Protein AF-0000000067793243 (afdb_homodimer)

pLDDT: mean 93.73, std 13.01, range [23.88, 98.88]

Organism: Pectobacterium atrosepticum (strain SCRI 1043 / ATCC BAA-672) (NCBI:txid218491)

Solvent-accessible surface area (backbone atoms only — not comparable to full-atom values): 43632 Å² total; per-residue (Å²): 138,85,79,81,85,77,68,76,86,68,69,83,73,70,78,72,62,78,77,67,77,49,47,72,39,43,33,38,32,48,38,85,54,64,76,61,51,49,50,52,51,50,50,54,48,51,51,54,38,70,72,48,72,60,43,36,68,45,78,39,82,39,44,39,56,69,47,30,55,52,52,45,52,49,31,35,74,72,73,54,35,35,38,30,30,54,36,40,36,31,45,45,51,29,36,48,78,67,65,45,44,36,53,35,46,73,28,26,69,76,58,93,54,54,38,54,63,50,46,68,73,41,32,53,74,52,52,49,62,40,22,35,55,98,86,40,32,38,37,46,67,49,44,31,26,35,64,27,30,37,32,34,44,53,59,38,41,74,71,71,36,92,64,80,53,63,28,54,37,44,40,51,50,50,18,41,69,48,34,35,75,92,72,65,23,30,7,34,50,62,40,30,34,73,79,55,50,19,43,49,49,48,39,14,42,9,26,5,28,28,30,62,54,43,35,93,76,23,45,64,45,68,33,46,66,36,60,18,34,42,24,33,51,44,53,58,37,34,35,30,72,73,53,58,13,24,78,69,43,70,33,47,62,68,61,50,50,52,37,40,52,70,69,31,31,32,30,36,51,41,52,31,45,43,43,30,58,51,58,72,56,42,76,89,55,51,83,39,65,44,66,58,47,21,66,76,33,68,32,33,27,39,44,46,24,17,37,35,30,37,45,88,58,50,72,67,40,32,46,42,33,36,55,51,48,54,54,54,48,27,37,66,47,20,32,51,51,16,70,62,34,29,19,50,47,36,32,54,64,16,62,74,36,68,70,40,47,52,46,39,70,74,37,56,58,58,46,49,58,57,62,46,47,85,37,38,36,56,40,73,34,21,51,57,34,69,64,39,45,39,31,44,15,52,35,51,33,44,45,37,57,34,90,79,56,51,60,70,59,36,25,47,51,18,33,53,48,27,49,61,70,22,37,73,59,30,49,69,48,34,52,34,82,76,89,138,84,79,81,81,80,73,74,82,72,66,82,73,70,77,73,61,80,77,67,76,49,49,72,37,42,32,39,32,48,39,84,54,65,77,61,54,50,51,52,52,50,50,54,48,51,50,53,37,71,72,47,71,59,44,37,70,45,79,39,84,40,44,40,56,70,46,30,54,54,52,45,53,50,31,36,76,72,73,54,34,35,38,31,31,54,34,41,36,31,45,45,50,29,37,49,76,67,65,44,44,36,53,34,44,75,28,27,68,76,58,92,54,53,38,54,64,50,47,68,73,42,32,52,74,55,53,48,62,40,22,33,55,96,84,39,34,37,35,46,69,50,44,30,26,36,64,27,29,37,31,32,45,55,60,36,42,74,71,70,37,93,64,81,52,63,28,53,38,44,41,51,48,51,18,40,68,48,34,36,72,92,73,65,23,30,6,34,50,61,40,30,32,74,81,55,50,19,44,49,49,48,40,15,42,8,26,6,28,28,29,62,56,41,35,92,77,22,44,65,46,69,33,46,65,37,60,18,34,42,24,33,51,45,54,58,38,33,36,29,74,72,54,58,13,22,79,70,44,71,33,48,62,68,61,51,50,51,37,38,51,70,69,30,31,33,29,35,51,41,52,31,44,42,43,32,58,52,58,75,55,42,75,89,53,51,84,40,64,45,64,59,48,21,65,74,32,69,32,34,27,38,44,48,24,17,37,34,30,38,44,89,59,52,74,68,41,32,46,43,33,35,55,52,49,56,53,56,48,28,38,66,47,20,32,51,50,17,69,61,35,29,19,51,46,36,30,55,64,16,62,74,36,68,70,41,46,51,46,40,70,74,35,57,59,57,47,50,58,58,62,46,48,83,39,39,35,55,38,72,35,21,50,58,34,69,64,39,44,37,32,42,16,53,36,50,32,46,44,38,57,35,91,82,55,51,59,70,60,37,25,46,51,19,34,52,49,27,49,61,69,23,38,72,59,30,49,69,50,34,51,35,80,76,90

Secondary structure (DSSP, 8-state):
--------TT----------PPEEEEEEE---SSHHHHHHHHHHHHHHHHH-SSEEEEEEE--SHHHHHHHHHHHHHTT---SEEEEEGGGHHHHHHTT-B--THHHHTTSSS-HHHHHHHHB-GGGHHHHEETTEE--EEEEEE-EEEEEEHHHHHHTT-SS---BHHHHHHHHHHH-BGGGTBEEEE----TTTHHHHHHHHHHHHTT--SB-TT-TT-B-TTSHHHHHHHHHHHIIIIIS--S-SS---HHHHHHHHHTT-EEEEEEEGGGHHHHHHH--SSPEEEEPPPBSSS--EE-EEEEEE-BTT--HHHHHHHHHHHHHHTSHHHHHHHHHHH-PBPSBGGGGGSHHHHHHHHH-HHHHHHHHGGGGEEPPP--TTHHHHHHHHHHHHHHHHH-TT--HHHHHHHHHHHHHHHHHHHHHHTTTPPP-/--------TT----------PPEEEEEEE---SSHHHHHHHHHHHHHHHHH-SSEEEEEEE--SHHHHHHHHHHHHHTT---SEEEEEGGGHHHHHHTT-B--THHHHTTSSS-HHHHHHHHB-GGGHHHHEETTEE--EEEEEE-EEEEEEHHHHHHTT-SS---BHHHHHHHHHHH-BGGGTBEEEE----TTTHHHHHHHHHHHHTT--SB-TT-TT-B-TTSHHHHHHHHHHHHHHHTS--S-SS---HHHHHHHHHTT-EEEEEEEGGGHHHHHHH--SSPEEEEPPPBSSS--EE-EEEEEE-BTT--HHHHHHHHHHHHHHTSHHHHHHHHHHH-PBPSBGGGGGSHHHHHHHHH-HHHHHHHHGGGGEEPPP--TTHHHHHHHHHHHHHHHHH-TT--HHHHHHHHHHHHHHHHHHHHHHTTTPPP-

Radius of gyration: 32.15 Å; Cα contacts (8 Å, |Δi|>4): 1788; chains: 2; bounding box: 103×131×94 Å

Nearest PDB structures (foldseek):
  5ci5-assembly2_B  TM=8.854E-01  e=8.354E-28  Pseudothermotoga lettingae TMO
  7c19-assembly2_B  TM=8.934E-01  e=1.128E-26  Thermus thermophilus HB8
  7c0l-assembly2_B  TM=8.941E-01  e=1.741E-26  Thermus thermophilus HB8
  7c0s-assembly2_B  TM=8.753E-01  e=5.886E-27  Thermus thermophilus HB8
  7c0w-assembly1_A  TM=8.937E-01  e=8.860E-26  Thermus thermophilus HB8

Foldseek 3Di:
DPPDPPDDPPDPPPCPPPLPAAAEFEEEEEDADDPVLVVVVVVLLVVVCVVDRRHRYDYDYQYAQVSQVVVQQVCVVVLRHGFKYFHKLQAQQQCVVVVWFDQLQLLCVLDDDGDLCCQVVWFDPQSNLSQDAPSTGFWHAFFKWWKWKKFFCVLQVVLPHNDQAAALVSLLVQLLSSDDVVVLAAAEEAAQDLRCRNLQVLCQQLVLLVDHQFDSRAQLTGDLQDPSSLVSLVSVLCCCPVSVRYDFFGDHPVNVLVCVQVVRYGMYTDILLQVLVSVVRNDPGDMDIAGDHHYPHHAIEMITTTMGGTPNDDSSSSNNSSVVNCSSLPLVNLLVSCLNGRGHRRGPCVCVDPVNVVSCVVPVNSVNRVVSSVRYHYDRHHNVSSQLSSLLSVLSRCSRHDVPDHSNVSSVRSNVRSNVRSVVVCCVPVVDDDD/DCPDPPDDPPDPPPCPPPLPAAAEFEEEEEDADDPVLVVVVVVLLVVVCVVDRRHRYDYDYQYALVSQVVVQQVCVVVLRHGFKYFHKLQAQQQCVVVVWFDQLQLLCVLDDDGDLCCQVVWFDPQSNLSQDAPSTGFWHAFFKWWKWKKFFCVLQVVLPHNDQAAALVSLLVQLLSSDDVVVLAAAEEAAQDLRCRNLQVLCQQLVLLVDHQFDSRAQLTGDLQDPSSLVSLVSVLCCCPVSVRYDFFGDHPVNVLVCVQVVRYGMYTDILLQVLVSVVRNDPGDMDIAGDHHDPHHAIEMITTTMGGTPNDDSSSSNNSSVVNCSSLDLVNLLVSCLNGRGHRRGPCVCVDPVNVVSCVVPVNSVNRVVSSVRYHYDRHHNVSSQLSSLLSVLSRCSRHDVVDHSNVSSVRSNVRSNVRSVVVCCVPVVDDDD

Sequence (870 aa):
MRKPRMMALAIALLMSGPVLAKENIDFMFPAPVDGKLTMEMTRIIKEYNQSQDQVEVRGIFTGSYDTTKVKAEAAAKAGDPPALVIMSANFTADLVIKDEILPMDELFKYGNEKATPFLTKNFWPALHQNAQVMGVTYAIPFHNSTPILYYNEDMLKKAGFNEPPKNWDEVAAVAKKLTDPAKGQWGIMIPSTNDDYGGWMLSALTRANGGAYYNADYPGEVYYNTASTKGALQFWRDLVYRDKAMPAGVLNSKQISAAFFSGKLGMAMLSTGALGFMRENTKDFSLGVAMMPEKERRGVTIGGASLVSFKGISEEKKKAAWQFMNYLVSPEVSGSWSRFTGYFAPRMAAYDLPEMKDYLAKDPRAAIALSQLQYAHPWYATYETVAVRKAMENQLAALLNDPAKKVDDAAAAAQKEADGIMKPYVDKTALRDVKMRKPRMMALAIALLMSGPVLAKENIDFMFPAPVDGKLTMEMTRIIKEYNQSQDQVEVRGIFTGSYDTTKVKAEAAAKAGDPPALVIMSANFTADLVIKDEILPMDELFKYGNEKATPFLTKNFWPALHQNAQVMGVTYAIPFHNSTPILYYNEDMLKKAGFNEPPKNWDEVAAVAKKLTDPAKGQWGIMIPSTNDDYGGWMLSALTRANGGAYYNADYPGEVYYNTASTKGALQFWRDLVYRDKAMPAGVLNSKQISAAFFSGKLGMAMLSTGALGFMRENTKDFSLGVAMMPEKERRGVTIGGASLVSFKGISEEKKKAAWQFMNYLVSPEVSGSWSRFTGYFAPRMAAYDLPEMKDYLAKDPRAAIALSQLQYAHPWYATYETVAVRKAMENQLAALLNDPAKKVDDAAAAAQKEADGIMKPYVDKTALRDVK

Structure (mmCIF, N/CA/C/O backbone):
data_AF-0000000067793243-model_v1
#
loop_
_entity.id
_entity.type
_entity.pdbx_description
1 polymer 'Probable sugar ABC transporter, periplasmic binding protein'
#
loop_
_atom_site.group_PDB
_atom_site.id
_atom_site.type_symbol
_atom_site.label_atom_id
_atom_site.label_alt_id
_atom_site.label_comp_id
_atom_site.label_asym_id
_atom_site.label_entity_id
_atom_site.label_seq_id
_atom_site.pdbx_PDB_ins_code
_atom_site.Cartn_x
_atom_site.Cartn_y
_atom_site.Cartn_z
_atom_site.occupancy
_atom_site.B_iso_or_equiv
_atom_site.auth_seq_id
_atom_site.auth_comp_id
_atom_site.auth_asym_id
_atom_site.auth_atom_id
_atom_site.pdbx_PDB_model_num
ATOM 1 N N . MET A 1 1 ? 67.875 42.219 61.25 1 27.34 1 MET A N 1
ATOM 2 C CA . MET A 1 1 ? 67.938 41.438 60 1 27.34 1 MET A CA 1
ATOM 3 C C . MET A 1 1 ? 66.562 40.875 59.656 1 27.34 1 MET A C 1
ATOM 5 O O . MET A 1 1 ? 66.125 39.844 60.188 1 27.34 1 MET A O 1
ATOM 9 N N . ARG A 1 2 ? 65.562 41.781 59.5 1 25.92 2 ARG A N 1
ATOM 10 C CA . ARG A 1 2 ? 64.062 41.812 59.375 1 25.92 2 ARG A CA 1
ATOM 11 C C . ARG A 1 2 ? 63.656 41.344 58 1 25.92 2 ARG A C 1
ATOM 13 O O . ARG A 1 2 ? 63.75 42.094 57 1 25.92 2 ARG A O 1
ATOM 20 N N . LYS A 1 3 ? 64.062 39.906 57.625 1 38.25 3 LYS A N 1
ATOM 21 C CA . LYS A 1 3 ? 63.812 39.344 56.312 1 38.25 3 LYS A CA 1
ATOM 22 C C . LYS A 1 3 ? 62.344 39.438 55.906 1 38.25 3 LYS A C 1
ATOM 24 O O . LYS A 1 3 ? 61.438 39.219 56.75 1 38.25 3 LYS A O 1
ATOM 29 N N . PRO A 1 4 ? 62.031 40.125 54.75 1 35.41 4 PRO A N 1
ATOM 30 C CA . PRO A 1 4 ? 60.75 40.531 54.156 1 35.41 4 PRO A CA 1
ATOM 31 C C . PRO A 1 4 ? 59.812 39.312 53.938 1 35.41 4 PRO A C 1
ATOM 33 O O . PRO A 1 4 ? 60.281 38.188 53.719 1 35.41 4 PRO A O 1
ATOM 36 N N . ARG A 1 5 ? 58.531 39.344 54.438 1 34.88 5 ARG A N 1
ATOM 37 C CA . ARG A 1 5 ? 57.312 38.562 54.469 1 34.88 5 ARG A CA 1
ATOM 38 C C . ARG A 1 5 ? 56.75 38.375 53.062 1 34.88 5 ARG A C 1
ATOM 40 O O . ARG A 1 5 ? 55.906 39.188 52.625 1 34.88 5 ARG A O 1
ATOM 47 N N . MET A 1 6 ? 57.594 38.188 51.969 1 37.69 6 MET A N 1
ATOM 48 C CA . MET A 1 6 ? 57 38.156 50.625 1 37.69 6 MET A CA 1
ATOM 49 C C . MET A 1 6 ? 56.094 36.938 50.469 1 37.69 6 MET A C 1
ATOM 51 O O . MET A 1 6 ? 56.469 35.938 49.844 1 37.69 6 MET A O 1
ATOM 55 N N . MET A 1 7 ? 55.594 36.344 51.562 1 31.14 7 MET A N 1
ATOM 56 C CA . MET A 1 7 ? 55.062 35 51.25 1 31.14 7 MET A CA 1
ATOM 57 C C . MET A 1 7 ? 54 35.094 50.188 1 31.14 7 MET A C 1
ATOM 59 O O . MET A 1 7 ? 54.031 34.344 49.188 1 31.14 7 MET A O 1
ATOM 63 N N . ALA A 1 8 ? 52.656 35.219 50.438 1 33.91 8 ALA A N 1
ATOM 64 C CA . ALA A 1 8 ? 51.625 34.219 50.312 1 33.91 8 ALA A CA 1
ATOM 65 C C . ALA A 1 8 ? 50.812 34.406 49.031 1 33.91 8 ALA A C 1
ATOM 67 O O . ALA A 1 8 ? 49.781 33.75 48.844 1 33.91 8 ALA A O 1
ATOM 68 N N . LEU A 1 9 ? 51.094 35.375 48.094 1 34.22 9 LEU A N 1
ATOM 69 C CA . LEU A 1 9 ? 49.875 35.531 47.312 1 34.22 9 LEU A CA 1
ATOM 70 C C . LEU A 1 9 ? 49.719 34.438 46.281 1 34.22 9 LEU A C 1
ATOM 72 O O . LEU A 1 9 ? 49.906 34.656 45.094 1 34.22 9 LEU A O 1
ATOM 76 N N . ALA A 1 10 ? 50.312 33.156 46.375 1 38.03 10 ALA A N 1
ATOM 77 C CA . ALA A 1 10 ? 50.281 32.312 45.188 1 38.03 10 ALA A CA 1
ATOM 78 C C . ALA A 1 10 ? 48.844 31.984 44.812 1 38.03 10 ALA A C 1
ATOM 80 O O . ALA A 1 10 ? 48.562 31.562 43.688 1 38.03 10 ALA A O 1
ATOM 81 N N . ILE A 1 11 ? 47.906 31.719 45.688 1 35.31 11 ILE A N 1
ATOM 82 C CA . ILE A 1 11 ? 47.188 30.484 45.438 1 35.31 11 ILE A CA 1
ATOM 83 C C . ILE A 1 11 ? 46.188 30.688 44.312 1 35.31 11 ILE A C 1
ATOM 85 O O . ILE A 1 11 ? 45.875 29.766 43.562 1 35.31 11 ILE A O 1
ATOM 89 N N . ALA A 1 12 ? 45.25 31.641 44.25 1 38.16 12 ALA A N 1
ATOM 90 C CA . ALA A 1 12 ? 43.906 31.266 43.781 1 38.16 12 ALA A CA 1
ATOM 91 C C . ALA A 1 12 ? 43.844 31.188 42.25 1 38.16 12 ALA A C 1
ATOM 93 O O . ALA A 1 12 ? 43.531 32.188 41.594 1 38.16 12 ALA A O 1
ATOM 94 N N . LEU A 1 13 ? 44.969 30.891 41.531 1 43.09 13 LEU A N 1
ATOM 95 C CA . LEU A 1 13 ? 44.656 30.703 40.125 1 43.09 13 LEU A CA 1
ATOM 96 C C . LEU A 1 13 ? 43.562 29.656 39.969 1 43.09 13 LEU A C 1
ATOM 98 O O . LEU A 1 13 ? 43.812 28.453 40.125 1 43.09 13 LEU A O 1
ATOM 102 N N . LEU A 1 14 ? 42.375 29.766 40.562 1 38.34 14 LEU A N 1
ATOM 103 C CA . LEU A 1 14 ? 41.25 28.891 40.25 1 38.34 14 LEU A CA 1
ATOM 104 C C . LEU A 1 14 ? 41.219 28.578 38.781 1 38.34 14 LEU A C 1
ATOM 106 O O . LEU A 1 14 ? 41.531 29.438 37.938 1 38.34 14 LEU A O 1
ATOM 110 N N . MET A 1 15 ? 41.25 27.312 38.375 1 41.41 15 MET A N 1
ATOM 111 C CA . MET A 1 15 ? 41 26.5 37.188 1 41.41 15 MET A CA 1
ATOM 112 C C . MET A 1 15 ? 39.781 27.031 36.438 1 41.41 15 MET A C 1
ATOM 114 O O . MET A 1 15 ? 38.656 26.703 36.812 1 41.41 15 MET A O 1
ATOM 118 N N . SER A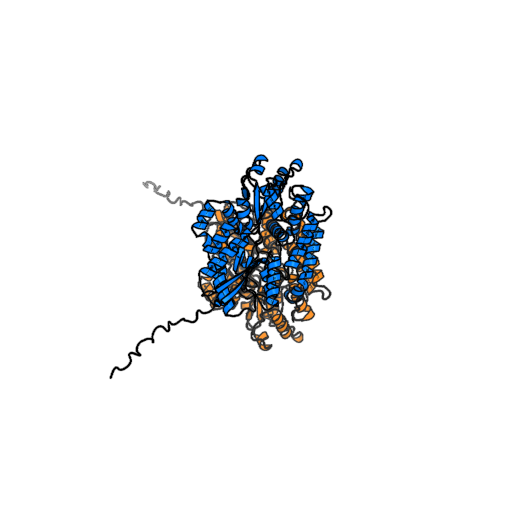 1 16 ? 39.656 28.266 36.125 1 40.97 16 SER A N 1
ATOM 119 C CA . SER A 1 16 ? 38.594 28.5 35.125 1 40.97 16 SER A CA 1
ATOM 120 C C . SER A 1 16 ? 38.656 27.5 34 1 40.97 16 SER A C 1
ATOM 122 O O . SER A 1 16 ? 39.562 27.578 33.156 1 40.97 16 SER A O 1
ATOM 124 N N . GLY A 1 17 ? 38.406 26.281 34.219 1 43.41 17 GLY A N 1
ATOM 125 C CA . GLY A 1 17 ? 38.25 25.406 33.062 1 43.41 17 GLY A CA 1
ATOM 126 C C . GLY A 1 17 ? 37.594 26.094 31.875 1 43.41 17 GLY A C 1
ATOM 127 O O . GLY A 1 17 ? 36.875 27.078 32.031 1 43.41 17 GLY A O 1
ATOM 128 N N . PRO A 1 18 ? 38.188 26.094 30.734 1 45.97 18 PRO A N 1
ATOM 129 C CA . PRO A 1 18 ? 37.531 26.703 29.562 1 45.97 18 PRO A CA 1
ATOM 130 C C . PRO A 1 18 ? 36.031 26.5 29.562 1 45.97 18 PRO A C 1
ATOM 132 O O . PRO A 1 18 ? 35.562 25.359 29.719 1 45.97 18 PRO A O 1
ATOM 135 N N . VAL A 1 19 ? 35.188 27.297 30.109 1 50.69 19 VAL A N 1
ATOM 136 C CA . VAL A 1 19 ? 33.781 27.328 29.766 1 50.69 19 VAL A CA 1
ATOM 137 C C . VAL A 1 19 ? 33.594 26.969 28.297 1 50.69 19 VAL A C 1
ATOM 139 O O . VAL A 1 19 ? 34 27.719 27.406 1 50.69 19 VAL A O 1
ATOM 142 N N . LEU A 1 20 ? 33.719 25.766 27.906 1 57.31 20 LEU A N 1
ATOM 143 C CA . LEU A 1 20 ? 33.5 25.297 26.531 1 57.31 20 LEU A CA 1
ATOM 144 C C . LEU A 1 20 ? 32.25 25.953 25.969 1 57.31 20 LEU A C 1
ATOM 146 O O . LEU A 1 20 ? 31.172 25.938 26.594 1 57.31 20 LEU A O 1
ATOM 150 N N . ALA A 1 21 ? 32.344 26.859 25 1 78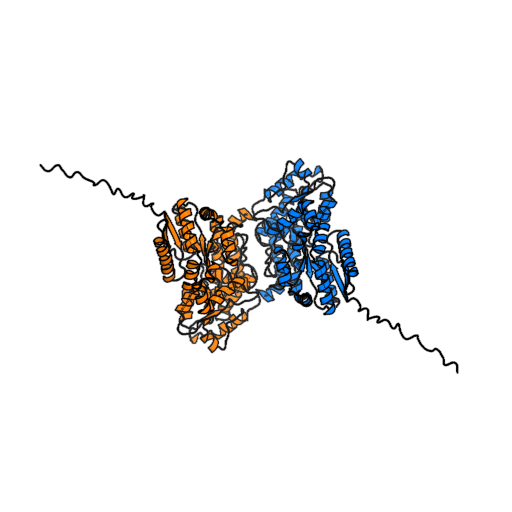.19 21 ALA A N 1
ATOM 151 C CA . ALA A 1 21 ? 31.312 27.609 24.297 1 78.19 21 ALA A CA 1
ATOM 152 C C . ALA A 1 21 ? 30.219 26.672 23.766 1 78.19 21 ALA A C 1
ATOM 154 O O . ALA A 1 21 ? 30.531 25.625 23.188 1 78.19 21 ALA A O 1
ATOM 155 N N . LYS A 1 22 ? 28.922 26.891 24.188 1 91.19 22 LYS A N 1
ATOM 156 C CA . LYS A 1 22 ? 27.781 26.125 23.688 1 91.19 22 LYS A CA 1
ATOM 157 C C . LYS A 1 22 ? 27.812 26.047 22.172 1 91.19 22 LYS A C 1
ATOM 159 O O . LYS A 1 22 ? 28.219 27 21.5 1 91.19 22 LYS A O 1
ATOM 164 N N . GLU A 1 23 ? 27.578 24.891 21.625 1 94.56 23 GLU A N 1
ATOM 165 C CA . GLU A 1 23 ? 27.375 24.781 20.188 1 94.56 23 GLU A CA 1
ATOM 166 C C . GLU A 1 23 ? 26.031 25.375 19.781 1 94.56 23 GLU A C 1
ATOM 168 O O . GLU A 1 23 ? 24.969 24.953 20.266 1 94.56 23 GLU A O 1
ATOM 173 N N . ASN A 1 24 ? 26.094 26.422 18.938 1 96.31 24 ASN A N 1
ATOM 174 C CA . ASN A 1 24 ? 24.875 27.078 18.469 1 96.31 24 ASN A CA 1
ATOM 175 C C . ASN A 1 24 ? 24.281 26.344 17.25 1 96.31 24 ASN A C 1
ATOM 177 O O . ASN A 1 24 ? 25 26.047 16.297 1 96.31 24 ASN A O 1
ATOM 181 N N . ILE A 1 25 ? 22.953 26.016 17.312 1 97.56 25 ILE A N 1
ATOM 182 C CA . ILE A 1 25 ? 22.312 25.422 16.156 1 97.56 25 ILE A CA 1
ATOM 183 C C . ILE A 1 25 ? 21 26.141 15.844 1 97.56 25 ILE A C 1
ATOM 185 O O . ILE A 1 25 ? 20.344 26.672 16.75 1 97.56 25 ILE A O 1
ATOM 189 N N . ASP A 1 26 ? 20.688 26.203 14.555 1 97.81 26 ASP A N 1
ATOM 190 C CA . ASP A 1 26 ? 19.406 26.75 14.102 1 97.81 26 ASP A CA 1
ATOM 191 C C . ASP A 1 26 ? 18.344 25.641 14.023 1 97.81 26 ASP A C 1
ATOM 193 O O . ASP A 1 26 ? 18.594 24.562 13.492 1 97.81 26 ASP A O 1
ATOM 197 N N . PHE A 1 27 ? 17.219 25.953 14.625 1 98.31 27 PHE A N 1
ATOM 198 C CA . PHE A 1 27 ? 16.047 25.109 14.602 1 98.31 27 PHE A CA 1
ATOM 199 C C . PHE A 1 27 ? 14.867 25.828 13.953 1 98.31 27 PHE A C 1
ATOM 201 O O . PHE A 1 27 ? 14.352 26.812 14.5 1 98.31 27 PHE A O 1
ATOM 208 N N . MET A 1 28 ? 14.477 25.344 12.75 1 97.62 28 MET A N 1
ATOM 209 C CA . MET A 1 28 ? 13.367 25.984 12.039 1 97.62 28 MET A CA 1
ATOM 210 C C . MET A 1 28 ? 12.062 25.234 12.289 1 97.62 28 MET A C 1
ATOM 212 O O . MET A 1 28 ? 12.031 24 12.273 1 97.62 28 MET A O 1
ATOM 216 N N . PHE A 1 29 ? 11.039 25.969 12.539 1 95.81 29 PHE A N 1
ATOM 217 C CA . PHE A 1 29 ? 9.766 25.312 12.812 1 95.81 29 PHE A CA 1
ATOM 218 C C . PHE A 1 29 ? 8.609 26.125 12.266 1 95.81 29 PHE A C 1
ATOM 220 O O . PHE A 1 29 ? 8.648 27.359 12.273 1 95.81 29 PHE A O 1
ATOM 227 N N . PRO A 1 30 ? 7.629 25.297 11.703 1 91.06 30 PRO A N 1
ATOM 228 C CA . PRO A 1 30 ? 6.379 25.938 11.289 1 91.06 30 PRO A CA 1
ATOM 229 C C . PRO A 1 30 ? 5.41 26.156 12.453 1 91.06 30 PRO A C 1
ATOM 231 O O . PRO A 1 30 ? 5.633 25.625 13.547 1 91.06 30 PRO A O 1
ATOM 234 N N . ALA A 1 31 ? 4.547 27.047 12.312 1 75.44 31 ALA A N 1
ATOM 235 C CA . ALA A 1 31 ? 3.404 27.125 13.227 1 75.44 31 ALA A CA 1
ATOM 236 C C . ALA A 1 31 ? 2.115 27.406 12.461 1 75.44 31 ALA A C 1
ATOM 238 O O . ALA A 1 31 ? 1.796 28.578 12.188 1 75.44 31 ALA A O 1
ATOM 239 N N . PRO A 1 32 ? 1.56 26.219 12.008 1 59.53 32 PRO A N 1
ATOM 240 C CA . PRO A 1 32 ? 0.362 26.422 11.188 1 59.53 32 PRO A CA 1
ATOM 241 C C . PRO A 1 32 ? -0.727 27.203 11.922 1 59.53 32 PRO A C 1
ATOM 243 O O . PRO A 1 32 ? -1.662 27.703 11.289 1 59.53 32 PRO A O 1
ATOM 246 N N . VAL A 1 33 ? -0.78 26.984 13.25 1 53.5 33 VAL A N 1
ATOM 247 C CA . VAL A 1 33 ? -1.855 27.641 13.977 1 53.5 33 VAL A CA 1
ATOM 248 C C . VAL A 1 33 ? -1.334 28.938 14.594 1 53.5 33 VAL A C 1
ATOM 250 O O . VAL A 1 33 ? -0.134 29.078 14.844 1 53.5 33 VAL A O 1
ATOM 253 N N . ASP A 1 34 ? -2.115 29.797 14.961 1 58.41 34 ASP A N 1
ATOM 254 C CA . ASP A 1 34 ? -2.066 31.125 15.547 1 58.41 34 ASP A CA 1
ATOM 255 C C . ASP A 1 34 ? -0.861 31.281 16.469 1 58.41 34 ASP A C 1
ATOM 257 O O . ASP A 1 34 ? -0.15 30.312 16.734 1 58.41 34 ASP A O 1
ATOM 261 N N . GLY A 1 35 ? -0.37 32.375 16.828 1 66 35 GLY A N 1
ATOM 262 C CA . GLY A 1 35 ? 0.625 32.938 17.719 1 66 35 GLY A CA 1
ATOM 263 C C . GLY A 1 35 ? 0.881 32.094 18.953 1 66 35 GLY A C 1
ATOM 264 O O . GLY A 1 35 ? 2.01 32 19.438 1 66 35 GLY A O 1
ATOM 265 N N . LYS A 1 36 ? -0.013 31.094 19.266 1 78.19 36 LYS A N 1
ATOM 266 C CA . LYS A 1 36 ? 0.118 30.328 20.5 1 78.19 36 LYS A CA 1
ATOM 267 C C . LYS A 1 36 ? 1.104 29.172 20.328 1 78.19 36 LYS A C 1
ATOM 269 O O . LYS A 1 36 ? 1.88 28.875 21.234 1 78.19 36 LYS A O 1
ATOM 274 N N . LEU A 1 37 ? 1.102 28.531 19.141 1 85.69 37 LEU A N 1
ATOM 275 C CA . LEU A 1 37 ? 2.025 27.438 18.906 1 85.69 37 LEU A CA 1
ATOM 276 C C . LEU A 1 37 ? 3.469 27.922 18.906 1 85.69 37 LEU A C 1
ATOM 278 O O . LEU A 1 37 ? 4.359 27.25 19.438 1 85.69 37 LEU A O 1
ATOM 282 N N . THR A 1 38 ? 3.625 29.062 18.375 1 87.88 38 THR A N 1
ATOM 283 C CA . THR A 1 38 ? 4.961 29.656 18.344 1 87.88 38 THR A CA 1
ATOM 284 C C . THR A 1 38 ? 5.449 29.953 19.75 1 87.88 38 THR A C 1
ATOM 286 O O . THR A 1 38 ? 6.617 29.719 20.078 1 87.88 38 THR A O 1
ATOM 289 N N . MET A 1 39 ? 4.551 30.438 20.547 1 89.25 39 MET A N 1
ATOM 290 C CA . MET A 1 39 ? 4.902 30.734 21.938 1 89.25 39 MET A CA 1
ATOM 291 C C . MET A 1 39 ? 5.273 29.469 22.703 1 89.25 39 MET A C 1
ATOM 293 O O . MET A 1 39 ? 6.246 29.469 23.453 1 89.25 39 MET A O 1
ATOM 297 N N . GLU A 1 40 ? 4.492 28.469 22.469 1 92.19 40 GLU A N 1
ATOM 298 C CA . GLU A 1 40 ? 4.758 27.219 23.172 1 92.19 40 GLU A CA 1
ATOM 299 C C . GLU A 1 40 ? 6.082 26.609 22.719 1 92.19 40 GLU A C 1
ATOM 301 O O . GLU A 1 40 ? 6.848 26.094 23.531 1 92.19 40 GLU A O 1
ATOM 306 N N . MET A 1 41 ? 6.391 26.625 21.438 1 94.69 41 MET A N 1
ATOM 307 C CA . MET A 1 41 ? 7.66 26.125 20.938 1 94.69 41 MET A CA 1
ATOM 308 C C . MET A 1 41 ? 8.828 26.922 21.484 1 94.69 41 MET A C 1
ATOM 310 O O . MET A 1 41 ? 9.859 26.359 21.859 1 94.69 41 MET A O 1
ATOM 314 N N . THR A 1 42 ? 8.672 28.203 21.562 1 93.75 42 THR A N 1
ATOM 315 C CA . THR A 1 42 ? 9.703 29.078 22.125 1 93.75 42 THR A CA 1
ATOM 316 C C . THR A 1 42 ? 9.961 28.719 23.594 1 93.75 42 THR A C 1
ATOM 318 O O . THR A 1 42 ? 11.109 28.688 24.031 1 93.75 42 THR A O 1
ATOM 321 N N . ARG A 1 43 ? 8.883 28.453 24.297 1 95.88 43 ARG A N 1
ATOM 322 C CA . ARG A 1 43 ? 9.023 28.031 25.688 1 95.88 43 ARG A CA 1
ATOM 323 C C . ARG A 1 43 ? 9.828 26.734 25.781 1 95.88 43 ARG A C 1
ATOM 325 O O . ARG A 1 43 ? 10.719 26.609 26.625 1 95.88 43 ARG A O 1
ATOM 332 N N . ILE A 1 44 ? 9.5 25.766 24.938 1 97.19 44 ILE A N 1
ATOM 333 C CA . ILE A 1 44 ? 10.18 24.469 24.938 1 97.19 44 ILE A CA 1
ATOM 334 C C . ILE A 1 44 ? 11.664 24.656 24.641 1 97.19 44 ILE A C 1
ATOM 336 O O . ILE A 1 44 ? 12.516 24.078 25.312 1 97.19 44 ILE A O 1
ATOM 340 N N . ILE A 1 45 ? 11.992 25.531 23.703 1 97.81 45 ILE A N 1
ATOM 341 C CA . ILE A 1 45 ? 13.375 25.812 23.328 1 97.81 45 ILE A CA 1
ATOM 342 C C . ILE A 1 45 ? 14.102 26.484 24.484 1 97.81 45 ILE A C 1
ATOM 344 O O . ILE A 1 45 ? 15.227 26.109 24.828 1 97.81 45 ILE A O 1
ATOM 348 N N . LYS A 1 46 ? 13.477 27.422 25.094 1 97.69 46 LYS A N 1
ATOM 349 C CA . LYS A 1 46 ? 14.055 28.141 26.234 1 97.69 46 LYS A CA 1
ATOM 350 C C . LYS A 1 46 ? 14.344 27.172 27.375 1 97.69 46 LYS A C 1
ATOM 352 O O . LYS A 1 46 ? 15.414 27.25 28 1 97.69 46 LYS A O 1
ATOM 357 N N . GLU A 1 47 ? 13.406 26.359 27.641 1 98 47 GLU A N 1
ATOM 358 C CA . GLU A 1 47 ? 13.586 25.375 28.719 1 98 47 GLU A CA 1
ATOM 359 C C . GLU A 1 47 ? 14.773 24.469 28.422 1 98 47 GLU A C 1
ATOM 361 O O . GLU A 1 47 ? 15.562 24.172 29.328 1 98 47 GLU A O 1
ATOM 366 N N . TYR A 1 48 ? 14.852 24 27.219 1 98.38 48 TYR A N 1
ATOM 367 C CA . TYR A 1 48 ? 15.984 23.172 26.844 1 98.38 48 TYR A CA 1
ATOM 368 C C . TYR A 1 48 ? 17.297 23.922 27.047 1 98.38 48 TYR A C 1
ATOM 370 O O . TYR A 1 48 ? 18.234 23.391 27.641 1 98.38 48 TYR A O 1
ATOM 378 N N . ASN A 1 49 ? 17.391 25.109 26.516 1 98.31 49 ASN A N 1
ATOM 379 C CA . ASN A 1 49 ? 18.609 25.906 26.594 1 98.31 49 ASN A CA 1
ATOM 380 C C . ASN A 1 49 ? 19.031 26.141 28.047 1 98.31 49 ASN A C 1
ATOM 382 O O . ASN A 1 49 ? 20.219 26.188 28.344 1 98.31 49 ASN A O 1
ATOM 386 N N . GLN A 1 50 ? 18.109 26.219 28.891 1 97.94 50 GLN A N 1
ATOM 387 C CA . GLN A 1 50 ? 18.375 26.484 30.312 1 97.94 50 GLN A CA 1
ATOM 388 C C . GLN A 1 50 ? 18.719 25.188 31.047 1 97.94 50 GLN A C 1
ATOM 390 O O . GLN A 1 50 ? 19.359 25.234 32.094 1 97.94 50 GLN A O 1
ATOM 395 N N . SER A 1 51 ? 18.344 24.109 30.516 1 97.44 51 SER A N 1
ATOM 396 C CA . SER A 1 51 ? 18.469 22.828 31.219 1 97.44 51 SER A CA 1
ATOM 397 C C . SER A 1 51 ? 19.891 22.281 31.094 1 97.44 51 SER A C 1
ATOM 399 O O . SER A 1 51 ? 20.266 21.359 31.828 1 97.44 51 SER A O 1
ATOM 401 N N . GLN A 1 52 ? 20.703 22.812 30.172 1 97.12 52 GLN A N 1
ATOM 402 C CA . GLN A 1 52 ? 22.031 22.297 29.906 1 97.12 52 GLN A CA 1
ATOM 403 C C . GLN A 1 52 ? 22.938 23.391 29.312 1 97.12 52 GLN A C 1
ATOM 405 O O . GLN A 1 52 ? 22.469 24.484 29 1 97.12 52 GLN A O 1
ATOM 410 N N . ASP A 1 53 ? 24.281 23.125 29.234 1 96 53 ASP A N 1
ATOM 411 C CA . ASP A 1 53 ? 25.219 24.172 28.844 1 96 53 ASP A CA 1
ATOM 412 C C . ASP A 1 53 ? 26.031 23.75 27.625 1 96 53 ASP A C 1
ATOM 414 O O . ASP A 1 53 ? 27.078 24.359 27.344 1 96 53 ASP A O 1
ATOM 418 N N . GLN A 1 54 ? 25.594 22.781 26.875 1 96.88 54 GLN A N 1
ATOM 419 C CA . GLN A 1 54 ? 26.359 22.266 25.75 1 96.88 54 GLN A CA 1
ATOM 420 C C . GLN A 1 54 ? 25.828 22.828 24.438 1 96.88 54 GLN A C 1
ATOM 422 O O . GLN A 1 54 ? 26.594 23 23.469 1 96.88 54 GLN A O 1
ATOM 427 N N . VAL A 1 55 ? 24.547 23.031 24.359 1 98.25 55 VAL A N 1
ATOM 428 C CA . VAL A 1 55 ? 23.891 23.391 23.094 1 98.25 55 VAL A CA 1
ATOM 429 C C . VAL A 1 55 ? 23.031 24.641 23.312 1 98.25 55 VAL A C 1
ATOM 431 O O . VAL A 1 55 ? 22.344 24.75 24.328 1 98.25 55 VAL A O 1
ATOM 434 N N . GLU A 1 56 ? 23.094 25.594 22.453 1 98.31 56 GLU A N 1
ATOM 435 C CA . GLU A 1 56 ? 22.172 26.719 22.359 1 98.31 56 GLU A CA 1
ATOM 436 C C . GLU A 1 56 ? 21.359 26.656 21.078 1 98.31 56 GLU A C 1
ATOM 438 O O . GLU A 1 56 ? 21.906 26.734 19.984 1 98.31 56 GLU A O 1
ATOM 443 N N . VAL A 1 57 ? 20.078 26.547 21.266 1 98.62 57 VAL A N 1
ATOM 444 C CA . VAL A 1 57 ? 19.172 26.406 20.125 1 98.62 57 VAL A CA 1
ATOM 445 C C . VAL A 1 57 ? 18.531 27.75 19.812 1 98.62 57 VAL A C 1
ATOM 447 O O . VAL A 1 57 ? 17.938 28.391 20.688 1 98.62 57 VAL A O 1
ATOM 450 N N . ARG A 1 58 ? 18.703 28.234 18.609 1 98.12 58 ARG A N 1
ATOM 451 C CA . ARG A 1 58 ? 17.953 29.375 18.094 1 98.12 58 ARG A CA 1
ATOM 452 C C . ARG A 1 58 ? 16.75 28.922 17.297 1 98.12 58 ARG A C 1
ATOM 454 O O . ARG A 1 58 ? 16.891 28.375 16.188 1 98.12 58 ARG A O 1
ATOM 461 N N . GLY A 1 59 ? 15.586 29.203 17.844 1 96.88 59 GLY A N 1
ATOM 462 C CA . GLY A 1 59 ? 14.344 28.891 17.141 1 96.88 59 GLY A CA 1
ATOM 463 C C . GLY A 1 59 ? 13.984 29.922 16.094 1 96.88 59 GLY A C 1
ATOM 464 O O . GLY A 1 59 ? 14.016 31.125 16.359 1 96.88 59 GLY A O 1
ATOM 465 N N . ILE A 1 60 ? 13.711 29.453 14.938 1 95.81 60 ILE A N 1
ATOM 466 C CA . ILE A 1 60 ? 13.32 30.328 13.844 1 95.81 60 ILE A CA 1
ATOM 467 C C . ILE A 1 60 ? 11.93 29.938 13.344 1 95.81 60 ILE A C 1
ATOM 469 O O . ILE A 1 60 ? 11.75 28.891 12.727 1 95.81 60 ILE A O 1
ATOM 473 N N . PHE A 1 61 ? 10.945 30.75 13.625 1 94.69 61 PHE A N 1
ATOM 474 C CA . PHE A 1 61 ? 9.602 30.562 13.094 1 94.69 61 PHE A CA 1
ATOM 475 C C . PHE A 1 61 ? 9.57 30.828 11.594 1 94.69 61 PHE A C 1
ATOM 477 O O . PHE A 1 61 ? 10.031 31.875 11.133 1 94.69 61 PHE A O 1
ATOM 484 N N . THR A 1 62 ? 8.914 29.891 10.844 1 94.31 62 THR A N 1
ATOM 485 C CA . THR A 1 62 ? 9.062 29.984 9.398 1 94.31 62 THR A CA 1
ATOM 486 C C . THR A 1 62 ? 7.691 30.062 8.719 1 94.31 62 THR A C 1
ATOM 488 O O . THR A 1 62 ? 7.598 30.047 7.492 1 94.31 62 THR A O 1
ATOM 491 N N . GLY A 1 63 ? 6.648 30.156 9.461 1 90.25 63 GLY A N 1
ATOM 492 C CA . GLY A 1 63 ? 5.328 30.266 8.867 1 90.25 63 GLY A CA 1
ATOM 493 C C . GLY A 1 63 ? 4.668 28.922 8.609 1 90.25 63 GLY A C 1
ATOM 494 O O . GLY A 1 63 ? 4.527 28.109 9.516 1 90.25 63 GLY A O 1
ATOM 495 N N . SER A 1 64 ? 4.27 28.688 7.301 1 90.94 64 SER A N 1
ATOM 496 C CA . SER A 1 64 ? 3.602 27.453 6.906 1 90.94 64 SER A CA 1
ATOM 497 C C . SER A 1 64 ? 4.609 26.344 6.621 1 90.94 64 SER A C 1
ATOM 499 O O . SER A 1 64 ? 5.82 26.578 6.613 1 90.94 64 SER A O 1
ATOM 501 N N . TYR A 1 65 ? 4.117 25.172 6.383 1 93.19 65 TYR A N 1
ATOM 502 C CA . TYR A 1 65 ? 4.973 24.062 6.004 1 93.19 65 TYR A CA 1
ATOM 503 C C . TYR A 1 65 ? 5.691 24.344 4.691 1 93.19 65 TYR A C 1
ATOM 505 O O . TYR A 1 65 ? 6.891 24.078 4.562 1 93.19 65 TYR A O 1
ATOM 513 N N . ASP A 1 66 ? 4.957 24.859 3.717 1 94.5 66 ASP A N 1
ATOM 514 C CA . ASP A 1 66 ? 5.551 25.156 2.416 1 94.5 66 ASP A CA 1
ATOM 515 C C . ASP A 1 66 ? 6.668 26.188 2.545 1 94.5 66 ASP A C 1
ATOM 517 O O . ASP A 1 66 ? 7.742 26.016 1.964 1 94.5 66 ASP A O 1
ATOM 521 N N . THR A 1 67 ? 6.418 27.234 3.344 1 94.75 67 THR A N 1
ATOM 522 C CA . THR A 1 67 ? 7.426 28.281 3.498 1 94.75 67 THR A CA 1
ATOM 523 C C . THR A 1 67 ? 8.617 27.766 4.305 1 94.75 67 THR A C 1
ATOM 525 O O . THR A 1 67 ? 9.75 28.172 4.074 1 94.75 67 THR A O 1
ATOM 528 N N . THR A 1 68 ? 8.383 26.875 5.215 1 96.44 68 THR A N 1
ATOM 529 C CA . THR A 1 68 ? 9.469 26.25 5.969 1 96.44 68 THR A CA 1
ATOM 530 C C . THR A 1 68 ? 10.43 25.516 5.031 1 96.44 68 THR A C 1
ATOM 532 O O . THR A 1 68 ? 11.648 25.656 5.152 1 96.44 68 THR A O 1
ATOM 535 N N . LYS A 1 69 ? 9.883 24.766 4.125 1 97.5 69 LYS A N 1
ATOM 536 C CA . LYS A 1 69 ? 10.711 24.047 3.156 1 97.5 69 LYS A CA 1
ATOM 537 C C . LYS A 1 69 ? 11.562 25.016 2.342 1 97.5 69 LYS A C 1
ATOM 539 O O . LYS A 1 69 ? 12.773 24.812 2.189 1 97.5 69 LYS A O 1
ATOM 544 N N . VAL A 1 70 ? 10.961 26.078 1.855 1 97.19 70 VAL A N 1
ATOM 545 C CA . VAL A 1 70 ? 11.633 27.062 1.012 1 97.19 70 VAL A CA 1
ATOM 546 C C . VAL A 1 70 ? 12.75 27.75 1.803 1 97.19 70 VAL A C 1
ATOM 548 O O . VAL A 1 70 ? 13.875 27.875 1.314 1 97.19 70 VAL A O 1
ATOM 551 N N . LYS A 1 71 ? 12.445 28.125 3.035 1 97.62 71 LYS A N 1
ATOM 552 C CA . LYS A 1 71 ? 13.406 28.844 3.865 1 97.62 71 LYS A CA 1
ATOM 553 C C . LYS A 1 71 ? 14.57 27.922 4.262 1 97.62 71 LYS A C 1
ATOM 555 O O . LYS A 1 71 ? 15.719 28.359 4.293 1 97.62 71 LYS A O 1
ATOM 560 N N . ALA A 1 72 ? 14.273 26.719 4.57 1 98.56 72 ALA A N 1
ATOM 561 C CA . ALA A 1 72 ? 15.32 25.766 4.93 1 98.56 72 ALA A CA 1
ATOM 562 C C . ALA A 1 72 ? 16.25 25.5 3.752 1 98.56 72 ALA A C 1
ATOM 564 O O . ALA A 1 72 ? 17.469 25.484 3.908 1 98.56 72 ALA A O 1
ATOM 565 N N . GLU A 1 73 ? 15.672 25.281 2.604 1 98.44 73 GLU A N 1
ATOM 566 C CA . GLU A 1 73 ? 16.469 25.047 1.401 1 98.44 73 GLU A CA 1
ATOM 567 C C . GLU A 1 73 ? 17.328 26.266 1.074 1 98.44 73 GLU A C 1
ATOM 569 O O . GLU A 1 73 ? 18.5 26.125 0.703 1 98.44 73 GLU A O 1
ATOM 574 N N . ALA A 1 74 ? 16.734 27.438 1.212 1 98.19 74 ALA A N 1
ATOM 575 C CA . ALA A 1 74 ? 17.453 28.672 0.955 1 98.19 74 ALA A CA 1
ATOM 576 C C . ALA A 1 74 ? 18.625 28.828 1.927 1 98.19 74 ALA A C 1
ATOM 578 O O . ALA A 1 74 ? 19.719 29.219 1.528 1 98.19 74 ALA A O 1
ATOM 579 N N . ALA A 1 75 ? 18.359 28.578 3.189 1 98.12 75 ALA A N 1
ATOM 580 C CA . ALA A 1 75 ? 19.422 28.672 4.195 1 98.12 75 ALA A CA 1
ATOM 581 C C . ALA A 1 75 ? 20.562 27.703 3.885 1 98.12 75 ALA A C 1
ATOM 583 O O . ALA A 1 75 ? 21.734 28.062 4.004 1 98.12 75 ALA A O 1
ATOM 584 N N . ALA A 1 76 ? 20.25 26.5 3.502 1 98 76 ALA A N 1
ATOM 585 C CA . ALA A 1 76 ? 21.25 25.516 3.141 1 98 76 ALA A CA 1
ATOM 586 C C . ALA A 1 76 ? 22.078 25.969 1.938 1 98 76 ALA A C 1
ATOM 588 O O . ALA A 1 76 ? 23.297 25.875 1.938 1 98 76 ALA A O 1
ATOM 589 N N . LYS A 1 77 ? 21.438 26.484 0.973 1 97.38 77 LYS A N 1
ATOM 590 C CA . LYS A 1 77 ? 22.094 26.969 -0.235 1 97.38 77 LYS A CA 1
ATOM 591 C C . LYS A 1 77 ? 23.016 28.141 0.077 1 97.38 77 LYS A C 1
ATOM 593 O O . LYS A 1 77 ? 24.062 28.297 -0.568 1 97.38 77 LYS A O 1
ATOM 598 N N . ALA A 1 78 ? 22.656 28.891 1.079 1 97.5 78 ALA A N 1
ATOM 599 C CA . ALA A 1 78 ? 23.438 30.062 1.483 1 97.5 78 ALA A CA 1
ATOM 600 C C . ALA A 1 78 ? 24.609 29.656 2.369 1 97.5 78 ALA A C 1
ATOM 602 O O . ALA A 1 78 ? 25.391 30.5 2.789 1 97.5 78 ALA A O 1
ATOM 603 N N . GLY A 1 79 ? 24.719 28.422 2.688 1 96.44 79 GLY A N 1
ATOM 604 C CA . GLY A 1 79 ? 25.844 27.938 3.455 1 96.44 79 GLY A CA 1
ATOM 605 C C . GLY A 1 79 ? 25.578 27.875 4.949 1 96.44 79 GLY A C 1
ATOM 606 O O . GLY A 1 79 ? 26.5 27.719 5.746 1 96.44 79 GLY A O 1
ATOM 607 N N . ASP A 1 80 ? 24.297 28.109 5.281 1 96.69 80 ASP A N 1
ATOM 608 C CA . ASP A 1 80 ? 23.891 28.047 6.684 1 96.69 80 ASP A CA 1
ATOM 609 C C . ASP A 1 80 ? 22.734 27.062 6.887 1 96.69 80 ASP A C 1
ATOM 611 O O . ASP A 1 80 ? 21.656 27.453 7.336 1 96.69 80 ASP A O 1
ATOM 615 N N . PRO A 1 81 ? 23 25.812 6.629 1 98.25 81 PRO A N 1
ATOM 616 C CA . PRO A 1 81 ? 21.922 24.828 6.766 1 98.25 81 PRO A CA 1
ATOM 617 C C . PRO A 1 81 ? 21.406 24.688 8.203 1 98.25 81 PRO A C 1
ATOM 619 O O . PRO A 1 81 ? 22.203 24.719 9.141 1 98.25 81 PRO A O 1
ATOM 622 N N . PRO A 1 82 ? 20.109 24.594 8.336 1 98.5 82 PRO A N 1
ATOM 623 C CA . PRO A 1 82 ? 19.578 24.344 9.688 1 98.5 82 PRO A CA 1
ATOM 624 C C . PRO A 1 82 ? 19.922 22.953 10.211 1 98.5 82 PRO A C 1
ATOM 626 O O . PRO A 1 82 ? 19.906 21.984 9.453 1 98.5 82 PRO A O 1
ATOM 629 N N . ALA A 1 83 ? 20.188 22.906 11.469 1 98.69 83 ALA A N 1
ATOM 630 C CA . ALA A 1 83 ? 20.547 21.641 12.102 1 98.69 83 ALA A CA 1
ATOM 631 C C . ALA A 1 83 ? 19.312 20.75 12.273 1 98.69 83 ALA A C 1
ATOM 633 O O . ALA A 1 83 ? 19.422 19.531 12.211 1 98.69 83 ALA A O 1
ATOM 634 N N . LEU A 1 84 ? 18.234 21.391 12.578 1 98.75 84 LEU A N 1
ATOM 635 C CA . LEU A 1 84 ? 16.969 20.672 12.734 1 98.75 84 LEU A CA 1
ATOM 636 C C . LEU A 1 84 ? 15.812 21.516 12.203 1 98.75 84 LEU A C 1
ATOM 638 O O . LEU A 1 84 ? 15.781 22.734 12.391 1 98.75 84 LEU A O 1
ATOM 642 N N . VAL A 1 85 ? 14.938 20.844 11.547 1 98.69 85 VAL A N 1
ATOM 643 C CA . VAL A 1 85 ? 13.75 21.484 11 1 98.69 85 VAL A CA 1
ATOM 644 C C . VAL A 1 85 ? 12.523 20.625 11.273 1 98.69 85 VAL A C 1
ATOM 646 O 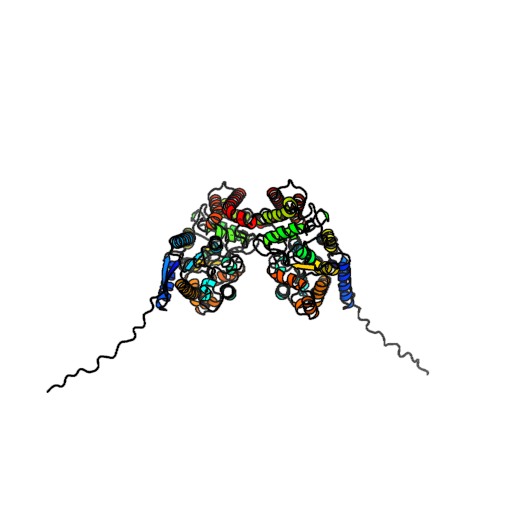O . VAL A 1 85 ? 12.555 19.406 11.07 1 98.69 85 VAL A O 1
ATOM 649 N N . ILE A 1 86 ? 11.453 21.203 11.828 1 97.75 86 ILE A N 1
ATOM 650 C CA . ILE A 1 86 ? 10.148 20.562 11.75 1 97.75 86 ILE A CA 1
ATOM 651 C C . ILE A 1 86 ? 9.602 20.672 10.328 1 97.75 86 ILE A C 1
ATOM 653 O O . ILE A 1 86 ? 9.148 21.75 9.914 1 97.75 86 ILE A O 1
ATOM 657 N N . MET A 1 87 ? 9.656 19.562 9.648 1 97.75 87 MET A N 1
ATOM 658 C CA . MET A 1 87 ? 9.344 19.531 8.219 1 97.75 87 MET A CA 1
ATOM 659 C C . MET A 1 87 ? 8.102 18.672 7.965 1 97.75 87 MET A C 1
ATOM 661 O O . MET A 1 87 ? 7.977 17.578 8.5 1 97.75 87 MET A O 1
ATOM 665 N N . SER A 1 88 ? 7.227 19.266 7.09 1 96.62 88 SER A N 1
ATOM 666 C CA . SER A 1 88 ? 6.035 18.484 6.738 1 96.62 88 SER A CA 1
ATOM 667 C C . SER A 1 88 ? 6.395 17.047 6.379 1 96.62 88 SER A C 1
ATOM 669 O O . SER A 1 88 ? 7.379 16.812 5.676 1 96.62 88 SER A O 1
ATOM 671 N N . ALA A 1 89 ? 5.555 16.141 6.844 1 94.44 89 ALA A N 1
ATOM 672 C CA . ALA A 1 89 ? 5.754 14.719 6.602 1 94.44 89 ALA A CA 1
ATOM 673 C C . ALA A 1 89 ? 5.809 14.422 5.105 1 94.44 89 ALA A C 1
ATOM 675 O O . ALA A 1 89 ? 6.461 13.461 4.68 1 94.44 89 ALA A O 1
ATOM 676 N N . ASN A 1 90 ? 5.203 15.203 4.281 1 96.12 90 ASN A N 1
ATOM 677 C CA . ASN A 1 90 ? 5.113 14.891 2.859 1 96.12 90 ASN A CA 1
ATOM 678 C C . ASN A 1 90 ? 6.352 15.367 2.104 1 96.12 90 ASN A C 1
ATOM 680 O O . ASN A 1 90 ? 6.473 15.133 0.899 1 96.12 90 ASN A O 1
ATOM 684 N N . PHE A 1 91 ? 7.336 15.992 2.809 1 97.88 91 PHE A N 1
ATOM 685 C CA . PHE A 1 91 ? 8.453 16.578 2.074 1 97.88 91 PHE A CA 1
ATOM 686 C C . PHE A 1 91 ? 9.688 15.688 2.164 1 97.88 91 PHE A C 1
ATOM 688 O O . PHE A 1 91 ? 10.664 15.906 1.448 1 97.88 91 PHE A O 1
ATOM 695 N N . THR A 1 92 ? 9.68 14.672 2.969 1 97.81 92 THR A N 1
ATOM 696 C CA . THR A 1 92 ? 10.875 13.875 3.215 1 97.81 92 THR A CA 1
ATOM 697 C C . THR A 1 92 ? 11.391 13.266 1.917 1 97.81 92 THR A C 1
ATOM 699 O O . THR A 1 92 ? 12.578 13.367 1.605 1 97.81 92 THR A O 1
ATOM 702 N N . ALA A 1 93 ? 10.555 12.695 1.122 1 96.94 93 ALA A N 1
ATOM 703 C CA . ALA A 1 93 ? 10.977 12.039 -0.112 1 96.94 93 ALA A CA 1
ATOM 704 C C . ALA A 1 93 ? 11.633 13.031 -1.065 1 96.94 93 ALA A C 1
ATOM 706 O O . ALA A 1 93 ? 12.695 12.75 -1.625 1 96.94 93 ALA A O 1
ATOM 707 N N . ASP A 1 94 ? 11.039 14.164 -1.235 1 98.06 94 ASP A N 1
ATOM 708 C CA . ASP A 1 94 ? 11.57 15.172 -2.152 1 98.06 94 ASP A CA 1
ATOM 709 C C . ASP A 1 94 ? 12.938 15.664 -1.695 1 98.06 94 ASP A C 1
ATOM 711 O O . ASP A 1 94 ? 13.852 15.828 -2.51 1 98.06 94 ASP A O 1
ATOM 715 N N . LEU A 1 95 ? 13.078 15.906 -0.409 1 98.62 95 LEU A N 1
ATOM 716 C CA . LEU A 1 95 ? 14.344 16.391 0.138 1 98.62 95 LEU A CA 1
ATOM 717 C C . LEU A 1 95 ? 15.438 15.352 -0.025 1 98.62 95 LEU A C 1
ATOM 719 O O . LEU A 1 95 ? 16.594 15.695 -0.279 1 98.62 95 LEU A O 1
ATOM 723 N N . VAL A 1 96 ? 15.086 14.086 0.125 1 98.19 96 VAL A N 1
ATOM 724 C CA . VAL A 1 96 ? 16.047 13 -0.044 1 98.19 96 VAL A CA 1
ATOM 725 C C . VAL A 1 96 ? 16.453 12.898 -1.511 1 98.19 96 VAL A C 1
ATOM 727 O O . VAL A 1 96 ? 17.641 12.773 -1.821 1 98.19 96 VAL A O 1
ATOM 730 N N . ILE A 1 97 ? 15.516 12.945 -2.434 1 97.12 97 ILE A N 1
ATOM 731 C CA . ILE A 1 97 ? 15.789 12.852 -3.865 1 97.12 97 ILE A CA 1
ATOM 732 C C . ILE A 1 97 ? 16.719 13.984 -4.285 1 97.12 97 ILE A C 1
ATOM 734 O O . ILE A 1 97 ? 17.609 13.789 -5.125 1 97.12 97 ILE A O 1
ATOM 738 N N . LYS A 1 98 ? 16.578 15.125 -3.619 1 97.5 98 LYS A N 1
ATOM 739 C CA . LYS A 1 98 ? 17.406 16.297 -3.928 1 97.5 98 LYS A CA 1
ATOM 740 C C . LYS A 1 98 ? 18.719 16.25 -3.17 1 97.5 98 LYS A C 1
ATOM 742 O O . LYS A 1 98 ? 19.547 17.156 -3.301 1 97.5 98 LYS A O 1
ATOM 747 N N . ASP A 1 99 ? 18.891 15.258 -2.361 1 97.75 99 ASP A N 1
ATOM 748 C CA . ASP A 1 99 ? 20.109 15.055 -1.575 1 97.75 99 ASP A CA 1
ATOM 749 C C . ASP A 1 99 ? 20.344 16.219 -0.624 1 97.75 99 ASP A C 1
ATOM 751 O O . ASP A 1 99 ? 21.484 16.688 -0.471 1 97.75 99 ASP A O 1
ATOM 755 N N . GLU A 1 100 ? 19.281 16.656 0.007 1 98.62 100 GLU A N 1
ATOM 756 C CA . GLU A 1 100 ? 19.375 17.891 0.794 1 98.62 100 GLU A CA 1
ATOM 757 C C . GLU A 1 100 ? 19.438 17.578 2.287 1 98.62 100 GLU A C 1
ATOM 759 O O . GLU A 1 100 ? 19.906 18.406 3.076 1 98.62 100 GLU A O 1
ATOM 764 N N . ILE A 1 101 ? 18.984 16.391 2.686 1 98.81 101 ILE A N 1
ATOM 765 C CA . ILE A 1 101 ? 18.922 16.109 4.113 1 98.81 101 ILE A CA 1
ATOM 766 C C . ILE A 1 101 ? 19.75 14.875 4.43 1 98.81 101 ILE A C 1
ATOM 768 O O . ILE A 1 101 ? 20.062 14.078 3.535 1 98.81 101 ILE A O 1
ATOM 772 N N . LEU A 1 102 ? 20.109 14.734 5.707 1 98.69 102 LEU A N 1
ATOM 773 C CA . LEU A 1 102 ? 20.938 13.648 6.207 1 98.69 102 LEU A CA 1
ATOM 774 C C . LEU A 1 102 ? 20.094 12.438 6.582 1 98.69 102 LEU A C 1
ATOM 776 O O . LEU A 1 102 ? 19 12.586 7.137 1 98.69 102 LEU A O 1
ATOM 780 N N . PRO A 1 103 ? 20.625 11.18 6.227 1 98.75 103 PRO A N 1
ATOM 781 C CA . PRO A 1 103 ? 20.047 10.062 6.984 1 98.75 103 PRO A CA 1
ATOM 782 C C . PRO A 1 103 ? 20.172 10.25 8.492 1 98.75 103 PRO A C 1
ATOM 784 O O . PRO A 1 103 ? 21.188 10.742 8.977 1 98.75 103 PRO A O 1
ATOM 787 N N . MET A 1 104 ? 19.203 9.898 9.195 1 98.81 104 MET A N 1
ATOM 788 C CA . MET A 1 104 ? 19.141 10.172 10.625 1 98.81 104 MET A CA 1
ATOM 789 C C . MET A 1 104 ? 20.281 9.469 11.359 1 98.81 104 MET A C 1
ATOM 791 O O . MET A 1 104 ? 20.719 9.93 12.414 1 98.81 104 MET A O 1
ATOM 795 N N . ASP A 1 105 ? 20.812 8.422 10.797 1 98.75 105 ASP A N 1
ATOM 796 C CA . ASP A 1 105 ? 21.906 7.715 11.461 1 98.75 105 ASP A CA 1
ATOM 797 C C . ASP A 1 105 ? 23.141 8.609 11.578 1 98.75 105 ASP A C 1
ATOM 799 O O . ASP A 1 105 ? 24.016 8.367 12.422 1 98.75 105 ASP A O 1
ATOM 803 N N . GLU A 1 106 ? 23.297 9.617 10.727 1 98.69 106 GLU A N 1
ATOM 804 C CA . GLU A 1 106 ? 24.359 10.602 10.867 1 98.69 106 GLU A CA 1
ATOM 805 C C . GLU A 1 106 ? 24.25 11.352 12.195 1 98.69 106 GLU A C 1
ATOM 807 O O . GLU A 1 106 ? 25.25 11.844 12.719 1 98.69 106 GLU A O 1
ATOM 812 N N . LEU A 1 107 ? 23.062 11.508 12.719 1 98.75 107 LEU A N 1
ATOM 813 C CA . LEU A 1 107 ? 22.859 12.078 14.047 1 98.75 107 LEU A CA 1
ATOM 814 C C . LEU A 1 107 ? 22.922 10.992 15.117 1 98.75 107 LEU A C 1
ATOM 816 O O . LEU A 1 107 ? 23.516 11.188 16.172 1 98.75 107 LEU A O 1
ATOM 820 N N . PHE A 1 108 ? 22.328 9.883 14.836 1 98.69 108 PHE A N 1
ATOM 821 C CA . PHE A 1 108 ? 22.156 8.828 15.82 1 98.69 108 PHE A CA 1
ATOM 822 C C . PHE A 1 108 ? 23.484 8.195 16.188 1 98.69 108 PHE A C 1
ATOM 824 O O . PHE A 1 108 ? 23.594 7.492 17.203 1 98.69 108 PHE A O 1
ATOM 831 N N . LYS A 1 109 ? 24.516 8.391 15.438 1 98.12 109 LYS A N 1
ATOM 832 C CA . LYS A 1 109 ? 25.828 7.855 15.75 1 98.12 109 LYS A CA 1
ATOM 833 C C . LYS A 1 109 ? 26.344 8.398 17.078 1 98.12 109 LYS A C 1
ATOM 835 O O . LYS A 1 109 ? 27.281 7.848 17.672 1 98.12 109 LYS A O 1
ATOM 840 N N . TYR A 1 110 ? 25.828 9.469 17.578 1 97.81 110 TYR A N 1
ATOM 841 C CA . TYR A 1 110 ? 26.25 10.07 18.844 1 97.81 110 TYR A CA 1
ATOM 842 C C . TYR A 1 110 ? 25.469 9.461 20.016 1 97.81 110 TYR A C 1
ATOM 844 O O . TYR A 1 110 ? 25.703 9.812 21.172 1 97.81 110 TYR A O 1
ATOM 852 N N . GLY A 1 111 ? 24.531 8.617 19.703 1 97.19 111 GLY A N 1
ATOM 853 C CA . GLY A 1 111 ? 23.781 7.879 20.703 1 97.19 111 GLY A CA 1
ATOM 854 C C . GLY A 1 111 ? 24.125 6.402 20.734 1 97.19 111 GLY A C 1
ATOM 855 O O . GLY A 1 111 ? 25.234 6.008 20.375 1 97.19 111 GLY A O 1
ATOM 856 N N . ASN A 1 112 ? 23.141 5.578 21.266 1 95.94 112 ASN A N 1
ATOM 857 C CA . ASN A 1 112 ? 23.422 4.164 21.484 1 95.94 112 ASN A CA 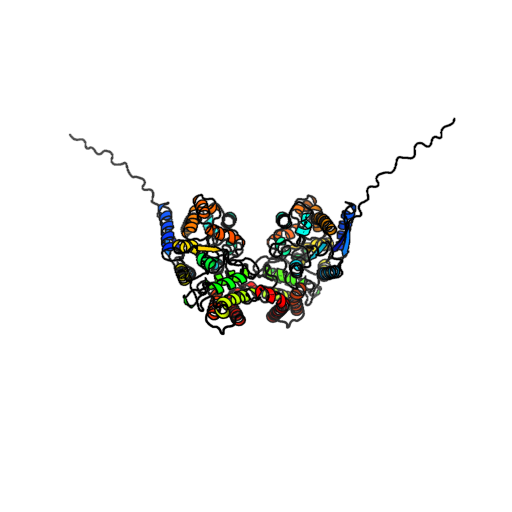1
ATOM 858 C C . ASN A 1 112 ? 22.531 3.27 20.641 1 95.94 112 ASN A C 1
ATOM 860 O O . ASN A 1 112 ? 22.469 2.059 20.859 1 95.94 112 ASN A O 1
ATOM 864 N N . GLU A 1 113 ? 21.797 3.889 19.766 1 97.44 113 GLU A N 1
ATOM 865 C CA . GLU A 1 113 ? 20.906 3.107 18.922 1 97.44 113 GLU A CA 1
ATOM 866 C C . GLU A 1 113 ? 20.812 3.701 17.516 1 97.44 113 GLU A C 1
ATOM 868 O O . GLU A 1 113 ? 21.078 4.891 17.328 1 97.44 113 GLU A O 1
ATOM 873 N N . LYS A 1 114 ? 20.453 2.854 16.531 1 98.12 114 LYS A N 1
ATOM 874 C CA . LYS A 1 114 ? 20.266 3.307 15.148 1 98.12 114 LYS A CA 1
ATOM 875 C C . LYS A 1 114 ? 18.891 3.945 14.969 1 98.12 114 LYS A C 1
ATOM 877 O O . LYS A 1 114 ? 17.984 3.723 15.773 1 98.12 114 LYS A O 1
ATOM 882 N N . ALA A 1 115 ? 18.812 4.707 13.93 1 98.69 115 ALA A N 1
ATOM 883 C CA . ALA A 1 115 ? 17.625 5.516 13.711 1 98.69 115 ALA A CA 1
ATOM 884 C C . ALA A 1 115 ? 16.406 4.629 13.422 1 98.69 115 ALA A C 1
ATOM 886 O O . ALA A 1 115 ? 15.328 4.855 13.969 1 98.69 115 ALA A O 1
ATOM 887 N N . THR A 1 116 ? 16.594 3.621 12.57 1 98.31 116 THR A N 1
ATOM 888 C CA . THR A 1 116 ? 15.469 2.807 12.148 1 98.31 116 THR A CA 1
ATOM 889 C C . THR A 1 116 ? 14.906 2.012 13.32 1 98.31 116 THR A C 1
ATOM 891 O O . THR A 1 116 ? 13.695 2.039 13.578 1 98.31 116 THR A O 1
ATOM 894 N N . PRO A 1 117 ? 15.727 1.332 14.164 1 98.06 117 PRO A N 1
ATOM 895 C CA . PRO A 1 117 ? 15.188 0.661 15.352 1 98.06 117 PRO A CA 1
ATOM 896 C C . PRO A 1 117 ? 14.523 1.629 16.328 1 98.06 117 PRO A C 1
ATOM 898 O O . PRO A 1 117 ? 13.484 1.309 16.906 1 98.06 117 PRO A O 1
ATOM 901 N N . PHE A 1 118 ? 15.109 2.787 16.469 1 98.62 118 PHE A N 1
ATOM 902 C CA . PHE A 1 118 ? 14.516 3.797 17.328 1 98.62 118 PHE A CA 1
ATOM 903 C C . PHE A 1 118 ? 13.125 4.18 16.844 1 98.62 118 PHE A C 1
ATOM 905 O O . PHE A 1 118 ? 12.18 4.234 17.625 1 98.62 118 PHE A O 1
ATOM 912 N N . LEU A 1 119 ? 12.984 4.418 15.555 1 98.69 119 LEU A N 1
ATOM 913 C CA . LEU A 1 119 ? 11.719 4.793 14.938 1 98.69 119 LEU A CA 1
ATOM 914 C C . LEU A 1 119 ? 10.688 3.684 15.102 1 98.69 119 LEU A C 1
ATOM 916 O O . LEU A 1 119 ? 9.578 3.928 15.586 1 98.69 119 LEU A O 1
ATOM 920 N N . THR A 1 120 ? 11.039 2.449 14.781 1 97.56 120 THR A N 1
ATOM 921 C CA . THR A 1 120 ? 10.086 1.346 14.703 1 97.56 120 THR A CA 1
ATOM 922 C C . THR A 1 120 ? 9.648 0.903 16.094 1 97.56 120 THR A C 1
ATOM 924 O O . THR A 1 120 ? 8.508 0.477 16.281 1 97.56 120 THR A O 1
ATOM 927 N N . LYS A 1 121 ? 10.461 1.096 17.047 1 97.88 121 LYS A N 1
ATOM 928 C CA . LYS A 1 121 ? 10.156 0.662 18.422 1 97.88 121 LYS A CA 1
ATOM 929 C C . LYS A 1 121 ? 9.328 1.709 19.156 1 97.88 121 LYS A C 1
ATOM 931 O O . LYS A 1 121 ? 8.469 1.366 19.969 1 97.88 121 LYS A O 1
ATOM 936 N N . ASN A 1 122 ? 9.555 2.965 18.781 1 98.69 122 ASN A N 1
ATOM 937 C CA . ASN A 1 122 ? 9.102 3.996 19.719 1 98.69 122 ASN A CA 1
ATOM 938 C C . ASN A 1 122 ? 7.961 4.82 19.125 1 98.69 122 ASN A C 1
ATOM 940 O O . ASN A 1 122 ? 7.285 5.559 19.828 1 98.69 122 ASN A O 1
ATOM 944 N N . PHE A 1 123 ? 7.719 4.715 17.891 1 98.62 123 PHE A N 1
ATOM 945 C CA . PHE A 1 123 ? 6.723 5.555 17.25 1 98.62 123 PHE A CA 1
ATOM 946 C C . PHE A 1 123 ? 5.656 4.703 16.562 1 98.62 123 PHE A C 1
ATOM 948 O O . PHE A 1 123 ? 5.91 3.555 16.203 1 98.62 123 PHE A O 1
ATOM 955 N N . TRP A 1 124 ? 4.438 5.285 16.406 1 97.62 124 TRP A N 1
ATOM 956 C CA . TRP A 1 124 ? 3.314 4.57 15.805 1 97.62 124 TRP A CA 1
ATOM 957 C C . TRP A 1 124 ? 3.66 4.094 14.398 1 97.62 124 TRP A C 1
ATOM 959 O O . TRP A 1 124 ? 4.273 4.828 13.617 1 97.62 124 TRP A O 1
ATOM 969 N N . PRO A 1 125 ? 3.215 2.848 14.016 1 95.44 125 PRO A N 1
ATOM 970 C CA . PRO A 1 125 ? 3.531 2.287 12.703 1 95.44 125 PRO A CA 1
ATOM 971 C C . PRO A 1 125 ? 3.059 3.176 11.555 1 95.44 125 PRO A C 1
ATOM 973 O O . PRO A 1 125 ? 3.74 3.285 10.531 1 95.44 125 PRO A O 1
ATOM 976 N N . ALA A 1 126 ? 2.023 3.852 11.703 1 94.75 126 ALA A N 1
ATOM 977 C CA . ALA A 1 126 ? 1.436 4.688 10.664 1 94.75 126 ALA A CA 1
ATOM 978 C C . ALA A 1 126 ? 2.393 5.805 10.25 1 94.75 126 ALA A C 1
ATOM 980 O O . ALA A 1 126 ? 2.242 6.395 9.18 1 94.75 126 ALA A O 1
ATOM 981 N N . LEU A 1 127 ? 3.381 6.059 11.062 1 97.56 127 LEU A N 1
ATOM 982 C CA . LEU A 1 127 ? 4.254 7.203 10.836 1 97.56 127 LEU A CA 1
ATOM 983 C C . LEU A 1 127 ? 5.535 6.781 10.133 1 97.56 127 LEU A C 1
ATOM 985 O O . LEU A 1 127 ? 6.289 7.625 9.641 1 97.56 127 LEU A O 1
ATOM 989 N N . HIS A 1 128 ? 5.785 5.504 10.062 1 97.19 128 HIS A N 1
ATOM 990 C CA . HIS A 1 128 ? 7.082 5.016 9.602 1 97.19 128 HIS A CA 1
ATOM 991 C C . HIS A 1 128 ? 7.312 5.367 8.141 1 97.19 128 HIS A C 1
ATOM 993 O O . HIS A 1 128 ? 8.406 5.801 7.766 1 97.19 128 HIS A O 1
ATOM 999 N N . GLN A 1 129 ? 6.301 5.242 7.367 1 94.94 129 GLN A N 1
ATOM 1000 C CA . GLN A 1 129 ? 6.457 5.355 5.922 1 94.94 129 GLN A CA 1
ATOM 1001 C C . GLN A 1 129 ? 6.93 6.754 5.523 1 94.94 129 GLN A C 1
ATOM 1003 O O . GLN A 1 129 ? 7.793 6.898 4.66 1 94.94 129 GLN A O 1
ATOM 1008 N N . ASN A 1 130 ? 6.379 7.758 6.137 1 97 130 ASN A N 1
ATOM 1009 C CA . ASN A 1 130 ? 6.766 9.117 5.789 1 97 130 ASN A CA 1
ATOM 1010 C C . ASN A 1 130 ? 8.148 9.469 6.336 1 97 130 ASN A C 1
ATOM 1012 O O . ASN A 1 130 ? 8.766 10.438 5.895 1 97 130 ASN A O 1
ATOM 1016 N N . ALA A 1 131 ? 8.602 8.688 7.281 1 98.06 131 ALA A N 1
ATOM 1017 C CA . ALA A 1 131 ? 9.883 8.977 7.914 1 98.06 131 ALA A CA 1
ATOM 1018 C C . ALA A 1 131 ? 11.031 8.297 7.176 1 98.06 131 ALA A C 1
ATOM 1020 O O . ALA A 1 131 ? 12.203 8.602 7.414 1 98.06 131 ALA A O 1
ATOM 1021 N N . GLN A 1 132 ? 10.656 7.395 6.293 1 96.12 132 GLN A N 1
ATOM 1022 C CA . GLN A 1 132 ? 11.68 6.578 5.641 1 96.12 132 GLN A CA 1
ATOM 1023 C C . GLN A 1 132 ? 11.625 6.738 4.121 1 96.12 132 GLN A C 1
ATOM 1025 O O . GLN A 1 132 ? 10.562 7.035 3.564 1 96.12 132 GLN A O 1
ATOM 1030 N N . VAL A 1 133 ? 12.727 6.664 3.518 1 92 133 VAL A N 1
ATOM 1031 C CA . VAL A 1 133 ? 12.859 6.562 2.068 1 92 133 VAL A CA 1
ATOM 1032 C C . VAL A 1 133 ? 13.742 5.371 1.712 1 92 133 VAL A C 1
ATOM 1034 O O . VAL A 1 133 ? 14.914 5.324 2.09 1 92 133 VAL A O 1
ATOM 1037 N N . MET A 1 134 ? 13.055 4.363 0.974 1 82 134 MET A N 1
ATOM 1038 C CA . MET A 1 134 ? 13.75 3.148 0.563 1 82 134 MET A CA 1
ATOM 1039 C C . MET A 1 134 ? 14.375 2.445 1.765 1 82 134 MET A C 1
ATOM 1041 O O . MET A 1 134 ? 15.547 2.064 1.728 1 82 134 MET A O 1
ATOM 1045 N N . GLY A 1 135 ? 13.695 2.5 2.883 1 85.5 135 GLY A N 1
ATOM 1046 C CA . GLY A 1 135 ? 14.086 1.734 4.059 1 85.5 135 GLY A CA 1
ATOM 1047 C C . GLY A 1 135 ? 15.031 2.488 4.977 1 85.5 135 GLY A C 1
ATOM 1048 O O . GLY A 1 135 ? 15.344 2.021 6.074 1 85.5 135 GLY A O 1
ATOM 1049 N N . VAL A 1 136 ? 15.5 3.594 4.543 1 95 136 VAL A N 1
ATOM 1050 C CA . VAL A 1 136 ? 16.391 4.41 5.359 1 95 136 VAL A CA 1
ATOM 1051 C C . VAL A 1 136 ? 15.578 5.484 6.086 1 95 136 VAL A C 1
ATOM 1053 O O . VAL A 1 136 ? 14.734 6.148 5.484 1 95 136 VAL A O 1
ATOM 1056 N N . THR A 1 137 ? 15.875 5.621 7.395 1 98.56 137 THR A N 1
ATOM 1057 C CA . THR A 1 137 ? 15.188 6.637 8.18 1 98.56 137 THR A CA 1
ATOM 1058 C C . THR A 1 137 ? 15.828 8.008 7.977 1 98.56 137 THR A C 1
ATOM 1060 O O . THR A 1 137 ? 17.016 8.188 8.266 1 98.56 137 THR A O 1
ATOM 1063 N N . TYR A 1 138 ? 15.047 8.945 7.5 1 98.81 138 TYR A N 1
ATOM 1064 C CA . TYR A 1 138 ? 15.555 10.289 7.242 1 98.81 138 TYR A CA 1
ATOM 1065 C C . TYR A 1 138 ? 14.883 11.305 8.156 1 98.81 138 TYR A C 1
ATOM 1067 O O . TYR A 1 138 ? 15.305 12.461 8.227 1 98.81 138 TYR A O 1
ATOM 1075 N N . ALA A 1 139 ? 13.828 10.859 8.859 1 98.88 139 ALA A N 1
ATOM 1076 C CA . ALA A 1 139 ? 13.055 11.773 9.703 1 98.88 139 ALA A CA 1
ATOM 1077 C C . ALA A 1 139 ? 12.57 11.078 10.969 1 98.88 139 ALA A C 1
ATOM 1079 O O . ALA A 1 139 ? 12.414 9.852 10.992 1 98.88 139 ALA A O 1
ATOM 1080 N N . ILE A 1 140 ? 12.383 11.836 12.023 1 98.88 140 ILE A N 1
ATOM 1081 C CA . ILE A 1 140 ? 11.797 11.352 13.266 1 98.88 140 ILE A CA 1
ATOM 1082 C C . ILE A 1 140 ? 10.508 12.125 13.555 1 98.88 140 ILE A C 1
ATOM 1084 O O . ILE A 1 140 ? 10.523 13.352 13.664 1 98.88 140 ILE A O 1
ATOM 1088 N N . PRO A 1 141 ? 9.391 11.414 13.719 1 98.62 141 PRO A N 1
ATOM 1089 C CA . PRO A 1 141 ? 8.102 12.086 13.898 1 98.62 141 PRO A CA 1
ATOM 1090 C C . PRO A 1 141 ? 8.094 13.031 15.094 1 98.62 141 PRO A C 1
ATOM 1092 O O . PRO A 1 141 ? 8.648 12.703 16.141 1 98.62 141 PRO A O 1
ATOM 1095 N N . PHE A 1 142 ? 7.41 14.242 14.945 1 97.62 142 PHE A N 1
ATOM 1096 C CA . PHE A 1 142 ? 7.348 15.211 16.031 1 97.62 142 PHE A CA 1
ATOM 1097 C C . PHE A 1 142 ? 5.902 15.555 16.375 1 97.62 142 PHE A C 1
ATOM 1099 O O . PHE A 1 142 ? 5.414 15.219 17.453 1 97.62 142 PHE A O 1
ATOM 1106 N N . HIS A 1 143 ? 5.199 16.172 15.414 1 95.5 143 HIS A N 1
ATOM 1107 C CA . HIS A 1 143 ? 3.768 16.375 15.617 1 95.5 143 HIS A CA 1
ATOM 1108 C C . HIS A 1 143 ? 2.979 15.969 14.375 1 95.5 143 HIS A C 1
ATOM 1110 O O . HIS A 1 143 ? 3.215 16.5 13.281 1 95.5 143 HIS A O 1
ATOM 1116 N N . ASN A 1 144 ? 2.086 15.07 14.578 1 96.31 144 ASN A N 1
ATOM 1117 C CA . ASN A 1 144 ? 1.316 14.469 13.492 1 96.31 144 ASN A CA 1
ATOM 1118 C C . ASN A 1 144 ? -0.179 14.477 13.797 1 96.31 144 ASN A C 1
ATOM 1120 O O . ASN A 1 144 ? -0.581 14.594 14.961 1 96.31 144 ASN A O 1
ATOM 1124 N N . SER A 1 145 ? -0.875 14.469 12.766 1 96.5 145 SER A N 1
ATOM 1125 C CA . SER A 1 145 ? -2.328 14.562 12.852 1 96.5 145 SER A CA 1
ATOM 1126 C C . SER A 1 145 ? -3.002 13.711 11.781 1 96.5 145 SER A C 1
ATOM 1128 O O . SER A 1 145 ? -2.328 13.133 10.922 1 96.5 145 SER A O 1
ATOM 1130 N N . THR A 1 146 ? -4.242 13.5 11.914 1 97.88 146 THR A N 1
ATOM 1131 C CA . THR A 1 146 ? -5.172 13.07 10.875 1 97.88 146 THR A CA 1
ATOM 1132 C C . THR A 1 146 ? -6.355 14.023 10.781 1 97.88 146 THR A C 1
ATOM 1134 O O . THR A 1 146 ? -6.609 14.805 11.703 1 97.88 146 THR A O 1
ATOM 1137 N N . PRO A 1 147 ? -7.027 14.023 9.641 1 98.19 147 PRO A N 1
ATOM 1138 C CA . PRO A 1 147 ? -8.336 14.672 9.648 1 98.19 147 PRO A CA 1
ATOM 1139 C C . PRO A 1 147 ? -9.305 14.031 10.641 1 98.19 147 PRO A C 1
ATOM 1141 O O . PRO A 1 147 ? -9.242 12.82 10.875 1 98.19 147 PRO A O 1
ATOM 1144 N N . ILE A 1 148 ? -10.156 14.859 11.164 1 98.38 148 ILE A N 1
ATOM 1145 C CA . ILE A 1 148 ? -11.188 14.383 12.086 1 98.38 148 ILE A CA 1
ATOM 1146 C C . ILE A 1 148 ? -12.445 15.242 11.938 1 98.38 148 ILE A C 1
ATOM 1148 O O . ILE A 1 148 ? -12.383 16.359 11.43 1 98.38 148 ILE A O 1
ATOM 1152 N N . LEU A 1 149 ? -13.578 14.68 12.297 1 98.75 149 LEU A N 1
ATOM 1153 C CA . LEU A 1 149 ? -14.844 15.391 12.195 1 98.75 149 LEU A CA 1
ATOM 1154 C C . LEU A 1 149 ? -15.18 16.094 13.5 1 98.75 149 LEU A C 1
ATOM 1156 O O . LEU A 1 149 ? -15.391 15.445 14.531 1 98.75 149 LEU A O 1
ATOM 1160 N N . TYR A 1 150 ? -15.195 17.406 13.469 1 98.62 150 TYR A N 1
ATOM 1161 C CA . TYR A 1 150 ? -15.75 18.219 14.547 1 98.62 150 TYR A CA 1
ATOM 1162 C C . TYR A 1 150 ? -17.219 18.547 14.281 1 98.62 150 TYR A C 1
ATOM 1164 O O . TYR A 1 150 ? -17.609 18.812 13.148 1 98.62 150 TYR A O 1
ATOM 1172 N N . TYR A 1 151 ? -18.016 18.516 15.406 1 98.75 151 TYR A N 1
ATOM 1173 C CA . TYR A 1 151 ? -19.406 18.844 15.156 1 98.75 151 TYR A CA 1
ATOM 1174 C C . TYR A 1 151 ? -20.016 19.562 16.359 1 98.75 151 TYR A C 1
ATOM 1176 O O . TYR A 1 151 ? -19.562 19.391 17.484 1 98.75 151 TYR A O 1
ATOM 1184 N N . ASN A 1 152 ? -20.969 20.453 16.094 1 98.75 152 ASN A N 1
ATOM 1185 C CA . ASN A 1 152 ? -21.828 21.109 17.078 1 98.75 152 ASN A CA 1
ATOM 1186 C C . ASN A 1 152 ? -22.922 20.172 17.578 1 98.75 152 ASN A C 1
ATOM 1188 O O . ASN A 1 152 ? -23.938 20 16.922 1 98.75 152 ASN A O 1
ATOM 1192 N N . GLU A 1 153 ? -22.719 19.656 18.75 1 98.12 153 GLU A N 1
ATOM 1193 C CA . GLU A 1 153 ? -23.625 18.656 19.297 1 98.12 153 GLU A CA 1
ATOM 1194 C C . GLU A 1 153 ? -25.031 19.219 19.453 1 98.12 153 GLU A C 1
ATOM 1196 O O . GLU A 1 153 ? -26.016 18.516 19.188 1 98.12 153 GLU A O 1
ATOM 1201 N N . ASP A 1 154 ? -25.141 20.391 19.891 1 98.19 154 ASP A N 1
ATOM 1202 C CA . ASP A 1 154 ? -26.453 21.016 20.125 1 98.19 154 ASP A CA 1
ATOM 1203 C C . ASP A 1 154 ? -27.203 21.219 18.812 1 98.19 154 ASP A C 1
ATOM 1205 O O . ASP A 1 154 ? -28.422 20.984 18.75 1 98.19 154 ASP A O 1
ATOM 1209 N N . MET A 1 155 ? -26.453 21.703 17.859 1 98.06 155 MET A N 1
ATOM 1210 C CA . MET A 1 155 ? -27.078 21.891 16.547 1 98.06 155 MET A CA 1
ATOM 1211 C C . MET A 1 155 ? -27.609 20.578 16 1 98.06 155 MET A C 1
ATOM 1213 O O . MET A 1 155 ? -28.703 20.531 15.438 1 98.06 155 MET A O 1
ATOM 1217 N N . LEU A 1 156 ? -26.812 19.5 16.125 1 98.5 156 LEU A N 1
ATOM 1218 C CA . LEU A 1 156 ? -27.234 18.188 15.648 1 98.5 156 LEU A CA 1
ATOM 1219 C C . LEU A 1 156 ? -28.469 17.703 16.406 1 98.5 156 LEU A C 1
ATOM 1221 O O . LEU A 1 156 ? -29.438 17.266 15.781 1 98.5 156 LEU A O 1
ATOM 1225 N N . LYS A 1 157 ? -28.453 17.859 17.672 1 97.81 157 LYS A N 1
ATOM 1226 C CA . LYS A 1 157 ? -29.578 17.422 18.5 1 97.81 157 LYS A CA 1
ATOM 1227 C C . LYS A 1 157 ? -30.859 18.172 18.125 1 97.81 157 LYS A C 1
ATOM 1229 O O . LYS A 1 157 ? -31.922 17.562 18 1 97.81 157 LYS A O 1
ATOM 1234 N N . LYS A 1 158 ? -30.734 19.422 17.969 1 97.12 158 LYS A N 1
ATOM 1235 C CA . LYS A 1 158 ? -31.875 20.25 17.594 1 97.12 158 LYS A CA 1
ATOM 1236 C C . LYS A 1 158 ? -32.438 19.812 16.25 1 97.12 158 LYS A C 1
ATOM 1238 O O . LYS A 1 158 ? -33.656 19.906 16.016 1 97.12 158 LYS A O 1
ATOM 1243 N N . ALA A 1 159 ? -31.594 19.359 15.422 1 97.19 159 ALA A N 1
ATOM 1244 C CA . ALA A 1 159 ? -32.031 18.922 14.102 1 97.19 159 ALA A CA 1
ATOM 1245 C C . ALA A 1 159 ? -32.5 17.484 14.133 1 97.19 159 ALA A C 1
ATOM 1247 O O . ALA A 1 159 ? -32.938 16.938 13.109 1 97.19 159 ALA A O 1
ATOM 1248 N N . GLY A 1 160 ? -32.344 16.797 15.281 1 97.38 160 GLY A N 1
ATOM 1249 C CA . GLY A 1 160 ? -32.906 15.469 15.445 1 97.38 160 GLY A CA 1
ATOM 1250 C C . GLY A 1 160 ? -31.875 14.367 15.344 1 97.38 160 GLY A C 1
ATOM 1251 O O . GLY A 1 160 ? -32.219 13.195 15.211 1 97.38 160 GLY A O 1
ATOM 1252 N N . PHE A 1 161 ? -30.609 14.734 15.367 1 97.69 161 PHE A N 1
ATOM 1253 C CA . PHE A 1 161 ? -29.547 13.75 15.297 1 97.69 161 PHE A CA 1
ATOM 1254 C C . PHE A 1 161 ? -28.844 13.609 16.641 1 97.69 161 PHE A C 1
ATOM 1256 O O . PHE A 1 161 ? -28.281 14.578 17.156 1 97.69 161 PHE A O 1
ATOM 1263 N N . ASN A 1 162 ? -28.812 12.383 17.188 1 95.31 162 ASN A N 1
ATOM 1264 C CA . ASN A 1 162 ? -28.203 12.148 18.5 1 95.31 162 ASN A CA 1
ATOM 1265 C C . ASN A 1 162 ? -26.781 11.625 18.359 1 95.31 162 ASN A C 1
ATOM 1267 O O . ASN A 1 162 ? -26.047 11.531 19.344 1 95.31 162 ASN A O 1
ATOM 1271 N N . GLU A 1 163 ? -26.391 11.242 17.188 1 97 163 GLU A N 1
ATOM 1272 C CA . GLU A 1 163 ? -25.047 10.766 16.891 1 97 163 GLU A CA 1
ATOM 1273 C C . GLU A 1 163 ? -24.469 11.445 15.656 1 97 163 GLU A C 1
ATOM 1275 O O . GLU A 1 163 ? -25.219 11.883 14.773 1 97 163 GLU A O 1
ATOM 1280 N N . PRO A 1 164 ? -23.109 11.625 15.641 1 97.94 164 PRO A N 1
ATOM 1281 C CA . PRO A 1 164 ? -22.516 12.141 14.406 1 97.94 164 PRO A CA 1
ATOM 1282 C C . PRO A 1 164 ? -22.609 11.156 13.242 1 97.94 164 PRO A C 1
ATOM 1284 O O . PRO A 1 164 ? -22.797 9.953 13.461 1 97.94 164 PRO A O 1
ATOM 1287 N N . PRO A 1 165 ? -22.547 11.711 12.023 1 98.44 165 PRO A N 1
ATOM 1288 C CA . PRO A 1 165 ? -22.625 10.812 10.859 1 98.44 165 PRO A CA 1
ATOM 1289 C C . PRO A 1 165 ? -21.438 9.859 10.766 1 98.44 165 PRO A C 1
ATOM 1291 O O . PRO A 1 165 ? -20.312 10.242 11.07 1 98.44 165 PRO A O 1
ATOM 1294 N N . LYS A 1 166 ? -21.703 8.664 10.312 1 97.56 166 LYS A N 1
ATOM 1295 C CA . LYS A 1 166 ? -20.688 7.617 10.312 1 97.56 166 LYS A CA 1
ATOM 1296 C C . LYS A 1 166 ? -20.203 7.32 8.898 1 97.56 166 LYS A C 1
ATOM 1298 O O . LYS A 1 166 ? -19.172 6.672 8.711 1 97.56 166 LYS A O 1
ATOM 1303 N N . ASN A 1 167 ? -20.938 7.637 7.918 1 98.12 167 ASN A N 1
ATOM 1304 C CA . ASN A 1 167 ? -20.594 7.414 6.52 1 98.12 167 ASN A CA 1
ATOM 1305 C C . ASN A 1 167 ? -20.984 8.602 5.648 1 98.12 167 ASN A C 1
ATOM 1307 O O . ASN A 1 167 ? -21.641 9.531 6.121 1 98.12 167 ASN A O 1
ATOM 1311 N N . TRP A 1 168 ? -20.672 8.555 4.406 1 98.62 168 TRP A N 1
ATOM 1312 C CA . TRP A 1 168 ? -20.828 9.703 3.52 1 98.62 168 TRP A CA 1
ATOM 1313 C C . TRP A 1 168 ? -22.297 10.023 3.297 1 98.62 168 TRP A C 1
ATOM 1315 O O . TRP A 1 168 ? -22.672 11.188 3.17 1 98.62 168 TRP A O 1
ATOM 1325 N N . ASP A 1 169 ? -23.188 9.047 3.211 1 98.5 169 ASP A N 1
ATOM 1326 C CA . ASP A 1 169 ? -24.609 9.281 3.053 1 98.5 169 ASP A CA 1
ATOM 1327 C C . ASP A 1 169 ? -25.172 10.055 4.246 1 98.5 169 ASP A C 1
ATOM 1329 O O . ASP A 1 169 ? -25.938 11.016 4.07 1 98.5 169 ASP A O 1
ATOM 1333 N N . GLU A 1 170 ? -24.766 9.594 5.383 1 98.5 170 GLU A N 1
ATOM 1334 C CA . GLU A 1 170 ? -25.203 10.273 6.594 1 98.5 170 GLU A CA 1
ATOM 1335 C C . GLU A 1 170 ? -24.641 11.688 6.672 1 98.5 170 GLU A C 1
ATOM 1337 O O . GLU A 1 170 ? -25.297 12.609 7.148 1 98.5 170 GLU A O 1
ATOM 1342 N N . VAL A 1 171 ? -23.391 11.898 6.242 1 98.75 171 VAL A N 1
ATOM 1343 C CA . VAL A 1 171 ? -22.797 13.234 6.227 1 98.75 171 VAL A CA 1
ATOM 1344 C C . VAL A 1 171 ? -23.641 14.164 5.359 1 98.75 171 VAL A C 1
ATOM 1346 O O . VAL A 1 171 ? -23.984 15.273 5.777 1 98.75 171 VAL A O 1
ATOM 1349 N N . ALA A 1 172 ? -23.953 13.703 4.188 1 98.31 172 ALA A N 1
ATOM 1350 C CA . ALA A 1 172 ? -24.75 14.523 3.275 1 98.31 172 ALA A CA 1
ATOM 1351 C C . ALA A 1 172 ? -26.109 14.844 3.873 1 98.31 172 ALA A C 1
ATOM 1353 O O . ALA A 1 172 ? -26.547 16 3.848 1 98.31 172 ALA A O 1
ATOM 1354 N N . ALA A 1 173 ? -26.75 13.883 4.445 1 97.88 173 ALA A N 1
ATOM 1355 C CA . ALA A 1 173 ? -28.078 14.062 5.035 1 97.88 173 ALA A CA 1
ATOM 1356 C C . ALA A 1 173 ? -28.031 15.039 6.207 1 97.88 173 ALA A C 1
ATOM 1358 O O . ALA A 1 173 ? -28.859 15.961 6.289 1 97.88 173 ALA A O 1
ATOM 1359 N N . VAL A 1 174 ? -27.094 14.797 7.059 1 98.69 174 VAL A N 1
ATOM 1360 C CA . VAL A 1 174 ? -26.969 15.641 8.242 1 98.69 174 VAL A CA 1
ATOM 1361 C C . VAL A 1 174 ? -26.594 17.062 7.82 1 98.69 174 VAL A C 1
ATOM 1363 O O . VAL A 1 174 ? -27.172 18.031 8.32 1 98.69 174 VAL A O 1
ATOM 1366 N N . ALA A 1 175 ? -25.656 17.188 6.938 1 98.75 175 ALA A N 1
ATOM 1367 C CA . ALA A 1 175 ? -25.219 18.516 6.488 1 98.75 175 ALA A CA 1
ATOM 1368 C C . ALA A 1 175 ? -26.359 19.297 5.871 1 98.75 175 ALA A C 1
ATOM 1370 O O . ALA A 1 175 ? -26.516 20.5 6.137 1 98.75 175 ALA A O 1
ATOM 1371 N N . LYS A 1 176 ? -27.172 18.672 5.09 1 97.88 176 LYS A N 1
ATOM 1372 C CA . LYS A 1 176 ? -28.328 19.312 4.473 1 97.88 176 LYS A CA 1
ATOM 1373 C C . LYS A 1 176 ? -29.312 19.812 5.527 1 97.88 176 LYS A C 1
ATOM 1375 O O . LYS A 1 176 ? -29.797 20.938 5.445 1 97.88 176 LYS A O 1
ATOM 1380 N N . LYS A 1 177 ? -29.531 18.969 6.438 1 97.94 177 LYS A N 1
ATOM 1381 C CA . LYS A 1 177 ? -30.5 19.312 7.484 1 97.94 177 LYS A CA 1
ATOM 1382 C C . LYS A 1 177 ? -30 20.453 8.344 1 97.94 177 LYS A C 1
ATOM 1384 O O . LYS A 1 177 ? -30.781 21.266 8.836 1 97.94 177 LYS A O 1
ATOM 1389 N N . LEU A 1 178 ? -28.719 20.547 8.508 1 98.56 178 LEU A N 1
ATOM 1390 C CA . LEU A 1 178 ? -28.125 21.562 9.391 1 98.56 178 LEU A CA 1
ATOM 1391 C C . LEU A 1 178 ? -27.953 22.891 8.656 1 98.56 178 LEU A C 1
ATOM 1393 O O . LEU A 1 178 ? -27.625 23.906 9.273 1 98.56 178 LEU A O 1
ATOM 1397 N N . THR A 1 179 ? -28.141 22.891 7.414 1 98.62 179 THR A N 1
ATOM 1398 C CA . THR A 1 179 ? -27.938 24.109 6.637 1 98.62 179 THR A CA 1
ATOM 1399 C C . THR A 1 179 ? -29.203 24.969 6.668 1 98.62 179 THR A C 1
ATOM 1401 O O . THR A 1 179 ? -30.297 24.484 6.41 1 98.62 179 THR A O 1
ATOM 1404 N N . ASP A 1 180 ? -29 26.234 6.988 1 97.44 180 ASP A N 1
ATOM 1405 C CA . ASP A 1 180 ? -30.062 27.234 7.023 1 97.44 180 ASP A CA 1
ATOM 1406 C C . ASP A 1 180 ? -29.578 28.578 6.477 1 97.44 180 ASP A C 1
ATOM 1408 O O . ASP A 1 180 ? -29.109 29.422 7.234 1 97.44 180 ASP A O 1
ATOM 1412 N N . PRO A 1 181 ? -29.781 28.859 5.277 1 94.19 181 PRO A N 1
ATOM 1413 C CA . PRO A 1 181 ? -29.281 30.094 4.656 1 94.19 181 PRO A CA 1
ATOM 1414 C C . PRO A 1 181 ? -29.828 31.359 5.328 1 94.19 181 PRO A C 1
ATOM 1416 O O . PRO A 1 181 ? -29.125 32.375 5.398 1 94.19 181 PRO A O 1
ATOM 1419 N N . ALA A 1 182 ? -30.984 31.281 5.773 1 95.75 182 ALA A N 1
ATOM 1420 C CA . ALA A 1 182 ? -31.609 32.438 6.41 1 95.75 182 ALA A CA 1
ATOM 1421 C C . ALA A 1 182 ? -30.844 32.844 7.668 1 95.75 182 ALA A C 1
ATOM 1423 O O . ALA A 1 182 ? -30.812 34.031 8.031 1 95.75 182 ALA A O 1
ATOM 1424 N N . LYS A 1 183 ? -30.188 31.969 8.219 1 95.25 183 LYS A N 1
ATOM 1425 C CA . LYS A 1 183 ? -29.422 32.219 9.438 1 95.25 183 LYS A CA 1
ATOM 1426 C C . LYS A 1 183 ? -27.922 32.281 9.148 1 95.25 183 LYS A C 1
ATOM 1428 O O . LYS A 1 183 ? -27.109 32.406 10.062 1 95.25 183 LYS A O 1
ATOM 1433 N N . GLY A 1 184 ? -27.625 32.156 7.84 1 96.19 184 GLY A N 1
ATOM 1434 C CA . GLY A 1 184 ? -26.203 32.094 7.508 1 96.19 184 GLY A CA 1
ATOM 1435 C C . GLY A 1 184 ? -25.516 30.844 8.07 1 96.19 184 GLY A C 1
ATOM 1436 O O . GLY A 1 184 ? -24.328 30.875 8.391 1 96.19 184 GLY A O 1
ATOM 1437 N N . GLN A 1 185 ? -26.297 29.781 8.328 1 97.88 185 GLN A N 1
ATOM 1438 C CA . GLN A 1 185 ? -25.797 28.547 8.938 1 97.88 185 GLN A CA 1
ATOM 1439 C C . GLN A 1 185 ? -25.484 27.5 7.867 1 97.88 185 GLN A C 1
ATOM 1441 O O . GLN A 1 185 ? -26.281 27.266 6.969 1 97.88 185 GLN A O 1
ATOM 1446 N N . TRP A 1 186 ? -24.312 26.938 7.973 1 98.69 186 TRP A N 1
ATOM 1447 C CA . TRP A 1 186 ? -23.875 25.906 7.043 1 98.69 186 TRP A CA 1
ATOM 1448 C C . TRP A 1 186 ? -23.781 24.547 7.742 1 98.69 186 TRP A C 1
ATOM 1450 O O . TRP A 1 186 ? -23.484 24.484 8.938 1 98.69 186 TRP A O 1
ATOM 1460 N N . GLY A 1 187 ? -24.047 23.516 6.984 1 98.81 187 GLY A N 1
ATOM 1461 C CA . GLY A 1 187 ? -24 22.172 7.527 1 98.81 187 GLY A CA 1
ATOM 1462 C C . GLY A 1 187 ? -22.594 21.641 7.715 1 98.81 187 GLY A C 1
ATOM 1463 O O . GLY A 1 187 ? -22.281 21 8.727 1 98.81 187 GLY A O 1
ATOM 1464 N N . ILE A 1 188 ? -21.781 21.938 6.738 1 98.88 188 ILE A N 1
ATOM 1465 C CA . ILE A 1 188 ? -20.422 21.391 6.797 1 98.88 188 ILE A CA 1
ATOM 1466 C C . ILE A 1 188 ? -19.453 22.297 6.047 1 98.88 188 ILE A C 1
ATOM 1468 O O . ILE A 1 188 ? -19.859 23 5.109 1 98.88 188 ILE A O 1
ATOM 1472 N N . MET A 1 189 ? -18.203 22.328 6.512 1 98.81 189 MET A N 1
ATOM 1473 C CA . MET A 1 189 ? -17.125 22.969 5.773 1 98.81 189 MET A CA 1
ATOM 1474 C C . MET A 1 189 ? -15.867 22.109 5.801 1 98.81 189 MET A C 1
ATOM 1476 O O . MET A 1 189 ? -15.562 21.469 6.816 1 98.81 189 MET A O 1
ATOM 1480 N N . ILE A 1 190 ? -15.133 22 4.699 1 98.75 190 ILE A N 1
ATOM 1481 C CA . ILE A 1 190 ? -13.867 21.312 4.504 1 98.75 190 ILE A CA 1
ATOM 1482 C C . ILE A 1 190 ? -12.836 22.281 3.936 1 98.75 190 ILE A C 1
ATOM 1484 O O . ILE A 1 190 ? -13.102 22.984 2.955 1 98.75 190 ILE A O 1
ATOM 1488 N N . PRO A 1 191 ? -11.664 22.359 4.594 1 98 191 PRO A N 1
ATOM 1489 C CA . PRO A 1 191 ? -10.656 23.281 4.051 1 98 191 PRO A CA 1
ATOM 1490 C C . PRO A 1 191 ? -10.18 22.875 2.658 1 98 191 PRO A C 1
ATOM 1492 O O . PRO A 1 191 ? -9.891 21.688 2.42 1 98 191 PRO A O 1
ATOM 1495 N N . SER A 1 192 ? -10.094 23.859 1.793 1 97.12 192 SER A N 1
ATOM 1496 C CA . SER A 1 192 ? -9.836 23.547 0.394 1 97.12 192 SER A CA 1
ATOM 1497 C C . SER A 1 192 ? -8.719 24.406 -0.172 1 97.12 192 SER A C 1
ATOM 1499 O O . SER A 1 192 ? -8.633 24.609 -1.385 1 97.12 192 SER A O 1
ATOM 1501 N N . THR A 1 193 ? -7.844 24.953 0.666 1 93.94 193 THR A N 1
ATOM 1502 C CA . THR A 1 193 ? -6.738 25.797 0.234 1 93.94 193 THR A CA 1
ATOM 1503 C C . THR A 1 193 ? -5.656 24.984 -0.452 1 93.94 193 THR A C 1
ATOM 1505 O O . THR A 1 193 ? -5.57 23.766 -0.25 1 93.94 193 THR A O 1
ATOM 1508 N N . ASN A 1 194 ? -4.852 25.719 -1.24 1 92.38 194 ASN A N 1
ATOM 1509 C CA . ASN A 1 194 ? -3.762 25.078 -1.966 1 92.38 194 ASN A CA 1
ATOM 1510 C C . ASN A 1 194 ? -2.438 25.203 -1.219 1 92.38 194 ASN A C 1
ATOM 1512 O O . ASN A 1 194 ? -1.397 25.453 -1.828 1 92.38 194 ASN A O 1
ATOM 1516 N N . ASP A 1 195 ? -2.525 25.172 0.073 1 88.88 195 ASP A N 1
ATOM 1517 C CA . ASP A 1 195 ? -1.358 25.188 0.949 1 88.88 195 ASP A CA 1
ATOM 1518 C C . ASP A 1 195 ? -1.233 23.891 1.735 1 88.88 195 ASP A C 1
ATOM 1520 O O . ASP A 1 195 ? -0.923 23.906 2.928 1 88.88 195 ASP A O 1
ATOM 1524 N N . ASP A 1 196 ? -1.644 22.828 1.085 1 91.62 196 ASP A N 1
ATOM 1525 C CA . ASP A 1 196 ? -1.494 21.469 1.589 1 91.62 196 ASP A CA 1
ATOM 1526 C C . ASP A 1 196 ? -2.814 20.938 2.146 1 91.62 196 ASP A C 1
ATOM 1528 O O . ASP A 1 196 ? -3.105 19.75 2.041 1 91.62 196 ASP A O 1
ATOM 1532 N N . TYR A 1 197 ? -3.676 21.828 2.684 1 95.31 197 TYR A N 1
ATOM 1533 C CA . TYR A 1 197 ? -4.863 21.359 3.393 1 95.31 197 TYR A CA 1
ATOM 1534 C C . TYR A 1 197 ? -5.844 20.688 2.434 1 95.31 197 TYR A C 1
ATOM 1536 O O . TYR A 1 197 ? -6.406 19.641 2.746 1 95.31 197 TYR A O 1
ATOM 1544 N N . GLY A 1 198 ? -6.066 21.359 1.299 1 97.25 198 GLY A N 1
ATOM 1545 C CA . GLY A 1 198 ? -6.98 20.766 0.327 1 97.25 198 GLY A CA 1
ATOM 1546 C C . GLY A 1 198 ? -6.555 19.391 -0.142 1 97.25 198 GLY A C 1
ATOM 1547 O O . GLY A 1 198 ? -7.363 18.469 -0.164 1 97.25 198 GLY A O 1
ATOM 1548 N N . GLY A 1 199 ? -5.25 19.266 -0.541 1 97.31 199 GLY A N 1
ATOM 1549 C CA . GLY A 1 199 ? -4.723 17.984 -0.969 1 97.31 199 GLY A CA 1
ATOM 1550 C C . GLY A 1 199 ? -4.75 16.938 0.125 1 97.31 199 GLY A C 1
ATOM 1551 O O . GLY A 1 199 ? -5.012 15.758 -0.142 1 97.31 199 GLY A O 1
ATOM 1552 N N . TRP A 1 200 ? -4.535 17.375 1.314 1 97.69 200 TRP A N 1
ATOM 1553 C CA . TRP A 1 200 ? -4.527 16.469 2.465 1 97.69 200 TRP A CA 1
ATOM 1554 C C . TRP A 1 200 ? -5.918 15.906 2.721 1 97.69 200 TRP A C 1
ATOM 1556 O O . TRP A 1 200 ? -6.078 14.695 2.887 1 97.69 200 TRP A O 1
ATOM 1566 N N . MET A 1 201 ? -6.906 16.734 2.711 1 98.44 201 MET A N 1
ATOM 1567 C CA . MET A 1 201 ? -8.289 16.312 2.92 1 98.44 201 MET A CA 1
ATOM 1568 C C . MET A 1 201 ? -8.758 15.391 1.79 1 98.44 201 MET A C 1
ATOM 1570 O O . MET A 1 201 ? -9.383 14.359 2.037 1 98.44 201 MET A O 1
ATOM 1574 N N . LEU A 1 202 ? -8.414 15.789 0.581 1 98.69 202 LEU A N 1
ATOM 1575 C CA . LEU A 1 202 ? -8.82 14.977 -0.558 1 98.69 202 LEU A CA 1
ATOM 1576 C C . LEU A 1 202 ? -8.188 13.586 -0.493 1 98.69 202 LEU A C 1
ATOM 1578 O O . LEU A 1 202 ? -8.828 12.594 -0.825 1 98.69 202 LEU A O 1
ATOM 1582 N N . SER A 1 203 ? -6.922 13.539 -0.131 1 98 203 SER A N 1
ATOM 1583 C CA . SER A 1 203 ? -6.25 12.25 -0 1 98 203 SER A CA 1
ATOM 1584 C C . SER A 1 203 ? -6.941 11.367 1.035 1 98 203 SER A C 1
ATOM 1586 O O . SER A 1 203 ? -7.07 10.156 0.84 1 98 203 SER A O 1
ATOM 1588 N N . ALA A 1 204 ? -7.371 11.93 2.127 1 98.38 204 ALA A N 1
ATOM 1589 C CA . ALA A 1 204 ? -8.078 11.18 3.156 1 98.38 204 ALA A CA 1
ATOM 1590 C C . ALA A 1 204 ? -9.43 10.68 2.639 1 98.38 204 ALA A C 1
ATOM 1592 O O . ALA A 1 204 ? -9.797 9.523 2.863 1 98.38 204 ALA A O 1
ATOM 1593 N N . LEU A 1 205 ? -10.172 11.578 1.947 1 98.69 205 LEU A N 1
ATOM 1594 C CA . LEU A 1 205 ? -11.453 11.18 1.375 1 98.69 205 LEU A CA 1
ATOM 1595 C C . LEU A 1 205 ? -11.266 10.078 0.333 1 98.69 205 LEU A C 1
ATOM 1597 O O . LEU A 1 205 ? -12.078 9.164 0.237 1 98.69 205 LEU A O 1
ATOM 1601 N N . THR A 1 206 ? -10.18 10.172 -0.424 1 98.44 206 THR A N 1
ATOM 1602 C CA . THR A 1 206 ? -9.867 9.133 -1.398 1 98.44 206 THR A CA 1
ATOM 1603 C C . THR A 1 206 ? -9.609 7.797 -0.702 1 98.44 206 THR A C 1
ATOM 1605 O O . THR A 1 206 ? -10.102 6.754 -1.141 1 98.44 206 THR A O 1
ATOM 1608 N N . ARG A 1 207 ? -8.875 7.832 0.4 1 97.56 207 ARG A N 1
ATOM 1609 C CA . ARG A 1 207 ? -8.617 6.625 1.176 1 97.56 207 ARG A CA 1
ATOM 1610 C C . ARG A 1 207 ? -9.914 6.02 1.694 1 97.56 207 ARG A C 1
ATOM 1612 O O . ARG A 1 207 ? -10.117 4.805 1.614 1 97.56 207 ARG A O 1
ATOM 1619 N N . ALA A 1 208 ? -10.781 6.816 2.219 1 97.75 208 ALA A N 1
ATOM 1620 C CA . ALA A 1 208 ? -12.07 6.344 2.711 1 97.75 208 ALA A CA 1
ATOM 1621 C C . ALA A 1 208 ? -12.883 5.707 1.59 1 97.75 208 ALA A C 1
ATOM 1623 O O . ALA A 1 208 ? -13.672 4.789 1.831 1 97.75 208 ALA A O 1
ATOM 1624 N N . ASN A 1 209 ? -12.672 6.219 0.38 1 97.81 209 ASN A N 1
ATOM 1625 C CA . ASN A 1 209 ? -13.383 5.715 -0.792 1 97.81 209 ASN A CA 1
ATOM 1626 C C . ASN A 1 209 ? -12.664 4.52 -1.41 1 97.81 209 ASN A C 1
ATOM 1628 O O . ASN A 1 209 ? -12.945 4.148 -2.553 1 97.81 209 ASN A O 1
ATOM 1632 N N . GLY A 1 210 ? -11.688 3.977 -0.719 1 93.81 210 GLY A N 1
ATOM 1633 C CA . GLY A 1 210 ? -11.039 2.734 -1.102 1 93.81 210 GLY A CA 1
ATOM 1634 C C . GLY A 1 210 ? -9.758 2.947 -1.884 1 93.81 210 GLY A C 1
ATOM 1635 O O . GLY A 1 210 ? -9.031 1.994 -2.166 1 93.81 210 GLY A O 1
ATOM 1636 N N . GLY A 1 211 ? -9.477 4.141 -2.26 1 94.75 211 GLY A N 1
ATOM 1637 C CA . GLY A 1 211 ? -8.414 4.418 -3.221 1 94.75 211 GLY A CA 1
ATOM 1638 C C . GLY A 1 211 ? -7.051 4.574 -2.578 1 94.75 211 GLY A C 1
ATOM 1639 O O . GLY A 1 211 ? -6.938 4.617 -1.353 1 94.75 211 GLY A O 1
ATOM 1640 N N . ALA A 1 212 ? -6.109 4.434 -3.561 1 93.12 212 ALA A N 1
ATOM 1641 C CA . ALA A 1 212 ? -4.762 4.918 -3.271 1 93.12 212 ALA A CA 1
ATOM 1642 C C . ALA A 1 212 ? -4.535 6.297 -3.885 1 93.12 212 ALA A C 1
ATOM 1644 O O . ALA A 1 212 ? -5.176 6.656 -4.875 1 93.12 212 ALA A O 1
ATOM 1645 N N . TYR A 1 213 ? -4.133 7.359 -3.215 1 96.12 213 TYR A N 1
ATOM 1646 C CA . TYR A 1 213 ? -3.926 8.727 -3.672 1 96.12 213 TYR A CA 1
ATOM 1647 C C . TYR A 1 213 ? -2.582 8.875 -4.375 1 96.12 213 TYR A C 1
ATOM 1649 O O . TYR A 1 213 ? -2.434 9.703 -5.277 1 96.12 213 TYR A O 1
ATOM 1657 N N . TYR A 1 214 ? -1.663 8.07 -4.086 1 96.38 214 TYR A N 1
ATOM 1658 C CA . TYR A 1 214 ? -0.326 8.055 -4.668 1 96.38 214 TYR A CA 1
ATOM 1659 C C . TYR A 1 214 ? 0.365 6.719 -4.418 1 96.38 214 TYR A C 1
ATOM 1661 O O . TYR A 1 214 ? -0.169 5.859 -3.713 1 96.38 214 TYR A O 1
ATOM 1669 N N . ASN A 1 215 ? 1.49 6.543 -5.09 1 95.56 215 ASN A N 1
ATOM 1670 C CA . ASN A 1 215 ? 2.359 5.402 -4.809 1 95.56 215 ASN A CA 1
ATOM 1671 C C . ASN A 1 215 ? 3.275 5.676 -3.621 1 95.56 215 ASN A C 1
ATOM 1673 O O . ASN A 1 215 ? 4.219 6.461 -3.725 1 95.56 215 ASN A O 1
ATOM 1677 N N . ALA A 1 216 ? 3.068 4.977 -2.521 1 91.44 216 ALA A N 1
ATOM 1678 C CA . ALA A 1 216 ? 3.811 5.238 -1.291 1 91.44 216 ALA A CA 1
ATOM 1679 C C . ALA A 1 216 ? 5.246 4.734 -1.398 1 91.44 216 ALA A C 1
ATOM 1681 O O . ALA A 1 216 ? 6.121 5.172 -0.649 1 91.44 216 ALA A O 1
ATOM 1682 N N . ASP A 1 217 ? 5.504 3.891 -2.422 1 89.75 217 ASP A N 1
ATOM 1683 C CA . ASP A 1 217 ? 6.809 3.248 -2.527 1 89.75 217 ASP A CA 1
ATOM 1684 C C . ASP A 1 217 ? 7.656 3.9 -3.619 1 89.75 217 ASP A C 1
ATOM 1686 O O . ASP A 1 217 ? 8.852 3.631 -3.727 1 89.75 217 ASP A O 1
ATOM 1690 N N . TYR A 1 218 ? 7.059 4.652 -4.41 1 94.31 218 TYR A N 1
ATOM 1691 C CA . TYR A 1 218 ? 7.727 5.258 -5.559 1 94.31 218 TYR A CA 1
ATOM 1692 C C . TYR A 1 218 ? 7.25 6.688 -5.773 1 94.31 218 TYR A C 1
ATOM 1694 O O . TYR A 1 218 ? 6.125 6.914 -6.227 1 94.31 218 TYR A O 1
ATOM 1702 N N . PRO A 1 219 ? 8.156 7.645 -5.512 1 95.62 219 PRO A N 1
ATOM 1703 C CA . PRO A 1 219 ? 7.754 9.055 -5.48 1 95.62 219 PRO A CA 1
ATOM 1704 C C . PRO A 1 219 ? 7.5 9.625 -6.875 1 95.62 219 PRO A C 1
ATOM 1706 O O . PRO A 1 219 ? 7.367 10.844 -7.031 1 95.62 219 PRO A O 1
ATOM 1709 N N . GLY A 1 220 ? 7.375 8.812 -7.898 1 97 220 GLY A N 1
ATOM 1710 C CA . GLY A 1 220 ? 7.16 9.273 -9.258 1 97 220 GLY A CA 1
ATOM 1711 C C . GLY A 1 220 ? 5.758 8.992 -9.773 1 97 220 GLY A C 1
ATOM 1712 O O . GLY A 1 220 ? 5.484 9.156 -10.961 1 97 220 GLY A O 1
ATOM 1713 N N . GLU A 1 221 ? 4.828 8.57 -8.836 1 97.75 221 GLU A N 1
ATOM 1714 C CA . GLU A 1 221 ? 3.494 8.211 -9.305 1 97.75 221 GLU A CA 1
ATOM 1715 C C . GLU A 1 221 ? 2.42 8.703 -8.344 1 97.75 221 GLU A C 1
ATOM 1717 O O . GLU A 1 221 ? 2.553 8.547 -7.125 1 97.75 221 GLU A O 1
ATOM 1722 N N . VAL A 1 222 ? 1.393 9.328 -8.852 1 98 222 VAL A N 1
ATOM 1723 C CA . VAL A 1 222 ? 0.172 9.703 -8.141 1 98 222 VAL A CA 1
ATOM 1724 C C . VAL A 1 222 ? -1.044 9.148 -8.883 1 98 222 VAL A C 1
ATOM 1726 O O . VAL A 1 222 ? -0.954 8.797 -10.062 1 98 222 VAL A O 1
ATOM 1729 N N . TYR A 1 223 ? -2.164 9.039 -8.203 1 98.19 223 TYR A N 1
ATOM 1730 C CA . TYR A 1 223 ? -3.365 8.422 -8.758 1 98.19 223 TYR A CA 1
ATOM 1731 C C . TYR A 1 223 ? -4.543 9.391 -8.719 1 98.19 223 TYR A C 1
ATOM 1733 O O . TYR A 1 223 ? -5.598 9.07 -8.164 1 98.19 223 TYR A O 1
ATOM 1741 N N . TYR A 1 224 ? -4.352 10.484 -9.406 1 98.56 224 TYR A N 1
ATOM 1742 C CA . TYR A 1 224 ? -5.309 11.586 -9.375 1 98.56 224 TYR A CA 1
ATOM 1743 C C . TYR A 1 224 ? -6.535 11.266 -10.227 1 98.56 224 TYR A C 1
ATOM 1745 O O . TYR A 1 224 ? -7.629 11.766 -9.953 1 98.56 224 TYR A O 1
ATOM 1753 N N . ASN A 1 225 ? -6.371 10.414 -11.25 1 98.38 225 ASN A N 1
ATOM 1754 C CA . ASN A 1 225 ? -7.43 10.18 -12.227 1 98.38 225 ASN A CA 1
ATOM 1755 C C . ASN A 1 225 ? -8.039 8.789 -12.07 1 98.38 225 ASN A C 1
ATOM 1757 O O . ASN A 1 225 ? -8.422 8.156 -13.055 1 98.38 225 ASN A O 1
ATOM 1761 N N . THR A 1 226 ? -8.109 8.281 -10.906 1 98.06 226 THR A N 1
ATOM 1762 C CA . THR A 1 226 ? -8.719 6.988 -10.617 1 98.06 226 THR A CA 1
ATOM 1763 C C . THR A 1 226 ? -10.148 7.168 -10.117 1 98.06 226 THR A C 1
ATOM 1765 O O . THR A 1 226 ? -10.531 8.258 -9.688 1 98.06 226 THR A O 1
ATOM 1768 N N . ALA A 1 227 ? -10.938 6.125 -10.117 1 98 227 ALA A N 1
ATOM 1769 C CA . ALA A 1 227 ? -12.336 6.164 -9.719 1 98 227 ALA A CA 1
ATOM 1770 C C . ALA A 1 227 ? -12.477 6.598 -8.266 1 98 227 ALA A C 1
ATOM 1772 O O . ALA A 1 227 ? -13.375 7.371 -7.926 1 98 227 ALA A O 1
ATOM 1773 N N . SER A 1 228 ? -11.617 6.102 -7.414 1 98.31 228 SER A N 1
ATOM 1774 C CA . SER A 1 228 ? -11.703 6.434 -5.996 1 98.31 228 SER A CA 1
ATOM 1775 C C . SER A 1 228 ? -11.469 7.922 -5.758 1 98.31 228 SER A C 1
ATOM 1777 O O . SER A 1 228 ? -12.18 8.547 -4.973 1 98.31 228 SER A O 1
ATOM 1779 N N . THR A 1 229 ? -10.453 8.508 -6.449 1 98.69 229 THR A N 1
ATOM 1780 C CA . THR A 1 229 ? -10.18 9.93 -6.324 1 98.69 229 THR A CA 1
ATOM 1781 C C . THR A 1 229 ? -11.312 10.75 -6.934 1 98.69 229 THR A C 1
ATOM 1783 O O . THR A 1 229 ? -11.75 11.75 -6.352 1 98.69 229 THR A O 1
ATOM 1786 N N . LYS A 1 230 ? -11.844 10.344 -8.094 1 98.69 230 LYS A N 1
ATOM 1787 C CA . LYS A 1 230 ? -12.953 11.039 -8.734 1 98.69 230 LYS A CA 1
ATOM 1788 C C . LYS A 1 230 ? -14.203 11.016 -7.852 1 98.69 230 LYS A C 1
ATOM 1790 O O . LYS A 1 230 ? -14.922 12.016 -7.758 1 98.69 230 LYS A O 1
ATOM 1795 N N . GLY A 1 231 ? -14.453 9.859 -7.238 1 98.69 231 GLY A N 1
ATOM 1796 C CA . GLY A 1 231 ? -15.57 9.789 -6.312 1 98.69 231 GLY A CA 1
ATOM 1797 C C . GLY A 1 231 ? -15.438 10.742 -5.141 1 98.69 231 GLY A C 1
ATOM 1798 O O . GLY A 1 231 ? -16.422 11.336 -4.703 1 98.69 231 GLY A O 1
ATOM 1799 N N . ALA A 1 232 ? -14.227 10.883 -4.648 1 98.69 232 ALA A N 1
ATOM 1800 C CA . ALA A 1 232 ? -13.984 11.82 -3.551 1 98.69 232 ALA A CA 1
ATOM 1801 C C . ALA A 1 232 ? -14.203 13.258 -4 1 98.69 232 ALA A C 1
ATOM 1803 O O . ALA A 1 232 ? -14.812 14.055 -3.281 1 98.69 232 ALA A O 1
ATOM 1804 N N . LEU A 1 233 ? -13.719 13.578 -5.18 1 98.81 233 LEU A N 1
ATOM 1805 C CA . LEU A 1 233 ? -13.945 14.898 -5.754 1 98.81 233 LEU A CA 1
ATOM 1806 C C . LEU A 1 233 ? -15.438 15.164 -5.926 1 98.81 233 LEU A C 1
ATOM 1808 O O . LEU A 1 233 ? -15.922 16.25 -5.613 1 98.81 233 LEU A O 1
ATOM 1812 N N . GLN A 1 234 ? -16.156 14.195 -6.391 1 98.62 234 GLN A N 1
ATOM 1813 C CA . GLN A 1 234 ? -17.578 14.344 -6.633 1 98.62 234 GLN A CA 1
ATOM 1814 C C . GLN A 1 234 ? -18.344 14.547 -5.324 1 98.62 234 GLN A C 1
ATOM 1816 O O . GLN A 1 234 ? -19.25 15.383 -5.25 1 98.62 234 GLN A O 1
ATOM 1821 N N . PHE A 1 235 ? -18.031 13.773 -4.316 1 98.69 235 PHE A N 1
ATOM 1822 C CA . PHE A 1 235 ? -18.641 13.938 -2.996 1 98.69 235 PHE A CA 1
ATOM 1823 C C . PHE A 1 235 ? -18.484 15.367 -2.506 1 98.69 235 PHE A C 1
ATOM 1825 O O . PHE A 1 235 ? -19.453 15.992 -2.076 1 98.69 235 PHE A O 1
ATOM 1832 N N . TRP A 1 236 ? -17.203 15.844 -2.588 1 98.56 236 TRP A N 1
ATOM 1833 C CA . TRP A 1 236 ? -16.891 17.203 -2.162 1 98.56 236 TRP A CA 1
ATOM 1834 C C . TRP A 1 236 ? -17.688 18.234 -2.959 1 98.56 236 TRP A C 1
ATOM 1836 O O . TRP A 1 236 ? -18.328 19.109 -2.383 1 98.56 236 TRP A O 1
ATOM 1846 N N . ARG A 1 237 ? -17.734 18.109 -4.234 1 98.12 237 ARG A N 1
ATOM 1847 C CA . ARG A 1 237 ? -18.469 19 -5.121 1 98.12 237 ARG A CA 1
ATOM 1848 C C . ARG A 1 237 ? -19.953 18.953 -4.816 1 98.12 237 ARG A C 1
ATOM 1850 O O . ARG A 1 237 ? -20.625 20 -4.816 1 98.12 237 ARG A O 1
ATOM 1857 N N . ASP A 1 238 ? -20.5 17.781 -4.586 1 98.19 238 ASP A N 1
ATOM 1858 C CA . ASP A 1 238 ? -21.938 17.625 -4.32 1 98.19 238 ASP A CA 1
ATOM 1859 C C . ASP A 1 238 ? -22.344 18.344 -3.041 1 98.19 238 ASP A C 1
ATOM 1861 O O . ASP A 1 238 ? -23.438 18.891 -2.955 1 98.19 238 ASP A O 1
ATOM 1865 N N . LEU A 1 239 ? -21.484 18.312 -2.062 1 98.31 239 LEU A N 1
ATOM 1866 C CA . LEU A 1 239 ? -21.781 19.047 -0.838 1 98.31 239 LEU A CA 1
ATOM 1867 C C . LEU A 1 239 ? -22.031 20.516 -1.135 1 98.31 239 LEU A C 1
ATOM 1869 O O . LEU A 1 239 ? -22.844 21.172 -0.462 1 98.31 239 LEU A O 1
ATOM 1873 N N . VAL A 1 240 ? -21.359 21.047 -2.156 1 98.19 240 VAL A N 1
ATOM 1874 C CA . VAL A 1 240 ? -21.422 22.469 -2.502 1 98.19 240 VAL A CA 1
ATOM 1875 C C . VAL A 1 240 ? -22.609 22.719 -3.432 1 98.19 240 VAL A C 1
ATOM 1877 O O . VAL A 1 240 ? -23.5 23.516 -3.121 1 98.19 240 VAL A O 1
ATOM 1880 N N . TYR A 1 241 ? -22.719 21.984 -4.543 1 97.56 241 TYR A N 1
ATOM 1881 C CA . TYR A 1 241 ? -23.594 22.422 -5.629 1 97.56 241 TYR A CA 1
ATOM 1882 C C . TYR A 1 241 ? -24.875 21.609 -5.656 1 97.56 241 TYR A C 1
ATOM 1884 O O . TYR A 1 241 ? -25.938 22.109 -6.07 1 97.56 241 TYR A O 1
ATOM 1892 N N . ARG A 1 242 ? -24.812 20.375 -5.262 1 96.88 242 ARG A N 1
ATOM 1893 C CA . ARG A 1 242 ? -26.031 19.562 -5.23 1 96.88 242 ARG A CA 1
ATOM 1894 C C . ARG A 1 242 ? -26.766 19.75 -3.91 1 96.88 242 ARG A C 1
ATOM 1896 O O . ARG A 1 242 ? -27.953 20.078 -3.9 1 96.88 242 ARG A O 1
ATOM 1903 N N . ASP A 1 243 ? -26 19.594 -2.834 1 97.06 243 ASP A N 1
ATOM 1904 C CA . ASP A 1 243 ? -26.609 19.594 -1.509 1 97.06 243 ASP A CA 1
ATOM 1905 C C . ASP A 1 243 ? -26.703 21 -0.941 1 97.06 243 ASP A C 1
ATOM 1907 O O . ASP A 1 243 ? -27.469 21.25 -0.009 1 97.06 243 ASP A O 1
ATOM 1911 N N . LYS A 1 244 ? -25.922 21.875 -1.467 1 97.69 244 LYS A N 1
ATOM 1912 C CA . LYS A 1 244 ? -25.844 23.25 -1.012 1 97.69 244 LYS A CA 1
ATOM 1913 C C . LYS A 1 244 ? -25.641 23.328 0.498 1 97.69 244 LYS A C 1
ATOM 1915 O O . LYS A 1 244 ? -26.25 24.156 1.175 1 97.69 244 LYS A O 1
ATOM 1920 N N . ALA A 1 245 ? -24.875 22.391 0.982 1 98.44 245 ALA A N 1
ATOM 1921 C CA . ALA A 1 245 ? -24.641 22.281 2.418 1 98.44 245 ALA A CA 1
ATOM 1922 C C . ALA A 1 245 ? -23.297 22.891 2.801 1 98.44 245 ALA A C 1
ATOM 1924 O O . ALA A 1 245 ? -22.984 23.047 3.986 1 98.44 245 ALA A O 1
ATOM 1925 N N . MET A 1 246 ? -22.469 23.203 1.859 1 98.38 246 MET A N 1
ATOM 1926 C CA . MET A 1 246 ? -21.156 23.844 2.004 1 98.38 246 MET A CA 1
ATOM 1927 C C . MET A 1 246 ? -21.031 25.047 1.076 1 98.38 246 MET A C 1
ATOM 1929 O O . MET A 1 246 ? -21.5 25 -0.064 1 98.38 246 MET A O 1
ATOM 1933 N N . PRO A 1 247 ? -20.375 26.125 1.631 1 97.25 247 PRO A N 1
ATOM 1934 C CA . PRO A 1 247 ? -20.203 27.281 0.729 1 97.25 247 PRO A CA 1
ATOM 1935 C C . PRO A 1 247 ? -19.312 26.953 -0.471 1 97.25 247 PRO A C 1
ATOM 1937 O O . PRO A 1 247 ? -18.359 26.188 -0.345 1 97.25 247 PRO A O 1
ATOM 1940 N N . ALA A 1 248 ? -19.641 27.609 -1.583 1 96.5 248 ALA A N 1
ATOM 1941 C CA . ALA A 1 248 ? -18.75 27.531 -2.734 1 96.5 248 ALA A CA 1
ATOM 1942 C C . ALA A 1 248 ? -17.469 28.328 -2.492 1 96.5 248 ALA A C 1
ATOM 1944 O O . ALA A 1 248 ? -17.438 29.203 -1.628 1 96.5 248 ALA A O 1
ATOM 1945 N N . GLY A 1 249 ? -16.422 27.938 -3.238 1 95 249 GLY A N 1
ATOM 1946 C CA . GLY A 1 249 ? -15.172 28.672 -3.154 1 95 249 GLY A CA 1
ATOM 1947 C C . GLY A 1 249 ? -14.148 28 -2.256 1 95 249 GLY A C 1
ATOM 1948 O O . GLY A 1 249 ? -14.398 26.922 -1.726 1 95 249 GLY A O 1
ATOM 1949 N N . VAL A 1 250 ? -13.008 28.656 -2.131 1 96.12 250 VAL A N 1
ATOM 1950 C CA . VAL A 1 250 ? -11.898 28.156 -1.323 1 96.12 250 VAL A CA 1
ATOM 1951 C C . VAL A 1 250 ? -12.094 28.562 0.134 1 96.12 250 VAL A C 1
ATOM 1953 O O . VAL A 1 250 ? -12.289 29.75 0.428 1 96.12 250 VAL A O 1
ATOM 1956 N N . LEU A 1 251 ? -12.055 27.594 1.001 1 97.19 251 LEU A N 1
ATOM 1957 C CA . LEU A 1 251 ? -12.203 27.828 2.436 1 97.19 251 LEU A CA 1
ATOM 1958 C C . LEU A 1 251 ? -10.898 27.516 3.17 1 97.19 251 LEU A C 1
ATOM 1960 O O . LEU A 1 251 ? -10.273 26.484 2.928 1 97.19 251 LEU A O 1
ATOM 1964 N N . ASN A 1 252 ? -10.5 28.391 4.039 1 95.19 252 ASN A N 1
ATOM 1965 C CA . ASN A 1 252 ? -9.328 28.109 4.863 1 95.19 252 ASN A CA 1
ATOM 1966 C C . ASN A 1 252 ? -9.719 27.719 6.285 1 95.19 252 ASN A C 1
ATOM 1968 O O . ASN A 1 252 ? -10.859 27.953 6.703 1 95.19 252 ASN A O 1
ATOM 1972 N N . SER A 1 253 ? -8.828 27.188 6.984 1 94.5 253 SER A N 1
ATOM 1973 C CA . SER A 1 253 ? -9.094 26.609 8.297 1 94.5 253 SER A CA 1
ATOM 1974 C C . SER A 1 253 ? -9.492 27.688 9.305 1 94.5 253 SER A C 1
ATOM 1976 O O . SER A 1 253 ? -10.289 27.438 10.211 1 94.5 253 SER A O 1
ATOM 1978 N N . LYS A 1 254 ? -8.953 28.859 9.227 1 91.75 254 LYS A N 1
ATOM 1979 C CA . LYS A 1 254 ? -9.289 29.938 10.141 1 91.75 254 LYS A CA 1
ATOM 1980 C C . LYS A 1 254 ? -10.742 30.359 9.984 1 91.75 254 LYS A C 1
ATOM 1982 O O . LYS A 1 254 ? -11.453 30.562 10.977 1 91.75 254 LYS A O 1
ATOM 1987 N N . GLN A 1 255 ? -11.117 30.5 8.742 1 94.69 255 GLN A N 1
ATOM 1988 C CA . GLN A 1 255 ? -12.5 30.859 8.445 1 94.69 255 GLN A CA 1
ATOM 1989 C C . GLN A 1 255 ? -13.461 29.766 8.938 1 94.69 255 GLN A C 1
ATOM 1991 O O . GLN A 1 255 ? -14.531 30.078 9.469 1 94.69 255 GLN A O 1
ATOM 1996 N N . ILE A 1 256 ? -13.094 28.578 8.773 1 97.88 256 ILE A N 1
ATOM 1997 C CA . ILE A 1 256 ? -13.922 27.453 9.164 1 97.88 256 ILE A CA 1
ATOM 1998 C C . ILE A 1 256 ? -14.047 27.406 10.688 1 97.88 256 ILE A C 1
ATOM 2000 O O . ILE A 1 256 ? -15.148 27.25 11.219 1 97.88 256 ILE A O 1
ATOM 2004 N N . SER A 1 257 ? -12.969 27.609 11.375 1 96.56 257 SER A N 1
ATOM 2005 C CA . SER A 1 257 ? -12.992 27.609 12.836 1 96.56 257 SER A CA 1
ATOM 2006 C C . SER A 1 257 ? -13.844 28.766 13.367 1 96.56 257 SER A C 1
ATOM 2008 O O . SER A 1 257 ? -14.617 28.578 14.312 1 96.56 257 SER A O 1
ATOM 2010 N N . ALA A 1 258 ? -13.711 29.906 12.766 1 95.81 258 ALA A N 1
ATOM 2011 C CA . ALA A 1 258 ? -14.492 31.062 13.195 1 95.81 258 ALA A CA 1
ATOM 2012 C C . ALA A 1 258 ? -15.992 30.797 13.023 1 95.81 258 ALA A C 1
ATOM 2014 O O . ALA A 1 258 ? -16.781 31.125 13.906 1 95.81 258 ALA A O 1
ATOM 2015 N N . ALA A 1 259 ? -16.344 30.234 11.891 1 97.75 259 ALA A N 1
ATOM 2016 C CA . ALA A 1 259 ? -17.734 29.891 11.664 1 97.75 259 ALA A CA 1
ATOM 2017 C C . ALA A 1 259 ? -18.234 28.875 12.688 1 97.75 259 ALA A C 1
ATOM 2019 O O . ALA A 1 259 ? -19.375 28.938 13.141 1 97.75 259 ALA A O 1
ATOM 2020 N N . PHE A 1 260 ? -17.406 27.984 13.047 1 98.44 260 PHE A N 1
ATOM 2021 C CA . PHE A 1 260 ? -17.75 26.938 14.008 1 98.44 260 PHE A CA 1
ATOM 2022 C C . PHE A 1 260 ? -17.984 27.531 15.391 1 98.44 260 PHE A C 1
ATOM 2024 O O . PHE A 1 260 ? -19.016 27.281 16.016 1 98.44 260 PHE A O 1
ATOM 2031 N N . PHE A 1 261 ? -17.141 28.422 15.844 1 96.5 261 PHE A N 1
ATOM 2032 C CA . PHE A 1 261 ? -17.203 29.016 17.172 1 96.5 261 PHE A CA 1
ATOM 2033 C C . PHE A 1 261 ? -18.422 29.922 17.297 1 96.5 261 PHE A C 1
ATOM 2035 O O . PHE A 1 261 ? -18.984 30.062 18.375 1 96.5 261 PHE A O 1
ATOM 2042 N N . SER A 1 262 ? -18.766 30.453 16.203 1 96.81 262 SER A N 1
ATOM 2043 C CA . SER A 1 262 ? -19.875 31.391 16.219 1 96.81 262 SER A CA 1
ATOM 2044 C C . SER A 1 262 ? -21.219 30.672 16.25 1 96.81 262 SER A C 1
ATOM 2046 O O . SER A 1 262 ? -22.281 31.297 16.297 1 96.81 262 SER A O 1
ATOM 2048 N N . GLY A 1 263 ? -21.125 29.344 16.141 1 97.5 263 GLY A N 1
ATOM 2049 C CA . GLY A 1 263 ? -22.359 28.547 16.172 1 97.5 263 GLY A CA 1
ATOM 2050 C C . GLY A 1 263 ? -23.094 28.531 14.844 1 97.5 263 GLY A C 1
ATOM 2051 O O . GLY A 1 263 ? -24.266 28.188 14.781 1 97.5 263 GLY A O 1
ATOM 2052 N N . LYS A 1 264 ? -22.391 28.844 13.805 1 98.06 264 LYS A N 1
ATOM 2053 C CA . LYS A 1 264 ? -23.016 28.938 12.492 1 98.06 264 LYS A CA 1
ATOM 2054 C C . LYS A 1 264 ? -22.562 27.797 11.586 1 98.06 264 LYS A C 1
ATOM 2056 O O . LYS A 1 264 ? -22.781 27.828 10.375 1 98.06 264 LYS A O 1
ATOM 2061 N N . LEU A 1 265 ? -21.922 26.844 12.062 1 98.75 265 LEU A N 1
ATOM 2062 C CA . LEU A 1 265 ? -21.438 25.688 11.32 1 98.75 265 LEU A CA 1
ATOM 2063 C C . LEU A 1 265 ? -21.719 24.391 12.094 1 98.75 265 LEU A C 1
ATOM 2065 O O . LEU A 1 265 ? -21.359 24.281 13.266 1 98.75 265 LEU A O 1
ATOM 2069 N N . GLY A 1 266 ? -22.344 23.453 11.438 1 98.75 266 GLY A N 1
ATOM 2070 C CA . GLY A 1 266 ? -22.688 22.188 12.086 1 98.75 266 GLY A CA 1
ATOM 2071 C C . GLY A 1 266 ? -21.531 21.234 12.203 1 98.75 266 GLY A C 1
ATOM 2072 O O . GLY A 1 266 ? -21.281 20.672 13.281 1 98.75 266 GLY A O 1
ATOM 2073 N N . MET A 1 267 ? -20.828 21.031 11.102 1 98.88 267 MET A N 1
ATOM 2074 C CA . MET A 1 267 ? -19.734 20.078 11.07 1 98.88 267 MET A CA 1
ATOM 2075 C C . MET A 1 267 ? -18.516 20.672 10.359 1 98.88 267 MET A C 1
ATOM 2077 O O . MET A 1 267 ? -18.672 21.453 9.414 1 98.88 267 MET A O 1
ATOM 2081 N N . ALA A 1 268 ? -17.344 20.312 10.805 1 98.81 268 ALA A N 1
ATOM 2082 C CA . ALA A 1 268 ? -16.094 20.719 10.18 1 98.81 268 ALA A CA 1
ATOM 2083 C C . ALA A 1 268 ? -15.102 19.547 10.133 1 98.81 268 ALA A C 1
ATOM 2085 O O . ALA A 1 268 ? -14.914 18.844 11.133 1 98.81 268 ALA A O 1
ATOM 2086 N N . MET A 1 269 ? -14.547 19.297 8.992 1 98.56 269 MET A N 1
ATOM 2087 C CA . MET A 1 269 ? -13.398 18.391 8.898 1 98.56 269 MET A CA 1
ATOM 2088 C C . MET A 1 269 ? -12.094 19.172 9.031 1 98.56 269 MET A C 1
ATOM 2090 O O . MET A 1 269 ? -11.758 19.984 8.164 1 98.56 269 MET A O 1
ATOM 2094 N N . LEU A 1 270 ? -11.383 19 10.094 1 97.69 270 LEU A N 1
ATOM 2095 C CA . LEU A 1 270 ? -10.133 19.688 10.375 1 97.69 270 LEU A CA 1
ATOM 2096 C C . LEU A 1 270 ? -9.102 18.719 10.953 1 97.69 270 LEU A C 1
ATOM 2098 O O . LEU A 1 270 ? -9.375 17.531 11.102 1 97.69 270 LEU A O 1
ATOM 2102 N N . SER A 1 271 ? -7.977 19.234 11.164 1 96.19 271 SER A N 1
ATOM 2103 C CA . SER A 1 271 ? -6.867 18.469 11.727 1 96.19 271 SER A CA 1
ATOM 2104 C C . SER A 1 271 ? -7.113 18.141 13.195 1 96.19 271 SER A C 1
ATOM 2106 O O . SER A 1 271 ? -7.672 18.953 13.938 1 96.19 271 SER A O 1
ATOM 2108 N N . THR A 1 272 ? -6.688 16.938 13.617 1 96.38 272 THR A N 1
ATOM 2109 C CA . THR A 1 272 ? -6.625 16.672 15.055 1 96.38 272 THR A CA 1
ATOM 2110 C C . THR A 1 272 ? -5.734 17.703 15.75 1 96.38 272 THR A C 1
ATOM 2112 O O . THR A 1 272 ? -5.91 17.969 16.938 1 96.38 272 THR A O 1
ATOM 2115 N N . GLY A 1 273 ? -4.812 18.344 15.039 1 93.44 273 GLY A N 1
ATOM 2116 C CA . GLY A 1 273 ? -3.943 19.375 15.586 1 93.44 273 GLY A CA 1
ATOM 2117 C C . GLY A 1 273 ? -4.691 20.625 16 1 93.44 273 GLY A C 1
ATOM 2118 O O . GLY A 1 273 ? -4.141 21.469 16.719 1 93.44 273 GLY A O 1
ATOM 2119 N N . ALA A 1 274 ? -5.934 20.688 15.617 1 92.75 274 ALA A N 1
ATOM 2120 C CA . ALA A 1 274 ? -6.746 21.844 15.969 1 92.75 274 ALA A CA 1
ATOM 2121 C C . ALA A 1 274 ? -7.57 21.578 17.219 1 92.75 274 ALA A C 1
ATOM 2123 O O . ALA A 1 274 ? -8.297 22.469 17.688 1 92.75 274 ALA A O 1
ATOM 2124 N N . LEU A 1 275 ? -7.492 20.406 17.766 1 94.25 275 LEU A N 1
ATOM 2125 C CA . LEU A 1 275 ? -8.406 20 18.828 1 94.25 275 LEU A CA 1
ATOM 2126 C C . LEU A 1 275 ? -8.281 20.922 20.031 1 94.25 275 LEU A C 1
ATOM 2128 O O . LEU A 1 275 ? -9.297 21.328 20.609 1 94.25 275 LEU A O 1
ATOM 2132 N N . GLY A 1 276 ? -7.035 21.234 20.484 1 91.81 276 GLY A N 1
ATOM 2133 C CA . GLY A 1 276 ? -6.859 22.172 21.578 1 91.81 276 GLY A CA 1
ATOM 2134 C C . GLY A 1 276 ? -7.508 23.516 21.328 1 91.81 276 GLY A C 1
ATOM 2135 O O . GLY A 1 276 ? -8.219 24.047 22.188 1 91.81 276 GLY A O 1
ATOM 2136 N N . PHE A 1 277 ? -7.305 24.031 20.172 1 92.25 277 PHE A N 1
ATOM 2137 C CA . PHE A 1 277 ? -7.871 25.312 19.766 1 92.25 277 PHE A CA 1
ATOM 2138 C C . PHE A 1 277 ? -9.391 25.234 19.719 1 92.25 277 PHE A C 1
ATOM 2140 O O . PHE A 1 277 ? -10.07 26.141 20.203 1 92.25 277 PHE A O 1
ATOM 2147 N N . MET A 1 278 ? -9.938 24.203 19.109 1 94.94 278 MET A N 1
ATOM 2148 C CA . MET A 1 278 ? -11.383 24 19 1 94.94 278 MET A CA 1
ATOM 2149 C C . MET A 1 278 ? -12.016 23.891 20.391 1 94.94 278 MET A C 1
ATOM 2151 O O . MET A 1 278 ? -13.062 24.484 20.641 1 94.94 278 MET A O 1
ATOM 2155 N N . ARG A 1 279 ? -11.398 23.188 21.234 1 93.94 279 ARG A N 1
ATOM 2156 C CA . ARG A 1 279 ? -11.898 22.984 22.594 1 93.94 279 ARG A CA 1
ATOM 2157 C C . ARG A 1 279 ? -11.914 24.297 23.375 1 93.94 279 ARG A C 1
ATOM 2159 O O . ARG A 1 279 ? -12.891 24.625 24.047 1 93.94 279 ARG A O 1
ATOM 2166 N N . GLU A 1 280 ? -10.906 25.078 23.25 1 93.25 280 GLU A N 1
ATOM 2167 C CA . GLU A 1 280 ? -10.742 26.297 24.031 1 93.25 280 GLU A CA 1
ATOM 2168 C C . GLU A 1 280 ? -11.695 27.391 23.562 1 93.25 280 GLU A C 1
ATOM 2170 O O . GLU A 1 280 ? -12.102 28.25 24.344 1 93.25 280 GLU A O 1
ATOM 2175 N N . ASN A 1 281 ? -12.039 27.297 22.312 1 94.94 281 ASN A N 1
ATOM 2176 C CA . ASN A 1 281 ? -12.781 28.422 21.75 1 94.94 281 ASN A CA 1
ATOM 2177 C C . ASN A 1 281 ? -14.258 28.094 21.562 1 94.94 281 ASN A C 1
ATOM 2179 O O . ASN A 1 281 ? -15.07 28.969 21.266 1 94.94 281 ASN A O 1
ATOM 2183 N N . THR A 1 282 ? -14.562 26.875 21.656 1 96.44 282 THR A N 1
ATOM 2184 C CA . THR A 1 282 ? -15.977 26.484 21.656 1 96.44 282 THR A CA 1
ATOM 2185 C C . THR A 1 282 ? -16.578 26.625 23.062 1 96.44 282 THR A C 1
ATOM 2187 O O . THR A 1 282 ? -16.312 25.781 23.922 1 96.44 282 THR A O 1
ATOM 2190 N N . LYS A 1 283 ? -17.469 27.625 23.297 1 94.5 283 LYS A N 1
ATOM 2191 C CA . LYS A 1 283 ? -17.922 27.922 24.656 1 94.5 283 LYS A CA 1
ATOM 2192 C C . LYS A 1 283 ? -19.438 27.875 24.734 1 94.5 283 LYS A C 1
ATOM 2194 O O . LYS A 1 283 ? -20 27.578 25.797 1 94.5 283 LYS A O 1
ATOM 2199 N N . ASP A 1 284 ? -20.094 28.078 23.688 1 96.19 284 ASP A N 1
ATOM 2200 C CA . ASP A 1 284 ? -21.531 28.344 23.734 1 96.19 284 ASP A CA 1
ATOM 2201 C C . ASP A 1 284 ? -22.328 27.078 23.422 1 96.19 284 ASP A C 1
ATOM 2203 O O . ASP A 1 284 ? -23.562 27.078 23.469 1 96.19 284 ASP A O 1
ATOM 2207 N N . PHE A 1 285 ? -21.719 26.094 23.031 1 97.88 285 PHE A N 1
ATOM 2208 C CA . PHE A 1 285 ? -22.328 24.812 22.734 1 97.88 285 PHE A CA 1
ATOM 2209 C C . PHE A 1 285 ? -21.344 23.672 23 1 97.88 285 PHE A C 1
ATOM 2211 O O . PHE A 1 285 ? -20.172 23.906 23.25 1 97.88 285 PHE A O 1
ATOM 2218 N N . SER A 1 286 ? -21.891 22.484 22.984 1 97.44 286 SER A N 1
ATOM 2219 C CA . SER A 1 286 ? -21.031 21.312 23.234 1 97.44 286 SER A CA 1
ATOM 2220 C C . SER A 1 286 ? -20.281 20.906 21.969 1 97.44 286 SER A C 1
ATOM 2222 O O . SER A 1 286 ? -20.875 20.75 20.906 1 97.44 286 SER A O 1
ATOM 2224 N N . LEU A 1 287 ? -18.953 20.766 22.109 1 98 287 LEU A N 1
ATOM 2225 C CA . LEU A 1 287 ? -18.094 20.328 21.016 1 98 287 LEU A CA 1
ATOM 2226 C C . LEU A 1 287 ? -18.047 18.812 20.938 1 98 287 LEU A C 1
ATOM 2228 O O . LEU A 1 287 ? -17.656 18.141 21.906 1 98 287 LEU A O 1
ATOM 2232 N N . GLY A 1 288 ? -18.484 18.25 19.812 1 97.88 288 GLY A N 1
ATOM 2233 C CA . GLY A 1 288 ? -18.312 16.828 19.531 1 97.88 288 GLY A CA 1
ATOM 2234 C C . GLY A 1 288 ? -17.188 16.547 18.562 1 97.88 288 GLY A C 1
ATOM 2235 O O . GLY A 1 288 ? -16.844 17.391 17.719 1 97.88 288 GLY A O 1
ATOM 2236 N N . VAL A 1 289 ? -16.547 15.398 18.734 1 98 289 VAL A N 1
ATOM 2237 C CA . VAL A 1 289 ? -15.547 14.883 17.812 1 98 289 VAL A CA 1
ATOM 2238 C C . VAL A 1 289 ? -15.883 13.445 17.422 1 98 289 VAL A C 1
ATOM 2240 O O . VAL A 1 289 ? -16.312 12.656 18.25 1 98 289 VAL A O 1
ATOM 2243 N N . ALA A 1 290 ? -15.797 13.156 16.125 1 98.38 290 ALA A N 1
ATOM 2244 C CA . ALA A 1 290 ? -16 11.805 15.609 1 98.38 290 ALA A CA 1
ATOM 2245 C C . ALA A 1 290 ? -14.938 11.438 14.586 1 98.38 290 ALA A C 1
ATOM 2247 O O . ALA A 1 290 ? -14.273 12.312 14.023 1 98.38 290 ALA A O 1
ATOM 2248 N N . MET A 1 291 ? -14.727 10.125 14.398 1 98.19 291 MET A N 1
ATOM 2249 C CA . MET A 1 291 ? -13.859 9.672 13.312 1 98.19 291 MET A CA 1
ATOM 2250 C C . MET A 1 291 ? -14.359 10.188 11.969 1 98.19 291 MET A C 1
ATOM 2252 O O . MET A 1 291 ? -15.555 10.453 11.812 1 98.19 291 MET A O 1
ATOM 2256 N N . MET A 1 292 ? -13.414 10.328 11.055 1 98.69 292 MET A N 1
ATOM 2257 C CA . MET A 1 292 ? -13.828 10.641 9.695 1 98.69 292 MET A CA 1
ATOM 2258 C C . MET A 1 292 ? -14.82 9.602 9.172 1 98.69 292 MET A C 1
ATOM 2260 O O . MET A 1 292 ? -14.664 8.406 9.438 1 98.69 292 MET A O 1
ATOM 2264 N N . PRO A 1 293 ? -15.852 10.055 8.477 1 98.44 293 PRO A N 1
ATOM 2265 C CA . PRO A 1 293 ? -16.859 9.125 7.965 1 98.44 293 PRO A CA 1
ATOM 2266 C C . PRO A 1 293 ? -16.297 8.164 6.914 1 98.44 293 PRO A C 1
ATOM 2268 O O . PRO A 1 293 ? -15.43 8.539 6.129 1 98.44 293 PRO A O 1
ATOM 2271 N N . GLU A 1 294 ? -16.766 6.996 6.973 1 96.94 294 GLU A N 1
ATOM 2272 C CA . GLU A 1 294 ? -16.328 5.973 6.031 1 96.94 294 GLU A CA 1
ATOM 2273 C C . GLU A 1 294 ? -17.156 6.027 4.742 1 96.94 294 GLU A C 1
ATOM 2275 O O . GLU A 1 294 ? -18.188 6.691 4.688 1 96.94 294 GLU A O 1
ATOM 2280 N N . LYS A 1 295 ? -16.719 5.441 3.695 1 96.94 295 LYS A N 1
ATOM 2281 C CA . LYS A 1 295 ? -17.422 5.121 2.463 1 96.94 295 LYS A CA 1
ATOM 2282 C C . LYS A 1 295 ? -17.219 3.658 2.072 1 96.94 295 LYS A C 1
ATOM 2284 O O . LYS A 1 295 ? -17.812 2.762 2.68 1 96.94 295 LYS A O 1
ATOM 2289 N N . GLU A 1 296 ? -16.172 3.332 1.254 1 94.44 296 GLU A N 1
ATOM 2290 C CA . GLU A 1 296 ? -15.867 1.931 0.98 1 94.44 296 GLU A CA 1
ATOM 2291 C C . GLU A 1 296 ? -15.133 1.288 2.152 1 94.44 296 GLU A C 1
ATOM 2293 O O . GLU A 1 296 ? -15.188 0.07 2.334 1 94.44 296 GLU A O 1
ATOM 2298 N N . ARG A 1 297 ? -14.492 2.09 2.908 1 93.94 297 ARG A N 1
ATOM 2299 C CA . ARG A 1 297 ? -13.758 1.717 4.113 1 93.94 297 ARG A CA 1
ATOM 2300 C C . ARG A 1 297 ? -13.508 2.932 5.004 1 93.94 297 ARG A C 1
ATOM 2302 O O . ARG A 1 297 ? -13.891 4.051 4.652 1 93.94 297 ARG A O 1
ATOM 2309 N N . ARG A 1 298 ? -12.945 2.646 6.148 1 94.19 298 ARG A N 1
ATOM 2310 C CA . ARG A 1 298 ? -12.352 3.75 6.898 1 94.19 298 ARG A CA 1
ATOM 2311 C C . ARG A 1 298 ? -10.938 4.043 6.414 1 94.19 298 ARG A C 1
ATOM 2313 O O . ARG A 1 298 ? -10.188 3.121 6.082 1 94.19 298 ARG A O 1
ATOM 2320 N N . GLY A 1 299 ? -10.664 5.273 6.332 1 95.88 299 GLY A N 1
ATOM 2321 C CA . GLY A 1 299 ? -9.328 5.676 5.918 1 95.88 299 GLY A CA 1
ATOM 2322 C C . GLY A 1 299 ? -9.062 7.156 6.129 1 95.88 299 GLY A C 1
ATOM 2323 O O . GLY A 1 299 ? -9.922 7.992 5.859 1 95.88 299 GLY A O 1
ATOM 2324 N N . VAL A 1 300 ? -7.898 7.434 6.719 1 97.75 300 VAL A N 1
ATOM 2325 C CA . VAL A 1 300 ? -7.41 8.797 6.867 1 97.75 300 VAL A CA 1
ATOM 2326 C C . VAL A 1 300 ? -5.941 8.867 6.461 1 97.75 300 VAL A C 1
ATOM 2328 O O . VAL A 1 300 ? -5.312 7.84 6.199 1 97.75 300 VAL A O 1
ATOM 2331 N N . THR A 1 301 ? -5.441 10.039 6.305 1 97.5 301 THR A N 1
ATOM 2332 C CA . THR A 1 301 ? -4.051 10.258 5.91 1 97.5 301 THR A CA 1
ATOM 2333 C C . THR A 1 301 ? -3.287 10.984 7.016 1 97.5 301 THR A C 1
ATOM 2335 O O . THR A 1 301 ? -3.791 11.945 7.602 1 97.5 301 THR A O 1
ATOM 2338 N N . ILE A 1 302 ? -2.123 10.492 7.246 1 97.06 302 ILE A N 1
ATOM 2339 C CA . ILE A 1 302 ? -1.241 11.148 8.203 1 97.06 302 ILE A CA 1
ATOM 2340 C C . ILE A 1 302 ? -0.887 12.547 7.691 1 97.06 302 ILE A C 1
ATOM 2342 O O . ILE A 1 302 ? -0.657 12.742 6.496 1 97.06 302 ILE A O 1
ATOM 2346 N N . GLY A 1 303 ? -0.953 13.508 8.609 1 96.25 303 GLY A N 1
ATOM 2347 C CA . GLY A 1 303 ? -0.392 14.828 8.383 1 96.25 303 GLY A CA 1
ATOM 2348 C C . GLY A 1 303 ? 0.612 15.242 9.445 1 96.25 303 GLY A C 1
ATOM 2349 O O . GLY A 1 303 ? 1.103 14.398 10.203 1 96.25 303 GLY A O 1
ATOM 2350 N N . GLY A 1 304 ? 0.927 16.469 9.359 1 95.38 304 GLY A N 1
ATOM 2351 C CA . GLY A 1 304 ? 1.876 17 10.328 1 95.38 304 GLY A CA 1
ATOM 2352 C C . GLY A 1 304 ? 3.312 16.938 9.844 1 95.38 304 GLY A C 1
ATOM 2353 O O . GLY A 1 304 ? 3.586 17.172 8.664 1 95.38 304 GLY A O 1
ATOM 2354 N N . ALA A 1 305 ? 4.168 16.781 10.82 1 96.5 305 ALA A N 1
ATOM 2355 C CA . ALA A 1 305 ? 5.566 17 10.469 1 96.5 305 ALA A CA 1
ATOM 2356 C C . ALA A 1 305 ? 6.488 16.109 11.305 1 96.5 305 ALA A C 1
ATOM 2358 O O . ALA A 1 305 ? 6.051 15.492 12.281 1 96.5 305 ALA A O 1
ATOM 2359 N N . SER A 1 306 ? 7.648 15.969 10.773 1 98.06 306 SER A N 1
ATOM 2360 C CA . SER A 1 306 ? 8.75 15.266 11.406 1 98.06 306 SER A CA 1
ATOM 2361 C C . SER A 1 306 ? 10.008 16.125 11.453 1 98.06 306 SER A C 1
ATOM 2363 O O . SER A 1 306 ? 10.062 17.188 10.844 1 98.06 306 SER A O 1
ATOM 2365 N N . LEU A 1 307 ? 10.953 15.672 12.266 1 98.81 307 LEU A N 1
ATOM 2366 C CA . LEU A 1 307 ? 12.25 16.344 12.352 1 98.81 307 LEU A CA 1
ATOM 2367 C C . LEU A 1 307 ? 13.211 15.805 11.297 1 98.81 307 LEU A C 1
ATOM 2369 O O . LEU A 1 307 ? 13.336 14.586 11.125 1 98.81 307 LEU A O 1
ATOM 2373 N N . VAL A 1 308 ? 13.797 16.688 10.555 1 98.88 308 VAL A N 1
ATOM 2374 C CA . VAL A 1 308 ? 14.852 16.344 9.602 1 98.88 308 VAL A CA 1
ATOM 2375 C C . VAL A 1 308 ? 16.078 17.234 9.852 1 98.88 308 VAL A C 1
ATOM 2377 O O . VAL A 1 308 ? 15.984 18.25 10.523 1 98.88 308 VAL A O 1
ATOM 2380 N N . SER A 1 309 ? 17.203 16.812 9.43 1 98.88 309 SER A N 1
ATOM 2381 C CA . SER A 1 309 ? 18.438 17.594 9.484 1 98.88 309 SER A CA 1
ATOM 2382 C C . SER A 1 309 ? 19.031 17.766 8.094 1 98.88 309 SER A C 1
ATOM 2384 O O . SER A 1 309 ? 19.062 16.828 7.297 1 98.88 309 SER A O 1
ATOM 2386 N N . PHE A 1 310 ? 19.453 18.969 7.828 1 98.81 310 PHE A N 1
ATOM 2387 C CA . PHE A 1 310 ? 19.953 19.266 6.496 1 98.81 310 PHE A CA 1
ATOM 2388 C C . PHE A 1 310 ? 21.438 18.906 6.387 1 98.81 310 PHE A C 1
ATOM 2390 O O . PHE A 1 310 ? 22.172 18.969 7.375 1 98.81 310 PHE A O 1
ATOM 2397 N N . LYS A 1 311 ? 21.859 18.562 5.199 1 98.44 311 LYS A N 1
ATOM 2398 C CA . LYS A 1 311 ? 23.266 18.297 4.902 1 98.44 311 LYS A CA 1
ATOM 2399 C C . LYS A 1 311 ? 24.094 19.578 5.023 1 98.44 311 LYS A C 1
ATOM 2401 O O . LYS A 1 311 ? 23.562 20.688 4.879 1 98.44 311 LYS A O 1
ATOM 2406 N N . GLY A 1 312 ? 25.391 19.391 5.332 1 97.5 312 GLY A N 1
ATOM 2407 C CA . GLY A 1 312 ? 26.328 20.5 5.328 1 97.5 312 GLY A CA 1
ATOM 2408 C C . GLY A 1 312 ? 26.656 21.016 6.719 1 97.5 312 GLY A C 1
ATOM 2409 O O . GLY A 1 312 ? 27.484 21.906 6.875 1 97.5 312 GLY A O 1
ATOM 2410 N N . ILE A 1 313 ? 26.047 20.484 7.746 1 98 313 ILE A N 1
ATOM 2411 C CA . ILE A 1 313 ? 26.344 20.922 9.102 1 98 313 ILE A CA 1
ATOM 2412 C C . ILE A 1 313 ? 27.578 20.188 9.625 1 98 313 ILE A C 1
ATOM 2414 O O . ILE A 1 313 ? 27.891 19.094 9.164 1 98 313 ILE A O 1
ATOM 2418 N N . SER A 1 314 ? 28.281 20.797 10.539 1 97.56 314 SER A N 1
ATOM 2419 C CA . SER A 1 314 ? 29.5 20.219 11.109 1 97.56 314 SER A CA 1
ATOM 2420 C C . SER A 1 314 ? 29.172 19.062 12.047 1 97.56 314 SER A C 1
ATOM 2422 O O . SER A 1 314 ? 28.016 18.875 12.422 1 97.56 314 SER A O 1
ATOM 2424 N N . GLU A 1 315 ? 30.203 18.312 12.344 1 97.94 315 GLU A N 1
ATOM 2425 C CA . GLU A 1 315 ? 30.047 17.203 13.273 1 97.94 315 GLU A CA 1
ATOM 2426 C C . GLU A 1 315 ? 29.531 17.688 14.633 1 97.94 315 GLU A C 1
ATOM 2428 O O . GLU A 1 315 ? 28.703 17.031 15.258 1 97.94 315 GLU A O 1
ATOM 2433 N N . GLU A 1 316 ? 30 18.828 15.07 1 97.69 316 GLU A N 1
ATOM 2434 C CA . GLU A 1 316 ? 29.547 19.391 16.344 1 97.69 316 GLU A CA 1
ATOM 2435 C C . GLU A 1 316 ? 28.062 19.75 16.281 1 97.69 316 GLU A C 1
ATOM 2437 O O . GLU A 1 316 ? 27.328 19.547 17.25 1 97.69 316 GLU A O 1
ATOM 2442 N N . LYS A 1 317 ? 27.672 20.234 15.195 1 98.31 317 LYS A N 1
ATOM 2443 C CA . LYS A 1 317 ? 26.266 20.594 15.031 1 98.31 317 LYS A CA 1
ATOM 2444 C C . LYS A 1 317 ? 25.391 19.344 14.938 1 98.31 317 LYS A C 1
ATOM 2446 O O . LYS A 1 317 ? 24.25 19.344 15.398 1 98.31 317 LYS A O 1
ATOM 2451 N N . LYS A 1 318 ? 25.906 18.297 14.336 1 98.75 318 LYS A N 1
ATOM 2452 C CA . LYS A 1 318 ? 25.172 17.047 14.297 1 98.75 318 LYS A CA 1
ATOM 2453 C C . LYS A 1 318 ? 24.938 16.5 15.703 1 98.75 318 LYS A C 1
ATOM 2455 O O . LYS A 1 318 ? 23.844 16.047 16.016 1 98.75 318 LYS A O 1
ATOM 2460 N N . LYS A 1 319 ? 25.984 16.531 16.484 1 98.5 319 LYS A N 1
ATOM 2461 C CA . LYS A 1 319 ? 25.859 16.078 17.859 1 98.5 319 LYS A CA 1
ATOM 2462 C C . LYS A 1 319 ? 24.828 16.922 18.625 1 98.5 319 LYS A C 1
ATOM 2464 O O . LYS A 1 319 ? 23.984 16.375 19.344 1 98.5 319 LYS A O 1
ATOM 2469 N N . ALA A 1 320 ? 24.938 18.234 18.438 1 98.69 320 ALA A N 1
ATOM 2470 C CA . ALA A 1 320 ? 24 19.141 19.078 1 98.69 320 ALA A CA 1
ATOM 2471 C C . ALA A 1 320 ? 22.562 18.875 18.609 1 98.69 320 ALA A C 1
ATOM 2473 O O . ALA A 1 320 ? 21.641 18.875 19.422 1 98.69 320 ALA A O 1
ATOM 2474 N N . ALA A 1 321 ? 22.391 18.672 17.328 1 98.75 321 ALA A N 1
ATOM 2475 C CA . ALA A 1 321 ? 21.078 18.359 16.75 1 98.75 321 ALA A CA 1
ATOM 2476 C C . ALA A 1 321 ? 20.516 17.062 17.344 1 98.75 321 ALA A C 1
ATOM 2478 O O . ALA A 1 321 ? 19.328 16.984 17.641 1 98.75 321 ALA A O 1
ATOM 2479 N N . TRP A 1 322 ? 21.391 16.062 17.469 1 98.75 322 TRP A N 1
ATOM 2480 C CA . TRP A 1 322 ? 20.984 14.797 18.062 1 98.75 322 TRP A CA 1
ATOM 2481 C C . TRP A 1 322 ? 20.469 15 19.484 1 98.75 322 TRP A C 1
ATOM 2483 O O . TRP A 1 322 ? 19.422 14.477 19.844 1 98.75 322 TRP A O 1
ATOM 2493 N N . GLN A 1 323 ? 21.188 15.758 20.266 1 98.5 323 GLN A N 1
ATOM 2494 C CA . GLN A 1 323 ? 20.812 16 21.656 1 98.5 323 GLN A CA 1
ATOM 2495 C C . GLN A 1 323 ? 19.469 16.719 21.734 1 98.5 323 GLN A C 1
ATOM 2497 O O . GLN A 1 323 ? 18.594 16.328 22.516 1 98.5 323 GLN A O 1
ATOM 2502 N N . PHE A 1 324 ? 19.312 17.734 20.922 1 98.69 324 PHE A N 1
ATOM 2503 C CA . PHE A 1 324 ? 18.062 18.5 20.953 1 98.69 324 PHE A CA 1
ATOM 2504 C C . PHE A 1 324 ? 16.906 17.672 20.422 1 98.69 324 PHE A C 1
ATOM 2506 O O . PHE A 1 324 ? 15.805 17.719 20.969 1 98.69 324 PHE A O 1
ATOM 2513 N N . MET A 1 325 ? 17.125 16.922 19.375 1 98.75 325 MET A N 1
ATOM 2514 C CA . MET A 1 325 ? 16.094 16.062 18.812 1 98.75 325 MET A CA 1
ATOM 2515 C C . MET A 1 325 ? 15.609 15.055 19.859 1 98.75 325 MET A C 1
ATOM 2517 O O . MET A 1 325 ? 14.406 14.844 20.016 1 98.75 325 MET A O 1
ATOM 2521 N N . ASN A 1 326 ? 16.531 14.445 20.562 1 98.31 326 ASN A N 1
ATOM 2522 C CA . ASN A 1 326 ? 16.188 13.477 21.594 1 98.31 326 ASN A CA 1
ATOM 2523 C C . ASN A 1 326 ? 15.336 14.117 22.688 1 98.31 326 ASN A C 1
ATOM 2525 O O . ASN A 1 326 ? 14.445 13.469 23.25 1 98.31 326 ASN A O 1
ATOM 2529 N N . TYR A 1 327 ? 15.648 15.305 22.984 1 98.5 327 TYR A N 1
ATOM 2530 C CA . TYR A 1 327 ? 14.844 16.062 23.953 1 98.5 327 TYR A CA 1
ATOM 2531 C C . TYR A 1 327 ? 13.445 16.312 23.406 1 98.5 327 TYR A C 1
ATOM 2533 O O . TYR A 1 327 ? 12.453 16.047 24.094 1 98.5 327 TYR A O 1
ATOM 2541 N N . LEU A 1 328 ? 13.336 16.766 22.172 1 98.44 328 LEU A N 1
ATOM 2542 C CA . LEU A 1 328 ? 12.078 17.156 21.547 1 98.44 328 LEU A CA 1
ATOM 2543 C C . LEU A 1 328 ? 11.125 15.961 21.453 1 98.44 328 LEU A C 1
ATOM 2545 O O . LEU A 1 328 ? 9.922 16.109 21.641 1 98.44 328 LEU A O 1
ATOM 2549 N N . VAL A 1 329 ? 11.688 14.773 21.172 1 98.56 329 VAL A N 1
ATOM 2550 C CA . VAL A 1 329 ? 10.812 13.641 20.891 1 98.56 329 VAL A CA 1
ATOM 2551 C C . VAL A 1 329 ? 10.672 12.781 22.141 1 98.56 329 VAL A C 1
ATOM 2553 O O . VAL A 1 329 ? 10.125 11.68 22.094 1 98.56 329 VAL A O 1
ATOM 2556 N N . SER A 1 330 ? 11.188 13.242 23.297 1 98.5 330 SER A N 1
ATOM 2557 C CA . SER A 1 330 ? 10.984 12.523 24.547 1 98.5 330 SER A CA 1
ATOM 2558 C C . SER A 1 330 ? 9.5 12.359 24.859 1 98.5 330 SER A C 1
ATOM 2560 O O . SER A 1 330 ? 8.672 13.148 24.391 1 98.5 330 SER A O 1
ATOM 2562 N N . PRO A 1 331 ? 9.141 11.266 25.609 1 98.62 331 PRO A N 1
ATOM 2563 C CA . PRO A 1 331 ? 7.734 11.086 25.984 1 98.62 331 PRO A CA 1
ATOM 2564 C C . PRO A 1 331 ? 7.137 12.32 26.656 1 98.62 331 PRO A C 1
ATOM 2566 O O . PRO A 1 331 ? 5.996 12.695 26.375 1 98.62 331 PRO A O 1
ATOM 2569 N N . GLU A 1 332 ? 7.887 13.047 27.469 1 98.38 332 GLU A N 1
ATOM 2570 C CA . GLU A 1 332 ? 7.406 14.195 28.219 1 98.38 332 GLU A CA 1
ATOM 2571 C C . GLU A 1 332 ? 7.082 15.375 27.312 1 98.38 332 GLU A C 1
ATOM 2573 O O . GLU A 1 332 ? 5.996 15.945 27.391 1 98.38 332 GLU A O 1
ATOM 2578 N N . VAL A 1 333 ? 8.031 15.734 26.438 1 98.31 333 VAL A N 1
ATOM 2579 C CA . VAL A 1 333 ? 7.832 16.875 25.562 1 98.31 333 VAL A CA 1
ATOM 2580 C C . VAL A 1 333 ? 6.762 16.547 24.516 1 98.31 333 VAL A C 1
ATOM 2582 O O . VAL A 1 333 ? 5.863 17.344 24.266 1 98.31 333 VAL A O 1
ATOM 2585 N N . SER A 1 334 ? 6.852 15.312 23.922 1 98.12 334 SER A N 1
ATOM 2586 C CA . SER A 1 334 ? 5.848 14.867 22.969 1 98.12 334 SER A CA 1
ATOM 2587 C C . SER A 1 334 ? 4.449 14.898 23.562 1 98.12 334 SER A C 1
ATOM 2589 O O . SER A 1 334 ? 3.504 15.367 22.938 1 98.12 334 SER A O 1
ATOM 2591 N N . GLY A 1 335 ? 4.328 14.398 24.797 1 97.94 335 GLY A N 1
ATOM 2592 C CA . GLY A 1 335 ? 3.049 14.406 25.484 1 97.94 335 GLY A CA 1
ATOM 2593 C C . GLY A 1 335 ? 2.545 15.805 25.797 1 97.94 335 GLY A C 1
ATOM 2594 O O . GLY A 1 335 ? 1.364 16.109 25.594 1 97.94 335 GLY A O 1
ATOM 2595 N N . SER A 1 336 ? 3.426 16.656 26.297 1 96.94 336 SER A N 1
ATOM 2596 C CA . SER A 1 336 ? 3.039 18.031 26.625 1 96.94 336 SER A CA 1
ATOM 2597 C C . SER A 1 336 ? 2.586 18.781 25.375 1 96.94 336 SER A C 1
ATOM 2599 O O . SER A 1 336 ? 1.58 19.5 25.406 1 96.94 336 SER A O 1
ATOM 2601 N N . TRP A 1 337 ? 3.367 18.609 24.312 1 96 337 TRP A N 1
ATOM 2602 C CA . TRP A 1 337 ? 3.006 19.25 23.062 1 96 337 TRP A CA 1
ATOM 2603 C C . TRP A 1 337 ? 1.645 18.75 22.578 1 96 337 TRP A C 1
ATOM 2605 O O . TRP A 1 337 ? 0.815 19.547 22.125 1 96 337 TRP A O 1
ATOM 2615 N N . SER A 1 338 ? 1.376 17.5 22.625 1 96.19 338 SER A N 1
ATOM 2616 C CA . SER A 1 338 ? 0.103 16.906 22.234 1 96.19 338 SER A CA 1
ATOM 2617 C C . SER A 1 338 ? -1.052 17.484 23.047 1 96.19 338 SER A C 1
ATOM 2619 O O . SER A 1 338 ? -2.043 17.938 22.484 1 96.19 338 SER A O 1
ATOM 2621 N N . ARG A 1 339 ? -0.926 17.547 24.359 1 95.75 339 ARG A N 1
ATOM 2622 C CA . ARG A 1 339 ? -1.983 18.047 25.234 1 95.75 339 ARG A CA 1
ATOM 2623 C C . ARG A 1 339 ? -2.27 19.516 24.969 1 95.75 339 ARG A C 1
ATOM 2625 O O . ARG A 1 339 ? -3.418 19.953 25.062 1 95.75 339 ARG A O 1
ATOM 2632 N N . PHE A 1 340 ? -1.233 20.219 24.625 1 93.19 340 PHE A N 1
ATOM 2633 C CA . PHE A 1 340 ? -1.373 21.641 24.391 1 93.19 340 PHE A CA 1
ATOM 2634 C C . PHE A 1 340 ? -2.053 21.906 23.047 1 93.19 340 PHE A C 1
ATOM 2636 O O . PHE A 1 340 ? -2.955 22.75 22.969 1 93.19 340 PHE A O 1
ATOM 2643 N N . THR A 1 341 ? -1.717 21.203 22 1 91.88 341 THR A N 1
ATOM 2644 C CA . THR A 1 341 ? -2.092 21.531 20.641 1 91.88 341 THR A CA 1
ATOM 2645 C C . THR A 1 341 ? -3.324 20.734 20.203 1 91.88 341 THR A C 1
ATOM 2647 O O . THR A 1 341 ? -4.16 21.234 19.453 1 91.88 341 THR A O 1
ATOM 2650 N N . GLY A 1 342 ? -3.326 19.484 20.5 1 92.69 342 GLY A N 1
ATOM 2651 C CA . GLY A 1 342 ? -4.328 18.562 20 1 92.69 342 GLY A CA 1
ATOM 2652 C C . GLY A 1 342 ? -3.764 17.547 19.016 1 92.69 342 GLY A C 1
ATOM 2653 O O . GLY A 1 342 ? -4.398 16.531 18.734 1 92.69 342 GLY A O 1
ATOM 2654 N N . TYR A 1 343 ? -2.533 17.766 18.5 1 94.56 343 TYR A N 1
ATOM 2655 C CA . TYR A 1 343 ? -1.85 16.719 17.766 1 94.56 343 TYR A CA 1
ATOM 2656 C C . TYR A 1 343 ? -1.726 15.453 18.609 1 94.56 343 TYR A C 1
ATOM 2658 O O . TYR A 1 343 ? -1.507 15.523 19.812 1 94.56 343 TYR A O 1
ATOM 2666 N N . PHE A 1 344 ? -1.89 14.289 17.953 1 96.06 344 PHE A N 1
ATOM 2667 C CA . PHE A 1 344 ? -1.543 13.117 18.734 1 96.06 344 PHE A CA 1
ATOM 2668 C C . PHE A 1 344 ? -0.037 13.039 18.969 1 96.06 344 PHE A C 1
ATOM 2670 O O . PHE A 1 344 ? 0.742 13.562 18.156 1 96.06 344 PHE A O 1
ATOM 2677 N N . ALA A 1 345 ? 0.321 12.484 20.078 1 97.69 345 ALA A N 1
ATOM 2678 C CA . ALA A 1 345 ? 1.743 12.289 20.359 1 97.69 345 ALA A CA 1
ATOM 2679 C C . ALA A 1 345 ? 2.316 11.156 19.516 1 97.69 345 ALA A C 1
ATOM 2681 O O . ALA A 1 345 ? 1.895 10.008 19.641 1 97.69 345 ALA A O 1
ATOM 2682 N N . PRO A 1 346 ? 3.289 11.453 18.656 1 98.12 346 PRO A N 1
ATOM 2683 C CA . PRO A 1 346 ? 3.896 10.383 17.859 1 98.12 346 PRO A CA 1
ATOM 2684 C C . PRO A 1 346 ? 4.648 9.367 18.734 1 98.12 346 PRO A C 1
ATOM 2686 O O . PRO A 1 346 ? 4.738 8.195 18.375 1 98.12 346 PRO A O 1
ATOM 2689 N N . ARG A 1 347 ? 5.223 9.836 19.812 1 98.69 347 ARG A N 1
ATOM 2690 C CA . ARG A 1 347 ? 5.953 8.992 20.75 1 98.69 347 ARG A CA 1
ATOM 2691 C C . ARG A 1 347 ? 4.996 8.148 21.578 1 98.69 347 ARG A C 1
ATOM 2693 O O . ARG A 1 347 ? 4.348 8.656 22.5 1 98.69 347 ARG A O 1
ATOM 2700 N N . MET A 1 348 ? 4.98 6.797 21.359 1 98.5 348 MET A N 1
ATOM 2701 C CA . MET A 1 348 ? 4 5.914 21.984 1 98.5 348 MET A CA 1
ATOM 2702 C C . MET A 1 348 ? 4.094 5.973 23.5 1 98.5 348 MET A C 1
ATOM 2704 O O . MET A 1 348 ? 3.076 6.008 24.188 1 98.5 348 MET A O 1
ATOM 2708 N N . ALA A 1 349 ? 5.254 6.125 24.062 1 98.69 349 ALA A N 1
ATOM 2709 C CA . ALA A 1 349 ? 5.488 6.09 25.5 1 98.69 349 ALA A CA 1
ATOM 2710 C C . ALA A 1 349 ? 4.875 7.305 26.188 1 98.69 349 ALA A C 1
ATOM 2712 O O . ALA A 1 349 ? 4.723 7.324 27.406 1 98.69 349 ALA A O 1
ATOM 2713 N N . ALA A 1 350 ? 4.586 8.398 25.438 1 98.69 350 ALA A N 1
ATOM 2714 C CA . ALA A 1 350 ? 3.906 9.555 26 1 98.69 350 ALA A CA 1
ATOM 2715 C C . ALA A 1 350 ? 2.58 9.156 26.641 1 98.69 350 ALA A C 1
ATOM 2717 O O . ALA A 1 350 ? 2.143 9.773 27.609 1 98.69 350 ALA A O 1
ATOM 2718 N N . TYR A 1 351 ? 1.972 8.148 26.172 1 98.06 351 TYR A N 1
ATOM 2719 C CA . TYR A 1 351 ? 0.636 7.758 26.609 1 98.06 351 TYR A CA 1
ATOM 2720 C C . TYR A 1 351 ? 0.699 6.941 27.891 1 98.06 351 TYR A C 1
ATOM 2722 O O . TYR A 1 351 ? -0.331 6.668 28.516 1 98.06 351 TYR A O 1
ATOM 2730 N N . ASP A 1 352 ? 1.863 6.555 28.297 1 98.19 352 ASP A N 1
ATOM 2731 C CA . ASP A 1 352 ? 2.051 5.852 29.562 1 98.19 352 ASP A CA 1
ATOM 2732 C C . ASP A 1 352 ? 2.219 6.836 30.719 1 98.19 352 ASP A C 1
ATOM 2734 O O . ASP A 1 352 ? 2.148 6.445 31.891 1 98.19 352 ASP A O 1
ATOM 2738 N N . LEU A 1 353 ? 2.455 8.125 30.406 1 98.5 353 LEU A N 1
ATOM 2739 C CA . LEU A 1 353 ? 2.668 9.133 31.438 1 98.5 353 LEU A CA 1
ATOM 2740 C C . LEU A 1 353 ? 1.359 9.469 32.156 1 98.5 353 LEU A C 1
ATOM 2742 O O . LEU A 1 353 ? 0.303 9.531 31.516 1 98.5 353 LEU A O 1
ATOM 2746 N N . PRO A 1 354 ? 1.403 9.805 33.438 1 98.38 354 PRO A N 1
ATOM 2747 C CA . PRO A 1 354 ? 0.194 10.133 34.219 1 98.38 354 PRO A CA 1
ATOM 2748 C C . PRO A 1 354 ? -0.543 11.344 33.625 1 98.38 354 PRO A C 1
ATOM 2750 O O . PRO A 1 354 ? -1.776 11.367 33.625 1 98.38 354 PRO A O 1
ATOM 2753 N N . GLU A 1 355 ? 0.214 12.32 33.188 1 97.94 355 GLU A N 1
ATOM 2754 C CA . GLU A 1 355 ? -0.397 13.539 32.656 1 97.94 355 GLU A CA 1
ATOM 2755 C C . GLU A 1 355 ? -1.233 13.234 31.406 1 97.94 355 GLU A C 1
ATOM 2757 O O . GLU A 1 355 ? -2.297 13.82 31.203 1 97.94 355 GLU A O 1
ATOM 2762 N N . MET A 1 356 ? -0.763 12.312 30.625 1 97.75 356 MET A N 1
ATOM 2763 C CA . MET A 1 356 ? -1.482 11.953 29.406 1 97.75 356 MET A CA 1
ATOM 2764 C C . MET A 1 356 ? -2.709 11.102 29.719 1 97.75 356 MET A C 1
ATOM 2766 O O . MET A 1 356 ? -3.77 11.281 29.125 1 97.75 356 MET A O 1
ATOM 2770 N N . LYS A 1 357 ? -2.547 10.172 30.609 1 97.56 357 LYS A N 1
ATOM 2771 C CA . LYS A 1 357 ? -3.686 9.375 31.047 1 97.56 357 LYS A CA 1
ATOM 2772 C C . LYS A 1 357 ? -4.793 10.25 31.625 1 97.56 357 LYS A C 1
ATOM 2774 O O . LYS A 1 357 ? -5.969 10.062 31.297 1 97.56 357 LYS A O 1
ATOM 2779 N N . ASP A 1 358 ? -4.422 11.203 32.438 1 97.69 358 ASP A N 1
ATOM 2780 C CA . ASP A 1 358 ? -5.383 12.148 33 1 97.69 358 ASP A CA 1
ATOM 2781 C C . ASP A 1 358 ? -6.051 12.969 31.891 1 97.69 358 ASP A C 1
ATOM 2783 O O . ASP A 1 358 ? -7.266 13.18 31.922 1 97.69 358 ASP A O 1
ATOM 2787 N N . TYR A 1 359 ? -5.262 13.383 30.984 1 96.62 359 TYR A N 1
ATOM 2788 C CA . TYR A 1 359 ? -5.754 14.156 29.844 1 96.62 359 TYR A CA 1
ATOM 2789 C C . TYR A 1 359 ? -6.797 13.375 29.062 1 96.62 359 TYR A C 1
ATOM 2791 O O . TYR A 1 359 ? -7.883 13.883 28.781 1 96.62 359 TYR A O 1
ATOM 2799 N N . LEU A 1 360 ? -6.516 12.125 28.734 1 96.56 360 LEU A N 1
ATOM 2800 C CA . LEU A 1 360 ? -7.414 11.297 27.938 1 96.56 360 LEU A CA 1
ATOM 2801 C C . LEU A 1 360 ? -8.688 10.977 28.719 1 96.56 360 LEU A C 1
ATOM 2803 O O . LEU A 1 360 ? -9.766 10.859 28.125 1 96.56 360 LEU A O 1
ATOM 2807 N N . ALA A 1 361 ? -8.594 10.875 30 1 95.94 361 ALA A N 1
ATOM 2808 C CA . ALA A 1 361 ? -9.758 10.633 30.859 1 95.94 361 ALA A CA 1
ATOM 2809 C C . ALA A 1 361 ? -10.672 11.852 30.891 1 95.94 361 ALA A C 1
ATOM 2811 O O . ALA A 1 361 ? -11.898 11.719 30.906 1 95.94 361 ALA A O 1
ATOM 2812 N N . LYS A 1 362 ? -10.078 13.023 30.875 1 94.31 362 LYS A N 1
ATOM 2813 C CA . LYS A 1 362 ? -10.828 14.273 31 1 94.31 362 LYS A CA 1
ATOM 2814 C C . LYS A 1 362 ? -11.383 14.727 29.656 1 94.31 362 LYS A C 1
ATOM 2816 O O . LYS A 1 362 ? -12.383 15.438 29.594 1 94.31 362 LYS A O 1
ATOM 2821 N N . ASP A 1 363 ? -10.711 14.336 28.641 1 93.69 363 ASP A N 1
ATOM 2822 C CA . ASP A 1 363 ? -11.148 14.719 27.312 1 93.69 363 ASP A CA 1
ATOM 2823 C C . ASP A 1 363 ? -11.195 13.516 26.375 1 93.69 363 ASP A C 1
ATOM 2825 O O . ASP A 1 363 ? -10.297 13.328 25.547 1 93.69 363 ASP A O 1
ATOM 2829 N N . PRO A 1 364 ? -12.305 12.805 26.359 1 93.38 364 PRO A N 1
ATOM 2830 C CA . PRO A 1 364 ? -12.43 11.586 25.547 1 93.38 364 PRO A CA 1
ATOM 2831 C C . PRO A 1 364 ? -12.336 11.867 24.047 1 93.38 364 PRO A C 1
ATOM 2833 O O . PRO A 1 364 ? -12.07 10.953 23.266 1 93.38 364 PRO A O 1
ATOM 2836 N N . ARG A 1 365 ? -12.5 13.125 23.594 1 94 365 ARG A N 1
ATOM 2837 C CA . ARG A 1 365 ? -12.359 13.484 22.188 1 94 365 ARG A CA 1
ATOM 2838 C C . ARG A 1 365 ? -10.945 13.203 21.688 1 94 365 ARG A C 1
ATOM 2840 O O . ARG A 1 365 ? -10.75 12.844 20.531 1 94 365 ARG A O 1
ATOM 2847 N N . ALA A 1 366 ? -10.008 13.352 22.562 1 94.25 366 ALA A N 1
ATOM 2848 C CA . ALA A 1 366 ? -8.617 13.078 22.219 1 94.25 366 ALA A CA 1
ATOM 2849 C C . ALA A 1 366 ? -8.391 11.578 22.016 1 94.25 366 ALA A C 1
ATOM 2851 O O . ALA A 1 366 ? -7.559 11.18 21.203 1 94.25 366 ALA A O 1
ATOM 2852 N N . ALA A 1 367 ? -9.086 10.773 22.734 1 95.5 367 ALA A N 1
ATOM 2853 C CA . ALA A 1 367 ? -8.984 9.32 22.594 1 95.5 367 ALA A CA 1
ATOM 2854 C C . ALA A 1 367 ? -9.523 8.859 21.25 1 95.5 367 ALA A C 1
ATOM 2856 O O . ALA A 1 367 ? -9.023 7.895 20.672 1 95.5 367 ALA A O 1
ATOM 2857 N N . ILE A 1 368 ? -10.508 9.57 20.734 1 95.31 368 ILE A N 1
ATOM 2858 C CA . ILE A 1 368 ? -11.07 9.258 19.422 1 95.31 368 ILE A CA 1
ATOM 2859 C C . ILE A 1 368 ? -10.023 9.492 18.344 1 95.31 368 ILE A C 1
ATOM 2861 O O . ILE A 1 368 ? -9.859 8.672 17.438 1 95.31 368 ILE A O 1
ATOM 2865 N N . ALA A 1 369 ? -9.266 10.555 18.5 1 91.69 369 ALA A N 1
ATOM 2866 C CA . ALA A 1 369 ? -8.188 10.875 17.562 1 91.69 369 ALA A CA 1
ATOM 2867 C C . ALA A 1 369 ? -7.133 9.766 17.547 1 91.69 369 ALA A C 1
ATOM 2869 O O . ALA A 1 369 ? -6.668 9.359 16.484 1 91.69 369 ALA A O 1
ATOM 2870 N N . LEU A 1 370 ? -6.824 9.312 18.688 1 94.31 370 LEU A N 1
ATOM 2871 C CA . LEU A 1 370 ? -5.836 8.242 18.797 1 94.31 370 LEU A CA 1
ATOM 2872 C C . LEU A 1 370 ? -6.363 6.945 18.188 1 94.31 370 LEU A C 1
ATOM 2874 O O . LEU A 1 370 ? -5.641 6.25 17.484 1 94.31 370 LEU A O 1
ATOM 2878 N N . SER A 1 371 ? -7.609 6.625 18.453 1 95.69 371 SER A N 1
ATOM 2879 C CA . SER A 1 371 ? -8.211 5.383 17.984 1 95.69 371 SER A CA 1
ATOM 2880 C C . SER A 1 371 ? -8.297 5.359 16.469 1 95.69 371 SER A C 1
ATOM 2882 O O . SER A 1 371 ? -8.234 4.293 15.852 1 95.69 371 SER A O 1
ATOM 2884 N N . GLN A 1 372 ? -8.383 6.492 15.828 1 97.06 372 GLN A N 1
ATOM 2885 C CA . GLN A 1 372 ? -8.5 6.598 14.383 1 97.06 372 GLN A CA 1
ATOM 2886 C C . GLN A 1 372 ? -7.184 6.234 13.695 1 97.06 372 GLN A C 1
ATOM 2888 O O . GLN A 1 372 ? -7.16 5.93 12.5 1 97.06 372 GLN A O 1
ATOM 2893 N N . LEU A 1 373 ? -6.117 6.164 14.43 1 96.31 373 LEU A N 1
ATOM 2894 C CA . LEU A 1 373 ? -4.789 5.93 13.875 1 96.31 373 LEU A CA 1
ATOM 2895 C C . LEU A 1 373 ? -4.711 4.559 13.219 1 96.31 373 LEU A C 1
ATOM 2897 O O . LEU A 1 373 ? -3.916 4.348 12.297 1 96.31 373 LEU A O 1
ATOM 2901 N N . GLN A 1 374 ? -5.535 3.625 13.664 1 93.94 374 GLN A N 1
ATOM 2902 C CA . GLN A 1 374 ? -5.508 2.281 13.102 1 93.94 374 GLN A CA 1
ATOM 2903 C C . GLN A 1 374 ? -5.926 2.291 11.633 1 93.94 374 GLN A C 1
ATOM 2905 O O . GLN A 1 374 ? -5.656 1.34 10.898 1 93.94 374 GLN A O 1
ATOM 2910 N N . TYR A 1 375 ? -6.539 3.404 11.18 1 95.56 375 TYR A N 1
ATOM 2911 C CA . TYR A 1 375 ? -7.008 3.516 9.797 1 95.56 375 TYR A CA 1
ATOM 2912 C C . TYR A 1 375 ? -6.148 4.496 9.008 1 95.56 375 TYR A C 1
ATOM 2914 O O . TYR A 1 375 ? -6.539 4.938 7.926 1 95.56 375 TYR A O 1
ATOM 2922 N N . ALA A 1 376 ? -5.004 4.895 9.555 1 96.94 376 ALA A N 1
ATOM 2923 C CA . ALA A 1 376 ? -4.191 5.953 8.961 1 96.94 376 ALA A CA 1
ATOM 2924 C C . ALA A 1 376 ? -3.248 5.391 7.902 1 96.94 376 ALA A C 1
ATOM 2926 O O . ALA A 1 376 ? -2.699 4.297 8.062 1 96.94 376 ALA A O 1
ATOM 2927 N N . HIS A 1 377 ? -3.088 6.137 6.824 1 95.5 377 HIS A N 1
ATOM 2928 C CA . HIS A 1 377 ? -2.145 5.91 5.738 1 95.5 377 HIS A CA 1
ATOM 2929 C C . HIS A 1 377 ? -1.14 7.051 5.629 1 95.5 377 HIS A C 1
ATOM 2931 O O . HIS A 1 377 ? -1.397 8.156 6.105 1 95.5 377 HIS A O 1
ATOM 2937 N N . PRO A 1 378 ? -0.038 6.801 4.992 1 95.31 378 PRO A N 1
ATOM 2938 C CA . PRO A 1 378 ? 0.967 7.863 4.898 1 95.31 378 PRO A CA 1
ATOM 2939 C C . PRO A 1 378 ? 0.489 9.055 4.078 1 95.31 378 PRO A C 1
ATOM 2941 O O . PRO A 1 378 ? -0.395 8.914 3.229 1 95.31 378 PRO A O 1
ATOM 2944 N N . TRP A 1 379 ? 1.14 10.148 4.348 1 94.5 379 TRP A N 1
ATOM 2945 C CA . TRP A 1 379 ? 0.921 11.359 3.559 1 94.5 379 TRP A CA 1
ATOM 2946 C C . TRP A 1 379 ? 1.608 11.258 2.201 1 94.5 379 TRP A C 1
ATOM 2948 O O . TRP A 1 379 ? 2.68 10.656 2.086 1 94.5 379 TRP A O 1
ATOM 2958 N N . TYR A 1 380 ? 0.966 11.656 1.196 1 90.94 380 TYR A N 1
ATOM 2959 C CA . TYR A 1 380 ? 1.54 11.508 -0.137 1 90.94 380 TYR A CA 1
ATOM 2960 C C . TYR A 1 380 ? 2.824 12.312 -0.272 1 90.94 380 TYR A C 1
ATOM 2962 O O . TYR A 1 380 ? 2.893 13.461 0.178 1 90.94 380 TYR A O 1
ATOM 2970 N N . ALA A 1 381 ? 3.854 11.781 -0.638 1 94.44 381 ALA A N 1
ATOM 2971 C CA . ALA A 1 381 ? 5.227 12.258 -0.784 1 94.44 381 ALA A CA 1
ATOM 2972 C C . ALA A 1 381 ? 5.789 11.891 -2.156 1 94.44 381 ALA A C 1
ATOM 2974 O O . ALA A 1 381 ? 5.902 10.711 -2.496 1 94.44 381 ALA A O 1
ATOM 2975 N N . THR A 1 382 ? 6.117 12.883 -2.963 1 96.88 382 THR A N 1
ATOM 2976 C CA . THR A 1 382 ? 6.555 12.672 -4.336 1 96.88 382 THR A CA 1
ATOM 2977 C C . THR A 1 382 ? 7.766 13.539 -4.66 1 96.88 382 THR A C 1
ATOM 2979 O O . THR A 1 382 ? 8.164 14.383 -3.855 1 96.88 382 THR A O 1
ATOM 2982 N N . TYR A 1 383 ? 8.414 13.234 -5.836 1 97.62 383 TYR A N 1
ATOM 2983 C CA . TYR A 1 383 ? 9.281 14.219 -6.48 1 97.62 383 TYR A CA 1
ATOM 2984 C C . TYR A 1 383 ? 8.539 15.523 -6.723 1 97.62 383 TYR A C 1
ATOM 2986 O O . TYR A 1 383 ? 7.422 15.523 -7.246 1 97.62 383 TYR A O 1
ATOM 2994 N N . GLU A 1 384 ? 9.148 16.656 -6.25 1 98 384 GLU A N 1
ATOM 2995 C CA . GLU A 1 384 ? 8.523 17.969 -6.402 1 98 384 GLU A CA 1
ATOM 2996 C C . GLU A 1 384 ? 7.125 17.984 -5.789 1 98 384 GLU A C 1
ATOM 2998 O O . GLU A 1 384 ? 6.156 18.359 -6.449 1 98 384 GLU A O 1
ATOM 3003 N N . THR A 1 385 ? 7.059 17.609 -4.559 1 97.81 385 THR A N 1
ATOM 3004 C CA . THR A 1 385 ? 5.801 17.344 -3.867 1 97.81 385 THR A CA 1
ATOM 3005 C C . THR A 1 385 ? 4.887 18.578 -3.922 1 97.81 385 THR A C 1
ATOM 3007 O O . THR A 1 385 ? 3.686 18.438 -4.16 1 97.81 385 THR A O 1
ATOM 3010 N N . VAL A 1 386 ? 5.43 19.797 -3.674 1 97.44 386 VAL A N 1
ATOM 3011 C CA . VAL A 1 386 ? 4.594 20.984 -3.621 1 97.44 386 VAL A CA 1
ATOM 3012 C C . VAL A 1 386 ? 3.926 21.203 -4.977 1 97.44 386 VAL A C 1
ATOM 3014 O O . VAL A 1 386 ? 2.715 21.422 -5.051 1 97.44 386 VAL A O 1
ATOM 3017 N N . ALA A 1 387 ? 4.703 21.125 -6.047 1 97.94 387 ALA A N 1
ATOM 3018 C CA . ALA A 1 387 ? 4.156 21.344 -7.383 1 97.94 387 ALA A CA 1
ATOM 3019 C C . ALA A 1 387 ? 3.15 20.266 -7.754 1 97.94 387 ALA A C 1
ATOM 3021 O O . ALA A 1 387 ? 2.096 20.547 -8.32 1 97.94 387 ALA A O 1
ATOM 3022 N N . VAL A 1 388 ? 3.471 19 -7.445 1 98.5 388 VAL A N 1
ATOM 3023 C CA . VAL A 1 388 ? 2.59 17.875 -7.734 1 98.5 388 VAL A CA 1
ATOM 3024 C C . VAL A 1 388 ? 1.282 18.031 -6.961 1 98.5 388 VAL A C 1
ATOM 3026 O O . VAL A 1 388 ? 0.2 17.812 -7.508 1 98.5 388 VAL A O 1
ATOM 3029 N N . ARG A 1 389 ? 1.369 18.375 -5.711 1 97.81 389 ARG A N 1
ATOM 3030 C CA . ARG A 1 389 ? 0.206 18.594 -4.859 1 97.81 389 ARG A CA 1
ATOM 3031 C C . ARG A 1 389 ? -0.666 19.719 -5.414 1 97.81 389 ARG A C 1
ATOM 3033 O O . ARG A 1 389 ? -1.889 19.578 -5.488 1 97.81 389 ARG A O 1
ATOM 3040 N N . LYS A 1 390 ? -0.077 20.812 -5.82 1 97.81 390 LYS A N 1
ATOM 3041 C CA . LYS A 1 390 ? -0.811 21.969 -6.305 1 97.81 390 LYS A CA 1
ATOM 3042 C C . LYS A 1 390 ? -1.533 21.656 -7.613 1 97.81 390 LYS A C 1
ATOM 3044 O O . LYS A 1 390 ? -2.58 22.25 -7.902 1 97.81 390 LYS A O 1
ATOM 3049 N N . ALA A 1 391 ? -1.003 20.703 -8.414 1 98.62 391 ALA A N 1
ATOM 3050 C CA . ALA A 1 391 ? -1.694 20.281 -9.625 1 98.62 391 ALA A CA 1
ATOM 3051 C C . ALA A 1 391 ? -3.119 19.828 -9.312 1 98.62 391 ALA A C 1
ATOM 3053 O O . ALA A 1 391 ? -4.051 20.141 -10.062 1 98.62 391 ALA A O 1
ATOM 3054 N N . MET A 1 392 ? -3.338 19.172 -8.227 1 98.69 392 MET A N 1
ATOM 3055 C CA . MET A 1 392 ? -4.668 18.703 -7.832 1 98.69 392 MET A CA 1
ATOM 3056 C C . MET A 1 392 ? -5.402 19.797 -7.051 1 98.69 392 MET A C 1
ATOM 3058 O O . MET A 1 392 ? -6.59 20.031 -7.27 1 98.69 392 MET A O 1
ATOM 3062 N N . GLU A 1 393 ? -4.684 20.438 -6.145 1 98.31 393 GLU A N 1
ATOM 3063 C CA . GLU A 1 393 ? -5.336 21.438 -5.309 1 98.31 393 GLU A CA 1
ATOM 3064 C C . GLU A 1 393 ? -5.938 22.562 -6.152 1 98.31 393 GLU A C 1
ATOM 3066 O O . GLU A 1 393 ? -7 23.094 -5.82 1 98.31 393 GLU A O 1
ATOM 3071 N N . ASN A 1 394 ? -5.266 22.938 -7.234 1 98.25 394 ASN A N 1
ATOM 3072 C CA . ASN A 1 394 ? -5.797 23.953 -8.125 1 98.25 394 ASN A CA 1
ATOM 3073 C C . ASN A 1 394 ? -7.066 23.484 -8.828 1 98.25 394 ASN A C 1
ATOM 3075 O O . ASN A 1 394 ? -8.023 24.25 -8.977 1 98.25 394 ASN A O 1
ATOM 3079 N N . GLN A 1 395 ? -7.098 22.234 -9.242 1 98.5 395 GLN A N 1
ATOM 3080 C CA . GLN A 1 395 ? -8.297 21.672 -9.859 1 98.5 395 GLN A CA 1
ATOM 3081 C C . GLN A 1 395 ? -9.43 21.562 -8.844 1 98.5 395 GLN A C 1
ATOM 3083 O O . GLN A 1 395 ? -10.594 21.781 -9.172 1 98.5 395 GLN A O 1
ATOM 3088 N N . LEU A 1 396 ? -9.094 21.188 -7.633 1 98.62 396 LEU A N 1
ATOM 3089 C CA . LEU A 1 396 ? -10.086 21.125 -6.562 1 98.62 396 LEU A CA 1
ATOM 3090 C C . LEU A 1 396 ? -10.727 22.484 -6.332 1 98.62 396 LEU A C 1
ATOM 3092 O O . LEU A 1 396 ? -11.945 22.594 -6.242 1 98.62 396 LEU A O 1
ATOM 3096 N N . ALA A 1 397 ? -9.883 23.484 -6.227 1 97.88 397 ALA A N 1
ATOM 3097 C CA . ALA A 1 397 ? -10.383 24.844 -6.059 1 97.88 397 ALA A CA 1
ATOM 3098 C C . ALA A 1 397 ? -11.312 25.234 -7.203 1 97.88 397 ALA A C 1
ATOM 3100 O O . ALA A 1 397 ? -12.367 25.828 -6.977 1 97.88 397 ALA A O 1
ATOM 3101 N N . ALA A 1 398 ? -10.898 24.938 -8.43 1 97.69 398 ALA A N 1
ATOM 3102 C CA . ALA A 1 398 ? -11.719 25.25 -9.602 1 97.69 398 ALA A CA 1
ATOM 3103 C C . ALA A 1 398 ? -13.062 24.516 -9.539 1 97.69 398 ALA A C 1
ATOM 3105 O O . ALA A 1 398 ? -14.102 25.109 -9.844 1 97.69 398 ALA A O 1
ATOM 3106 N N . LEU A 1 399 ? -13.055 23.297 -9.141 1 98 399 LEU A N 1
ATOM 3107 C CA . LEU A 1 399 ? -14.258 22.469 -9.047 1 98 399 LEU A CA 1
ATOM 3108 C C . LEU A 1 399 ? -15.227 23.047 -8.023 1 98 399 LEU A C 1
ATOM 3110 O O . LEU A 1 399 ? -16.453 22.953 -8.195 1 98 399 LEU A O 1
ATOM 3114 N N . LEU A 1 400 ? -14.688 23.609 -6.961 1 98 400 LEU A N 1
ATOM 3115 C CA . LEU A 1 400 ? -15.523 24.109 -5.875 1 98 400 LEU A CA 1
ATOM 3116 C C . LEU A 1 400 ? -15.977 25.531 -6.145 1 98 400 LEU A C 1
ATOM 3118 O O . LEU A 1 400 ? -16.906 26.031 -5.496 1 98 400 LEU A O 1
ATOM 3122 N N . ASN A 1 401 ? -15.32 26.172 -7.094 1 97.19 401 ASN A N 1
ATOM 3123 C CA . ASN A 1 401 ? -15.648 27.562 -7.414 1 97.19 401 ASN A CA 1
ATOM 3124 C C . ASN A 1 401 ? -16.578 27.656 -8.617 1 97.19 401 ASN A C 1
ATOM 3126 O O . ASN A 1 401 ? -17.391 28.578 -8.703 1 97.19 401 ASN A O 1
ATOM 3130 N N . ASP A 1 402 ? -16.422 26.797 -9.617 1 96.94 402 ASP A N 1
ATOM 3131 C CA . ASP A 1 402 ? -17.094 26.875 -10.906 1 96.94 402 ASP A CA 1
ATOM 3132 C C . ASP A 1 402 ? -18.125 25.75 -11.062 1 96.94 402 ASP A C 1
ATOM 3134 O O . ASP A 1 402 ? -17.75 24.594 -11.273 1 96.94 402 ASP A O 1
ATOM 3138 N N . PRO A 1 403 ? -19.391 26.078 -11.117 1 96.38 403 PRO A N 1
ATOM 3139 C CA . PRO A 1 403 ? -20.422 25.047 -11.234 1 96.38 403 PRO A CA 1
ATOM 3140 C C . PRO A 1 403 ? -20.375 24.328 -12.586 1 96.38 403 PRO A C 1
ATOM 3142 O O . PRO A 1 403 ? -21.016 23.297 -12.758 1 96.38 403 PRO A O 1
ATOM 3145 N N . ALA A 1 404 ? -19.625 24.828 -13.5 1 97 404 ALA A N 1
ATOM 3146 C CA . ALA A 1 404 ? -19.594 24.234 -14.836 1 97 404 ALA A CA 1
ATOM 3147 C C . ALA A 1 404 ? -18.469 23.234 -14.977 1 97 404 ALA A C 1
ATOM 3149 O O . ALA A 1 404 ? -18.438 22.453 -15.922 1 97 404 ALA A O 1
ATOM 3150 N N . LYS A 1 405 ? -17.562 23.297 -14.055 1 97.06 405 LYS A N 1
ATOM 3151 C CA . LYS A 1 405 ? -16.422 22.391 -14.133 1 97.06 405 LYS A CA 1
ATOM 3152 C C . LYS A 1 405 ? -16.828 20.953 -13.836 1 97.06 405 LYS A C 1
ATOM 3154 O O . LYS A 1 405 ? -17.641 20.703 -12.945 1 97.06 405 LYS A O 1
ATOM 3159 N N . LYS A 1 406 ? -16.188 19.984 -14.609 1 98.12 406 LYS A N 1
ATOM 3160 C CA . LYS A 1 406 ? -16.516 18.562 -14.445 1 98.12 406 LYS A CA 1
ATOM 3161 C C . LYS A 1 406 ? -15.391 17.828 -13.734 1 98.12 406 LYS A C 1
ATOM 3163 O O . LYS A 1 406 ? -14.211 18.094 -13.977 1 98.12 406 LYS A O 1
ATOM 3168 N N . VAL A 1 407 ? -15.812 16.891 -12.891 1 98.62 407 VAL A N 1
ATOM 3169 C CA . VAL A 1 407 ? -14.867 16.125 -12.086 1 98.62 407 VAL A CA 1
ATOM 3170 C C . VAL A 1 407 ? -13.906 15.359 -13 1 98.62 407 VAL A C 1
ATOM 3172 O O . VAL A 1 407 ? -12.695 15.359 -12.766 1 98.62 407 VAL A O 1
ATOM 3175 N N . ASP A 1 408 ? -14.406 14.734 -14.039 1 98.44 408 ASP A N 1
ATOM 3176 C CA . ASP A 1 408 ? -13.57 13.945 -14.945 1 98.44 408 ASP A CA 1
ATOM 3177 C C . ASP A 1 408 ? -12.477 14.805 -15.57 1 98.44 408 ASP A C 1
ATOM 3179 O O . ASP A 1 408 ? -11.32 14.383 -15.648 1 98.44 408 ASP A O 1
ATOM 3183 N N . ASP A 1 409 ? -12.844 15.977 -16.016 1 98.56 409 ASP A N 1
ATOM 3184 C CA . ASP A 1 409 ? -11.883 16.891 -16.641 1 98.56 409 ASP A CA 1
ATOM 3185 C C . ASP A 1 409 ? -10.844 17.359 -15.625 1 98.56 409 ASP A C 1
ATOM 3187 O O . ASP A 1 409 ? -9.656 17.453 -15.938 1 98.56 409 ASP A O 1
ATOM 3191 N N . ALA A 1 410 ? -11.32 17.719 -14.422 1 98.75 410 ALA A N 1
ATOM 3192 C CA . ALA A 1 410 ? -10.43 18.203 -13.367 1 98.75 410 ALA A CA 1
ATOM 3193 C C . ALA A 1 410 ? -9.398 17.141 -12.992 1 98.75 410 ALA A C 1
ATOM 3195 O O . ALA A 1 410 ? -8.203 17.422 -12.883 1 98.75 410 ALA A O 1
ATOM 3196 N N . ALA A 1 411 ? -9.875 15.891 -12.789 1 98.75 411 ALA A N 1
ATOM 3197 C CA . ALA A 1 411 ? -8.992 14.789 -12.406 1 98.75 411 ALA A CA 1
ATOM 3198 C C . ALA A 1 411 ? -7.969 14.5 -13.5 1 98.75 411 ALA A C 1
ATOM 3200 O O . ALA A 1 411 ? -6.781 14.32 -13.219 1 98.75 411 ALA A O 1
ATOM 3201 N N . ALA A 1 412 ? -8.414 14.461 -14.742 1 98.5 412 ALA A N 1
ATOM 3202 C CA . ALA A 1 412 ? -7.527 14.203 -15.875 1 98.5 412 ALA A CA 1
ATOM 3203 C C . ALA A 1 412 ? -6.469 15.297 -16 1 98.5 412 ALA A C 1
ATOM 3205 O O . ALA A 1 412 ? -5.301 15.008 -16.266 1 98.5 412 ALA A O 1
ATOM 3206 N N . ALA A 1 413 ? -6.898 16.547 -15.867 1 98.75 413 ALA A N 1
ATOM 3207 C CA . ALA A 1 413 ? -5.973 17.672 -15.953 1 98.75 413 ALA A CA 1
ATOM 3208 C C . ALA A 1 413 ? -4.93 17.625 -14.836 1 98.75 413 ALA A C 1
ATOM 3210 O O . ALA A 1 413 ? -3.746 17.859 -15.078 1 98.75 413 ALA A O 1
ATOM 3211 N N . ALA A 1 414 ? -5.367 17.328 -13.625 1 98.88 414 ALA A N 1
ATOM 3212 C CA . ALA A 1 414 ? -4.453 17.234 -12.492 1 98.88 414 ALA A CA 1
ATOM 3213 C C . ALA A 1 414 ? -3.42 16.125 -12.711 1 98.88 414 ALA A C 1
ATOM 3215 O O . ALA A 1 414 ? -2.23 16.328 -12.453 1 98.88 414 ALA A O 1
ATOM 3216 N N . GLN A 1 415 ? -3.902 14.977 -13.172 1 98.75 415 GLN A N 1
ATOM 3217 C CA . GLN A 1 415 ? -3.006 13.859 -13.438 1 98.75 415 GLN A CA 1
ATOM 3218 C C . GLN A 1 415 ? -1.962 14.219 -14.484 1 98.75 415 GLN A C 1
ATOM 3220 O O . GLN A 1 415 ? -0.772 13.953 -14.305 1 98.75 415 GLN A O 1
ATOM 3225 N N . LYS A 1 416 ? -2.428 14.789 -15.578 1 98.56 416 LYS A N 1
ATOM 3226 C CA . LYS A 1 416 ? -1.532 15.164 -16.672 1 98.56 416 LYS A CA 1
ATOM 3227 C C . LYS A 1 416 ? -0.468 16.141 -16.188 1 98.56 416 LYS A C 1
ATOM 3229 O O . LYS A 1 416 ? 0.713 15.992 -16.516 1 98.56 416 LYS A O 1
ATOM 3234 N N . GLU A 1 417 ? -0.898 17.141 -15.453 1 98.81 417 GLU A N 1
ATOM 3235 C CA . GLU A 1 417 ? 0.04 18.141 -14.938 1 98.81 417 GLU A CA 1
ATOM 3236 C C . GLU A 1 417 ? 1.039 17.5 -13.977 1 98.81 417 GLU A C 1
ATOM 3238 O O . GLU A 1 417 ? 2.242 17.75 -14.062 1 98.81 417 GLU A O 1
ATOM 3243 N N . ALA A 1 418 ? 0.551 16.672 -13.07 1 98.75 418 ALA A N 1
ATOM 3244 C CA . ALA A 1 418 ? 1.425 15.992 -12.117 1 98.75 418 ALA A CA 1
ATOM 3245 C C . ALA A 1 418 ? 2.445 15.117 -12.836 1 98.75 418 ALA A C 1
ATOM 3247 O O . ALA A 1 418 ? 3.627 15.117 -12.484 1 98.75 418 ALA A O 1
ATOM 3248 N N . ASP A 1 419 ? 1.985 14.414 -13.82 1 98.44 419 ASP A N 1
ATOM 3249 C CA . ASP A 1 419 ? 2.891 13.57 -14.602 1 98.44 419 ASP A CA 1
ATOM 3250 C C . ASP A 1 419 ? 3.986 14.406 -15.258 1 98.44 419 ASP A C 1
ATOM 3252 O O . ASP A 1 419 ? 5.148 14 -15.289 1 98.44 419 ASP A O 1
ATOM 3256 N N . GLY A 1 420 ? 3.572 15.539 -15.812 1 98.69 420 GLY A N 1
ATOM 3257 C CA . GLY A 1 420 ? 4.547 16.438 -16.406 1 98.69 420 GLY A CA 1
ATOM 3258 C C . GLY A 1 420 ? 5.605 16.906 -15.43 1 98.69 420 GLY A C 1
ATOM 3259 O O . GLY A 1 420 ? 6.789 16.969 -15.766 1 98.69 420 GLY A O 1
ATOM 3260 N N . ILE A 1 421 ? 5.211 17.203 -14.25 1 98.75 421 ILE A N 1
ATOM 3261 C CA . ILE A 1 421 ? 6.109 17.672 -13.211 1 98.75 421 ILE A CA 1
ATOM 3262 C C . ILE A 1 421 ? 7.078 16.562 -12.805 1 98.75 421 ILE A C 1
ATOM 3264 O O . ILE A 1 421 ? 8.258 16.828 -12.57 1 98.75 421 ILE A O 1
ATOM 3268 N N . MET A 1 422 ? 6.641 15.32 -12.766 1 98.44 422 MET A N 1
ATOM 3269 C CA . MET A 1 422 ? 7.441 14.219 -12.25 1 98.44 422 MET A CA 1
ATOM 3270 C C . MET A 1 422 ? 8.273 13.586 -13.359 1 98.44 422 MET A C 1
ATOM 3272 O O . MET A 1 422 ? 9.117 12.727 -13.094 1 98.44 422 MET A O 1
ATOM 3276 N N . LYS A 1 423 ? 8.102 14.039 -14.57 1 98.25 423 LYS A N 1
ATOM 3277 C CA . LYS A 1 423 ? 8.703 13.422 -15.742 1 98.25 423 LYS A CA 1
ATOM 3278 C C . LYS A 1 423 ? 10.219 13.336 -15.609 1 98.25 423 L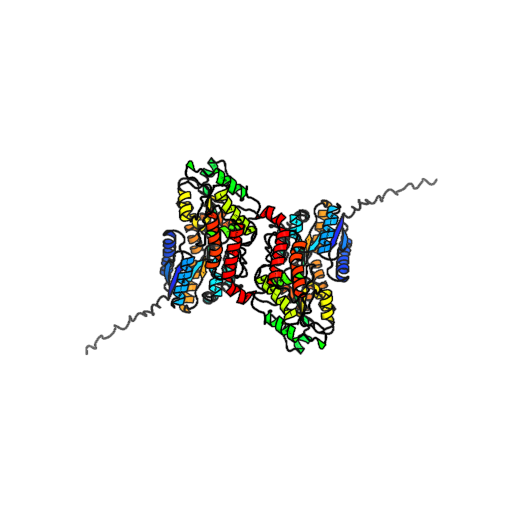YS A C 1
ATOM 3280 O O . LYS A 1 423 ? 10.82 12.297 -15.906 1 98.25 423 LYS A O 1
ATOM 3285 N N . PRO A 1 424 ? 10.961 14.438 -15.172 1 98.19 424 PRO A N 1
ATOM 3286 C CA . PRO A 1 424 ? 12.422 14.328 -15.07 1 98.19 424 PRO A CA 1
ATOM 3287 C C . PRO A 1 424 ? 12.867 13.195 -14.156 1 98.19 424 PRO A C 1
ATOM 3289 O O . PRO A 1 424 ? 13.859 12.516 -14.438 1 98.19 424 PRO A O 1
ATOM 3292 N N . TYR A 1 425 ? 12.211 12.992 -13.086 1 97.75 425 TYR A N 1
ATOM 3293 C CA . TYR A 1 425 ? 12.539 11.93 -12.148 1 97.75 425 TYR A CA 1
ATOM 3294 C C . TYR A 1 425 ? 12.211 10.562 -12.727 1 97.75 425 TYR A C 1
ATOM 3296 O O . TYR A 1 425 ? 13.008 9.625 -12.641 1 97.75 425 TYR A O 1
ATOM 3304 N N . VAL A 1 426 ? 11.023 10.469 -13.328 1 97.75 426 VAL A N 1
ATOM 3305 C CA . VAL A 1 426 ? 10.523 9.219 -13.891 1 97.75 426 VAL A CA 1
ATOM 3306 C C . VAL A 1 426 ? 11.422 8.773 -15.047 1 97.75 426 VAL A C 1
ATOM 3308 O O . VAL A 1 426 ? 11.711 7.582 -15.195 1 97.75 426 VAL A O 1
ATOM 3311 N N . ASP A 1 427 ? 11.883 9.656 -15.844 1 98.06 427 ASP A N 1
ATOM 3312 C CA . ASP A 1 427 ? 12.766 9.359 -16.969 1 98.06 427 ASP A CA 1
ATOM 3313 C C . ASP A 1 427 ? 14.109 8.82 -16.484 1 98.06 427 ASP A C 1
ATOM 3315 O O . ASP A 1 427 ? 14.742 8.016 -17.172 1 98.06 427 ASP A O 1
ATOM 3319 N N . LYS A 1 428 ? 14.508 9.211 -15.32 1 97.25 428 LYS A N 1
ATOM 3320 C CA . LYS A 1 428 ? 15.82 8.82 -14.805 1 97.25 428 LYS A CA 1
ATOM 3321 C C . LYS A 1 428 ? 15.727 7.566 -13.945 1 97.25 428 LYS A C 1
ATOM 3323 O O . LYS A 1 428 ? 16.75 7.008 -13.531 1 97.25 428 LYS A O 1
ATOM 3328 N N . THR A 1 429 ? 14.492 7.117 -13.664 1 97.12 429 THR A N 1
ATOM 3329 C CA . THR A 1 429 ? 14.305 5.977 -12.773 1 97.12 429 THR A CA 1
ATOM 3330 C C . THR A 1 429 ? 13.484 4.883 -13.461 1 97.12 429 THR A C 1
ATOM 3332 O O . THR A 1 429 ? 14.008 4.145 -14.297 1 97.12 429 THR A O 1
ATOM 3335 N N . ALA A 1 430 ? 12.164 4.918 -13.359 1 97.38 430 ALA A N 1
ATOM 3336 C CA . ALA A 1 430 ? 11.289 3.836 -13.812 1 97.38 430 ALA A CA 1
ATOM 3337 C C . ALA A 1 430 ? 11.367 3.672 -15.328 1 97.38 430 ALA A C 1
ATOM 3339 O O . ALA A 1 430 ? 11.18 2.568 -15.844 1 97.38 430 ALA A O 1
ATOM 3340 N N . LEU A 1 431 ? 11.648 4.754 -16.016 1 97.31 431 LEU A N 1
ATOM 3341 C CA . LEU A 1 431 ? 11.641 4.688 -17.469 1 97.31 431 LEU A CA 1
ATOM 3342 C C . LEU A 1 431 ? 13.062 4.762 -18.031 1 97.31 431 LEU A C 1
ATOM 3344 O O . LEU A 1 431 ? 13.258 4.863 -19.234 1 97.31 431 LEU A O 1
ATOM 3348 N N . ARG A 1 432 ? 13.977 4.762 -17.094 1 96.31 432 ARG A N 1
ATOM 3349 C CA . ARG A 1 432 ? 15.359 4.777 -17.562 1 96.31 432 ARG A CA 1
ATOM 3350 C C . ARG A 1 432 ? 15.664 3.545 -18.406 1 96.31 432 ARG A C 1
ATOM 3352 O O . ARG A 1 432 ? 15.266 2.432 -18.062 1 96.31 432 ARG A O 1
ATOM 3359 N N . ASP A 1 433 ? 16.391 3.764 -19.422 1 92.62 433 ASP A N 1
ATOM 3360 C CA . ASP A 1 433 ? 16.797 2.656 -20.281 1 92.62 433 ASP A CA 1
ATOM 3361 C C . ASP A 1 433 ? 17.719 1.701 -19.547 1 92.62 433 ASP A C 1
ATOM 3363 O O . ASP A 1 433 ? 18.688 2.135 -18.906 1 92.62 433 ASP A O 1
ATOM 3367 N N . VAL A 1 434 ? 17.328 0.47 -19.609 1 91.19 434 VAL A N 1
ATOM 3368 C CA . VAL A 1 434 ? 18.203 -0.575 -19.094 1 91.19 434 VAL A CA 1
ATOM 3369 C C . VAL A 1 434 ? 19.312 -0.854 -20.125 1 91.19 434 VAL A C 1
ATOM 3371 O O . VAL A 1 434 ? 19.031 -1.08 -21.297 1 91.19 434 VAL A O 1
ATOM 3374 N N . LYS A 1 435 ? 20.578 -0.727 -19.75 1 81.75 435 LYS A N 1
ATOM 3375 C CA . LYS A 1 435 ? 21.688 -0.843 -20.688 1 81.75 435 LYS A CA 1
ATOM 3376 C C . LYS A 1 435 ? 22.375 -2.193 -20.547 1 81.75 435 LYS A C 1
ATOM 3378 O O . LYS A 1 435 ? 22.406 -2.779 -19.469 1 81.75 435 LYS A O 1
ATOM 3383 N N . MET B 1 1 ? -34.406 -90.25 29.828 1 27.52 1 MET B N 1
ATOM 3384 C CA . MET B 1 1 ? -35.062 -89.312 28.922 1 27.52 1 MET B CA 1
ATOM 3385 C C . MET B 1 1 ? -34.469 -87.938 29.031 1 27.52 1 MET B C 1
ATOM 3387 O O . MET B 1 1 ? -34.125 -87.438 30.141 1 27.52 1 MET B O 1
ATOM 3391 N N . ARG B 1 2 ? -33.906 -87.375 27.797 1 23.88 2 ARG B N 1
ATOM 3392 C CA . ARG B 1 2 ? -33 -86.375 27.281 1 23.88 2 ARG B CA 1
ATOM 3393 C C . ARG B 1 2 ? -33.625 -84.938 27.453 1 23.88 2 ARG B C 1
ATOM 3395 O O . ARG B 1 2 ? -34.562 -84.625 26.734 1 23.88 2 ARG B O 1
ATOM 3402 N N . LYS B 1 3 ? -33.875 -84.562 28.797 1 44.53 3 LYS B N 1
ATOM 3403 C CA . LYS B 1 3 ? -34.375 -83.188 28.969 1 44.53 3 LYS B CA 1
ATOM 3404 C C . LYS B 1 3 ? -33.562 -82.188 28.188 1 44.53 3 LYS B C 1
ATOM 3406 O O . LYS B 1 3 ? -32.312 -82.188 28.281 1 44.53 3 LYS B O 1
ATOM 3411 N N . PRO B 1 4 ? -34.125 -81.562 27.016 1 32.78 4 PRO B N 1
ATOM 3412 C CA . PRO B 1 4 ? -33.562 -80.688 25.984 1 32.78 4 PRO B CA 1
ATOM 3413 C C . PRO B 1 4 ? -32.812 -79.5 26.578 1 32.78 4 PRO B C 1
ATOM 3415 O O . PRO B 1 4 ? -33.125 -79.062 27.688 1 32.78 4 PRO B O 1
ATOM 3418 N N . ARG B 1 5 ? -31.531 -79.188 26.016 1 34.78 5 ARG B N 1
ATOM 3419 C CA . ARG B 1 5 ? -30.391 -78.25 25.969 1 34.78 5 ARG B CA 1
ATOM 3420 C C . ARG B 1 5 ? -30.812 -76.875 25.531 1 34.78 5 ARG B C 1
ATOM 3422 O O . ARG B 1 5 ? -30.625 -76.5 24.359 1 34.78 5 ARG B O 1
ATOM 3429 N N . MET B 1 6 ? -32.062 -76.312 25.812 1 38.31 6 MET B N 1
ATOM 3430 C CA . MET B 1 6 ? -32.406 -75.062 25.203 1 38.31 6 MET B CA 1
ATOM 3431 C C . MET B 1 6 ? -31.484 -73.938 25.719 1 38.31 6 MET B C 1
ATOM 3433 O O . MET B 1 6 ? -31.812 -73.25 26.672 1 38.31 6 MET B O 1
ATOM 3437 N N . MET B 1 7 ? -30.172 -74.312 26.047 1 31.84 7 MET B N 1
ATOM 3438 C CA . MET B 1 7 ? -29.469 -73.188 26.703 1 31.84 7 MET B CA 1
ATOM 3439 C C . MET B 1 7 ? -29.531 -71.938 25.844 1 31.84 7 MET B C 1
ATOM 3441 O O . MET B 1 7 ? -29.875 -72 24.672 1 31.84 7 MET B O 1
ATOM 3445 N N . ALA B 1 8 ? -28.375 -71.125 25.734 1 34.72 8 ALA B N 1
ATOM 3446 C CA . ALA B 1 8 ? -27.719 -69.812 26.078 1 34.72 8 ALA B CA 1
ATOM 3447 C C . ALA B 1 8 ? -27.578 -68.938 24.844 1 34.72 8 ALA B C 1
ATOM 3449 O O . ALA B 1 8 ? -26.75 -68.062 24.812 1 34.72 8 ALA B O 1
ATOM 3450 N N . LEU B 1 9 ? -28.266 -69.125 23.719 1 34 9 LEU B N 1
ATOM 3451 C CA . LEU B 1 9 ? -27.609 -68.312 22.688 1 34 9 LEU B CA 1
ATOM 3452 C C . LEU B 1 9 ? -27.938 -66.875 22.859 1 34 9 LEU B C 1
ATOM 3454 O O . LEU B 1 9 ? -28.312 -66.188 21.906 1 34 9 LEU B O 1
ATOM 3458 N N . ALA B 1 10 ? -28.406 -66.25 24.016 1 39.97 10 ALA B N 1
ATOM 3459 C CA . ALA B 1 10 ? -28.859 -64.875 23.859 1 39.97 10 ALA B CA 1
ATOM 3460 C C . ALA B 1 10 ? -27.703 -64 23.438 1 39.97 10 ALA B C 1
ATOM 3462 O O . ALA B 1 10 ? -27.891 -62.781 23.25 1 39.97 10 ALA B O 1
ATOM 3463 N N . ILE B 1 11 ? -26.438 -64.312 23.703 1 34.91 11 ILE B N 1
ATOM 3464 C CA . ILE B 1 11 ? -25.688 -63.156 24.141 1 34.91 11 ILE B CA 1
ATOM 3465 C C . ILE B 1 11 ? -25.578 -62.156 23 1 34.91 11 ILE B C 1
ATOM 3467 O O . ILE B 1 11 ? -25.766 -60.969 23.188 1 34.91 11 ILE B O 1
ATOM 3471 N N . ALA B 1 12 ? -24.828 -62.344 21.891 1 37.59 12 ALA B N 1
ATOM 3472 C CA . ALA B 1 12 ? -23.891 -61.344 21.422 1 37.59 12 ALA B CA 1
ATOM 3473 C C . ALA B 1 12 ? -24.609 -60.281 20.594 1 37.59 12 ALA B C 1
ATOM 3475 O O . ALA B 1 12 ? -24.797 -60.438 19.391 1 37.59 12 ALA B O 1
ATOM 3476 N N . LEU B 1 13 ? -25.844 -59.875 20.906 1 43.06 13 LEU B N 1
ATOM 3477 C CA . LEU B 1 13 ? -26.219 -58.688 20.141 1 43.06 13 LEU B CA 1
ATOM 3478 C C . LEU B 1 13 ? -25.156 -57.625 20.25 1 43.06 13 LEU B C 1
ATOM 3480 O O . LEU B 1 13 ? -25 -56.969 21.297 1 43.06 13 LEU B O 1
ATOM 3484 N N . LEU B 1 14 ? -23.906 -57.844 19.828 1 38.44 14 LEU B N 1
ATOM 3485 C CA . LEU B 1 14 ? -22.938 -56.75 19.672 1 38.44 14 LEU B CA 1
ATOM 3486 C C . LEU B 1 14 ? -23.609 -55.5 19.125 1 38.44 14 LEU B C 1
ATOM 3488 O O . LEU B 1 14 ? -24.438 -55.594 18.219 1 38.44 14 LEU B O 1
ATOM 3492 N N . MET B 1 15 ? -23.734 -54.469 19.922 1 41.84 15 MET B N 1
ATOM 3493 C CA . MET B 1 15 ? -23.984 -53.031 19.703 1 41.84 15 MET B CA 1
ATOM 3494 C C . MET B 1 15 ? -23.328 -52.562 18.406 1 41.84 15 MET B C 1
ATOM 3496 O O . MET B 1 15 ? -22.125 -52.312 18.359 1 41.84 15 MET B O 1
ATOM 3500 N N . SER B 1 16 ? -23.609 -53.156 17.281 1 41.38 16 SER B N 1
ATOM 3501 C CA . SER B 1 16 ? -23.188 -52.406 16.109 1 41.38 16 SER B CA 1
ATOM 3502 C C . SER B 1 16 ? -23.562 -50.938 16.25 1 41.38 16 SER B C 1
ATOM 3504 O O . SER B 1 16 ? -24.734 -50.562 16.156 1 41.38 16 SER B O 1
ATOM 3506 N N . GLY B 1 17 ? -23 -50.188 17.109 1 43.91 17 GLY B N 1
ATOM 3507 C CA . GLY B 1 17 ? -23.188 -48.75 17.031 1 43.91 17 GLY B CA 1
ATOM 3508 C C . GLY B 1 17 ? -23.328 -48.25 15.609 1 43.91 17 GLY B C 1
ATOM 3509 O O . GLY B 1 17 ? -22.812 -48.875 14.672 1 43.91 17 GLY B O 1
ATOM 3510 N N . PRO B 1 18 ? -24.359 -47.562 15.266 1 45.78 18 PRO B N 1
ATOM 3511 C CA . PRO B 1 18 ? -24.453 -47.031 13.906 1 45.78 18 PRO B CA 1
ATOM 3512 C C . PRO B 1 18 ? -23.094 -46.562 13.359 1 45.78 18 PRO B C 1
ATOM 3514 O O . PRO B 1 18 ? -22.375 -45.844 14.031 1 45.78 18 PRO B O 1
ATOM 3517 N N . VAL B 1 19 ? -22.297 -47.344 12.711 1 50.72 19 VAL B N 1
ATOM 3518 C CA . VAL B 1 19 ? -21.219 -46.812 11.867 1 50.72 19 VAL B CA 1
ATOM 3519 C C . VAL B 1 19 ? -21.641 -45.5 11.242 1 50.72 19 VAL B C 1
ATOM 3521 O O . VAL B 1 19 ? -22.547 -45.469 10.398 1 50.72 19 VAL B O 1
ATOM 3524 N N . LEU B 1 20 ? -21.688 -44.438 11.938 1 57.69 20 LEU B N 1
ATOM 3525 C CA . LEU B 1 20 ? -22 -43.125 11.414 1 57.69 20 LEU B CA 1
ATOM 3526 C C . LEU B 1 20 ? -21.281 -42.875 10.078 1 57.69 20 LEU B C 1
ATOM 3528 O O . LEU B 1 20 ? -20.078 -43.125 9.969 1 57.69 20 LEU B O 1
ATOM 3532 N N . ALA B 1 21 ? -22.031 -42.844 8.969 1 78.5 21 ALA B N 1
ATOM 3533 C CA . ALA B 1 21 ? -21.578 -42.625 7.59 1 78.5 21 ALA B CA 1
ATOM 3534 C C . ALA B 1 21 ? -20.688 -41.406 7.473 1 78.5 21 ALA B C 1
ATOM 3536 O O . ALA B 1 21 ? -20.984 -40.344 8.031 1 78.5 21 ALA B O 1
ATOM 3537 N N . LYS B 1 22 ? -19.391 -41.594 6.973 1 91.44 22 LYS B N 1
ATOM 3538 C CA . LYS B 1 22 ? -18.469 -40.469 6.73 1 91.44 22 LYS B CA 1
ATOM 3539 C C . LYS B 1 22 ? -19.156 -39.344 5.965 1 91.44 22 LYS B C 1
ATOM 3541 O O . LYS B 1 22 ? -20.016 -39.594 5.109 1 91.44 22 LYS B O 1
ATOM 3546 N N . GLU B 1 23 ? -18.969 -38.156 6.383 1 94.94 23 GLU B N 1
ATOM 3547 C CA . GLU B 1 23 ? -19.406 -37 5.578 1 94.94 23 GLU B CA 1
ATOM 3548 C C . GLU B 1 23 ? -18.547 -36.844 4.328 1 94.94 23 GLU B C 1
ATOM 3550 O O . GLU B 1 23 ? -17.328 -36.688 4.426 1 94.94 23 GLU B O 1
ATOM 3555 N N . ASN B 1 24 ? -19.203 -36.969 3.148 1 96.44 24 ASN B N 1
ATOM 3556 C CA . ASN B 1 24 ? -18.484 -36.812 1.886 1 96.44 24 ASN B CA 1
ATOM 3557 C C . ASN B 1 24 ? -18.359 -35.375 1.482 1 96.44 24 ASN B C 1
ATOM 3559 O O . ASN B 1 24 ? -19.344 -34.625 1.492 1 96.44 24 ASN B O 1
ATOM 3563 N N . ILE B 1 25 ? -17.109 -34.906 1.142 1 97.56 25 ILE B N 1
ATOM 3564 C CA . ILE B 1 25 ? -16.938 -33.562 0.646 1 97.56 25 ILE B CA 1
ATOM 3565 C C . ILE B 1 25 ? -16.094 -33.562 -0.622 1 97.56 25 ILE B C 1
ATOM 3567 O O . ILE B 1 25 ? -15.219 -34.438 -0.782 1 97.56 25 ILE B O 1
ATOM 3571 N N . ASP B 1 26 ? -16.406 -32.625 -1.521 1 97.81 26 ASP B N 1
ATOM 3572 C CA . ASP B 1 26 ? -15.609 -32.406 -2.725 1 97.81 26 ASP B CA 1
ATOM 3573 C C . ASP B 1 26 ? -14.492 -31.406 -2.469 1 97.81 26 ASP B C 1
ATOM 3575 O O . ASP B 1 26 ? -14.727 -30.344 -1.887 1 97.81 26 ASP B O 1
ATOM 3579 N N . PHE B 1 27 ? -13.312 -31.812 -2.852 1 98.31 27 PHE B N 1
ATOM 3580 C CA . PHE B 1 27 ? -12.117 -30.969 -2.797 1 98.31 27 PHE B CA 1
ATOM 3581 C C . PHE B 1 27 ? -11.531 -30.766 -4.188 1 98.31 27 PHE B C 1
ATOM 3583 O O . PHE B 1 27 ? -11.039 -31.719 -4.805 1 98.31 27 PHE B O 1
ATOM 3590 N N . MET B 1 28 ? -11.633 -29.516 -4.68 1 97.62 28 MET B N 1
ATOM 3591 C CA . MET B 1 28 ? -11.117 -29.219 -6.012 1 97.62 28 MET B CA 1
ATOM 3592 C C . MET B 1 28 ? -9.711 -28.625 -5.934 1 97.62 28 MET B C 1
ATOM 3594 O O . MET B 1 28 ? -9.445 -27.781 -5.09 1 97.62 28 MET B O 1
ATOM 3598 N N . PHE B 1 29 ? -8.852 -29.094 -6.766 1 95.75 29 PHE B N 1
ATOM 3599 C CA . PHE B 1 29 ? -7.484 -28.578 -6.723 1 95.75 29 PHE B CA 1
ATOM 3600 C C . PHE B 1 29 ? -6.891 -28.516 -8.125 1 95.75 29 PHE B C 1
ATOM 3602 O O . PHE B 1 29 ? -7.184 -29.359 -8.969 1 95.75 29 PHE B O 1
ATOM 3609 N N . PRO B 1 30 ? -6.125 -27.359 -8.297 1 90.94 30 PRO B N 1
ATOM 3610 C CA . PRO B 1 30 ? -5.355 -27.25 -9.539 1 90.94 30 PRO B CA 1
ATOM 3611 C C . PRO B 1 30 ? -4.035 -28.016 -9.492 1 90.94 30 PRO B C 1
ATOM 3613 O O . PRO B 1 30 ? -3.629 -28.484 -8.422 1 90.94 30 PRO B O 1
ATOM 3616 N N . ALA B 1 31 ? -3.531 -28.344 -10.586 1 75.56 31 ALA B N 1
ATOM 3617 C CA . ALA B 1 31 ? -2.15 -28.812 -10.664 1 75.56 31 ALA B CA 1
ATOM 3618 C C . ALA B 1 31 ? -1.431 -28.203 -11.859 1 75.56 31 ALA B C 1
ATOM 3620 O O . ALA B 1 31 ? -1.522 -28.719 -12.977 1 75.56 31 ALA B O 1
ATOM 3621 N N . PRO B 1 32 ? -0.892 -26.969 -11.523 1 59.44 32 PRO B N 1
ATOM 3622 C CA . PRO B 1 32 ? -0.25 -26.281 -12.648 1 59.44 32 PRO B CA 1
ATOM 3623 C C . PRO B 1 32 ? 0.86 -27.125 -13.281 1 59.44 32 PRO B C 1
ATOM 3625 O O . PRO B 1 32 ? 1.294 -26.828 -14.398 1 59.44 32 PRO B O 1
ATOM 3628 N N . VAL B 1 33 ? 1.529 -27.891 -12.422 1 53.41 33 VAL B N 1
ATOM 3629 C CA . VAL B 1 33 ? 2.637 -28.672 -12.977 1 53.41 33 VAL B CA 1
ATOM 3630 C C . VAL B 1 33 ? 2.158 -30.062 -13.336 1 53.41 33 VAL B C 1
ATOM 3632 O O . VAL B 1 33 ? 1.18 -30.562 -12.773 1 53.41 33 VAL B O 1
ATOM 3635 N N . ASP B 1 34 ? 2.832 -30.719 -14.141 1 57.88 34 ASP B N 1
ATOM 3636 C CA . ASP B 1 34 ? 2.691 -32.031 -14.75 1 57.88 34 ASP B CA 1
ATOM 3637 C C . ASP B 1 34 ? 2.127 -33.031 -13.758 1 57.88 34 ASP B C 1
ATOM 3639 O O . ASP B 1 34 ? 1.957 -32.75 -12.578 1 57.88 34 ASP B O 1
ATOM 3643 N N . GLY B 1 35 ? 1.607 -34.188 -14.07 1 65.88 35 GLY B N 1
ATOM 3644 C CA . GLY B 1 35 ? 1.068 -35.406 -13.523 1 65.88 35 GLY B CA 1
ATOM 3645 C C . GLY B 1 35 ? 1.583 -35.719 -12.133 1 65.88 35 GLY B C 1
ATOM 3646 O O . GLY B 1 35 ? 0.846 -36.25 -11.297 1 65.88 35 GLY B O 1
ATOM 3647 N N . LYS B 1 36 ? 2.703 -35.062 -11.664 1 78.12 36 LYS B N 1
ATOM 3648 C CA . LYS B 1 36 ? 3.309 -35.438 -10.383 1 78.12 36 LYS B CA 1
ATOM 3649 C C . LYS B 1 36 ? 2.607 -34.75 -9.227 1 78.12 36 LYS B C 1
ATOM 3651 O O . LYS B 1 36 ? 2.406 -35.344 -8.164 1 78.12 36 LYS B O 1
ATOM 3656 N N . LEU B 1 37 ? 2.215 -33.469 -9.43 1 85.69 37 LEU B N 1
ATOM 3657 C CA . LEU B 1 37 ? 1.533 -32.75 -8.359 1 85.69 37 LEU B CA 1
ATOM 3658 C C . LEU B 1 37 ? 0.171 -33.375 -8.062 1 85.69 37 LEU B C 1
ATOM 3660 O O . LEU B 1 37 ? -0.234 -33.469 -6.906 1 85.69 37 LEU B O 1
ATOM 3664 N N . THR B 1 38 ? -0.441 -33.812 -9.094 1 88 38 THR B N 1
ATOM 3665 C CA . THR B 1 38 ? -1.735 -34.438 -8.922 1 88 38 THR B CA 1
ATOM 3666 C C . THR B 1 38 ? -1.59 -35.75 -8.141 1 88 38 THR B C 1
ATOM 3668 O O . THR B 1 38 ? -2.412 -36.062 -7.273 1 88 38 THR B O 1
ATOM 3671 N N . MET B 1 39 ? -0.549 -36.469 -8.445 1 89.5 39 MET B N 1
ATOM 3672 C CA . MET B 1 39 ? -0.296 -37.719 -7.742 1 89.5 39 MET B CA 1
ATOM 3673 C C . MET B 1 39 ? -0.017 -37.469 -6.266 1 89.5 39 MET B C 1
ATOM 3675 O O . MET B 1 39 ? -0.521 -38.188 -5.402 1 89.5 39 MET B O 1
ATOM 3679 N N . GLU B 1 40 ? 0.777 -36.469 -6.035 1 92.25 40 GLU B N 1
ATOM 3680 C CA . GLU B 1 40 ? 1.114 -36.156 -4.648 1 92.25 40 GLU B CA 1
ATOM 3681 C C . GLU B 1 40 ? -0.113 -35.688 -3.871 1 92.25 40 GLU B C 1
ATOM 3683 O O . GLU B 1 40 ? -0.305 -36.094 -2.715 1 92.25 40 GLU B O 1
ATOM 3688 N N . MET B 1 41 ? -0.964 -34.875 -4.449 1 94.62 41 MET B N 1
ATOM 3689 C CA . MET B 1 41 ? -2.189 -34.438 -3.791 1 94.62 41 MET B CA 1
ATOM 3690 C C . MET B 1 41 ? -3.127 -35.625 -3.531 1 94.62 41 MET B C 1
ATOM 3692 O O . MET B 1 41 ? -3.736 -35.688 -2.463 1 94.62 41 MET B O 1
ATOM 3696 N N . THR B 1 42 ? -3.223 -36.5 -4.465 1 93.81 42 THR B N 1
ATOM 3697 C CA . THR B 1 42 ? -4.039 -37.688 -4.297 1 93.81 42 THR B CA 1
ATOM 3698 C C . THR B 1 42 ? -3.535 -38.531 -3.123 1 93.81 42 THR B C 1
ATOM 3700 O O . THR B 1 42 ? -4.332 -39.062 -2.348 1 93.81 42 THR B O 1
ATOM 3703 N N . ARG B 1 43 ? -2.232 -38.625 -3.037 1 95.94 43 ARG B N 1
ATOM 3704 C CA . ARG B 1 43 ? -1.646 -39.344 -1.914 1 95.94 43 ARG B CA 1
ATOM 3705 C C . ARG B 1 43 ? -2.029 -38.688 -0.587 1 95.94 43 ARG B C 1
ATOM 3707 O O . ARG B 1 43 ? -2.414 -39.406 0.358 1 95.94 43 ARG B O 1
ATOM 3714 N N . ILE B 1 44 ? -1.918 -37.375 -0.501 1 97.19 44 ILE B N 1
ATOM 3715 C CA . ILE B 1 44 ? -2.24 -36.625 0.712 1 97.19 44 ILE B CA 1
ATOM 3716 C C . ILE B 1 44 ? -3.705 -36.875 1.081 1 97.19 44 ILE B C 1
ATOM 3718 O O . ILE B 1 44 ? -4.027 -37.125 2.246 1 97.19 44 ILE B O 1
ATOM 3722 N N . ILE B 1 45 ? -4.598 -36.844 0.097 1 97.88 45 ILE B N 1
ATOM 3723 C CA . ILE B 1 45 ? -6.023 -37.062 0.31 1 97.88 45 ILE B CA 1
ATOM 3724 C C . ILE B 1 45 ? -6.273 -38.5 0.805 1 97.88 45 ILE B C 1
ATOM 3726 O O . ILE B 1 45 ? -7.023 -38.688 1.759 1 97.88 45 ILE B O 1
ATOM 3730 N N . LYS B 1 46 ? -5.648 -39.438 0.192 1 97.75 46 LYS B N 1
ATOM 3731 C CA . LYS B 1 46 ? -5.789 -40.844 0.58 1 97.75 46 LYS B CA 1
ATOM 3732 C C . LYS B 1 46 ? -5.332 -41.062 2.018 1 97.75 46 LYS B C 1
ATOM 3734 O O . LYS B 1 46 ? -6 -41.75 2.789 1 97.75 46 LYS B O 1
ATOM 3739 N N . GLU B 1 47 ? -4.223 -40.469 2.316 1 98 47 GLU B N 1
ATOM 3740 C CA . GLU B 1 47 ? -3.701 -40.594 3.676 1 98 47 GLU B CA 1
ATOM 3741 C C . GLU B 1 47 ? -4.68 -40.031 4.691 1 98 47 GLU B C 1
ATOM 3743 O O . GLU B 1 47 ? -4.906 -40.625 5.75 1 98 47 GLU B O 1
ATOM 3748 N N . TYR B 1 48 ? -5.191 -38.875 4.395 1 98.38 48 TYR B N 1
ATOM 3749 C CA . TYR B 1 48 ? -6.18 -38.281 5.285 1 98.38 48 TYR B CA 1
ATOM 3750 C C . TYR B 1 48 ? -7.391 -39.188 5.449 1 98.38 48 TYR B C 1
ATOM 3752 O O . TYR B 1 48 ? -7.836 -39.438 6.57 1 98.38 48 TYR B O 1
ATOM 3760 N N . ASN B 1 49 ? -7.949 -39.656 4.352 1 98.31 49 ASN B N 1
ATOM 3761 C CA . ASN B 1 49 ? -9.141 -40.5 4.375 1 98.31 49 ASN B CA 1
ATOM 3762 C C . ASN B 1 49 ? -8.906 -41.781 5.195 1 98.31 49 ASN B C 1
ATOM 3764 O O . ASN B 1 49 ? -9.82 -42.25 5.867 1 98.31 49 ASN B O 1
ATOM 3768 N N . GLN B 1 50 ? -7.734 -42.25 5.191 1 97.94 50 GLN B N 1
ATOM 3769 C CA . GLN B 1 50 ? -7.391 -43.469 5.906 1 97.94 50 GLN B CA 1
ATOM 3770 C C . GLN B 1 50 ? -7.102 -43.188 7.379 1 97.94 50 GLN B C 1
ATOM 3772 O O . GLN B 1 50 ? -7.176 -44.094 8.211 1 97.94 50 GLN B O 1
ATOM 3777 N N . SER B 1 51 ? -6.785 -42 7.688 1 97.44 51 SER B N 1
ATOM 3778 C CA . SER B 1 51 ? -6.328 -41.656 9.031 1 97.44 51 SER B CA 1
ATOM 3779 C C . SER B 1 51 ? -7.504 -41.469 9.984 1 97.44 51 SER B C 1
ATOM 3781 O O . SER B 1 51 ? -7.316 -41.438 11.203 1 97.44 51 SER B O 1
ATOM 3783 N N . GLN B 1 52 ? -8.727 -41.344 9.477 1 97.06 52 GLN B N 1
ATOM 3784 C CA . GLN B 1 52 ? -9.914 -41.062 10.281 1 97.06 52 GLN B CA 1
ATOM 3785 C C . GLN B 1 52 ? -11.18 -41.594 9.594 1 97.06 52 GLN B C 1
ATOM 3787 O O . GLN B 1 52 ? -11.133 -42.031 8.445 1 97.06 52 GLN B O 1
ATOM 3792 N N . ASP B 1 53 ? -12.328 -41.625 10.336 1 96.06 53 ASP B N 1
ATOM 3793 C CA . ASP B 1 53 ? -13.531 -42.25 9.797 1 96.06 53 ASP B CA 1
ATOM 3794 C C . ASP B 1 53 ? -14.711 -41.281 9.789 1 96.06 53 ASP B C 1
ATOM 3796 O O . ASP B 1 53 ? -15.867 -41.688 9.68 1 96.06 53 ASP B O 1
ATOM 3800 N N . GLN B 1 54 ? -14.445 -40 9.875 1 96.94 54 GLN B N 1
ATOM 3801 C CA . GLN B 1 54 ? -15.523 -39 9.953 1 96.94 54 GLN B CA 1
ATOM 3802 C C . GLN B 1 54 ? -15.766 -38.344 8.602 1 96.94 54 GLN B C 1
ATOM 3804 O O . GLN B 1 54 ? -16.891 -37.938 8.289 1 96.94 54 GLN B O 1
ATOM 3809 N N . VAL B 1 55 ? -14.734 -38.188 7.824 1 98.25 55 VAL B N 1
ATOM 3810 C CA . VAL B 1 55 ? -14.797 -37.406 6.586 1 98.25 55 VAL B CA 1
ATOM 3811 C C . VAL B 1 55 ? -14.211 -38.219 5.438 1 98.25 55 VAL B C 1
ATOM 3813 O O . VAL B 1 55 ? -13.18 -38.875 5.598 1 98.25 55 VAL B O 1
ATOM 3816 N N . GLU B 1 56 ? -14.844 -38.281 4.328 1 98.31 56 GLU B N 1
ATOM 3817 C CA . GLU B 1 56 ? -14.312 -38.781 3.068 1 98.31 56 GLU B CA 1
ATOM 3818 C C . GLU B 1 56 ? -14.164 -37.688 2.039 1 98.31 56 GLU B C 1
ATOM 3820 O O . GLU B 1 56 ? -15.156 -37.062 1.623 1 98.31 56 GLU B O 1
ATOM 3825 N N . VAL B 1 57 ? -12.93 -37.469 1.659 1 98.62 57 VAL B N 1
ATOM 3826 C CA . VAL B 1 57 ? -12.633 -36.375 0.729 1 98.62 57 VAL B CA 1
ATOM 3827 C C . VAL B 1 57 ? -12.484 -36.938 -0.684 1 98.62 57 VAL B C 1
ATOM 3829 O O . VAL B 1 57 ? -11.703 -37.875 -0.915 1 98.62 57 VAL B O 1
ATOM 3832 N N . ARG B 1 58 ? -13.266 -36.469 -1.607 1 98.19 58 ARG B N 1
ATOM 3833 C CA . ARG B 1 58 ? -13.094 -36.719 -3.031 1 98.19 58 ARG B CA 1
ATOM 3834 C C . ARG B 1 58 ? -12.305 -35.594 -3.701 1 98.19 58 ARG B C 1
ATOM 3836 O O . ARG B 1 58 ? -12.805 -34.5 -3.848 1 98.19 58 ARG B O 1
ATOM 3843 N N . GLY B 1 59 ? -11.109 -35.969 -4.113 1 96.88 59 GLY B N 1
ATOM 3844 C CA . GLY B 1 59 ? -10.281 -35 -4.832 1 96.88 59 GLY B CA 1
ATOM 3845 C C . GLY B 1 59 ? -10.648 -34.875 -6.301 1 96.88 59 GLY B C 1
ATOM 3846 O O . GLY B 1 59 ? -10.805 -35.906 -6.988 1 96.88 59 GLY B O 1
ATOM 3847 N N . ILE B 1 60 ? -10.828 -33.688 -6.723 1 95.88 60 ILE B N 1
ATOM 3848 C CA . ILE B 1 60 ? -11.156 -33.438 -8.117 1 95.88 60 ILE B CA 1
ATOM 3849 C C . ILE B 1 60 ? -10.086 -32.531 -8.742 1 95.88 60 ILE B C 1
ATOM 3851 O O . ILE B 1 60 ? -9.992 -31.359 -8.414 1 95.88 60 ILE B O 1
ATOM 3855 N N . PHE B 1 61 ? -9.281 -33.094 -9.609 1 94.69 61 PHE B N 1
ATOM 3856 C CA . PHE B 1 61 ? -8.312 -32.312 -10.367 1 94.69 61 PHE B CA 1
ATOM 3857 C C . PHE B 1 61 ? -9.008 -31.406 -11.383 1 94.69 61 PHE B C 1
ATOM 3859 O O . PHE B 1 61 ? -9.836 -31.875 -12.172 1 94.69 61 PHE B O 1
ATOM 3866 N N . THR B 1 62 ? -8.586 -30.109 -11.422 1 94.31 62 THR B N 1
ATOM 3867 C CA . THR B 1 62 ? -9.375 -29.188 -12.219 1 94.31 62 THR B CA 1
ATOM 3868 C C . THR B 1 62 ? -8.508 -28.484 -13.258 1 94.31 62 THR B C 1
ATOM 3870 O O . THR B 1 62 ? -8.969 -27.594 -13.961 1 94.31 62 THR B O 1
ATOM 3873 N N . GLY B 1 63 ? -7.285 -28.844 -13.383 1 90.25 63 GLY B N 1
ATOM 3874 C CA . GLY B 1 63 ? -6.426 -28.234 -14.391 1 90.25 63 GLY B CA 1
ATOM 3875 C C . GLY B 1 63 ? -5.695 -27 -13.883 1 90.25 63 GLY B C 1
ATOM 3876 O O . GLY B 1 63 ? -4.988 -27.062 -12.875 1 90.25 63 GLY B O 1
ATOM 3877 N N . SER B 1 64 ? -5.879 -25.844 -14.609 1 90.94 64 SER B N 1
ATOM 3878 C CA . SER B 1 64 ? -5.219 -24.594 -14.25 1 90.94 64 SER B CA 1
ATOM 3879 C C . SER B 1 64 ? -5.996 -23.844 -13.172 1 90.94 64 SER B C 1
ATOM 3881 O O . SER B 1 64 ? -7.102 -24.25 -12.805 1 90.94 64 SER B O 1
ATOM 3883 N N . TYR B 1 65 ? -5.441 -22.781 -12.703 1 93.12 65 TYR B N 1
ATOM 3884 C CA . TYR B 1 65 ? -6.133 -21.938 -11.742 1 93.12 65 TYR B CA 1
ATOM 3885 C C . TYR B 1 65 ? -7.402 -21.344 -12.344 1 93.12 65 TYR B C 1
ATOM 3887 O O . TYR B 1 65 ? -8.453 -21.328 -11.688 1 93.12 65 TYR B O 1
ATOM 3895 N N . ASP B 1 66 ? -7.305 -20.875 -13.578 1 94.5 66 ASP B N 1
ATOM 3896 C CA . ASP B 1 66 ? -8.469 -20.281 -14.234 1 94.5 66 ASP B CA 1
ATOM 3897 C C . ASP B 1 66 ? -9.594 -21.297 -14.383 1 94.5 66 ASP B C 1
ATOM 3899 O O . ASP B 1 66 ? -10.75 -21 -14.094 1 94.5 66 ASP B O 1
ATOM 3903 N N . THR B 1 67 ? -9.219 -22.516 -14.805 1 94.81 67 THR B N 1
ATOM 3904 C CA . THR B 1 67 ? -10.242 -23.547 -15 1 94.81 67 THR B CA 1
ATOM 3905 C C . THR B 1 67 ? -10.805 -24 -13.656 1 94.81 67 THR B C 1
ATOM 3907 O O . THR B 1 67 ? -11.984 -24.359 -13.562 1 94.81 67 THR B O 1
ATOM 3910 N N . THR B 1 68 ? -10.016 -23.984 -12.625 1 96.44 68 THR B N 1
ATOM 3911 C CA . THR B 1 68 ? -10.5 -24.312 -11.289 1 96.44 68 THR B CA 1
ATOM 3912 C C . THR B 1 68 ? -11.602 -23.359 -10.859 1 96.44 68 THR B C 1
ATOM 3914 O O . THR B 1 68 ? -12.633 -23.781 -10.344 1 96.44 68 THR B O 1
ATOM 3917 N N . LYS B 1 69 ? -11.375 -22.094 -11.062 1 97.5 69 LYS B N 1
ATOM 3918 C CA . LYS B 1 69 ? -12.391 -21.094 -10.719 1 97.5 69 LYS B CA 1
ATOM 3919 C C . LYS B 1 69 ? -13.695 -21.359 -11.469 1 97.5 69 LYS B C 1
ATOM 3921 O O . LYS B 1 69 ? -14.766 -21.359 -10.875 1 97.5 69 LYS B O 1
ATOM 3926 N N . VAL B 1 70 ? -13.602 -21.609 -12.766 1 97.19 70 VAL B N 1
ATOM 3927 C CA . VAL B 1 70 ? -14.766 -21.828 -13.609 1 97.19 70 VAL B CA 1
ATOM 3928 C C . VAL B 1 70 ? -15.523 -23.078 -13.156 1 97.19 70 VAL B C 1
ATOM 3930 O O . VAL B 1 70 ? -16.75 -23.047 -13.016 1 97.19 70 VAL B O 1
ATOM 3933 N N . LYS B 1 71 ? -14.781 -24.141 -12.891 1 97.69 71 LYS B N 1
ATOM 3934 C CA . LYS B 1 71 ? -15.398 -25.406 -12.5 1 97.69 71 LYS B CA 1
ATOM 3935 C C . LYS B 1 71 ? -16.047 -25.297 -11.117 1 97.69 71 LYS B C 1
ATOM 3937 O O . LYS B 1 71 ? -17.125 -25.844 -10.891 1 97.69 71 LYS B O 1
ATOM 3942 N N . ALA B 1 72 ? -15.406 -24.641 -10.227 1 98.5 72 ALA B N 1
ATOM 3943 C CA . ALA B 1 72 ? -15.961 -24.453 -8.883 1 98.5 72 ALA B CA 1
ATOM 3944 C C . ALA B 1 72 ? -17.25 -23.641 -8.93 1 98.5 72 ALA B C 1
ATOM 3946 O O . ALA B 1 72 ? -18.234 -24 -8.297 1 98.5 72 ALA B O 1
ATOM 3947 N N . GLU B 1 73 ? -17.203 -22.547 -9.656 1 98.44 73 GLU B N 1
ATOM 3948 C CA . GLU B 1 73 ? -18.391 -21.719 -9.805 1 98.44 73 GLU B CA 1
ATOM 3949 C C . GLU B 1 73 ? -19.531 -22.484 -10.461 1 98.44 73 GLU B C 1
ATOM 3951 O O . GLU B 1 73 ? -20.688 -22.375 -10.039 1 98.44 73 GLU B O 1
ATOM 3956 N N . ALA B 1 74 ? -19.188 -23.25 -11.484 1 98.19 74 ALA B N 1
ATOM 3957 C CA . ALA B 1 74 ? -20.203 -24.062 -12.172 1 98.19 74 ALA B CA 1
ATOM 3958 C C . ALA B 1 74 ? -20.812 -25.094 -11.227 1 98.19 74 ALA B C 1
ATOM 3960 O O . ALA B 1 74 ? -22.031 -25.297 -11.227 1 98.19 74 ALA B O 1
ATOM 3961 N N . ALA B 1 75 ? -19.969 -25.766 -10.469 1 98.12 75 ALA B N 1
ATOM 3962 C CA . ALA B 1 75 ? -20.453 -26.75 -9.508 1 98.12 75 ALA B CA 1
ATOM 3963 C C . ALA B 1 75 ? -21.391 -26.094 -8.484 1 98.12 75 ALA B C 1
ATOM 3965 O O . ALA B 1 75 ? -22.422 -26.672 -8.148 1 98.12 75 ALA B O 1
ATOM 3966 N N . ALA B 1 76 ? -21.047 -24.953 -7.988 1 98 76 ALA B N 1
ATOM 3967 C CA . ALA B 1 76 ? -21.891 -24.234 -7.035 1 98 76 ALA B CA 1
ATOM 3968 C C . ALA B 1 76 ? -23.234 -23.859 -7.656 1 98 76 ALA B C 1
ATOM 3970 O O . ALA B 1 76 ? -24.281 -24.047 -7.031 1 98 76 ALA B O 1
ATOM 3971 N N . LYS B 1 77 ? -23.203 -23.391 -8.836 1 97.38 77 LYS B N 1
ATOM 3972 C CA . LYS B 1 77 ? -24.406 -23 -9.539 1 97.38 77 LYS B CA 1
ATOM 3973 C C . LYS B 1 77 ? -25.312 -24.203 -9.781 1 97.38 77 LYS B C 1
ATOM 3975 O O . LYS B 1 77 ? -26.547 -24.078 -9.789 1 97.38 77 LYS B O 1
ATOM 3980 N N . ALA B 1 78 ? -24.688 -25.344 -9.938 1 97.5 78 ALA B N 1
ATOM 3981 C CA . ALA B 1 78 ? -25.438 -26.578 -10.188 1 97.5 78 ALA B CA 1
ATOM 3982 C C . ALA B 1 78 ? -25.969 -27.172 -8.891 1 97.5 78 ALA B C 1
ATOM 3984 O O . ALA B 1 78 ? -26.641 -28.203 -8.898 1 97.5 78 ALA B O 1
ATOM 3985 N N . GLY B 1 79 ? -25.672 -26.578 -7.789 1 96.44 79 GLY B N 1
ATOM 3986 C CA . GLY B 1 79 ? -26.219 -27.031 -6.516 1 96.44 79 GLY B CA 1
ATOM 3987 C C . GLY B 1 79 ? -25.312 -27.984 -5.781 1 96.44 79 GLY B C 1
ATOM 3988 O O . GLY B 1 79 ? -25.734 -28.641 -4.82 1 96.44 79 GLY B O 1
ATOM 3989 N N . ASP B 1 80 ? -24.078 -28.109 -6.336 1 96.62 80 ASP B N 1
ATOM 3990 C CA . ASP B 1 80 ? -23.094 -28.969 -5.707 1 96.62 80 ASP B CA 1
ATOM 3991 C C . ASP B 1 80 ? -21.797 -28.219 -5.414 1 96.62 80 ASP B C 1
ATOM 3993 O O . ASP B 1 80 ? -20.734 -28.578 -5.93 1 96.62 80 ASP B O 1
ATOM 3997 N N . PRO B 1 81 ? -21.891 -27.234 -4.559 1 98.25 81 PRO B N 1
ATOM 3998 C CA . PRO B 1 81 ? -20.688 -26.453 -4.266 1 98.25 81 PRO B CA 1
ATOM 3999 C C . PRO B 1 81 ? -19.578 -27.266 -3.613 1 98.25 81 PRO B C 1
ATOM 4001 O O . PRO B 1 81 ? -19.859 -28.109 -2.76 1 98.25 81 PRO B O 1
ATOM 4004 N N . PRO B 1 82 ? -18.359 -27.031 -4.047 1 98.5 82 PRO B N 1
ATOM 4005 C CA . PRO B 1 82 ? -17.25 -27.719 -3.369 1 98.5 82 PRO B CA 1
ATOM 4006 C C . PRO B 1 82 ? -17.016 -27.219 -1.946 1 98.5 82 PRO B C 1
ATOM 4008 O O . PRO B 1 82 ? -17.156 -26.016 -1.685 1 98.5 82 PRO B O 1
ATOM 4011 N N . ALA B 1 83 ? -16.688 -28.125 -1.1 1 98.69 83 ALA B N 1
ATOM 4012 C CA . ALA B 1 83 ? -16.453 -27.781 0.301 1 98.69 83 ALA B CA 1
ATOM 4013 C C . ALA B 1 83 ? -15.117 -27.062 0.471 1 98.69 83 ALA B C 1
ATOM 4015 O O . ALA B 1 83 ? -14.984 -26.203 1.347 1 98.69 83 ALA B O 1
ATOM 4016 N N . LEU B 1 84 ? -14.172 -27.484 -0.294 1 98.75 84 LEU B N 1
ATOM 4017 C CA . LEU B 1 84 ? -12.859 -26.844 -0.277 1 98.75 84 LEU B CA 1
ATOM 4018 C C . LEU B 1 84 ? -12.258 -26.812 -1.679 1 98.75 84 LEU B C 1
ATOM 4020 O O . LEU B 1 84 ? -12.406 -27.75 -2.451 1 98.75 84 LEU B O 1
ATOM 4024 N N . VAL B 1 85 ? -11.648 -25.703 -1.95 1 98.69 85 VAL B N 1
ATOM 4025 C CA . VAL B 1 85 ? -10.992 -25.516 -3.24 1 98.69 85 VAL B CA 1
ATOM 4026 C C . VAL B 1 85 ? -9.625 -24.875 -3.031 1 98.69 85 VAL B C 1
ATOM 4028 O O . VAL B 1 85 ? -9.492 -23.906 -2.268 1 98.69 85 VAL B O 1
ATOM 4031 N N . ILE B 1 86 ? -8.57 -25.438 -3.621 1 97.75 86 ILE B N 1
ATOM 4032 C CA . ILE B 1 86 ? -7.336 -24.672 -3.791 1 97.75 86 ILE B CA 1
ATOM 4033 C C . ILE B 1 86 ? -7.516 -23.641 -4.898 1 97.75 86 ILE B C 1
ATOM 4035 O O . ILE B 1 86 ? -7.527 -23.984 -6.082 1 97.75 86 ILE B O 1
ATOM 4039 N N . MET B 1 87 ? -7.645 -22.422 -4.477 1 97.69 87 MET B N 1
ATOM 4040 C CA . MET B 1 87 ? -8 -21.312 -5.367 1 97.69 87 MET B CA 1
ATOM 4041 C C . MET B 1 87 ? -6.855 -20.312 -5.469 1 97.69 87 MET B C 1
ATOM 4043 O O . MET B 1 87 ? -6.273 -19.922 -4.457 1 97.69 87 MET B O 1
ATOM 4047 N N . SER B 1 88 ? -6.609 -19.906 -6.746 1 96.56 88 SER B N 1
ATOM 4048 C CA . SER B 1 88 ? -5.574 -18.891 -6.926 1 96.56 88 SER B CA 1
ATOM 4049 C C . SER B 1 88 ? -5.758 -17.734 -5.949 1 96.56 88 SER B C 1
ATOM 4051 O O . SER B 1 88 ? -6.879 -17.281 -5.719 1 96.56 88 SER B O 1
ATOM 4053 N N . ALA B 1 89 ? -4.633 -17.281 -5.434 1 94.31 89 ALA B N 1
ATOM 4054 C CA . ALA B 1 89 ? -4.629 -16.172 -4.469 1 94.31 89 ALA B CA 1
ATOM 4055 C C . ALA B 1 89 ? -5.285 -14.93 -5.059 1 94.31 89 ALA B C 1
ATOM 4057 O O . ALA B 1 89 ? -5.871 -14.125 -4.324 1 94.31 89 ALA B O 1
ATOM 4058 N N . ASN B 1 90 ? -5.277 -14.758 -6.332 1 96 90 ASN B N 1
ATOM 4059 C CA . ASN B 1 90 ? -5.773 -13.531 -6.945 1 96 90 ASN B CA 1
ATOM 4060 C C . ASN B 1 90 ? -7.289 -13.57 -7.133 1 96 90 ASN B C 1
ATOM 4062 O O . ASN B 1 90 ? -7.887 -12.578 -7.562 1 96 90 ASN B O 1
ATOM 4066 N N . PHE B 1 91 ? -7.957 -14.688 -6.742 1 97.81 91 PHE B N 1
ATOM 4067 C CA . PHE B 1 91 ? -9.375 -14.797 -7.062 1 97.81 91 PHE B CA 1
ATOM 4068 C C . PHE B 1 91 ? -10.234 -14.508 -5.832 1 97.81 91 PHE B C 1
ATOM 4070 O O . PHE B 1 91 ? -11.445 -14.352 -5.938 1 97.81 91 PHE B O 1
ATOM 4077 N N . THR B 1 92 ? -9.656 -14.391 -4.68 1 97.75 92 THR B N 1
ATOM 4078 C CA . THR B 1 92 ? -10.422 -14.273 -3.445 1 97.75 92 THR B CA 1
ATOM 4079 C C . THR B 1 92 ? -11.328 -13.047 -3.49 1 97.75 92 THR B C 1
ATOM 4081 O O . THR B 1 92 ? -12.523 -13.141 -3.205 1 97.75 92 THR B O 1
ATOM 4084 N N . ALA B 1 93 ? -10.844 -11.938 -3.9 1 96.88 93 ALA B N 1
ATOM 4085 C CA . ALA B 1 93 ? -11.633 -10.703 -3.922 1 96.88 93 ALA B CA 1
ATOM 4086 C C . ALA B 1 93 ? -12.836 -10.836 -4.848 1 96.88 93 ALA B C 1
ATOM 4088 O O . ALA B 1 93 ? -13.953 -10.469 -4.48 1 96.88 93 ALA B O 1
ATOM 4089 N N . ASP B 1 94 ? -12.633 -11.359 -6.008 1 98.06 94 ASP B N 1
ATOM 4090 C CA . ASP B 1 94 ? -13.703 -11.508 -6.984 1 98.06 94 ASP B CA 1
ATOM 4091 C C . ASP B 1 94 ? -14.789 -12.445 -6.469 1 98.06 94 ASP B C 1
ATOM 4093 O O . ASP B 1 94 ? -15.984 -12.172 -6.617 1 98.06 94 ASP B O 1
ATOM 4097 N N . LEU B 1 95 ? -14.383 -13.547 -5.875 1 98.62 95 LEU B N 1
ATOM 4098 C CA . LEU B 1 95 ? -15.336 -14.523 -5.348 1 98.62 95 LEU B CA 1
ATOM 4099 C C . LEU B 1 95 ? -16.156 -13.922 -4.211 1 98.62 95 LEU B C 1
ATOM 4101 O O . LEU B 1 95 ? -17.344 -14.219 -4.07 1 98.62 95 LEU B O 1
ATOM 4105 N N . VAL B 1 96 ? -15.516 -13.102 -3.396 1 98.12 96 VAL B N 1
ATOM 4106 C CA . VAL B 1 96 ? -16.203 -12.438 -2.293 1 98.12 96 VAL B CA 1
ATOM 4107 C C . VAL B 1 96 ? -17.203 -11.422 -2.842 1 98.12 96 VAL B C 1
ATOM 4109 O O . VAL B 1 96 ? -18.359 -11.367 -2.395 1 98.12 96 VAL B O 1
ATOM 4112 N N . ILE B 1 97 ? -16.812 -10.602 -3.799 1 97 97 ILE B N 1
ATOM 4113 C CA . ILE B 1 97 ? -17.672 -9.586 -4.402 1 97 97 ILE B CA 1
ATOM 4114 C C . ILE B 1 97 ? -18.906 -10.25 -5.012 1 97 97 ILE B C 1
ATOM 4116 O O . ILE B 1 97 ? -20.016 -9.703 -4.934 1 97 97 ILE B O 1
ATOM 4120 N N . LYS B 1 98 ? -18.719 -11.461 -5.52 1 97.5 98 LYS B N 1
ATOM 4121 C CA . LYS B 1 98 ? -19.812 -12.203 -6.141 1 97.5 98 LYS B CA 1
ATOM 4122 C C . LYS B 1 98 ? -20.609 -12.984 -5.102 1 97.5 98 LYS B C 1
ATOM 4124 O O . LYS B 1 98 ? -21.562 -13.672 -5.441 1 97.5 98 LYS B O 1
ATOM 4129 N N . ASP B 1 99 ? -20.188 -12.922 -3.889 1 97.75 99 ASP B N 1
ATOM 4130 C CA . ASP B 1 99 ? -20.859 -13.586 -2.77 1 97.75 99 ASP B CA 1
ATOM 4131 C C . ASP B 1 99 ? -20.875 -15.102 -2.965 1 97.75 99 ASP B C 1
ATOM 4133 O O . ASP B 1 99 ? -21.891 -15.75 -2.697 1 97.75 99 ASP B O 1
ATOM 4137 N N . GLU B 1 100 ? -19.75 -15.625 -3.393 1 98.62 100 GLU B N 1
ATOM 4138 C CA . GLU B 1 100 ? -19.719 -17.031 -3.783 1 98.62 100 GLU B CA 1
ATOM 4139 C C . GLU B 1 100 ? -19.047 -17.891 -2.715 1 98.62 100 GLU B C 1
ATOM 4141 O O . GLU B 1 100 ? -19.266 -19.094 -2.66 1 98.62 100 GLU B O 1
ATOM 4146 N N . ILE B 1 101 ? -18.234 -17.266 -1.879 1 98.81 101 ILE B N 1
ATOM 4147 C CA . ILE B 1 101 ? -17.484 -18.078 -0.919 1 98.81 101 ILE B CA 1
ATOM 4148 C C . ILE B 1 101 ? -17.812 -17.625 0.501 1 98.81 101 ILE B C 1
ATOM 4150 O O . ILE B 1 101 ? -18.312 -16.516 0.707 1 98.81 101 ILE B O 1
ATOM 4154 N N . LEU B 1 102 ? -17.516 -18.5 1.463 1 98.69 102 LEU B N 1
ATOM 4155 C CA . LEU B 1 102 ? -17.812 -18.281 2.877 1 98.69 102 LEU B CA 1
ATOM 4156 C C . LEU B 1 102 ? -16.656 -17.547 3.561 1 98.69 102 LEU B C 1
ATOM 4158 O O . LEU B 1 102 ? -15.484 -17.828 3.275 1 98.69 102 LEU B O 1
ATOM 4162 N N . PRO B 1 103 ? -17.016 -16.562 4.484 1 98.75 103 PRO B N 1
ATOM 4163 C CA . PRO B 1 103 ? -15.945 -16.219 5.426 1 98.75 103 PRO B CA 1
ATOM 4164 C C . PRO B 1 103 ? -15.414 -17.438 6.18 1 98.75 103 PRO B C 1
ATOM 4166 O O . PRO B 1 103 ? -16.188 -18.312 6.555 1 98.75 103 PRO B O 1
ATOM 4169 N N . MET B 1 104 ? -14.188 -17.5 6.383 1 98.81 104 MET B N 1
ATOM 4170 C CA . MET B 1 104 ? -13.547 -18.672 6.953 1 98.81 104 MET B CA 1
ATOM 4171 C C . MET B 1 104 ? -14.07 -18.953 8.359 1 98.81 104 MET B C 1
ATOM 4173 O O . MET B 1 104 ? -14.07 -20.094 8.805 1 98.81 104 MET B O 1
ATOM 4177 N N . ASP B 1 105 ? -14.578 -17.953 9.031 1 98.75 105 ASP B N 1
ATOM 4178 C CA . ASP B 1 105 ? -15.094 -18.172 10.383 1 98.75 105 ASP B CA 1
ATOM 4179 C C . ASP B 1 105 ? -16.297 -19.109 10.367 1 98.75 105 ASP B C 1
ATOM 4181 O O . ASP B 1 105 ? -16.625 -19.719 11.383 1 98.75 105 ASP B O 1
ATOM 4185 N N . GLU B 1 106 ? -17 -19.219 9.25 1 98.69 106 GLU B N 1
ATOM 4186 C CA . GLU B 1 106 ? -18.078 -20.219 9.117 1 98.69 106 GLU B CA 1
ATOM 4187 C C . GLU B 1 106 ? -17.531 -21.625 9.266 1 98.69 106 GLU B C 1
ATOM 4189 O O . GLU B 1 106 ? -18.266 -22.547 9.641 1 98.69 106 GLU B O 1
ATOM 4194 N N . LEU B 1 107 ? -16.297 -21.859 8.906 1 98.75 107 LEU B N 1
ATOM 4195 C CA . LEU B 1 107 ? -15.641 -23.156 9.141 1 98.75 107 LEU B CA 1
ATOM 4196 C C . LEU B 1 107 ? -14.984 -23.188 10.523 1 98.75 107 LEU B C 1
ATOM 4198 O O . LEU B 1 107 ? -15.086 -24.188 11.234 1 98.75 107 LEU B O 1
ATOM 4202 N N . PHE B 1 108 ? -14.383 -22.109 10.891 1 98.69 108 PHE B N 1
ATOM 4203 C CA . PHE B 1 108 ? -13.562 -22.047 12.094 1 98.69 108 PHE B CA 1
ATOM 4204 C C . PHE B 1 108 ? -14.438 -22.156 13.344 1 98.69 108 PHE B C 1
ATOM 4206 O O . PHE B 1 108 ? -13.93 -22.406 14.438 1 98.69 108 PHE B O 1
ATOM 4213 N N . LYS B 1 109 ? -15.711 -21.969 13.242 1 98.12 109 LYS B N 1
ATOM 4214 C CA . LYS B 1 109 ? -16.609 -22.094 14.391 1 98.12 109 LYS B CA 1
ATOM 4215 C C . LYS B 1 109 ? -16.578 -23.516 14.961 1 98.12 109 LYS B C 1
ATOM 4217 O O . LYS B 1 109 ? -17.016 -23.734 16.094 1 98.12 109 LYS B O 1
ATOM 4222 N N . TYR B 1 110 ? -16.109 -24.484 14.258 1 97.81 110 TYR B N 1
ATOM 4223 C CA . TYR B 1 110 ? -16.031 -25.875 14.711 1 97.81 110 TYR B CA 1
ATOM 4224 C C . TYR B 1 110 ? -14.711 -26.125 15.43 1 97.81 110 TYR B C 1
ATOM 4226 O O . TYR B 1 110 ? -14.469 -27.234 15.922 1 97.81 110 TYR B O 1
ATOM 4234 N N . GLY B 1 111 ? -13.867 -25.141 15.438 1 97.12 111 GLY B N 1
ATOM 4235 C CA . GLY B 1 111 ? -12.609 -25.203 16.172 1 97.12 111 GLY B CA 1
ATOM 4236 C C . GLY B 1 111 ? -12.594 -24.281 17.391 1 97.12 111 GLY B C 1
ATOM 4237 O O . GLY B 1 111 ? -13.641 -23.984 17.969 1 97.12 111 GLY B O 1
ATOM 4238 N N . ASN B 1 112 ? -11.32 -23.891 17.812 1 95.94 112 ASN B N 1
ATOM 4239 C CA . ASN B 1 112 ? -11.18 -23.156 19.062 1 95.94 112 ASN B CA 1
ATOM 4240 C C . ASN B 1 112 ? -10.602 -21.766 18.828 1 95.94 112 ASN B C 1
ATOM 4242 O O . ASN B 1 112 ? -10.203 -21.078 19.781 1 95.94 112 ASN B O 1
ATOM 4246 N N . GLU B 1 113 ? -10.469 -21.406 17.578 1 97.44 113 GLU B N 1
ATOM 4247 C CA . GLU B 1 113 ? -9.906 -20.109 17.266 1 97.44 113 GLU B CA 1
ATOM 4248 C C . GLU B 1 113 ? -10.586 -19.5 16.047 1 97.44 113 GLU B C 1
ATOM 4250 O O . GLU B 1 113 ? -11.148 -20.219 15.219 1 97.44 113 GLU B O 1
ATOM 4255 N N . LYS B 1 114 ? -10.555 -18.141 15.945 1 98.12 114 LYS B N 1
ATOM 4256 C CA . LYS B 1 114 ? -11.102 -17.438 14.789 1 98.12 114 LYS B CA 1
ATOM 4257 C C . LYS B 1 114 ? -10.117 -17.469 13.617 1 98.12 114 LYS B C 1
ATOM 4259 O O . LYS B 1 114 ? -8.922 -17.703 13.812 1 98.12 114 LYS B O 1
ATOM 4264 N N . ALA B 1 115 ? -10.672 -17.234 12.477 1 98.69 115 ALA B N 1
ATOM 4265 C CA . ALA B 1 115 ? -9.898 -17.375 11.25 1 98.69 115 ALA B CA 1
ATOM 4266 C C . ALA B 1 115 ? -8.789 -16.328 11.172 1 98.69 115 ALA B C 1
ATOM 4268 O O . ALA B 1 115 ? -7.645 -16.641 10.828 1 98.69 115 ALA B O 1
ATOM 4269 N N . THR B 1 116 ? -9.133 -15.0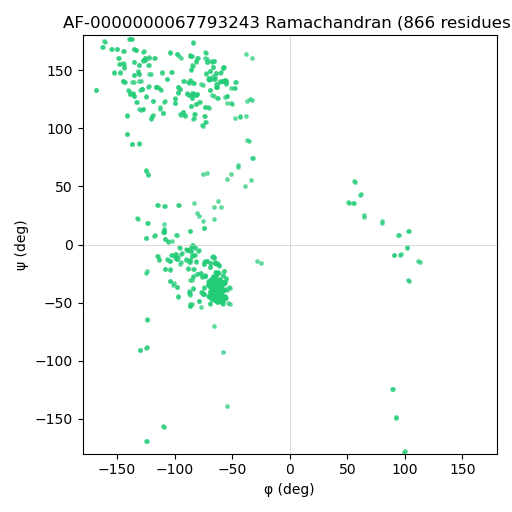78 11.5 1 98.25 116 THR B N 1
ATOM 4270 C CA . THR B 1 116 ? -8.164 -14 11.336 1 98.25 116 THR B CA 1
ATOM 4271 C C . THR B 1 116 ? -6.988 -14.172 12.289 1 98.25 116 THR B C 1
ATOM 4273 O O . THR B 1 116 ? -5.828 -14.125 11.867 1 98.25 116 THR B O 1
ATOM 4276 N N . PRO B 1 117 ? -7.191 -14.484 13.602 1 98.06 117 PRO B N 1
ATOM 4277 C CA . PRO B 1 117 ? -6.055 -14.75 14.484 1 98.06 117 PRO B CA 1
ATOM 4278 C C . PRO B 1 117 ? -5.238 -15.961 14.039 1 98.06 117 PRO B C 1
ATOM 4280 O O . PRO B 1 117 ? -4.008 -15.945 14.125 1 98.06 117 PRO B O 1
ATOM 4283 N N . PHE B 1 118 ? -5.922 -16.969 13.555 1 98.62 118 PHE B N 1
ATOM 4284 C CA . PHE B 1 118 ? -5.219 -18.141 13.047 1 98.62 118 PHE B CA 1
ATOM 4285 C C . PHE B 1 118 ? -4.309 -17.766 11.891 1 98.62 118 PHE B C 1
ATOM 4287 O O . PHE B 1 118 ? -3.139 -18.156 11.859 1 98.62 118 PHE B O 1
ATOM 4294 N N . LEU B 1 119 ? -4.812 -16.984 10.961 1 98.69 119 LEU B N 1
ATOM 4295 C CA . LEU B 1 119 ? -4.062 -16.547 9.789 1 98.69 119 LEU B CA 1
ATOM 4296 C C . LEU B 1 119 ? -2.863 -15.695 10.203 1 98.69 119 LEU B C 1
ATOM 4298 O O . LEU B 1 119 ? -1.729 -15.977 9.805 1 98.69 119 LEU B O 1
ATOM 4302 N N . THR B 1 120 ? -3.061 -14.711 11.047 1 97.5 120 THR B N 1
ATOM 4303 C CA . THR B 1 120 ? -2.049 -13.703 11.359 1 97.5 120 THR B CA 1
ATOM 4304 C C . THR B 1 120 ? -0.954 -14.297 12.242 1 97.5 120 THR B C 1
ATOM 4306 O O . THR B 1 120 ? 0.212 -13.914 12.141 1 97.5 120 THR B O 1
ATOM 4309 N N . LYS B 1 121 ? -1.262 -15.281 12.984 1 97.88 121 LYS B N 1
ATOM 4310 C CA . LYS B 1 121 ? -0.3 -15.883 13.906 1 97.88 121 LYS B CA 1
ATOM 4311 C C . LYS B 1 121 ? 0.539 -16.953 13.203 1 97.88 121 LYS B C 1
ATOM 4313 O O . LYS B 1 121 ? 1.719 -17.125 13.516 1 97.88 121 LYS B O 1
ATOM 4318 N N . ASN B 1 122 ? -0.078 -17.578 12.219 1 98.62 122 ASN B N 1
ATOM 4319 C CA . ASN B 1 122 ? 0.524 -18.844 11.797 1 98.62 122 ASN B CA 1
ATOM 4320 C C . ASN B 1 122 ? 1.08 -18.75 10.375 1 98.62 122 ASN B C 1
ATOM 4322 O O . ASN B 1 122 ? 1.84 -19.609 9.945 1 98.62 122 ASN B O 1
ATOM 4326 N N . PHE B 1 123 ? 0.76 -17.766 9.672 1 98.62 123 PHE B N 1
ATOM 4327 C CA . PHE B 1 123 ? 1.162 -17.672 8.273 1 98.62 123 PHE B CA 1
ATOM 4328 C C . PHE B 1 123 ? 1.962 -16.406 8.031 1 98.62 123 PHE B C 1
ATOM 4330 O O . PHE B 1 123 ? 1.804 -15.414 8.75 1 98.62 123 PHE B O 1
ATOM 4337 N N . TRP B 1 124 ? 2.838 -16.422 6.984 1 97.56 124 TRP B N 1
ATOM 4338 C CA . TRP B 1 124 ? 3.691 -15.289 6.66 1 97.56 124 TRP B CA 1
ATOM 4339 C C . TRP B 1 124 ? 2.857 -14.047 6.375 1 97.56 124 TRP B C 1
ATOM 4341 O O . TRP B 1 124 ? 1.829 -14.125 5.695 1 97.56 124 TRP B O 1
ATOM 4351 N N . PRO B 1 125 ? 3.326 -12.844 6.852 1 95.44 125 PRO B N 1
ATOM 4352 C CA . PRO B 1 125 ? 2.57 -11.602 6.668 1 95.44 125 PRO B CA 1
ATOM 4353 C C . PRO B 1 125 ? 2.287 -11.297 5.199 1 95.44 125 PRO B C 1
ATOM 4355 O O . PRO B 1 125 ? 1.212 -10.789 4.867 1 95.44 125 PRO B O 1
ATOM 4358 N N . ALA B 1 126 ? 3.121 -11.648 4.336 1 94.62 126 ALA B N 1
ATOM 4359 C CA . ALA B 1 126 ? 2.994 -11.352 2.91 1 94.62 126 ALA B CA 1
ATOM 4360 C C . ALA B 1 126 ? 1.752 -12.023 2.324 1 94.62 126 ALA B C 1
ATOM 4362 O O . ALA B 1 126 ? 1.283 -11.641 1.25 1 94.62 126 ALA B O 1
ATOM 4363 N N . LEU B 1 127 ? 1.2 -12.969 3.035 1 97.44 127 LEU B N 1
ATOM 4364 C CA . LEU B 1 127 ? 0.107 -13.766 2.492 1 97.44 127 LEU B CA 1
ATOM 4365 C C . LEU B 1 127 ? -1.241 -13.242 2.975 1 97.44 127 LEU B C 1
ATOM 4367 O O . LEU B 1 127 ? -2.287 -13.625 2.445 1 97.44 127 LEU B O 1
ATOM 4371 N N . HIS B 1 128 ? -1.23 -12.383 3.951 1 97.12 128 HIS B N 1
ATOM 4372 C CA . HIS B 1 128 ? -2.465 -11.992 4.621 1 97.12 128 HIS B CA 1
ATOM 4373 C C . HIS B 1 128 ? -3.395 -11.242 3.674 1 97.12 128 HIS B C 1
ATOM 4375 O O . HIS B 1 128 ? -4.602 -11.492 3.65 1 97.12 128 HIS B O 1
ATOM 4381 N N . GLN B 1 129 ? -2.83 -10.406 2.887 1 94.81 129 GLN B N 1
ATOM 4382 C CA . GLN B 1 129 ? -3.637 -9.492 2.084 1 94.81 129 GLN B CA 1
ATOM 4383 C C . GLN B 1 129 ? -4.504 -10.25 1.089 1 94.81 129 GLN B C 1
ATOM 4385 O O . GLN B 1 129 ? -5.676 -9.922 0.897 1 94.81 129 GLN B O 1
ATOM 4390 N N . ASN B 1 130 ? -3.965 -11.25 0.473 1 96.88 130 ASN B N 1
ATOM 4391 C CA . ASN B 1 130 ? -4.734 -12.008 -0.509 1 96.88 130 ASN B CA 1
ATOM 4392 C C . ASN B 1 130 ? -5.758 -12.922 0.161 1 96.88 130 ASN B C 1
ATOM 4394 O O . ASN B 1 130 ? -6.695 -13.391 -0.488 1 96.88 130 ASN B O 1
ATOM 4398 N N . ALA B 1 131 ? -5.574 -13.148 1.432 1 98 131 ALA B N 1
ATOM 4399 C CA . ALA B 1 131 ? -6.465 -14.062 2.148 1 98 131 ALA B CA 1
ATOM 4400 C C . ALA B 1 131 ? -7.656 -13.312 2.736 1 98 131 ALA B C 1
ATOM 4402 O O . ALA B 1 131 ? -8.633 -13.922 3.172 1 98 131 ALA B O 1
ATOM 4403 N N . GLN B 1 132 ? -7.535 -11.992 2.734 1 95.94 132 GLN B N 1
ATOM 4404 C CA . GLN B 1 132 ? -8.555 -11.188 3.402 1 95.94 132 GLN B CA 1
ATOM 4405 C C . GLN B 1 132 ? -9.219 -10.219 2.43 1 95.94 132 GLN B C 1
ATOM 4407 O O . GLN B 1 132 ? -8.609 -9.812 1.438 1 95.94 132 GLN B O 1
ATOM 4412 N N . VAL B 1 133 ? -10.438 -9.969 2.635 1 91.75 133 VAL B N 1
ATOM 4413 C CA . VAL B 1 133 ? -11.188 -8.906 1.965 1 91.75 133 VAL B CA 1
ATOM 4414 C C . VAL B 1 133 ? -11.875 -8.023 3.002 1 91.75 133 VAL B C 1
ATOM 4416 O O . VAL B 1 133 ? -12.719 -8.5 3.766 1 91.75 133 VAL B O 1
ATOM 4419 N N . MET B 1 134 ? -11.406 -6.688 3 1 81.56 134 MET B N 1
ATOM 4420 C CA . MET B 1 134 ? -11.953 -5.715 3.943 1 81.56 134 MET B CA 1
ATOM 4421 C C . MET B 1 134 ? -11.812 -6.211 5.379 1 81.56 134 MET B C 1
ATOM 4423 O O . MET B 1 134 ? -12.773 -6.164 6.148 1 81.56 134 MET B O 1
ATOM 4427 N N . GLY B 1 135 ? -10.734 -6.891 5.66 1 85.31 135 GLY B N 1
ATOM 4428 C CA . GLY B 1 135 ? -10.391 -7.281 7.02 1 85.31 135 GLY B CA 1
ATOM 4429 C C . GLY B 1 135 ? -10.945 -8.633 7.41 1 85.31 135 GLY B C 1
ATOM 4430 O O . GLY B 1 135 ? -10.633 -9.156 8.484 1 85.31 135 GLY B O 1
ATOM 4431 N N . VAL B 1 136 ? -11.766 -9.172 6.609 1 95 136 VAL B N 1
ATOM 4432 C CA . VAL B 1 136 ? -12.336 -10.484 6.879 1 95 136 VAL B CA 1
ATOM 4433 C C . VAL B 1 136 ? -11.523 -11.562 6.164 1 95 136 VAL B C 1
ATOM 4435 O O . VAL B 1 136 ? -11.195 -11.414 4.984 1 95 136 VAL B O 1
ATOM 4438 N N . THR B 1 137 ? -11.219 -12.641 6.918 1 98.56 137 THR B N 1
ATOM 4439 C CA . THR B 1 137 ? -10.477 -13.75 6.324 1 98.56 137 THR B CA 1
ATOM 4440 C C . THR B 1 137 ? -11.406 -14.664 5.539 1 98.56 137 THR B C 1
ATOM 4442 O O . THR B 1 137 ? -12.336 -15.242 6.102 1 98.56 137 THR B O 1
ATOM 4445 N N . TYR B 1 138 ? -11.133 -14.805 4.262 1 98.75 138 TYR B N 1
ATOM 4446 C CA . TYR B 1 138 ? -11.961 -15.641 3.4 1 98.75 138 TYR B CA 1
ATOM 4447 C C . TYR B 1 138 ? -11.172 -16.844 2.887 1 98.75 138 TYR B C 1
ATOM 4449 O O . TYR B 1 138 ? -11.742 -17.75 2.297 1 98.75 138 TYR B O 1
ATOM 4457 N N . ALA B 1 139 ? -9.852 -16.828 3.115 1 98.81 139 ALA B N 1
ATOM 4458 C CA . ALA B 1 139 ? -8.992 -17.875 2.586 1 98.81 139 ALA B CA 1
ATOM 4459 C C . ALA B 1 139 ? -7.859 -18.203 3.559 1 98.81 139 ALA B C 1
ATOM 4461 O O . ALA B 1 139 ? -7.469 -17.359 4.371 1 98.81 139 ALA B O 1
ATOM 4462 N N . ILE B 1 140 ? -7.375 -19.406 3.514 1 98.88 140 ILE B N 1
ATOM 4463 C CA . ILE B 1 140 ? -6.203 -19.844 4.273 1 98.88 140 ILE B CA 1
ATOM 4464 C C . ILE B 1 140 ? -5.109 -20.297 3.314 1 98.88 140 ILE B C 1
ATOM 4466 O O . ILE B 1 140 ? -5.324 -21.219 2.514 1 98.88 140 ILE B O 1
ATOM 4470 N N . PRO B 1 141 ? -3.924 -19.703 3.406 1 98.62 141 PRO B N 1
ATOM 4471 C CA . PRO B 1 141 ? -2.855 -20.031 2.457 1 98.62 141 PRO B CA 1
ATOM 4472 C C . PRO B 1 141 ? -2.502 -21.516 2.441 1 98.62 141 PRO B C 1
ATOM 4474 O O . PRO B 1 141 ? -2.447 -22.141 3.498 1 98.62 141 PRO B O 1
ATOM 4477 N N . PHE B 1 142 ? -2.223 -22.094 1.197 1 97.56 142 PHE B N 1
ATOM 4478 C CA . PHE B 1 142 ? -1.878 -23.5 1.087 1 97.56 142 PHE B CA 1
ATOM 4479 C C . PHE B 1 142 ? -0.54 -23.672 0.38 1 97.56 142 PHE B C 1
ATOM 4481 O O . PHE B 1 142 ? 0.44 -24.109 0.991 1 97.56 142 PHE B O 1
ATOM 4488 N N . HIS B 1 143 ? -0.484 -23.281 -0.903 1 95.44 143 HIS B N 1
ATOM 4489 C CA . HIS B 1 143 ? 0.81 -23.266 -1.576 1 95.44 143 HIS B CA 1
ATOM 4490 C C . HIS B 1 143 ? 1.021 -21.953 -2.324 1 95.44 143 HIS B C 1
ATOM 4492 O O . HIS B 1 143 ? 0.219 -21.578 -3.188 1 95.44 143 HIS B O 1
ATOM 4498 N N . ASN B 1 144 ? 2.07 -21.297 -1.977 1 96.25 144 ASN B N 1
ATOM 4499 C CA . ASN B 1 144 ? 2.373 -19.969 -2.492 1 96.25 144 ASN B CA 1
ATOM 4500 C C . ASN B 1 144 ? 3.811 -19.875 -2.998 1 96.25 144 ASN B C 1
ATOM 4502 O O . ASN B 1 144 ? 4.656 -20.688 -2.627 1 96.25 144 ASN B O 1
ATOM 4506 N N . SER B 1 145 ? 3.957 -18.984 -3.871 1 96.5 145 SER B N 1
ATOM 4507 C CA . SER B 1 145 ? 5.246 -18.812 -4.535 1 96.5 145 SER B CA 1
ATOM 4508 C C . SER B 1 145 ? 5.52 -17.344 -4.832 1 96.5 145 SER B C 1
ATOM 4510 O O . SER B 1 145 ? 4.668 -16.484 -4.594 1 96.5 145 SER B O 1
ATOM 4512 N N . THR B 1 146 ? 6.699 -17.062 -5.16 1 97.75 146 THR B N 1
ATOM 4513 C CA . THR B 1 146 ? 7.133 -15.844 -5.84 1 97.75 146 THR B CA 1
ATOM 4514 C C . THR B 1 146 ? 7.926 -16.188 -7.102 1 97.75 146 THR B C 1
ATOM 4516 O O . THR B 1 146 ? 8.406 -17.312 -7.258 1 97.75 146 THR B O 1
ATOM 4519 N N . PRO B 1 147 ? 7.996 -15.234 -8.023 1 98.12 147 PRO B N 1
ATOM 4520 C CA . PRO B 1 147 ? 9.008 -15.414 -9.07 1 98.12 147 PRO B CA 1
ATOM 4521 C C . PRO B 1 147 ? 10.43 -15.484 -8.516 1 98.12 147 PRO B C 1
ATOM 4523 O O . PRO B 1 147 ? 10.727 -14.844 -7.504 1 98.12 147 PRO B O 1
ATOM 4526 N N . ILE B 1 148 ? 11.234 -16.25 -9.188 1 98.31 148 ILE B N 1
ATOM 4527 C CA . ILE B 1 148 ? 12.641 -16.359 -8.812 1 98.31 148 ILE B CA 1
ATOM 4528 C C . ILE B 1 148 ? 13.492 -16.594 -10.062 1 98.31 148 ILE B C 1
ATOM 4530 O O . ILE B 1 148 ? 12.977 -17 -11.109 1 98.31 148 ILE B O 1
ATOM 4534 N N . LEU B 1 149 ? 14.75 -16.219 -9.969 1 98.75 149 LEU B N 1
ATOM 4535 C CA . LEU B 1 149 ? 15.664 -16.375 -11.102 1 98.75 149 LEU B CA 1
ATOM 4536 C C . LEU B 1 149 ? 16.406 -17.703 -11.031 1 98.75 149 LEU B C 1
ATOM 4538 O O . LEU B 1 149 ? 17.172 -17.938 -10.102 1 98.75 149 LEU B O 1
ATOM 4542 N N . TYR B 1 150 ? 16.125 -18.562 -11.977 1 98.56 150 TYR B N 1
ATOM 4543 C CA . TYR B 1 150 ? 16.922 -19.766 -12.211 1 98.56 150 TYR B CA 1
ATOM 4544 C C . TYR B 1 150 ? 18.016 -19.5 -13.242 1 98.56 150 TYR B C 1
ATOM 4546 O O . TYR B 1 150 ? 17.797 -18.797 -14.234 1 98.56 150 TYR B O 1
ATOM 4554 N N . TYR B 1 151 ? 19.219 -20.109 -12.969 1 98.69 151 TYR B N 1
ATOM 4555 C CA . TYR B 1 151 ? 20.266 -19.875 -13.969 1 98.69 151 TYR B CA 1
ATOM 4556 C C . TYR B 1 151 ? 21.188 -21.078 -14.086 1 98.69 151 TYR B C 1
ATOM 4558 O O . TYR B 1 151 ? 21.328 -21.859 -13.133 1 98.69 151 TYR B O 1
ATOM 4566 N N . ASN B 1 152 ? 21.703 -21.312 -15.289 1 98.69 152 ASN B N 1
ATOM 4567 C CA . ASN B 1 152 ? 22.75 -22.281 -15.594 1 98.69 152 ASN B CA 1
ATOM 4568 C C . ASN B 1 152 ? 24.125 -21.797 -15.141 1 98.69 152 ASN B C 1
ATOM 4570 O O . ASN B 1 152 ? 24.766 -21 -15.836 1 98.69 152 ASN B O 1
ATOM 4574 N N . GLU B 1 153 ? 24.578 -22.297 -14.047 1 98.12 153 GLU B N 1
ATOM 4575 C CA . GLU B 1 153 ? 25.828 -21.812 -13.453 1 98.12 153 GLU B CA 1
ATOM 4576 C C . GLU B 1 153 ? 27.016 -22.031 -14.391 1 98.12 153 GLU B C 1
ATOM 4578 O O . GLU B 1 153 ? 27.891 -21.172 -14.484 1 98.12 153 GLU B O 1
ATOM 4583 N N . ASP B 1 154 ? 27.062 -23.094 -15.031 1 98.19 154 ASP B N 1
ATOM 4584 C CA . ASP B 1 154 ? 28.172 -23.422 -15.93 1 98.19 154 ASP B CA 1
ATOM 4585 C C . ASP B 1 154 ? 28.203 -22.484 -17.125 1 98.19 154 ASP B C 1
ATOM 4587 O O . ASP B 1 154 ? 29.266 -22.031 -17.547 1 98.19 154 ASP B O 1
ATOM 4591 N N . MET B 1 155 ? 27.016 -22.297 -17.656 1 98 155 MET B N 1
ATOM 4592 C CA . MET B 1 155 ? 26.938 -21.375 -18.797 1 98 155 MET B CA 1
ATOM 4593 C C . MET B 1 155 ? 27.406 -19.984 -18.406 1 98 155 MET B C 1
ATOM 4595 O O . MET B 1 155 ? 28.125 -19.328 -19.172 1 98 155 MET B O 1
ATOM 4599 N N . LEU B 1 156 ? 27 -19.5 -17.219 1 98.5 156 LEU B N 1
ATOM 4600 C CA . LEU B 1 156 ? 27.422 -18.188 -16.75 1 98.5 156 LEU B CA 1
ATOM 4601 C C . LEU B 1 156 ? 28.938 -18.141 -16.547 1 98.5 156 LEU B C 1
ATOM 4603 O O . LEU B 1 156 ? 29.594 -17.203 -17.016 1 98.5 156 LEU B O 1
ATOM 4607 N N . LYS B 1 157 ? 29.469 -19.141 -15.945 1 97.81 157 LYS B N 1
ATOM 4608 C CA . LYS B 1 157 ? 30.906 -19.203 -15.688 1 97.81 157 LYS B CA 1
ATOM 4609 C C . LYS B 1 157 ? 31.688 -19.188 -17 1 97.81 157 LYS B C 1
ATOM 4611 O O . LYS B 1 157 ? 32.688 -18.469 -17.109 1 97.81 157 LYS B O 1
ATOM 4616 N N . LYS B 1 158 ? 31.25 -19.953 -17.906 1 97.12 158 LYS B N 1
ATOM 4617 C CA . LYS B 1 158 ? 31.922 -20.016 -19.219 1 97.12 158 LYS B CA 1
ATOM 4618 C C . LYS B 1 158 ? 31.891 -18.656 -19.906 1 97.12 158 LYS B C 1
ATOM 4620 O O . LYS B 1 158 ? 32.812 -18.312 -20.641 1 97.12 158 LYS B O 1
ATOM 4625 N N . ALA B 1 159 ? 30.875 -17.938 -19.656 1 97.12 159 ALA B N 1
ATOM 4626 C CA . ALA B 1 159 ? 30.734 -16.625 -20.266 1 97.12 159 ALA B CA 1
ATOM 4627 C C . ALA B 1 159 ? 31.469 -15.562 -19.438 1 97.12 159 ALA B C 1
ATOM 4629 O O . ALA B 1 159 ? 31.484 -14.383 -19.812 1 97.12 159 ALA B O 1
ATOM 4630 N N . GLY B 1 160 ? 32 -15.938 -18.266 1 97.38 160 GLY B N 1
ATOM 4631 C CA . GLY B 1 160 ? 32.812 -15.039 -17.484 1 97.38 160 GLY B CA 1
ATOM 4632 C C . GLY B 1 160 ? 32.094 -14.438 -16.297 1 97.38 160 GLY B C 1
ATOM 4633 O O . GLY B 1 160 ? 32.594 -13.469 -15.703 1 97.38 160 GLY B O 1
ATOM 4634 N N . PHE B 1 161 ? 30.953 -14.969 -15.984 1 97.69 161 PHE B N 1
ATOM 4635 C CA . PHE B 1 161 ? 30.188 -14.469 -14.844 1 97.69 161 PHE B CA 1
ATOM 4636 C C . PHE B 1 161 ? 30.203 -15.469 -13.695 1 97.69 161 PHE B C 1
ATOM 4638 O O . PHE B 1 161 ? 29.734 -16.594 -13.844 1 97.69 161 PHE B O 1
ATOM 4645 N N . ASN B 1 162 ? 30.688 -15.023 -12.516 1 95.38 162 ASN B N 1
ATOM 4646 C CA . ASN B 1 162 ? 30.781 -15.922 -11.367 1 95.38 162 ASN B CA 1
ATOM 4647 C C . ASN B 1 162 ? 29.578 -15.758 -10.43 1 95.38 162 ASN B C 1
ATOM 4649 O O . ASN B 1 162 ? 29.406 -16.547 -9.5 1 95.38 162 ASN B O 1
ATOM 4653 N N . GLU B 1 163 ? 28.797 -14.75 -10.633 1 97 163 GLU B N 1
ATOM 4654 C CA . GLU B 1 163 ? 27.594 -14.484 -9.852 1 97 163 GLU B CA 1
ATOM 4655 C C . GLU B 1 163 ? 26.406 -14.195 -10.758 1 97 163 GLU B C 1
ATOM 4657 O O . GLU B 1 163 ? 26.562 -13.719 -11.883 1 97 163 GLU B O 1
ATOM 4662 N N . PRO B 1 164 ? 25.172 -14.57 -10.273 1 97.94 164 PRO B N 1
ATOM 4663 C CA . PRO B 1 164 ? 24 -14.172 -11.047 1 97.94 164 PRO B CA 1
ATOM 4664 C C . PRO B 1 164 ? 23.766 -12.664 -11.031 1 97.94 164 PRO B C 1
ATOM 4666 O O . PRO B 1 164 ? 24.266 -11.969 -10.148 1 97.94 164 PRO B O 1
ATOM 4669 N N . PRO B 1 165 ? 23.031 -12.188 -12.062 1 98.5 165 PRO B N 1
ATOM 4670 C CA . PRO B 1 165 ? 22.781 -10.742 -12.102 1 98.5 165 PRO B CA 1
ATOM 4671 C C . PRO B 1 165 ? 21.891 -10.273 -10.953 1 98.5 165 PRO B C 1
ATOM 4673 O O . PRO B 1 165 ? 20.969 -10.984 -10.539 1 98.5 165 PRO B O 1
ATOM 4676 N N . LYS B 1 166 ? 22.156 -9.086 -10.461 1 97.56 166 LYS B N 1
ATOM 4677 C CA . LYS B 1 166 ? 21.484 -8.586 -9.266 1 97.56 166 LYS B CA 1
ATOM 4678 C C . LYS B 1 166 ? 20.5 -7.484 -9.617 1 97.56 166 LYS B C 1
ATOM 4680 O O . LYS B 1 166 ? 19.641 -7.125 -8.797 1 97.56 166 LYS B O 1
ATOM 4685 N N . ASN B 1 167 ? 20.641 -6.859 -10.711 1 98.12 167 ASN B N 1
ATOM 4686 C CA . ASN B 1 167 ? 19.75 -5.793 -11.164 1 98.12 167 ASN B CA 1
ATOM 4687 C C . ASN B 1 167 ? 19.469 -5.906 -12.656 1 98.12 167 ASN B C 1
ATOM 4689 O O . ASN B 1 167 ? 20.047 -6.742 -13.344 1 98.12 167 ASN B O 1
ATOM 4693 N N . TRP B 1 168 ? 18.641 -5.062 -13.156 1 98.62 168 TRP B N 1
ATOM 4694 C CA . TRP B 1 168 ? 18.141 -5.184 -14.523 1 98.62 168 TRP B CA 1
ATOM 4695 C C . TRP B 1 168 ? 19.266 -4.945 -15.539 1 98.62 168 TRP B C 1
ATOM 4697 O O . TRP B 1 168 ? 19.297 -5.574 -16.594 1 98.62 168 TRP B O 1
ATOM 4707 N N . ASP B 1 169 ? 20.188 -4.039 -15.289 1 98.5 169 ASP B N 1
ATOM 4708 C CA . ASP B 1 169 ? 21.312 -3.797 -16.188 1 98.5 169 ASP B CA 1
ATOM 4709 C C . ASP B 1 169 ? 22.188 -5.047 -16.328 1 98.5 169 ASP B C 1
ATOM 4711 O O . ASP B 1 169 ? 22.562 -5.418 -17.438 1 98.5 169 ASP B O 1
ATOM 4715 N N . GLU B 1 170 ? 22.422 -5.617 -15.195 1 98.5 170 GLU B N 1
ATOM 4716 C CA . GLU B 1 170 ? 23.219 -6.848 -15.211 1 98.5 170 GLU B CA 1
ATOM 4717 C C . GLU B 1 170 ? 22.469 -7.977 -15.906 1 98.5 170 GLU B C 1
ATOM 4719 O O . GLU B 1 170 ? 23.078 -8.797 -16.594 1 98.5 170 GLU B O 1
ATOM 4724 N N . VAL B 1 171 ? 21.141 -8.078 -15.742 1 98.75 171 VAL B N 1
ATOM 4725 C CA . VAL B 1 171 ? 20.344 -9.086 -16.422 1 98.75 171 VAL B CA 1
ATOM 4726 C C . VAL B 1 171 ? 20.5 -8.938 -17.938 1 98.75 171 VAL B C 1
ATOM 4728 O O . VAL B 1 171 ? 20.766 -9.914 -18.641 1 98.75 171 VAL B O 1
ATOM 4731 N N . ALA B 1 172 ? 20.344 -7.73 -18.406 1 98.31 172 ALA B N 1
ATOM 4732 C CA . ALA B 1 172 ? 20.453 -7.48 -19.828 1 98.31 172 ALA B CA 1
ATOM 4733 C C . ALA B 1 172 ? 21.844 -7.84 -20.344 1 98.31 172 ALA B C 1
ATOM 4735 O O . ALA B 1 172 ? 21.969 -8.516 -21.375 1 98.31 172 ALA B O 1
ATOM 4736 N N . ALA B 1 173 ? 22.859 -7.457 -19.641 1 97.88 173 ALA B N 1
ATOM 4737 C CA . ALA B 1 173 ? 24.234 -7.723 -20.031 1 97.88 173 ALA B CA 1
ATOM 4738 C C . ALA B 1 173 ? 24.531 -9.219 -20.062 1 97.88 173 ALA B C 1
ATOM 4740 O O . ALA B 1 173 ? 25.094 -9.734 -21.031 1 97.88 173 ALA B O 1
ATOM 4741 N N . VAL B 1 174 ? 24.141 -9.859 -19 1 98.69 174 VAL B N 1
ATOM 4742 C CA . VAL B 1 174 ? 24.391 -11.297 -18.891 1 98.69 174 VAL B CA 1
ATOM 4743 C C . VAL B 1 174 ? 23.594 -12.039 -19.969 1 98.69 174 VAL B C 1
ATOM 4745 O O . VAL B 1 174 ? 24.125 -12.93 -20.641 1 98.69 174 VAL B O 1
ATOM 4748 N N . ALA B 1 175 ? 22.344 -11.688 -20.125 1 98.69 175 ALA B N 1
ATOM 4749 C CA . ALA B 1 175 ? 21.484 -12.359 -21.094 1 98.69 175 ALA B CA 1
ATOM 4750 C C . ALA B 1 175 ? 22.047 -12.219 -22.516 1 98.69 175 ALA B C 1
ATOM 4752 O O . ALA B 1 175 ? 22.062 -13.188 -23.281 1 98.69 175 ALA B O 1
ATOM 4753 N N . LYS B 1 176 ? 22.531 -11.07 -22.859 1 97.88 176 LYS B N 1
ATOM 4754 C CA . LYS B 1 176 ? 23.125 -10.836 -24.172 1 97.88 176 LYS B CA 1
ATOM 4755 C C . LYS B 1 176 ? 24.344 -11.719 -24.375 1 97.88 176 LYS B C 1
ATOM 4757 O O . LYS B 1 176 ? 24.5 -12.328 -25.438 1 97.88 176 LYS B O 1
ATOM 4762 N N . LYS B 1 177 ? 25.141 -11.75 -23.391 1 97.88 177 LYS B N 1
ATOM 4763 C CA . LYS B 1 177 ? 26.375 -12.516 -23.469 1 97.88 177 LYS B CA 1
ATOM 4764 C C . LYS B 1 177 ? 26.094 -14.008 -23.594 1 97.88 177 LYS B C 1
ATOM 4766 O O . LYS B 1 177 ? 26.828 -14.742 -24.25 1 97.88 177 LYS B O 1
ATOM 4771 N N . LEU B 1 178 ? 25.031 -14.453 -23 1 98.56 178 LEU B N 1
ATOM 4772 C CA . LEU B 1 178 ? 24.703 -15.875 -22.969 1 98.56 178 LEU B CA 1
ATOM 4773 C C . LEU B 1 178 ? 23.953 -16.297 -24.219 1 98.56 178 LEU B C 1
ATOM 4775 O O . LEU B 1 178 ? 23.75 -17.484 -24.453 1 98.56 178 LEU B O 1
ATOM 4779 N N . THR B 1 179 ? 23.547 -15.391 -24.984 1 98.62 179 THR B N 1
ATOM 4780 C CA . THR B 1 179 ? 22.781 -15.711 -26.188 1 98.62 179 THR B CA 1
ATOM 4781 C C . THR B 1 179 ? 23.719 -16.062 -27.344 1 98.62 179 THR B C 1
ATOM 4783 O O . THR B 1 179 ? 24.656 -15.32 -27.641 1 98.62 179 THR B O 1
ATOM 4786 N N . ASP B 1 180 ? 23.422 -17.188 -27.969 1 97.38 180 ASP B N 1
ATOM 4787 C CA . ASP B 1 180 ? 24.156 -17.672 -29.125 1 97.38 180 ASP B CA 1
ATOM 4788 C C . ASP B 1 180 ? 23.219 -18.297 -30.156 1 97.38 180 ASP B C 1
ATOM 4790 O O . ASP B 1 180 ? 22.984 -19.5 -30.125 1 97.38 180 ASP B O 1
ATOM 4794 N N . PRO B 1 181 ? 22.797 -17.609 -31.109 1 94 181 PRO B N 1
ATOM 4795 C CA . PRO B 1 181 ? 21.828 -18.109 -32.094 1 94 181 PRO B CA 1
ATOM 4796 C C . PRO B 1 181 ? 22.344 -19.328 -32.844 1 94 181 PRO B C 1
ATOM 4798 O O . PRO B 1 181 ? 21.562 -20.203 -33.219 1 94 181 PRO B O 1
ATOM 4801 N N . ALA B 1 182 ? 23.578 -19.344 -33.062 1 95.62 182 ALA B N 1
ATOM 4802 C CA . ALA B 1 182 ? 24.172 -20.453 -33.812 1 95.62 182 ALA B CA 1
ATOM 4803 C C . ALA B 1 182 ? 23.984 -21.766 -33.062 1 95.62 182 ALA B C 1
ATOM 4805 O O . ALA B 1 182 ? 23.891 -22.828 -33.688 1 95.62 182 ALA B O 1
ATOM 4806 N N . LYS B 1 183 ? 23.844 -21.703 -31.844 1 95.19 183 LYS B N 1
ATOM 4807 C CA . LYS B 1 183 ? 23.672 -22.891 -31.016 1 95.19 183 LYS B CA 1
ATOM 4808 C C . LYS B 1 183 ? 22.219 -23.047 -30.547 1 95.19 183 LYS B C 1
ATOM 4810 O O . LYS B 1 183 ? 21.906 -23.938 -29.766 1 95.19 183 LYS B O 1
ATOM 4815 N N . GLY B 1 184 ? 21.406 -22.094 -31.031 1 96.12 184 GLY B N 1
ATOM 4816 C CA . GLY B 1 184 ? 20.031 -22.094 -30.531 1 96.12 184 GLY B CA 1
ATOM 4817 C C . GLY B 1 184 ? 19.953 -21.797 -29.047 1 96.12 184 GLY B C 1
ATOM 4818 O O . GLY B 1 184 ? 19.047 -22.281 -28.359 1 96.12 184 GLY B O 1
ATOM 4819 N N . GLN B 1 185 ? 20.953 -21.094 -28.5 1 97.81 185 GLN B N 1
ATOM 4820 C CA . GLN B 1 185 ? 21.047 -20.781 -27.078 1 97.81 185 GLN B CA 1
ATOM 4821 C C . GLN B 1 185 ? 20.516 -19.391 -26.781 1 97.81 185 GLN B C 1
ATOM 4823 O O . GLN B 1 185 ? 20.859 -18.422 -27.469 1 97.81 185 GLN B O 1
ATOM 4828 N N . TRP B 1 186 ? 19.656 -19.312 -25.812 1 98.69 186 TRP B N 1
ATOM 4829 C CA . TRP B 1 186 ? 19.062 -18.047 -25.406 1 98.69 186 TRP B CA 1
ATOM 4830 C C . TRP B 1 186 ? 19.578 -17.641 -24.031 1 98.69 186 TRP B C 1
ATOM 4832 O O . TRP B 1 186 ? 19.875 -18.484 -23.188 1 98.69 186 TRP B O 1
ATOM 4842 N N . GLY B 1 187 ? 19.672 -16.344 -23.828 1 98.81 187 GLY B N 1
ATOM 4843 C CA . GLY B 1 187 ? 20.156 -15.812 -22.562 1 98.81 187 GLY B CA 1
ATOM 4844 C C . GLY B 1 187 ? 19.125 -15.875 -21.453 1 98.81 187 GLY B C 1
ATOM 4845 O O . GLY B 1 187 ? 19.438 -16.219 -20.312 1 98.81 187 GLY B O 1
ATOM 4846 N N . ILE B 1 188 ? 17.906 -15.562 -21.828 1 98.88 188 ILE B N 1
ATOM 4847 C CA . ILE B 1 188 ? 16.875 -15.5 -20.812 1 98.88 188 ILE B CA 1
ATOM 4848 C C . ILE B 1 188 ? 15.508 -15.789 -21.422 1 98.88 188 ILE B C 1
ATOM 4850 O O . ILE B 1 188 ? 15.289 -15.516 -22.609 1 98.88 188 ILE B O 1
ATOM 4854 N N . MET B 1 189 ? 14.625 -16.406 -20.641 1 98.81 189 MET B N 1
ATOM 4855 C CA . MET B 1 189 ? 13.219 -16.531 -21 1 98.81 189 MET B CA 1
ATOM 4856 C C . MET B 1 189 ? 12.312 -16.219 -19.812 1 98.81 189 MET B C 1
ATOM 4858 O O . MET B 1 189 ? 12.641 -16.562 -18.672 1 98.81 189 MET B O 1
ATOM 4862 N N . ILE B 1 190 ? 11.203 -15.523 -20.016 1 98.75 190 ILE B N 1
ATOM 4863 C CA . ILE B 1 190 ? 10.148 -15.18 -19.078 1 98.75 190 ILE B CA 1
ATOM 4864 C C . ILE B 1 190 ? 8.797 -15.648 -19.609 1 98.75 190 ILE B C 1
ATOM 4866 O O . ILE B 1 190 ? 8.453 -15.375 -20.766 1 98.75 190 ILE B O 1
ATOM 4870 N N . PRO B 1 191 ? 8.062 -16.406 -18.781 1 98 191 PRO B N 1
ATOM 4871 C CA . PRO B 1 191 ? 6.754 -16.844 -19.266 1 98 191 PRO B CA 1
ATOM 4872 C C . PRO B 1 191 ? 5.801 -15.68 -19.531 1 98 191 PRO B C 1
ATOM 4874 O O . PRO B 1 191 ? 5.691 -14.766 -18.703 1 98 191 PRO B O 1
ATOM 4877 N N . SER B 1 192 ? 5.125 -15.758 -20.656 1 97.19 192 SER B N 1
ATOM 4878 C CA . SER B 1 192 ? 4.336 -14.609 -21.094 1 97.19 192 SER B CA 1
ATOM 4879 C C . SER B 1 192 ? 2.932 -15.031 -21.516 1 97.19 192 SER B C 1
ATOM 4881 O O . SER B 1 192 ? 2.275 -14.328 -22.281 1 97.19 192 SER B O 1
ATOM 4883 N N . THR B 1 193 ? 2.438 -16.156 -21.047 1 93.88 193 THR B N 1
ATOM 4884 C CA . THR B 1 193 ? 1.11 -16.656 -21.391 1 93.88 193 THR B CA 1
ATOM 4885 C C . THR B 1 193 ? 0.029 -15.836 -20.688 1 93.88 193 THR B C 1
ATOM 4887 O O . THR B 1 193 ? 0.295 -15.172 -19.688 1 93.88 193 THR B O 1
ATOM 4890 N N . ASN B 1 194 ? -1.186 -15.961 -21.281 1 92.38 194 ASN B N 1
ATOM 4891 C CA . ASN B 1 194 ? -2.324 -15.227 -20.734 1 92.38 194 ASN B CA 1
ATOM 4892 C C . ASN B 1 194 ? -3.164 -16.109 -19.812 1 92.38 194 ASN B C 1
ATOM 4894 O O . ASN B 1 194 ? -4.395 -16.062 -19.859 1 92.38 194 ASN B O 1
ATOM 4898 N N . ASP B 1 195 ? -2.496 -16.984 -19.141 1 89.06 195 ASP B N 1
ATOM 4899 C CA . ASP B 1 195 ? -3.121 -17.859 -18.141 1 89.06 195 ASP B CA 1
ATOM 4900 C C . ASP B 1 195 ? -2.607 -17.562 -16.734 1 89.06 195 ASP B C 1
ATOM 4902 O O . ASP B 1 195 ? -2.352 -18.469 -15.953 1 89.06 195 ASP B O 1
ATOM 4906 N N . ASP B 1 196 ? -2.322 -16.281 -16.531 1 91.62 196 ASP B N 1
ATOM 4907 C CA . ASP B 1 196 ? -1.946 -15.766 -15.227 1 91.62 196 ASP B CA 1
ATOM 4908 C C . ASP B 1 196 ? -0.442 -15.516 -15.141 1 91.62 196 ASP B C 1
ATOM 4910 O O . ASP B 1 196 ? 0.001 -14.562 -14.5 1 91.62 196 ASP B O 1
ATOM 4914 N N . TYR B 1 197 ? 0.375 -16.312 -15.859 1 95.25 197 TYR B N 1
ATOM 4915 C CA . TYR B 1 197 ? 1.82 -16.25 -15.672 1 95.25 197 TYR B CA 1
ATOM 4916 C C . TYR B 1 197 ? 2.379 -14.93 -16.172 1 95.25 197 TYR B C 1
ATOM 4918 O O . TYR B 1 197 ? 3.225 -14.312 -15.516 1 95.25 197 TYR B O 1
ATOM 4926 N N . GLY B 1 198 ? 1.919 -14.523 -17.359 1 97.25 198 GLY B N 1
ATOM 4927 C CA . GLY B 1 198 ? 2.396 -13.258 -17.891 1 97.25 198 GLY B CA 1
ATOM 4928 C C . GLY B 1 198 ? 2.1 -12.078 -17 1 97.25 198 GLY B C 1
ATOM 4929 O O . GLY B 1 198 ? 2.984 -11.266 -16.719 1 97.25 198 GLY B O 1
ATOM 4930 N N . GLY B 1 199 ? 0.813 -11.992 -16.531 1 97.31 199 GLY B N 1
ATOM 4931 C CA . GLY B 1 199 ? 0.425 -10.922 -15.625 1 97.31 199 GLY B CA 1
ATOM 4932 C C . GLY B 1 199 ? 1.157 -10.969 -14.297 1 97.31 199 GLY B C 1
ATOM 4933 O O . GLY B 1 199 ? 1.509 -9.93 -13.734 1 97.31 199 GLY B O 1
ATOM 4934 N N . TRP B 1 200 ? 1.416 -12.148 -13.852 1 97.62 200 TRP B N 1
ATOM 4935 C CA . TRP B 1 200 ? 2.107 -12.352 -12.586 1 97.62 200 TRP B CA 1
ATOM 4936 C C . TRP B 1 200 ? 3.551 -11.867 -12.664 1 97.62 200 TRP B C 1
ATOM 4938 O O . TRP B 1 200 ? 4.016 -11.133 -11.797 1 97.62 200 TRP B O 1
ATOM 4948 N N . MET B 1 201 ? 4.238 -12.219 -13.695 1 98.44 201 MET B N 1
ATOM 4949 C CA . MET B 1 201 ? 5.621 -11.797 -13.906 1 98.44 201 MET B CA 1
ATOM 4950 C C . MET B 1 201 ? 5.707 -10.281 -14.094 1 98.44 201 MET B C 1
ATOM 4952 O O . MET B 1 201 ? 6.574 -9.633 -13.508 1 98.44 201 MET B O 1
ATOM 4956 N N . LEU B 1 202 ? 4.781 -9.766 -14.875 1 98.69 202 LEU B N 1
ATOM 4957 C CA . LEU B 1 202 ? 4.793 -8.328 -15.109 1 98.69 202 LEU B CA 1
ATOM 4958 C C . LEU B 1 202 ? 4.555 -7.562 -13.805 1 98.69 202 LEU B C 1
ATOM 4960 O O . LEU B 1 202 ? 5.172 -6.52 -13.57 1 98.69 202 LEU B O 1
ATOM 4964 N N . SER B 1 203 ? 3.627 -8.047 -13.008 1 98 203 SER B N 1
ATOM 4965 C CA . SER B 1 203 ? 3.363 -7.402 -11.727 1 98 203 SER B CA 1
ATOM 4966 C C . SER B 1 203 ? 4.609 -7.395 -10.844 1 98 203 SER B C 1
ATOM 4968 O O . SER B 1 203 ? 4.879 -6.41 -10.156 1 98 203 SER B O 1
ATOM 4970 N N . ALA B 1 204 ? 5.359 -8.461 -10.836 1 98.31 204 ALA B N 1
ATOM 4971 C CA . ALA B 1 204 ? 6.594 -8.531 -10.062 1 98.31 204 ALA B CA 1
ATOM 4972 C C . ALA B 1 204 ? 7.637 -7.551 -10.602 1 98.31 204 ALA B C 1
ATOM 4974 O O . ALA B 1 204 ? 8.297 -6.852 -9.828 1 98.31 204 ALA B O 1
ATOM 4975 N N . LEU B 1 205 ? 7.785 -7.512 -11.938 1 98.69 205 LEU B N 1
ATOM 4976 C CA . LEU B 1 205 ? 8.727 -6.578 -12.547 1 98.69 205 LEU B CA 1
ATOM 4977 C C . LEU B 1 205 ? 8.32 -5.137 -12.258 1 98.69 205 LEU B C 1
ATOM 4979 O O . LEU B 1 205 ? 9.18 -4.277 -12.031 1 98.69 205 LEU B O 1
ATOM 4983 N N . THR B 1 206 ? 7.016 -4.887 -12.258 1 98.44 206 THR B N 1
ATOM 4984 C CA . THR B 1 206 ? 6.52 -3.557 -11.914 1 98.44 206 THR B CA 1
ATOM 4985 C C . THR B 1 206 ? 6.875 -3.197 -10.477 1 98.44 206 THR B C 1
ATOM 4987 O O . THR B 1 206 ? 7.312 -2.08 -10.195 1 98.44 206 THR B O 1
ATOM 4990 N N . ARG B 1 207 ? 6.73 -4.148 -9.562 1 97.5 207 ARG B N 1
ATOM 4991 C CA . ARG B 1 207 ? 7.102 -3.932 -8.172 1 97.5 207 ARG B CA 1
ATOM 4992 C C . ARG B 1 207 ? 8.586 -3.619 -8.039 1 97.5 207 ARG B C 1
ATOM 4994 O O . ARG B 1 207 ? 8.969 -2.699 -7.316 1 97.5 207 ARG B O 1
ATOM 5001 N N . ALA B 1 208 ? 9.414 -4.352 -8.703 1 97.75 208 ALA B N 1
ATOM 5002 C CA . ALA B 1 208 ? 10.852 -4.113 -8.672 1 97.75 208 ALA B CA 1
ATOM 5003 C C . ALA B 1 208 ? 11.195 -2.723 -9.203 1 97.75 208 ALA B C 1
ATOM 5005 O O . ALA B 1 208 ? 12.172 -2.111 -8.781 1 97.75 208 ALA B O 1
ATOM 5006 N N . ASN B 1 209 ? 10.352 -2.26 -10.141 1 97.81 209 ASN B N 1
ATOM 5007 C CA . ASN B 1 209 ? 10.547 -0.947 -10.742 1 97.81 209 ASN B CA 1
ATOM 5008 C C . ASN B 1 209 ? 9.891 0.155 -9.922 1 97.81 209 ASN B C 1
ATOM 5010 O O . ASN B 1 209 ? 9.68 1.263 -10.414 1 97.81 209 ASN B O 1
ATOM 5014 N N . GLY B 1 210 ? 9.477 -0.159 -8.727 1 93.88 210 GLY B N 1
ATOM 5015 C CA . GLY B 1 210 ? 8.984 0.82 -7.766 1 93.88 210 GLY B CA 1
ATOM 5016 C C . GLY B 1 210 ? 7.477 0.958 -7.77 1 93.88 210 GLY B C 1
ATOM 5017 O O . GLY B 1 210 ? 6.906 1.641 -6.914 1 93.88 210 GLY B O 1
ATOM 5018 N N . GLY B 1 211 ? 6.816 0.37 -8.688 1 94.69 211 GLY B N 1
ATOM 5019 C CA . GLY B 1 211 ? 5.41 0.637 -8.945 1 94.69 211 GLY B CA 1
ATOM 5020 C C . GLY B 1 211 ? 4.48 -0.192 -8.078 1 94.69 211 GLY B C 1
ATOM 5021 O O . GLY B 1 211 ? 4.922 -1.105 -7.379 1 94.69 211 GLY B O 1
ATOM 5022 N N . ALA B 1 212 ? 3.24 0.403 -8.102 1 93.06 212 ALA B N 1
ATOM 5023 C CA . ALA B 1 212 ? 2.098 -0.406 -7.68 1 93.06 212 ALA B CA 1
ATOM 5024 C C . ALA B 1 212 ? 1.345 -0.96 -8.883 1 93.06 212 ALA B C 1
ATOM 5026 O O . ALA B 1 212 ? 1.397 -0.386 -9.977 1 93.06 212 ALA B O 1
ATOM 5027 N N . TYR B 1 213 ? 1.071 -2.248 -9.086 1 96 213 TYR B N 1
ATOM 5028 C CA . TYR B 1 213 ? 0.412 -2.898 -10.211 1 96 213 TYR B CA 1
ATOM 5029 C C . TYR B 1 213 ? -1.103 -2.773 -10.102 1 96 213 TYR B C 1
ATOM 5031 O O . TYR B 1 213 ? -1.804 -2.736 -11.117 1 96 213 TYR B O 1
ATOM 5039 N N . TYR B 1 214 ? -1.613 -2.615 -8.969 1 96.25 214 TYR B N 1
ATOM 5040 C CA . TYR B 1 214 ? -3.035 -2.467 -8.68 1 96.25 214 TYR B CA 1
ATOM 5041 C C . TYR B 1 214 ? -3.252 -1.881 -7.285 1 96.25 214 TYR B C 1
ATOM 5043 O O . TYR B 1 214 ? -2.295 -1.683 -6.535 1 96.25 214 TYR B O 1
ATOM 5051 N N . ASN B 1 215 ? -4.492 -1.517 -7.031 1 95.56 215 ASN B N 1
ATOM 5052 C CA . ASN B 1 215 ? -4.891 -1.117 -5.688 1 95.56 215 ASN B CA 1
ATOM 5053 C C . ASN B 1 215 ? -5.207 -2.328 -4.812 1 95.56 215 ASN B C 1
ATOM 5055 O O . ASN B 1 215 ? -6.234 -2.982 -5.004 1 95.56 215 ASN B O 1
ATOM 5059 N N . ALA B 1 216 ? -4.391 -2.578 -3.803 1 91.38 216 ALA B N 1
ATOM 5060 C CA . ALA B 1 216 ? -4.539 -3.773 -2.977 1 91.38 216 ALA B CA 1
ATOM 5061 C C . ALA B 1 216 ? -5.734 -3.646 -2.035 1 91.38 216 ALA B C 1
ATOM 5063 O O . ALA B 1 216 ? -6.25 -4.648 -1.537 1 91.38 216 ALA B O 1
ATOM 5064 N N . ASP B 1 217 ? -6.242 -2.402 -1.889 1 89.5 217 ASP B N 1
ATOM 5065 C CA . ASP B 1 217 ? -7.297 -2.158 -0.909 1 89.5 217 ASP B CA 1
ATOM 5066 C C . ASP B 1 217 ? -8.656 -2.012 -1.591 1 89.5 217 ASP B C 1
ATOM 5068 O O . ASP B 1 217 ? -9.695 -1.991 -0.924 1 89.5 217 ASP B O 1
ATOM 5072 N N . TYR B 1 218 ? -8.656 -1.843 -2.814 1 94.19 218 TYR B N 1
ATOM 5073 C CA . TYR B 1 218 ? -9.875 -1.586 -3.572 1 94.19 218 TYR B CA 1
ATOM 5074 C C . TYR B 1 218 ? -9.852 -2.312 -4.91 1 94.19 218 TYR B C 1
ATOM 5076 O O . TYR B 1 218 ? -9.117 -1.92 -5.824 1 94.19 218 TYR B O 1
ATOM 5084 N N . PRO B 1 219 ? -10.719 -3.32 -5.047 1 95.56 219 PRO B N 1
ATOM 5085 C CA . PRO B 1 219 ? -10.641 -4.215 -6.203 1 95.56 219 PRO B CA 1
ATOM 5086 C C . PRO B 1 219 ? -11.156 -3.568 -7.484 1 95.56 219 PRO B C 1
ATOM 5088 O O . PRO B 1 219 ? -11.344 -4.254 -8.492 1 95.56 219 PRO B O 1
ATOM 5091 N N . GLY B 1 220 ? -11.336 -2.273 -7.523 1 96.94 220 GLY B N 1
ATOM 5092 C CA . GLY B 1 220 ? -11.852 -1.58 -8.695 1 96.94 220 GLY B CA 1
ATOM 5093 C C . GLY B 1 220 ? -10.805 -0.747 -9.406 1 96.94 220 GLY B C 1
ATOM 5094 O O . GLY B 1 220 ? -11.133 0.045 -10.297 1 96.94 220 GLY B O 1
ATOM 5095 N N . GLU B 1 221 ? -9.492 -0.92 -9.016 1 97.69 221 GLU B N 1
ATOM 5096 C CA . GLU B 1 221 ? -8.469 -0.077 -9.617 1 97.69 221 GLU B CA 1
ATOM 5097 C C . GLU B 1 221 ? -7.199 -0.877 -9.922 1 97.69 221 GLU B C 1
ATOM 5099 O O . GLU B 1 221 ? -6.742 -1.657 -9.086 1 97.69 221 GLU B O 1
ATOM 5104 N N . VAL B 1 222 ? -6.664 -0.739 -11.102 1 97.94 222 VAL B N 1
ATOM 5105 C CA . VAL B 1 222 ? -5.363 -1.244 -11.523 1 97.94 222 VAL B CA 1
ATOM 5106 C C . VAL B 1 222 ? -4.523 -0.1 -12.086 1 97.94 222 VAL B C 1
ATOM 5108 O O . VAL B 1 222 ? -5.059 0.951 -12.453 1 97.94 222 VAL B O 1
ATOM 5111 N N . TYR B 1 223 ? -3.221 -0.271 -12.141 1 98.19 223 TYR B N 1
ATOM 5112 C CA . TYR B 1 223 ? -2.297 0.783 -12.539 1 98.19 223 TYR B CA 1
ATOM 5113 C C . TYR B 1 223 ? -1.452 0.342 -13.727 1 98.19 223 TYR B C 1
ATOM 5115 O O . TYR B 1 223 ? -0.221 0.395 -13.68 1 98.19 223 TYR B O 1
ATOM 5123 N N . TYR B 1 224 ? -2.148 0.039 -14.797 1 98.56 224 TYR B N 1
ATOM 5124 C CA . TYR B 1 224 ? -1.526 -0.528 -15.984 1 98.56 224 TYR B CA 1
ATOM 5125 C C . TYR B 1 224 ? -0.779 0.542 -16.766 1 98.56 224 TYR B C 1
ATOM 5127 O O . TYR B 1 224 ? 0.193 0.243 -17.469 1 98.56 224 TYR B O 1
ATOM 5135 N N . ASN B 1 225 ? -1.218 1.808 -16.672 1 98.38 225 ASN B N 1
ATOM 5136 C CA . ASN B 1 225 ? -0.688 2.873 -17.516 1 98.38 225 ASN B CA 1
ATOM 5137 C C . ASN B 1 225 ? 0.195 3.83 -16.719 1 98.38 225 ASN B C 1
ATOM 5139 O O . ASN B 1 225 ? 0.198 5.035 -16.969 1 98.38 225 ASN B O 1
ATOM 5143 N N . THR B 1 226 ? 0.892 3.367 -15.75 1 98.06 226 THR B N 1
ATOM 5144 C CA . THR B 1 226 ? 1.816 4.164 -14.953 1 98.06 226 THR B CA 1
ATOM 5145 C C . THR B 1 226 ? 3.25 3.984 -15.445 1 98.06 226 THR B C 1
ATOM 5147 O O . THR B 1 226 ? 3.555 3.02 -16.141 1 98.06 226 THR B O 1
ATOM 5150 N N . ALA B 1 227 ? 4.152 4.863 -15.062 1 98 227 ALA B N 1
ATOM 5151 C CA . ALA B 1 227 ? 5.543 4.84 -15.5 1 98 227 ALA B CA 1
ATOM 5152 C C . ALA B 1 227 ? 6.23 3.545 -15.07 1 98 227 ALA B C 1
ATOM 5154 O O . ALA B 1 227 ? 7.008 2.965 -15.836 1 98 227 ALA B O 1
ATOM 5155 N N . SER B 1 228 ? 5.961 3.104 -13.867 1 98.38 228 SER B N 1
ATOM 5156 C CA . SER B 1 228 ? 6.602 1.896 -13.359 1 98.38 228 SER B CA 1
ATOM 5157 C C . SER B 1 228 ? 6.203 0.671 -14.172 1 98.38 228 SER B C 1
ATOM 5159 O O . SER B 1 228 ? 7.047 -0.161 -14.508 1 98.38 228 SER B O 1
ATOM 5161 N N . THR B 1 229 ? 4.895 0.549 -14.508 1 98.69 229 THR B N 1
ATOM 5162 C CA . THR B 1 229 ? 4.426 -0.563 -15.328 1 98.69 229 THR B CA 1
ATOM 5163 C C . THR B 1 229 ? 4.969 -0.458 -16.75 1 98.69 229 THR B C 1
ATOM 5165 O O . THR B 1 229 ? 5.41 -1.453 -17.328 1 98.69 229 THR B O 1
ATOM 5168 N N . LYS B 1 230 ? 4.996 0.748 -17.328 1 98.69 230 LYS B N 1
ATOM 5169 C CA . LYS B 1 230 ? 5.531 0.959 -18.672 1 98.69 230 LYS B CA 1
ATOM 5170 C C . LYS B 1 230 ? 7.016 0.605 -18.734 1 98.69 230 LYS B C 1
ATOM 5172 O O . LYS B 1 230 ? 7.48 0.006 -19.703 1 98.69 230 LYS B O 1
ATOM 5177 N N . GLY B 1 231 ? 7.746 1.002 -17.688 1 98.69 231 GLY B N 1
ATOM 5178 C CA . GLY B 1 231 ? 9.148 0.626 -17.641 1 98.69 231 GLY B CA 1
ATOM 5179 C C . GLY B 1 231 ? 9.367 -0.875 -17.609 1 98.69 231 GLY B C 1
ATOM 5180 O O . GLY B 1 231 ? 10.297 -1.387 -18.234 1 98.69 231 GLY B O 1
ATOM 5181 N N . ALA B 1 232 ? 8.5 -1.571 -16.891 1 98.69 232 ALA B N 1
ATOM 5182 C CA . ALA B 1 232 ? 8.586 -3.029 -16.844 1 98.69 232 ALA B CA 1
ATOM 5183 C C . ALA B 1 232 ? 8.281 -3.645 -18.203 1 98.69 232 ALA B C 1
ATOM 5185 O O . ALA B 1 232 ? 8.977 -4.566 -18.641 1 98.69 232 ALA B O 1
ATOM 5186 N N . LEU B 1 233 ? 7.27 -3.121 -18.859 1 98.81 233 LEU B N 1
ATOM 5187 C CA . LEU B 1 233 ? 6.941 -3.568 -20.203 1 98.81 233 LEU B CA 1
ATOM 5188 C C . LEU B 1 233 ? 8.109 -3.32 -21.156 1 98.81 233 LEU B C 1
ATOM 5190 O O . LEU B 1 233 ? 8.445 -4.184 -21.969 1 98.81 233 LEU B O 1
ATOM 5194 N N . GLN B 1 234 ? 8.711 -2.186 -21.047 1 98.62 234 GLN B N 1
ATOM 5195 C CA . GLN B 1 234 ? 9.82 -1.825 -21.922 1 98.62 234 GLN B CA 1
ATOM 5196 C C . GLN B 1 234 ? 11.023 -2.732 -21.703 1 98.62 234 GLN B C 1
ATOM 5198 O O . GLN B 1 234 ? 11.672 -3.166 -22.656 1 98.62 234 GLN B O 1
ATOM 5203 N N . PHE B 1 235 ? 11.367 -2.98 -20.453 1 98.69 235 PHE B N 1
ATOM 5204 C CA . PHE B 1 235 ? 12.445 -3.9 -20.109 1 98.69 235 PHE B CA 1
ATOM 5205 C C . PHE B 1 235 ? 12.242 -5.25 -20.797 1 98.69 235 PHE B C 1
ATOM 5207 O O . PHE B 1 235 ? 13.156 -5.777 -21.438 1 98.69 235 PHE B O 1
ATOM 5214 N N . TRP B 1 236 ? 11 -5.781 -20.609 1 98.56 236 TRP B N 1
ATOM 5215 C CA . TRP B 1 236 ? 10.641 -7.066 -21.188 1 98.56 236 TRP B CA 1
ATOM 5216 C C . TRP B 1 236 ? 10.766 -7.035 -22.703 1 98.56 236 TRP B C 1
ATOM 5218 O O . TRP B 1 236 ? 11.391 -7.918 -23.297 1 98.56 236 TRP B O 1
ATOM 5228 N N . ARG B 1 237 ? 10.25 -6.039 -23.328 1 98.12 237 ARG B N 1
ATOM 5229 C CA . ARG B 1 237 ? 10.312 -5.875 -24.781 1 98.12 237 ARG B CA 1
ATOM 5230 C C . ARG B 1 237 ? 11.758 -5.754 -25.266 1 98.12 237 ARG B C 1
ATOM 5232 O O . ARG B 1 237 ? 12.125 -6.324 -26.281 1 98.12 237 ARG B O 1
ATOM 5239 N N . ASP B 1 238 ? 12.578 -5.008 -24.547 1 98.19 238 ASP B N 1
ATOM 5240 C CA . ASP B 1 238 ? 13.969 -4.789 -24.922 1 98.19 238 ASP B CA 1
ATOM 5241 C C . ASP B 1 238 ? 14.75 -6.098 -24.922 1 98.19 238 ASP B C 1
ATOM 5243 O O . ASP B 1 238 ? 15.633 -6.305 -25.75 1 98.19 238 ASP B O 1
ATOM 5247 N N . LEU B 1 239 ? 14.461 -6.953 -23.984 1 98.31 239 LEU B N 1
ATOM 5248 C CA . LEU B 1 239 ? 15.117 -8.25 -23.953 1 98.31 239 LEU B CA 1
ATOM 5249 C C . LEU B 1 239 ? 14.898 -8.992 -25.266 1 98.31 239 LEU B C 1
ATOM 5251 O O . LEU B 1 239 ? 15.773 -9.742 -25.719 1 98.31 239 LEU B O 1
ATOM 5255 N N . VAL B 1 240 ? 13.734 -8.773 -25.906 1 98.19 240 VAL B N 1
ATOM 5256 C CA . VAL B 1 240 ? 13.359 -9.477 -27.125 1 98.19 240 VAL B CA 1
ATOM 5257 C C . VAL B 1 240 ? 13.922 -8.742 -28.344 1 98.19 240 VAL B C 1
ATOM 5259 O O . VAL B 1 240 ? 14.664 -9.328 -29.125 1 98.19 240 VAL B O 1
ATOM 5262 N N . TYR B 1 241 ? 13.664 -7.441 -28.469 1 97.56 241 TYR B N 1
ATOM 5263 C CA . TYR B 1 241 ? 13.852 -6.793 -29.766 1 97.56 241 TYR B CA 1
ATOM 5264 C C . TYR B 1 241 ? 15.117 -5.953 -29.781 1 97.56 241 TYR B C 1
ATOM 5266 O O . TYR B 1 241 ? 15.742 -5.785 -30.844 1 97.56 241 TYR B O 1
ATOM 5274 N N . ARG B 1 242 ? 15.484 -5.398 -28.672 1 96.88 242 ARG B N 1
ATOM 5275 C CA . ARG B 1 242 ? 16.719 -4.629 -28.625 1 96.88 242 ARG B CA 1
ATOM 5276 C C . ARG B 1 242 ? 17.922 -5.535 -28.375 1 96.88 242 ARG B C 1
ATOM 5278 O O . ARG B 1 242 ? 18.906 -5.516 -29.125 1 96.88 242 ARG B O 1
ATOM 5285 N N . ASP B 1 243 ? 17.766 -6.344 -27.328 1 97.12 243 ASP B N 1
ATOM 5286 C CA . ASP B 1 243 ? 18.891 -7.152 -26.859 1 97.12 243 ASP B CA 1
ATOM 5287 C C . ASP B 1 243 ? 18.938 -8.492 -27.594 1 97.12 243 ASP B C 1
ATOM 5289 O O . ASP B 1 243 ? 19.969 -9.164 -27.609 1 97.12 243 ASP B O 1
ATOM 5293 N N . LYS B 1 244 ? 17.844 -8.875 -28.141 1 97.69 244 LYS B N 1
ATOM 5294 C CA . LYS B 1 244 ? 17.703 -10.148 -28.828 1 97.69 244 LYS B CA 1
ATOM 5295 C C . LYS B 1 244 ? 18.188 -11.305 -27.969 1 97.69 244 LYS B C 1
ATOM 5297 O O . LYS B 1 244 ? 18.859 -12.219 -28.453 1 97.69 244 LYS B O 1
ATOM 5302 N N . ALA B 1 245 ? 17.938 -11.172 -26.688 1 98.44 245 ALA B N 1
ATOM 5303 C CA . ALA B 1 245 ? 18.391 -12.156 -25.719 1 98.44 245 ALA B CA 1
ATOM 5304 C C . ALA B 1 245 ? 17.266 -13.117 -25.328 1 98.44 245 ALA B C 1
ATOM 5306 O O . ALA B 1 245 ? 17.5 -14.117 -24.656 1 98.44 245 ALA B O 1
ATOM 5307 N N . MET B 1 246 ? 16.062 -12.844 -25.719 1 98.38 246 MET B N 1
ATOM 5308 C CA . MET B 1 246 ? 14.867 -13.641 -25.5 1 98.38 246 MET B CA 1
ATOM 5309 C C . MET B 1 246 ? 14.094 -13.828 -26.797 1 98.38 246 MET B C 1
ATOM 5311 O O . MET B 1 246 ? 13.992 -12.906 -27.609 1 98.38 246 MET B O 1
ATOM 5315 N N . PRO B 1 247 ? 13.555 -15.086 -26.953 1 97.31 247 PRO B N 1
ATOM 5316 C CA . PRO B 1 247 ? 12.766 -15.266 -28.188 1 97.31 247 PRO B CA 1
ATOM 5317 C C . PRO B 1 247 ? 11.523 -14.383 -28.219 1 97.31 247 PRO B C 1
ATOM 5319 O O . PRO B 1 247 ? 10.898 -14.148 -27.172 1 97.31 247 PRO B O 1
ATOM 5322 N N . ALA B 1 248 ? 11.172 -13.977 -29.438 1 96.5 248 ALA B N 1
ATOM 5323 C CA . ALA B 1 248 ? 9.891 -13.297 -29.609 1 96.5 248 ALA B CA 1
ATOM 5324 C C . ALA B 1 248 ? 8.727 -14.273 -29.469 1 96.5 248 ALA B C 1
ATOM 5326 O O . ALA B 1 248 ? 8.906 -15.484 -29.594 1 96.5 248 ALA B O 1
ATOM 5327 N N . GLY B 1 249 ? 7.559 -13.688 -29.125 1 95 249 GLY B N 1
ATOM 5328 C CA . GLY B 1 249 ? 6.352 -14.492 -29.047 1 95 249 GLY B CA 1
ATOM 5329 C C . GLY B 1 249 ? 6 -14.883 -27.625 1 95 249 GLY B C 1
ATOM 5330 O O . GLY B 1 249 ? 6.672 -14.469 -26.672 1 95 249 GLY B O 1
ATOM 5331 N N . VAL B 1 250 ? 4.922 -15.656 -27.5 1 96.12 250 VAL B N 1
ATOM 5332 C CA . VAL B 1 250 ? 4.426 -16.109 -26.203 1 96.12 250 VAL B CA 1
ATOM 5333 C C . VAL B 1 250 ? 5.16 -17.375 -25.781 1 96.12 250 VAL B C 1
ATOM 5335 O O . VAL B 1 250 ? 5.223 -18.344 -26.547 1 96.12 250 VAL B O 1
ATOM 5338 N N . LEU B 1 251 ? 5.719 -17.328 -24.609 1 97.19 251 LEU B N 1
ATOM 5339 C CA . LEU B 1 251 ? 6.449 -18.469 -24.047 1 97.19 251 LEU B CA 1
ATOM 5340 C C . LEU B 1 251 ? 5.707 -19.047 -22.844 1 97.19 251 LEU B C 1
ATOM 5342 O O . LEU B 1 251 ? 5.258 -18.312 -21.969 1 97.19 251 LEU B O 1
ATOM 5346 N N . ASN B 1 252 ? 5.559 -20.328 -22.797 1 95.12 252 ASN B N 1
ATOM 5347 C CA . ASN B 1 252 ? 4.969 -20.953 -21.625 1 95.12 252 ASN B CA 1
ATOM 5348 C C . ASN B 1 252 ? 6.031 -21.625 -20.75 1 95.12 252 ASN B C 1
ATOM 5350 O O . ASN B 1 252 ? 7.156 -21.844 -21.203 1 95.12 252 ASN B O 1
ATOM 5354 N N . SER B 1 253 ? 5.68 -21.938 -19.594 1 94.44 253 SER B N 1
ATOM 5355 C CA . SER B 1 253 ? 6.621 -22.406 -18.578 1 94.44 253 SER B CA 1
ATOM 5356 C C . SER B 1 253 ? 7.195 -23.766 -18.953 1 94.44 253 SER B C 1
ATOM 5358 O O . SER B 1 253 ? 8.344 -24.078 -18.641 1 94.44 253 SER B O 1
ATOM 5360 N N . LYS B 1 254 ? 6.453 -24.609 -19.594 1 91.69 254 LYS B N 1
ATOM 5361 C CA . LYS B 1 254 ? 6.934 -25.938 -20 1 91.69 254 LYS B CA 1
ATOM 5362 C C . LYS B 1 254 ? 8.039 -25.812 -21.031 1 91.69 254 LYS B C 1
ATOM 5364 O O . LYS B 1 254 ? 9.062 -26.5 -20.938 1 91.69 254 LYS B O 1
ATOM 5369 N N . GLN B 1 255 ? 7.773 -24.969 -21.984 1 94.69 255 GLN B N 1
ATOM 5370 C CA . GLN B 1 255 ? 8.773 -24.719 -23.016 1 94.69 255 GLN B CA 1
ATOM 5371 C C . GLN B 1 255 ? 10.055 -24.125 -22.406 1 94.69 255 GLN B C 1
ATOM 5373 O O . GLN B 1 255 ? 11.156 -24.5 -22.812 1 94.69 255 GLN B O 1
ATOM 5378 N N . ILE B 1 256 ? 9.898 -23.266 -21.5 1 97.81 256 ILE B N 1
ATOM 5379 C CA . ILE B 1 256 ? 11.031 -22.609 -20.859 1 97.81 256 ILE B CA 1
ATOM 5380 C C . ILE B 1 256 ? 11.836 -23.625 -20.062 1 97.81 256 ILE B C 1
ATOM 5382 O O . ILE B 1 256 ? 13.062 -23.688 -20.156 1 97.81 256 ILE B O 1
ATOM 5386 N N . SER B 1 257 ? 11.172 -24.469 -19.328 1 96.5 257 SER B N 1
ATOM 5387 C CA . SER B 1 257 ? 11.844 -25.5 -18.547 1 96.5 257 SER B CA 1
ATOM 5388 C C . SER B 1 257 ? 12.586 -26.484 -19.438 1 96.5 257 SER B C 1
ATOM 5390 O O . SER B 1 257 ? 13.719 -26.859 -19.141 1 96.5 257 SER B O 1
ATOM 5392 N N . ALA B 1 258 ? 11.969 -26.859 -20.5 1 95.75 258 ALA B N 1
ATOM 5393 C CA . ALA B 1 258 ? 12.602 -27.781 -21.438 1 95.75 258 ALA B CA 1
ATOM 5394 C C . ALA B 1 258 ? 13.883 -27.188 -22.031 1 95.75 258 ALA B C 1
ATOM 5396 O O . ALA B 1 258 ? 14.906 -27.859 -22.125 1 95.75 258 ALA B O 1
ATOM 5397 N N . ALA B 1 259 ? 13.789 -25.922 -22.406 1 97.69 259 ALA B N 1
ATOM 5398 C CA . ALA B 1 259 ? 14.977 -25.25 -22.922 1 97.69 259 ALA B CA 1
ATOM 5399 C C . ALA B 1 259 ? 16.062 -25.188 -21.859 1 97.69 259 ALA B C 1
ATOM 5401 O O . ALA B 1 259 ? 17.25 -25.312 -22.172 1 97.69 259 ALA B O 1
ATOM 5402 N N . PHE B 1 260 ? 15.695 -25 -20.656 1 98.38 260 PHE B N 1
ATOM 5403 C CA . PHE B 1 260 ? 16.641 -24.906 -19.562 1 98.38 260 PHE B CA 1
ATOM 5404 C C . PHE B 1 260 ? 17.344 -26.234 -19.328 1 98.38 260 PHE B C 1
ATOM 5406 O O . PHE B 1 260 ? 18.578 -26.297 -19.266 1 98.38 260 PHE B O 1
ATOM 5413 N N . PHE B 1 261 ? 16.625 -27.328 -19.328 1 96.31 261 PHE B N 1
ATOM 5414 C CA . PHE B 1 261 ? 17.172 -28.656 -19.047 1 96.31 261 PHE B CA 1
ATOM 5415 C C . PHE B 1 261 ? 18.094 -29.109 -20.156 1 96.31 261 PHE B C 1
ATOM 5417 O O . PHE B 1 261 ? 19.047 -29.859 -19.922 1 96.31 261 PHE B O 1
ATOM 5424 N N . SER B 1 262 ? 17.781 -28.641 -21.281 1 96.69 262 SER B N 1
ATOM 5425 C CA . SER B 1 262 ? 18.562 -29.062 -22.438 1 96.69 262 SER B CA 1
ATOM 5426 C C . SER B 1 262 ? 19.891 -28.312 -22.516 1 96.69 262 SER B C 1
ATOM 5428 O O . SER B 1 262 ? 20.703 -28.562 -23.406 1 96.69 262 SER B O 1
ATOM 5430 N N . GLY B 1 263 ? 20.047 -27.359 -21.594 1 97.44 263 GLY B N 1
ATOM 5431 C CA . GLY B 1 263 ? 21.297 -26.594 -21.578 1 97.44 263 GLY B CA 1
ATOM 5432 C C . GLY B 1 263 ? 21.328 -25.484 -22.609 1 97.44 263 GLY B C 1
ATOM 5433 O O . GLY B 1 263 ? 22.406 -24.969 -22.938 1 97.44 263 GLY B O 1
ATOM 5434 N N . LYS B 1 264 ? 20.188 -25.109 -23.094 1 98.06 264 LYS B N 1
ATOM 5435 C CA . LYS B 1 264 ? 20.125 -24.109 -24.156 1 98.06 264 LYS B CA 1
ATOM 5436 C C . LYS B 1 264 ? 19.562 -22.797 -23.641 1 98.06 264 LYS B C 1
ATOM 5438 O O . LYS B 1 264 ? 19.188 -21.922 -24.438 1 98.06 264 LYS B O 1
ATOM 5443 N N . LEU B 1 265 ? 19.422 -22.625 -22.422 1 98.75 265 LEU B N 1
ATOM 5444 C CA . LEU B 1 265 ? 18.906 -21.406 -21.797 1 98.75 265 LEU B CA 1
ATOM 5445 C C . LEU B 1 265 ? 19.75 -21.016 -20.594 1 98.75 265 LEU B C 1
ATOM 5447 O O . LEU B 1 265 ? 20 -21.844 -19.703 1 98.75 265 LEU B O 1
ATOM 5451 N N . GLY B 1 266 ? 20.203 -19.781 -20.547 1 98.75 266 GLY B N 1
ATOM 5452 C CA . GLY B 1 266 ? 21.062 -19.312 -19.469 1 98.75 266 GLY B CA 1
ATOM 5453 C C . GLY B 1 266 ? 20.297 -18.984 -18.203 1 98.75 266 GLY B C 1
ATOM 5454 O O . GLY B 1 266 ? 20.672 -19.406 -17.109 1 98.75 266 GLY B O 1
ATOM 5455 N N . MET B 1 267 ? 19.234 -18.219 -18.359 1 98.88 267 MET B N 1
ATOM 5456 C CA . MET B 1 267 ? 18.453 -17.766 -17.219 1 98.88 267 MET B CA 1
ATOM 5457 C C . MET B 1 267 ? 16.953 -17.922 -17.484 1 98.88 267 MET B C 1
ATOM 5459 O O . MET B 1 267 ? 16.5 -17.75 -18.625 1 98.88 267 MET B O 1
ATOM 5463 N N . ALA B 1 268 ? 16.219 -18.219 -16.469 1 98.81 268 ALA B N 1
ATOM 5464 C CA . ALA B 1 268 ? 14.758 -18.312 -16.531 1 98.81 268 ALA B CA 1
ATOM 5465 C C . ALA B 1 268 ? 14.117 -17.688 -15.289 1 98.81 268 ALA B C 1
ATOM 5467 O O . ALA B 1 268 ? 14.547 -17.953 -14.164 1 98.81 268 ALA B O 1
ATOM 5468 N N . MET B 1 269 ? 13.18 -16.828 -15.492 1 98.56 269 MET B N 1
ATOM 5469 C CA . MET B 1 269 ? 12.328 -16.391 -14.391 1 98.56 269 MET B CA 1
ATOM 5470 C C . MET B 1 269 ? 11.086 -17.266 -14.273 1 98.56 269 MET B C 1
ATOM 5472 O O . MET B 1 269 ? 10.242 -17.281 -15.172 1 98.56 269 MET B O 1
ATOM 5476 N N . LEU B 1 270 ? 10.984 -18.047 -13.25 1 97.69 270 LEU B N 1
ATOM 5477 C CA . LEU B 1 270 ? 9.875 -18.969 -13.016 1 97.69 270 LEU B CA 1
ATOM 5478 C C . LEU B 1 270 ? 9.43 -18.922 -11.555 1 97.69 270 LEU B C 1
ATOM 5480 O O . LEU B 1 270 ? 9.984 -18.172 -10.758 1 97.69 270 LEU B O 1
ATOM 5484 N N . SER B 1 271 ? 8.43 -19.641 -11.297 1 96.19 271 SER B N 1
ATOM 5485 C CA . SER B 1 271 ? 7.879 -19.75 -9.953 1 96.19 271 SER B CA 1
ATOM 5486 C C . SER B 1 271 ? 8.82 -20.516 -9.023 1 96.19 271 SER B C 1
ATOM 5488 O O . SER B 1 271 ? 9.469 -21.484 -9.445 1 96.19 271 SER B O 1
ATOM 5490 N N . THR B 1 272 ? 8.891 -20.094 -7.754 1 96.25 272 THR B N 1
ATOM 5491 C CA . THR B 1 272 ? 9.539 -20.938 -6.758 1 96.25 272 THR B CA 1
ATOM 5492 C C . THR B 1 272 ? 8.867 -22.312 -6.695 1 96.25 272 THR B C 1
ATOM 5494 O O . THR B 1 272 ? 9.5 -23.297 -6.32 1 96.25 272 THR B O 1
ATOM 5497 N N . GLY B 1 273 ? 7.621 -22.438 -7.121 1 93.44 273 GLY B N 1
ATOM 5498 C CA . GLY B 1 273 ? 6.898 -23.688 -7.16 1 93.44 273 GLY B CA 1
ATOM 5499 C C . GLY B 1 273 ? 7.48 -24.688 -8.148 1 93.44 273 GLY B C 1
ATOM 5500 O O . GLY B 1 273 ? 7.152 -25.875 -8.109 1 93.44 273 GLY B O 1
ATOM 5501 N N . ALA B 1 274 ? 8.375 -24.203 -8.969 1 92.69 274 ALA B N 1
ATOM 5502 C CA . ALA B 1 274 ? 9 -25.062 -9.969 1 92.69 274 ALA B CA 1
ATOM 5503 C C . ALA B 1 274 ? 10.336 -25.609 -9.461 1 92.69 274 ALA B C 1
ATOM 5505 O O . ALA B 1 274 ? 10.992 -26.391 -10.148 1 92.69 274 ALA B O 1
ATOM 5506 N N . LEU B 1 275 ? 10.742 -25.203 -8.297 1 94.19 275 LEU B N 1
ATOM 5507 C CA . LEU B 1 275 ? 12.102 -25.5 -7.832 1 94.19 275 LEU B CA 1
ATOM 5508 C C . LEU B 1 275 ? 12.344 -27 -7.777 1 94.19 275 LEU B C 1
ATOM 5510 O O . LEU B 1 275 ? 13.406 -27.469 -8.188 1 94.19 275 LEU B O 1
ATOM 5514 N N . GLY B 1 276 ? 11.383 -27.781 -7.188 1 91.69 276 GLY B N 1
ATOM 5515 C CA . GLY B 1 276 ? 11.531 -29.219 -7.164 1 91.69 276 GLY B CA 1
ATOM 5516 C C . GLY B 1 276 ? 11.703 -29.828 -8.547 1 91.69 276 GLY B C 1
ATOM 5517 O O . GLY B 1 276 ? 12.602 -30.641 -8.758 1 91.69 276 GLY B O 1
ATOM 5518 N N . PHE B 1 277 ? 10.914 -29.406 -9.438 1 92.19 277 PHE B N 1
ATOM 5519 C CA . PHE B 1 277 ? 10.961 -29.875 -10.82 1 92.19 277 PHE B CA 1
ATOM 5520 C C . PHE B 1 277 ? 12.273 -29.484 -11.477 1 92.19 277 PHE B C 1
ATOM 5522 O O . PHE B 1 277 ? 12.898 -30.297 -12.156 1 92.19 277 PHE B O 1
ATOM 5529 N N . MET B 1 278 ? 12.695 -28.234 -11.32 1 94.75 278 MET B N 1
ATOM 5530 C CA . MET B 1 278 ? 13.945 -27.734 -11.891 1 94.75 278 MET B CA 1
ATOM 5531 C C . MET B 1 278 ? 15.141 -28.5 -11.336 1 94.75 278 MET B C 1
ATOM 5533 O O . MET B 1 278 ? 16.047 -28.875 -12.086 1 94.75 278 MET B O 1
ATOM 5537 N N . ARG B 1 279 ? 15.133 -28.75 -10.086 1 93.81 279 ARG B N 1
ATOM 5538 C CA . ARG B 1 279 ? 16.219 -29.469 -9.43 1 93.81 279 ARG B CA 1
ATOM 5539 C C . ARG B 1 279 ? 16.312 -30.906 -9.93 1 93.81 279 ARG B C 1
ATOM 5541 O O . ARG B 1 279 ? 17.391 -31.406 -10.227 1 93.81 279 ARG B O 1
ATOM 5548 N N . GLU B 1 280 ? 15.219 -31.578 -10.102 1 93.12 280 GLU B N 1
ATOM 5549 C CA . GLU B 1 280 ? 15.172 -33 -10.469 1 93.12 280 GLU B CA 1
ATOM 5550 C C . GLU B 1 280 ? 15.562 -33.188 -11.922 1 93.12 280 GLU B C 1
ATOM 5552 O O . GLU B 1 280 ? 16.094 -34.25 -12.289 1 93.12 280 GLU B O 1
ATOM 5557 N N . ASN B 1 281 ? 15.328 -32.156 -12.695 1 94.81 281 ASN B N 1
ATOM 5558 C CA . ASN B 1 281 ? 15.492 -32.375 -14.125 1 94.81 281 ASN B CA 1
ATOM 5559 C C . ASN B 1 281 ? 16.75 -31.719 -14.664 1 94.81 281 ASN B C 1
ATOM 5561 O O . ASN B 1 281 ? 17.141 -31.953 -15.805 1 94.81 281 ASN B O 1
ATOM 5565 N N . THR B 1 282 ? 17.312 -30.906 -13.883 1 96.38 282 THR B N 1
ATOM 5566 C CA . THR B 1 282 ? 18.625 -30.359 -14.25 1 96.38 282 THR B CA 1
ATOM 5567 C C . THR B 1 282 ? 19.734 -31.297 -13.844 1 96.38 282 THR B C 1
ATOM 5569 O O . THR B 1 282 ? 20.078 -31.406 -12.664 1 96.38 282 THR B O 1
ATOM 5572 N N . LYS B 1 283 ? 20.406 -31.984 -14.82 1 94.56 283 LYS B N 1
ATOM 5573 C CA . LYS B 1 283 ? 21.359 -33.031 -14.492 1 94.56 283 LYS B CA 1
ATOM 5574 C C . LYS B 1 283 ? 22.734 -32.781 -15.102 1 94.56 283 LYS B C 1
ATOM 5576 O O . LYS B 1 283 ? 23.75 -33.188 -14.562 1 94.56 283 LYS B O 1
ATOM 5581 N N . ASP B 1 284 ? 22.797 -32.031 -16.125 1 96.12 284 ASP B N 1
ATOM 5582 C CA . ASP B 1 284 ? 24 -31.953 -16.938 1 96.12 284 ASP B CA 1
ATOM 5583 C C . ASP B 1 284 ? 24.812 -30.703 -16.578 1 96.12 284 ASP B C 1
ATOM 5585 O O . ASP B 1 284 ? 25.906 -30.5 -17.094 1 96.12 284 ASP B O 1
ATOM 5589 N N . PHE B 1 285 ? 24.297 -29.891 -15.82 1 97.88 285 PHE B N 1
ATOM 5590 C CA . PHE B 1 285 ? 24.969 -28.688 -15.344 1 97.88 285 PHE B CA 1
ATOM 5591 C C . PHE B 1 285 ? 24.469 -28.297 -13.961 1 97.88 285 PHE B C 1
ATOM 5593 O O . PHE B 1 285 ? 23.516 -28.875 -13.453 1 97.88 285 PHE B O 1
ATOM 5600 N N . SER B 1 286 ? 25.172 -27.375 -13.359 1 97.38 286 SER B N 1
ATOM 5601 C CA . SER B 1 286 ? 24.781 -26.938 -12.031 1 97.38 286 SER B CA 1
ATOM 5602 C C . SER B 1 286 ? 23.656 -25.922 -12.094 1 97.38 286 SER B C 1
ATOM 5604 O O . SER B 1 286 ? 23.734 -24.938 -12.828 1 97.38 286 SER B O 1
ATOM 5606 N N . LEU B 1 287 ? 22.578 -26.188 -11.305 1 98 287 LEU B N 1
ATOM 5607 C CA . LEU B 1 287 ? 21.438 -25.297 -11.203 1 98 287 LEU B CA 1
ATOM 5608 C C . LEU B 1 287 ? 21.672 -24.219 -10.156 1 98 287 LEU B C 1
ATOM 5610 O O . LEU B 1 287 ? 21.906 -24.531 -8.984 1 98 287 LEU B O 1
ATOM 5614 N N . GLY B 1 288 ? 21.656 -22.938 -10.578 1 97.88 288 GLY B N 1
ATOM 5615 C CA . GLY B 1 288 ? 21.688 -21.828 -9.648 1 97.88 288 GLY B CA 1
ATOM 5616 C C . GLY B 1 288 ? 20.328 -21.172 -9.477 1 97.88 288 GLY B C 1
ATOM 5617 O O . GLY B 1 288 ? 19.484 -21.234 -10.367 1 97.88 288 GLY B O 1
ATOM 5618 N N . VAL B 1 289 ? 20.078 -20.641 -8.289 1 98 289 VAL B N 1
ATOM 5619 C CA . VAL B 1 289 ? 18.891 -19.859 -7.973 1 98 289 VAL B CA 1
ATOM 5620 C C . VAL B 1 289 ? 19.312 -18.531 -7.332 1 98 289 VAL B C 1
ATOM 5622 O O . VAL B 1 289 ? 20.219 -18.5 -6.508 1 98 289 VAL B O 1
ATOM 5625 N N . ALA B 1 290 ? 18.703 -17.438 -7.805 1 98.38 290 ALA B N 1
ATOM 5626 C CA . ALA B 1 290 ? 18.938 -16.109 -7.23 1 98.38 290 ALA B CA 1
ATOM 5627 C C . ALA B 1 290 ? 17.625 -15.352 -7.051 1 98.38 290 ALA B C 1
ATOM 5629 O O . ALA B 1 290 ? 16.625 -15.688 -7.68 1 98.38 290 ALA B O 1
ATOM 5630 N N . MET B 1 291 ? 17.625 -14.375 -6.137 1 98.19 291 MET B N 1
ATOM 5631 C CA . MET B 1 291 ? 16.469 -13.484 -6.027 1 98.19 291 MET B CA 1
ATOM 5632 C C . MET B 1 291 ? 16.203 -12.781 -7.352 1 98.19 291 MET B C 1
ATOM 5634 O O . MET B 1 291 ? 17.125 -12.602 -8.164 1 98.19 291 MET B O 1
ATOM 5638 N N . MET B 1 292 ? 14.938 -12.43 -7.527 1 98.69 292 MET B N 1
ATOM 5639 C CA . MET B 1 292 ? 14.625 -11.594 -8.68 1 98.69 292 MET B CA 1
ATOM 5640 C C . MET B 1 292 ? 15.469 -10.32 -8.672 1 98.69 292 MET B C 1
ATOM 5642 O O . MET B 1 292 ? 15.688 -9.727 -7.617 1 98.69 292 MET B O 1
ATOM 5646 N N . PRO B 1 293 ? 15.961 -9.922 -9.844 1 98.44 293 PRO B N 1
ATOM 5647 C CA . PRO B 1 293 ? 16.797 -8.727 -9.914 1 98.44 293 PRO B CA 1
ATOM 5648 C C . PRO B 1 293 ? 16.047 -7.445 -9.562 1 98.44 293 PRO B C 1
ATOM 5650 O O . PRO B 1 293 ? 14.852 -7.324 -9.875 1 98.44 293 PRO B O 1
ATOM 5653 N N . GLU B 1 294 ? 16.703 -6.605 -8.914 1 97 294 GLU B N 1
ATOM 5654 C CA . GLU B 1 294 ? 16.125 -5.332 -8.516 1 97 294 GLU B CA 1
ATOM 5655 C C . GLU B 1 294 ? 16.234 -4.293 -9.625 1 97 294 GLU B C 1
ATOM 5657 O O . GLU B 1 294 ? 16.984 -4.496 -10.594 1 97 294 GLU B O 1
ATOM 5662 N N . LYS B 1 295 ? 15.5 -3.246 -9.586 1 96.94 295 LYS B N 1
ATOM 5663 C CA . LYS B 1 295 ? 15.641 -2.01 -10.352 1 96.94 295 LYS B CA 1
ATOM 5664 C C . LYS B 1 295 ? 15.578 -0.789 -9.438 1 96.94 295 LYS B C 1
ATOM 5666 O O . LYS B 1 295 ? 16.547 -0.492 -8.734 1 96.94 295 LYS B O 1
ATOM 5671 N N . GLU B 1 296 ? 14.375 -0.204 -9.203 1 94.69 296 GLU B N 1
ATOM 5672 C CA . GLU B 1 296 ? 14.273 0.878 -8.227 1 94.69 296 GLU B CA 1
ATOM 5673 C C . GLU B 1 296 ? 14.281 0.338 -6.797 1 94.69 296 GLU B C 1
ATOM 5675 O O . GLU B 1 296 ? 14.664 1.047 -5.863 1 94.69 296 GLU B O 1
ATOM 5680 N N . ARG B 1 297 ? 13.891 -0.864 -6.664 1 94 297 ARG B N 1
ATOM 5681 C CA . ARG B 1 297 ? 13.867 -1.609 -5.41 1 94 297 ARG B CA 1
ATOM 5682 C C . ARG B 1 297 ? 13.805 -3.111 -5.664 1 94 297 ARG B C 1
ATOM 5684 O O . ARG B 1 297 ? 13.75 -3.549 -6.816 1 94 297 ARG B O 1
ATOM 5691 N N . ARG B 1 298 ? 13.906 -3.842 -4.57 1 94.25 298 ARG B N 1
ATOM 5692 C CA . ARG B 1 298 ? 13.5 -5.238 -4.668 1 94.25 298 ARG B CA 1
ATOM 5693 C C . ARG B 1 298 ? 11.992 -5.387 -4.504 1 94.25 298 ARG B C 1
ATOM 5695 O O . ARG B 1 298 ? 11.375 -4.68 -3.701 1 94.25 298 ARG B O 1
ATOM 5702 N N . GLY B 1 299 ? 11.461 -6.227 -5.305 1 95.88 299 GLY B N 1
ATOM 5703 C CA . GLY B 1 299 ? 10.031 -6.48 -5.215 1 95.88 299 GLY B CA 1
ATOM 5704 C C . GLY B 1 299 ? 9.586 -7.684 -6.023 1 95.88 299 GLY B C 1
ATOM 5705 O O . GLY B 1 299 ? 10.039 -7.883 -7.152 1 95.88 299 GLY B O 1
ATOM 5706 N N . VAL B 1 300 ? 8.789 -8.523 -5.371 1 97.75 300 VAL B N 1
ATOM 5707 C CA . VAL B 1 300 ? 8.148 -9.656 -6.035 1 97.75 300 VAL B CA 1
ATOM 5708 C C . VAL B 1 300 ? 6.672 -9.711 -5.648 1 97.75 300 VAL B C 1
ATOM 5710 O O . VAL B 1 300 ? 6.219 -8.961 -4.781 1 97.75 300 VAL B O 1
ATOM 5713 N N . THR B 1 301 ? 5.93 -10.508 -6.348 1 97.44 301 THR B N 1
ATOM 5714 C CA . THR B 1 301 ? 4.5 -10.664 -6.094 1 97.44 301 THR B CA 1
ATOM 5715 C C . THR B 1 301 ? 4.184 -12.086 -5.652 1 97.44 301 THR B C 1
ATOM 5717 O O . THR B 1 301 ? 4.684 -13.047 -6.238 1 97.44 301 THR B O 1
ATOM 5720 N N . ILE B 1 302 ? 3.375 -12.148 -4.648 1 96.94 302 ILE B N 1
ATOM 5721 C CA . ILE B 1 302 ? 2.9 -13.453 -4.199 1 96.94 302 ILE B CA 1
ATOM 5722 C C . ILE B 1 302 ? 2.082 -14.109 -5.305 1 96.94 302 ILE B C 1
ATOM 5724 O O . ILE B 1 302 ? 1.3 -13.445 -5.988 1 96.94 302 ILE B O 1
ATOM 5728 N N . GLY B 1 303 ? 2.357 -15.406 -5.5 1 96.19 303 GLY B N 1
ATOM 5729 C CA . GLY B 1 303 ? 1.501 -16.25 -6.309 1 96.19 303 GLY B CA 1
ATOM 5730 C C . GLY B 1 303 ? 1.018 -17.484 -5.57 1 96.19 303 GLY B C 1
ATOM 5731 O O . GLY B 1 303 ? 1.098 -17.562 -4.344 1 96.19 303 GLY B O 1
ATOM 5732 N N . GLY B 1 304 ? 0.46 -18.328 -6.344 1 95.31 304 GLY B N 1
ATOM 5733 C CA . GLY B 1 304 ? -0.04 -19.562 -5.766 1 95.31 304 GLY B CA 1
ATOM 5734 C C . GLY B 1 304 ? -1.496 -19.484 -5.348 1 95.31 304 GLY B C 1
ATOM 5735 O O . GLY B 1 304 ? -2.311 -18.859 -6.035 1 95.31 304 GLY B O 1
ATOM 5736 N N . ALA B 1 305 ? -1.763 -20.234 -4.305 1 96.44 305 ALA B N 1
ATOM 5737 C CA . ALA B 1 305 ? -3.184 -20.422 -4.027 1 96.44 305 ALA B CA 1
ATOM 5738 C C . ALA B 1 305 ? -3.432 -20.594 -2.533 1 96.44 305 ALA B C 1
ATOM 5740 O O . ALA B 1 305 ? -2.49 -20.797 -1.759 1 96.44 305 ALA B O 1
ATOM 5741 N N . SER B 1 306 ? -4.656 -20.359 -2.209 1 98.06 306 SER B N 1
ATOM 5742 C CA . SER B 1 306 ? -5.188 -20.562 -0.864 1 98.06 306 SER B CA 1
ATOM 5743 C C . SER B 1 306 ? -6.434 -21.438 -0.884 1 98.06 306 SER B C 1
ATOM 5745 O O . SER B 1 306 ? -6.969 -21.734 -1.952 1 98.06 306 SER B O 1
ATOM 5747 N N . LEU B 1 307 ? -6.805 -21.891 0.295 1 98.81 307 LEU B N 1
ATOM 5748 C CA . LEU B 1 307 ? -8.023 -22.672 0.456 1 98.81 307 LEU B CA 1
ATOM 5749 C C . LEU B 1 307 ? -9.227 -21.75 0.683 1 98.81 307 LEU B C 1
ATOM 5751 O O . LEU B 1 307 ? -9.164 -20.828 1.504 1 98.81 307 LEU B O 1
ATOM 5755 N N . VAL B 1 308 ? -10.25 -21.953 -0.085 1 98.88 308 VAL B N 1
ATOM 5756 C CA . VAL B 1 308 ? -11.523 -21.266 0.108 1 98.88 308 VAL B CA 1
ATOM 5757 C C . VAL B 1 308 ? -12.656 -22.297 0.173 1 98.88 308 VAL B C 1
ATOM 5759 O O . VAL B 1 308 ? -12.484 -23.438 -0.224 1 98.88 308 VAL B O 1
ATOM 5762 N N . SER B 1 309 ? -13.742 -21.938 0.73 1 98.88 309 SER B N 1
ATOM 5763 C CA . SER B 1 309 ? -14.953 -22.766 0.771 1 98.88 309 SER B CA 1
ATOM 5764 C C . SER B 1 309 ? -16.141 -22.031 0.15 1 98.88 309 SER B C 1
ATOM 5766 O O . SER B 1 309 ? -16.328 -20.828 0.394 1 98.88 309 SER B O 1
ATOM 5768 N N . PHE B 1 310 ? -16.875 -22.75 -0.659 1 98.81 310 PHE B N 1
ATOM 5769 C CA . PHE B 1 310 ? -17.969 -22.109 -1.373 1 98.81 310 PHE B CA 1
ATOM 5770 C C . PHE B 1 310 ? -19.234 -22.094 -0.515 1 98.81 310 PHE B C 1
ATOM 5772 O O . PHE B 1 310 ? -19.438 -22.984 0.313 1 98.81 310 PHE B O 1
ATOM 5779 N N . LYS B 1 311 ? -20.062 -21.094 -0.727 1 98.44 311 LYS B N 1
ATOM 5780 C CA . LYS B 1 311 ? -21.359 -21 -0.075 1 98.44 311 LYS B CA 1
ATOM 5781 C C . LYS B 1 311 ? -22.297 -22.109 -0.534 1 98.44 311 LYS B C 1
ATOM 5783 O O . LYS B 1 311 ? -22.125 -22.656 -1.628 1 98.44 311 LYS B O 1
ATOM 5788 N N . GLY B 1 312 ? -23.25 -22.469 0.347 1 97.5 312 GLY B N 1
ATOM 5789 C CA . GLY B 1 312 ? -24.297 -23.406 -0.021 1 97.5 312 GLY B CA 1
ATOM 5790 C C . GLY B 1 312 ? -24.047 -24.797 0.519 1 97.5 312 GLY B C 1
ATOM 5791 O O . GLY B 1 312 ? -24.891 -25.688 0.346 1 97.5 312 GLY B O 1
ATOM 5792 N N . ILE B 1 313 ? -22.953 -25.047 1.193 1 98 313 ILE B N 1
ATOM 5793 C CA . ILE B 1 313 ? -22.703 -26.375 1.758 1 98 313 ILE B CA 1
ATOM 5794 C C . ILE B 1 313 ? -23.391 -26.484 3.117 1 98 313 ILE B C 1
ATOM 5796 O O . ILE B 1 313 ? -23.641 -25.484 3.783 1 98 313 ILE B O 1
ATOM 5800 N N . SER B 1 314 ? -23.719 -27.688 3.508 1 97.56 314 SER B N 1
ATOM 5801 C CA . SER B 1 314 ? -24.406 -27.938 4.773 1 97.56 314 SER B CA 1
ATOM 5802 C C . SER B 1 314 ? -23.453 -27.75 5.957 1 97.56 314 SER B C 1
ATOM 5804 O O . SER B 1 314 ? -22.25 -27.656 5.781 1 97.56 314 SER B O 1
ATOM 5806 N N . GLU B 1 315 ? -24.078 -27.672 7.121 1 98 315 GLU B N 1
ATOM 5807 C CA . GLU B 1 315 ? -23.297 -27.531 8.344 1 98 315 GLU B CA 1
ATOM 5808 C C . GLU B 1 315 ? -22.344 -28.719 8.516 1 98 315 GLU B C 1
ATOM 5810 O O . GLU B 1 315 ? -21.203 -28.547 8.945 1 98 315 GLU B O 1
ATOM 5815 N N . GLU B 1 316 ? -22.781 -29.891 8.156 1 97.69 316 GLU B N 1
ATOM 5816 C CA . GLU B 1 316 ? -21.922 -31.078 8.25 1 97.69 316 GLU B CA 1
ATOM 5817 C C . GLU B 1 316 ? -20.734 -30.984 7.301 1 97.69 316 GLU B C 1
ATOM 5819 O O . GLU B 1 316 ? -19.625 -31.375 7.652 1 97.69 316 GLU B O 1
ATOM 5824 N N . LYS B 1 317 ? -20.984 -30.469 6.18 1 98.31 317 LYS B N 1
ATOM 5825 C CA . LYS B 1 317 ? -19.906 -30.297 5.211 1 98.31 317 LYS B CA 1
ATOM 5826 C C . LYS B 1 317 ? -18.938 -29.203 5.645 1 98.31 317 LYS B C 1
ATOM 5828 O O . LYS B 1 317 ? -17.734 -29.297 5.395 1 98.31 317 LYS B O 1
ATOM 5833 N N . LYS B 1 318 ? -19.438 -28.188 6.285 1 98.75 318 LYS B N 1
ATOM 5834 C CA . LYS B 1 318 ? -18.562 -27.156 6.824 1 98.75 318 LYS B CA 1
ATOM 5835 C C . LYS B 1 318 ? -17.609 -27.734 7.875 1 98.75 318 LYS B C 1
ATOM 5837 O O . LYS B 1 318 ? -16.422 -27.422 7.875 1 98.75 318 LYS B O 1
ATOM 5842 N N . LYS B 1 319 ? -18.172 -28.516 8.75 1 98.56 319 LYS B N 1
ATOM 5843 C CA . LYS B 1 319 ? -17.344 -29.156 9.766 1 98.56 319 LYS B CA 1
ATOM 5844 C C . LYS B 1 319 ? -16.297 -30.062 9.133 1 98.56 319 LYS B C 1
ATOM 5846 O O . LYS B 1 319 ? -15.125 -30.031 9.523 1 98.56 319 LYS B O 1
ATOM 5851 N N . ALA B 1 320 ? -16.734 -30.844 8.148 1 98.62 320 ALA B N 1
ATOM 5852 C CA . ALA B 1 320 ? -15.812 -31.719 7.434 1 98.62 320 ALA B CA 1
ATOM 5853 C C . ALA B 1 320 ? -14.727 -30.922 6.727 1 98.62 320 ALA B C 1
ATOM 5855 O O . ALA B 1 320 ? -13.547 -31.297 6.758 1 98.62 320 ALA B O 1
ATOM 5856 N N . ALA B 1 321 ? -15.117 -29.828 6.07 1 98.75 321 ALA B N 1
ATOM 5857 C CA . ALA B 1 321 ? -14.172 -28.953 5.398 1 98.75 321 ALA B CA 1
ATOM 5858 C C . ALA B 1 321 ? -13.156 -28.375 6.387 1 98.75 321 ALA B C 1
ATOM 5860 O O . ALA B 1 321 ? -11.961 -28.297 6.082 1 98.75 321 ALA B O 1
ATOM 5861 N N . TRP B 1 322 ? -13.648 -27.969 7.551 1 98.75 322 TRP B N 1
ATOM 5862 C CA . TRP B 1 322 ? -12.766 -27.438 8.586 1 98.75 322 TRP B CA 1
ATOM 5863 C C . TRP B 1 322 ? -11.727 -28.469 8.992 1 98.75 322 TRP B C 1
ATOM 5865 O O . TRP B 1 322 ? -10.539 -28.156 9.094 1 98.75 322 TRP B O 1
ATOM 5875 N N . GLN B 1 323 ? -12.148 -29.672 9.219 1 98.5 323 GLN B N 1
ATOM 5876 C CA . GLN B 1 323 ? -11.25 -30.75 9.641 1 98.5 323 GLN B CA 1
ATOM 5877 C C . GLN B 1 323 ? -10.188 -31.016 8.578 1 98.5 323 GLN B C 1
ATOM 5879 O O . GLN B 1 323 ? -9 -31.125 8.898 1 98.5 323 GLN B O 1
ATOM 5884 N N . PHE B 1 324 ? -10.617 -31.109 7.348 1 98.69 324 PHE B N 1
ATOM 5885 C CA . PHE B 1 324 ? -9.68 -31.406 6.266 1 98.69 324 PHE B CA 1
ATOM 5886 C C . PHE B 1 324 ? -8.742 -30.234 6.039 1 98.69 324 PHE B C 1
ATOM 5888 O O . PHE B 1 324 ? -7.543 -30.422 5.812 1 98.69 324 PHE B O 1
ATOM 5895 N N . MET B 1 325 ? -9.258 -29.031 6.074 1 98.75 325 MET B N 1
ATOM 5896 C CA . MET B 1 325 ? -8.422 -27.828 5.922 1 98.75 325 MET B CA 1
ATOM 5897 C C . MET B 1 325 ? -7.332 -27.797 6.984 1 98.75 325 MET B C 1
ATOM 5899 O O . MET B 1 325 ? -6.172 -27.516 6.68 1 98.75 325 MET B O 1
ATOM 5903 N N . ASN B 1 326 ? -7.707 -28.047 8.219 1 98.31 326 ASN B N 1
ATOM 5904 C CA . ASN B 1 326 ? -6.742 -28.047 9.312 1 98.31 326 ASN B CA 1
ATOM 5905 C C . ASN B 1 326 ? -5.637 -29.078 9.086 1 98.31 326 ASN B C 1
ATOM 5907 O O . ASN B 1 326 ? -4.484 -28.844 9.461 1 98.31 326 ASN B O 1
ATOM 5911 N N . TYR B 1 327 ? -6.016 -30.172 8.555 1 98.5 327 TYR B N 1
ATOM 5912 C CA . TYR B 1 327 ? -5.035 -31.188 8.188 1 98.5 327 TYR B CA 1
ATOM 5913 C C . TYR B 1 327 ? -4.113 -30.688 7.086 1 98.5 327 TYR B C 1
ATOM 5915 O O . TYR B 1 327 ? -2.889 -30.797 7.199 1 98.5 327 TYR B O 1
ATOM 5923 N N . LEU B 1 328 ? -4.668 -30.109 6.035 1 98.44 328 LEU B N 1
ATOM 5924 C CA . LEU B 1 328 ? -3.922 -29.672 4.859 1 98.44 328 LEU B CA 1
ATOM 5925 C C . LEU B 1 328 ? -2.896 -28.609 5.227 1 98.44 328 LEU B C 1
ATOM 5927 O O . LEU B 1 328 ? -1.786 -28.594 4.691 1 98.44 328 LEU B O 1
ATOM 5931 N N . VAL B 1 329 ? -3.275 -27.719 6.148 1 98.56 329 VAL B N 1
ATOM 5932 C CA . VAL B 1 329 ? -2.408 -26.578 6.406 1 98.56 329 VAL B CA 1
ATOM 5933 C C . VAL B 1 329 ? -1.549 -26.844 7.637 1 98.56 329 VAL B C 1
ATOM 5935 O O . VAL B 1 329 ? -0.867 -25.938 8.133 1 98.56 329 VAL B O 1
ATOM 5938 N N . SER B 1 330 ? -1.57 -28.062 8.172 1 98.5 330 SER B N 1
ATOM 5939 C CA . SER B 1 330 ? -0.687 -28.422 9.281 1 98.5 330 SER B CA 1
ATOM 5940 C C . SER B 1 330 ? 0.778 -28.219 8.906 1 98.5 330 SER B C 1
ATOM 5942 O O . SER B 1 330 ? 1.131 -28.266 7.723 1 98.5 330 SER B O 1
ATOM 5944 N N . PRO B 1 331 ? 1.642 -27.938 9.922 1 98.62 331 PRO B N 1
ATOM 5945 C CA . PRO B 1 331 ? 3.068 -27.797 9.633 1 98.62 331 PRO B CA 1
ATOM 5946 C C . PRO B 1 331 ? 3.637 -28.984 8.859 1 98.62 331 PRO B C 1
ATOM 5948 O O . PRO B 1 331 ? 4.426 -28.797 7.93 1 98.62 331 PRO B O 1
ATOM 5951 N N . GLU B 1 332 ? 3.205 -30.203 9.125 1 98.38 332 GLU B N 1
ATOM 5952 C CA . GLU B 1 332 ? 3.729 -31.422 8.516 1 98.38 332 GLU B CA 1
ATOM 5953 C C . GLU B 1 332 ? 3.359 -31.5 7.035 1 98.38 332 GLU B C 1
ATOM 5955 O O . GLU B 1 332 ? 4.227 -31.734 6.188 1 98.38 332 GLU B O 1
ATOM 5960 N N . VAL B 1 333 ? 2.074 -31.328 6.738 1 98.31 333 VAL B N 1
ATOM 5961 C CA . VAL B 1 333 ? 1.617 -31.438 5.355 1 98.31 333 VAL B CA 1
ATOM 5962 C C . VAL B 1 333 ? 2.15 -30.266 4.543 1 98.31 333 VAL B C 1
ATOM 5964 O O . VAL B 1 333 ? 2.654 -30.453 3.432 1 98.31 333 VAL B O 1
ATOM 5967 N N . SER B 1 334 ? 2.059 -29.031 5.117 1 98.12 334 SER B N 1
ATOM 5968 C CA . SER B 1 334 ? 2.592 -27.844 4.457 1 98.12 334 SER B CA 1
ATOM 5969 C C . SER B 1 334 ? 4.074 -28 4.141 1 98.12 334 SER B C 1
ATOM 5971 O O . SER B 1 334 ? 4.516 -27.688 3.033 1 98.12 334 SER B O 1
ATOM 5973 N N . GLY B 1 335 ? 4.832 -28.516 5.105 1 97.94 335 GLY B N 1
ATOM 5974 C CA . GLY B 1 335 ? 6.254 -28.75 4.902 1 97.94 335 GLY B CA 1
ATOM 5975 C C . GLY B 1 335 ? 6.539 -29.812 3.861 1 97.94 335 GLY B C 1
ATOM 5976 O O . GLY B 1 335 ? 7.418 -29.641 3.014 1 97.94 335 GLY B O 1
ATOM 5977 N N . SER B 1 336 ? 5.832 -30.922 3.939 1 96.94 336 SER B N 1
ATOM 5978 C CA . SER B 1 336 ? 6.027 -32 2.979 1 96.94 336 SER B CA 1
ATOM 5979 C C . SER B 1 336 ? 5.711 -31.547 1.559 1 96.94 336 SER B C 1
ATOM 5981 O O . SER B 1 336 ? 6.453 -31.844 0.622 1 96.94 336 SER B O 1
ATOM 5983 N N . TRP B 1 337 ? 4.602 -30.844 1.452 1 95.94 337 TRP B N 1
ATOM 5984 C CA . TRP B 1 337 ? 4.219 -30.297 0.15 1 95.94 337 TRP B CA 1
ATOM 5985 C C . TRP B 1 337 ? 5.289 -29.359 -0.384 1 95.94 337 TRP B C 1
ATOM 5987 O O . TRP B 1 337 ? 5.652 -29.422 -1.561 1 95.94 337 TRP B O 1
ATOM 5997 N N . SER B 1 338 ? 5.809 -28.484 0.417 1 96.12 338 SER B N 1
ATOM 5998 C CA . SER B 1 338 ? 6.863 -27.547 0.053 1 96.12 338 SER B CA 1
ATOM 5999 C C . SER B 1 338 ? 8.109 -28.281 -0.429 1 96.12 338 SER B C 1
ATOM 6001 O O . SER B 1 338 ? 8.633 -27.984 -1.509 1 96.12 338 SER B O 1
ATOM 6003 N N . ARG B 1 339 ? 8.562 -29.281 0.292 1 95.69 339 ARG B N 1
ATOM 6004 C CA . ARG B 1 339 ? 9.773 -30.031 -0.048 1 95.69 339 ARG B CA 1
ATOM 6005 C C . ARG B 1 339 ? 9.609 -30.781 -1.359 1 95.69 339 ARG B C 1
ATOM 6007 O O . ARG B 1 339 ? 10.555 -30.906 -2.137 1 95.69 339 ARG B O 1
ATOM 6014 N N . PHE B 1 340 ? 8.406 -31.219 -1.578 1 93.19 340 PHE B N 1
ATOM 6015 C CA . PHE B 1 340 ? 8.125 -31.984 -2.781 1 93.19 340 PHE B CA 1
ATOM 6016 C C . PHE B 1 340 ? 8.07 -31.094 -4.008 1 93.19 340 PHE B C 1
ATOM 6018 O O . PHE B 1 340 ? 8.648 -31.406 -5.047 1 93.19 340 PHE B O 1
ATOM 6025 N N . THR B 1 341 ? 7.449 -29.938 -3.924 1 91.81 341 THR B N 1
ATOM 6026 C CA . THR B 1 341 ? 7.102 -29.125 -5.082 1 91.81 341 THR B CA 1
ATOM 6027 C C . THR B 1 341 ? 8.148 -28.031 -5.309 1 91.81 341 THR B C 1
ATOM 6029 O O . THR B 1 341 ? 8.445 -27.672 -6.449 1 91.81 341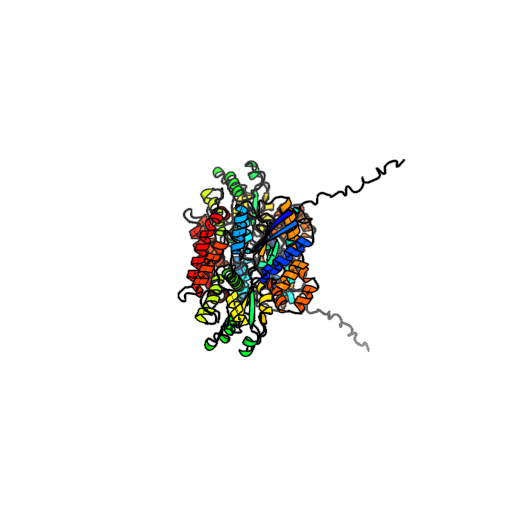 THR B O 1
ATOM 6032 N N . GLY B 1 342 ? 8.531 -27.375 -4.254 1 92.5 342 GLY B N 1
ATOM 6033 C CA . GLY B 1 342 ? 9.367 -26.188 -4.32 1 92.5 342 GLY B CA 1
ATOM 6034 C C . GLY B 1 342 ? 8.648 -24.938 -3.889 1 92.5 342 GLY B C 1
ATOM 6035 O O . GLY B 1 342 ? 9.281 -23.906 -3.607 1 92.5 342 GLY B O 1
ATOM 6036 N N . TYR B 1 343 ? 7.289 -24.984 -3.795 1 94.5 343 TYR B N 1
ATOM 6037 C CA . TYR B 1 343 ? 6.578 -23.875 -3.154 1 94.5 343 TYR B CA 1
ATOM 6038 C C . TYR B 1 343 ? 7.098 -23.641 -1.743 1 94.5 343 TYR B C 1
ATOM 6040 O O . TYR B 1 343 ? 7.43 -24.594 -1.027 1 94.5 343 TYR B O 1
ATOM 6048 N N . PHE B 1 344 ? 7.199 -22.344 -1.354 1 95.94 344 PHE B N 1
ATOM 6049 C CA . PHE B 1 344 ? 7.492 -22.172 0.064 1 95.94 344 PHE B CA 1
ATOM 6050 C C . PHE B 1 344 ? 6.297 -22.594 0.917 1 95.94 344 PHE B C 1
ATOM 6052 O O . PHE B 1 344 ? 5.152 -22.547 0.458 1 95.94 344 PHE B O 1
ATOM 6059 N N . ALA B 1 345 ? 6.598 -23.078 2.084 1 97.62 345 ALA B N 1
ATOM 6060 C CA . ALA B 1 345 ? 5.523 -23.422 3.012 1 97.62 345 ALA B CA 1
ATOM 6061 C C . ALA B 1 345 ? 4.875 -22.172 3.602 1 97.62 345 ALA B C 1
ATOM 6063 O O . ALA B 1 345 ? 5.535 -21.406 4.293 1 97.62 345 ALA B O 1
ATOM 6064 N N . PRO B 1 346 ? 3.586 -21.984 3.352 1 98.12 346 PRO B N 1
ATOM 6065 C CA . PRO B 1 346 ? 2.926 -20.812 3.945 1 98.12 346 PRO B CA 1
ATOM 6066 C C . PRO B 1 346 ? 2.861 -20.891 5.469 1 98.12 346 PRO B C 1
ATOM 6068 O O . PRO B 1 346 ? 2.865 -19.844 6.141 1 98.12 346 PRO B O 1
ATOM 6071 N N . ARG B 1 347 ? 2.75 -22.078 6 1 98.69 347 ARG B N 1
ATOM 6072 C CA . ARG B 1 347 ? 2.709 -22.312 7.438 1 98.69 347 ARG B CA 1
ATOM 6073 C C . ARG B 1 347 ? 4.086 -22.141 8.062 1 98.69 347 ARG B C 1
ATOM 6075 O O . ARG B 1 347 ? 4.961 -23 7.918 1 98.69 347 ARG B O 1
ATOM 6082 N N . MET B 1 348 ? 4.273 -21.062 8.883 1 98.5 348 MET B N 1
ATOM 6083 C CA . MET B 1 348 ? 5.586 -20.688 9.414 1 98.5 348 MET B CA 1
ATOM 6084 C C . MET B 1 348 ? 6.172 -21.828 10.242 1 98.5 348 MET B C 1
ATOM 6086 O O . MET B 1 348 ? 7.359 -22.125 10.141 1 98.5 348 MET B O 1
ATOM 6090 N N . ALA B 1 349 ? 5.383 -22.562 10.961 1 98.69 349 ALA B N 1
ATOM 6091 C CA . ALA B 1 349 ? 5.832 -23.594 11.875 1 98.69 349 ALA B CA 1
ATOM 6092 C C . ALA B 1 349 ? 6.426 -24.781 11.117 1 98.69 349 ALA B C 1
ATOM 6094 O O . ALA B 1 349 ? 7.105 -25.625 11.711 1 98.69 349 ALA B O 1
ATOM 6095 N N . ALA B 1 350 ? 6.113 -24.938 9.812 1 98.69 350 ALA B N 1
ATOM 6096 C CA . ALA B 1 350 ? 6.723 -25.984 9 1 98.69 350 ALA B CA 1
ATOM 6097 C C . ALA B 1 350 ? 8.242 -25.891 9.039 1 98.69 350 ALA B C 1
ATOM 6099 O O . ALA B 1 350 ? 8.938 -26.906 8.945 1 98.69 350 ALA B O 1
ATOM 6100 N N . TYR B 1 351 ? 8.773 -24.75 9.211 1 98.06 351 TYR B N 1
ATOM 6101 C CA . TYR B 1 351 ? 10.211 -24.516 9.133 1 98.06 351 TYR B CA 1
ATOM 6102 C C . TYR B 1 351 ? 10.898 -24.875 10.438 1 98.06 351 TYR B C 1
ATOM 6104 O O . TYR B 1 351 ? 12.125 -24.922 10.516 1 98.06 351 TYR B O 1
ATOM 6112 N N . ASP B 1 352 ? 10.141 -25.141 11.461 1 98.19 352 ASP B N 1
ATOM 6113 C CA . ASP B 1 352 ? 10.688 -25.594 12.734 1 98.19 352 ASP B CA 1
ATOM 6114 C C . ASP B 1 352 ? 10.867 -27.109 12.758 1 98.19 352 ASP B C 1
ATOM 6116 O O . ASP B 1 352 ? 11.531 -27.656 13.641 1 98.19 352 ASP B O 1
ATOM 6120 N N . LEU B 1 353 ? 10.258 -27.812 11.781 1 98.5 353 LEU B N 1
ATOM 6121 C CA . LEU B 1 353 ? 10.328 -29.281 11.734 1 98.5 353 LEU B CA 1
ATOM 6122 C C . LEU B 1 353 ? 11.719 -29.734 11.297 1 98.5 353 LEU B C 1
ATOM 6124 O O . LEU B 1 353 ? 12.336 -29.109 10.43 1 98.5 353 LEU B O 1
ATOM 6128 N N . PRO B 1 354 ? 12.203 -30.875 11.797 1 98.31 354 PRO B N 1
ATOM 6129 C CA . PRO B 1 354 ? 13.523 -31.391 11.438 1 98.31 354 PRO B CA 1
ATOM 6130 C C . PRO B 1 354 ? 13.664 -31.672 9.938 1 98.31 354 PRO B C 1
ATOM 6132 O O . PRO B 1 354 ? 14.719 -31.406 9.352 1 98.31 354 PRO B O 1
ATOM 6135 N N . GLU B 1 355 ? 12.602 -32.156 9.336 1 97.94 355 GLU B N 1
ATOM 6136 C CA . GLU B 1 355 ? 12.648 -32.5 7.914 1 97.94 355 GLU B CA 1
ATOM 6137 C C . GLU B 1 355 ? 12.875 -31.234 7.07 1 97.94 355 GLU B C 1
ATOM 6139 O O . GLU B 1 355 ? 13.594 -31.281 6.066 1 97.94 355 GLU B O 1
ATOM 6144 N N . MET B 1 356 ? 12.297 -30.156 7.496 1 97.69 356 MET B N 1
ATOM 6145 C CA . MET B 1 356 ? 12.453 -28.906 6.758 1 97.69 356 MET B CA 1
ATOM 6146 C C . MET B 1 356 ? 13.836 -28.312 6.98 1 97.69 356 MET B C 1
ATOM 6148 O O . MET B 1 356 ? 14.453 -27.781 6.047 1 97.69 356 MET B O 1
ATOM 6152 N N . LYS B 1 357 ? 14.289 -28.344 8.195 1 97.5 357 LYS B N 1
ATOM 6153 C CA . LYS B 1 357 ? 15.633 -27.875 8.492 1 97.5 357 LYS B CA 1
ATOM 6154 C C . LYS B 1 357 ? 16.672 -28.641 7.684 1 97.5 357 LYS B C 1
ATOM 6156 O O . LYS B 1 357 ? 17.594 -28.047 7.117 1 97.5 357 LYS B O 1
ATOM 6161 N N . AS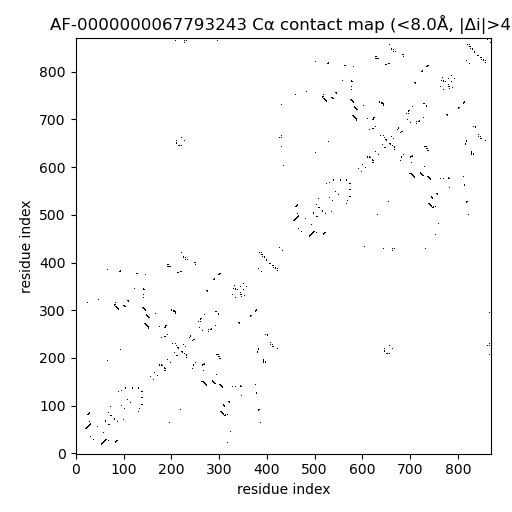P B 1 358 ? 16.531 -29.938 7.629 1 97.69 358 ASP B N 1
ATOM 6162 C CA . ASP B 1 358 ? 17.422 -30.781 6.836 1 97.69 358 ASP B CA 1
ATOM 6163 C C . ASP B 1 358 ? 17.328 -30.422 5.355 1 97.69 358 ASP B C 1
ATOM 6165 O O . ASP B 1 358 ? 18.359 -30.344 4.676 1 97.69 358 ASP B O 1
ATOM 6169 N N . TYR B 1 359 ? 16.156 -30.219 4.926 1 96.56 359 TYR B N 1
ATOM 6170 C CA . TYR B 1 359 ? 15.922 -29.844 3.535 1 96.56 359 TYR B CA 1
ATOM 6171 C C . TYR B 1 359 ? 16.625 -28.547 3.188 1 96.56 359 TYR B C 1
ATOM 6173 O O . TYR B 1 359 ? 17.344 -28.469 2.186 1 96.56 359 TYR B O 1
ATOM 6181 N N . LEU B 1 360 ? 16.5 -27.531 4.012 1 96.5 360 LEU B N 1
ATOM 6182 C CA . LEU B 1 360 ? 17.094 -26.219 3.756 1 96.5 360 LEU B CA 1
ATOM 6183 C C . LEU B 1 360 ? 18.625 -26.297 3.838 1 96.5 360 LEU B C 1
ATOM 6185 O O . LEU B 1 360 ? 19.312 -25.578 3.113 1 96.5 360 LEU B O 1
ATOM 6189 N N . ALA B 1 361 ? 19.125 -27.156 4.664 1 95.88 361 ALA B N 1
ATOM 6190 C CA . ALA B 1 361 ? 20.578 -27.344 4.777 1 95.88 361 ALA B CA 1
ATOM 6191 C C . ALA B 1 361 ? 21.141 -28.016 3.529 1 95.88 361 ALA B C 1
ATOM 6193 O O . ALA B 1 361 ? 22.234 -27.688 3.074 1 95.88 361 ALA B O 1
ATOM 6194 N N . LYS B 1 362 ? 20.375 -28.922 2.957 1 94.31 362 LYS B N 1
ATOM 6195 C CA . LYS B 1 362 ? 20.828 -29.719 1.813 1 94.31 362 LYS B CA 1
ATOM 6196 C C . LYS B 1 362 ? 20.625 -28.953 0.506 1 94.31 362 LYS B C 1
ATOM 6198 O O . LYS B 1 362 ? 21.328 -29.188 -0.478 1 94.31 362 LYS B O 1
ATOM 6203 N N . ASP B 1 363 ? 19.656 -28.109 0.527 1 93.62 363 ASP B N 1
ATOM 6204 C CA . ASP B 1 363 ? 19.375 -27.344 -0.677 1 93.62 363 ASP B CA 1
ATOM 6205 C C . ASP B 1 363 ? 19.234 -25.859 -0.358 1 93.62 363 ASP B C 1
ATOM 6207 O O . ASP B 1 363 ? 18.125 -25.328 -0.278 1 93.62 363 ASP B O 1
ATOM 6211 N N . PRO B 1 364 ? 20.344 -25.141 -0.362 1 93.19 364 PRO B N 1
ATOM 6212 C CA . PRO B 1 364 ? 20.328 -23.719 -0.006 1 93.19 364 PRO B CA 1
ATOM 6213 C C . PRO B 1 364 ? 19.531 -22.875 -0.982 1 93.19 364 PRO B C 1
ATOM 6215 O O . PRO B 1 364 ? 19.125 -21.75 -0.65 1 93.19 364 PRO B O 1
ATOM 6218 N N . ARG B 1 365 ? 19.203 -23.375 -2.195 1 93.94 365 ARG B N 1
ATOM 6219 C CA . ARG B 1 365 ? 18.375 -22.656 -3.158 1 93.94 365 ARG B CA 1
ATOM 6220 C C . ARG B 1 365 ? 16.984 -22.391 -2.602 1 93.94 365 ARG B C 1
ATOM 6222 O O . ARG B 1 365 ? 16.375 -21.375 -2.891 1 93.94 365 ARG B O 1
ATOM 6229 N N . ALA B 1 366 ? 16.531 -23.312 -1.804 1 94.12 366 ALA B N 1
ATOM 6230 C CA . ALA B 1 366 ? 15.211 -23.156 -1.177 1 94.12 366 ALA B CA 1
ATOM 6231 C C . ALA B 1 366 ? 15.234 -22.047 -0.132 1 94.12 366 ALA B C 1
ATOM 6233 O O . ALA B 1 366 ? 14.227 -21.359 0.076 1 94.12 366 ALA B O 1
ATOM 6234 N N . ALA B 1 367 ? 16.328 -21.859 0.528 1 95.31 367 ALA B N 1
ATOM 6235 C CA . ALA B 1 367 ? 16.469 -20.797 1.521 1 95.31 367 ALA B CA 1
ATOM 6236 C C . ALA B 1 367 ? 16.438 -19.422 0.863 1 95.31 367 ALA B C 1
ATOM 6238 O O . ALA B 1 367 ? 15.938 -18.453 1.449 1 95.31 367 ALA B O 1
ATOM 6239 N N . ILE B 1 368 ? 16.922 -19.344 -0.37 1 95.19 368 ILE B N 1
ATOM 6240 C CA . ILE B 1 368 ? 16.891 -18.094 -1.122 1 95.19 368 ILE B CA 1
ATOM 6241 C C . ILE B 1 368 ? 15.438 -17.703 -1.414 1 95.19 368 ILE B C 1
ATOM 6243 O O . ILE B 1 368 ? 15.055 -16.547 -1.255 1 95.19 368 ILE B O 1
ATOM 6247 N N . ALA B 1 369 ? 14.633 -18.688 -1.744 1 91.56 369 ALA B N 1
ATOM 6248 C CA . ALA B 1 369 ? 13.211 -18.469 -2 1 91.56 369 ALA B CA 1
ATOM 6249 C C . ALA B 1 369 ? 12.508 -17.922 -0.758 1 91.56 369 ALA B C 1
ATOM 6251 O O . ALA B 1 369 ? 11.711 -16.984 -0.847 1 91.56 369 ALA B O 1
ATOM 6252 N N . LEU B 1 370 ? 12.852 -18.484 0.331 1 94.19 370 LEU B N 1
ATOM 6253 C CA . LEU B 1 370 ? 12.258 -18.047 1.59 1 94.19 370 LEU B CA 1
ATOM 6254 C C . LEU B 1 370 ? 12.703 -16.641 1.942 1 94.19 370 LEU B C 1
ATOM 6256 O O . LEU B 1 370 ? 11.898 -15.805 2.365 1 94.19 370 LEU B O 1
ATOM 6260 N N . SER B 1 371 ? 13.977 -16.344 1.756 1 95.62 371 SER B N 1
ATOM 6261 C CA . SER B 1 371 ? 14.539 -15.047 2.105 1 95.62 371 SER B CA 1
ATOM 6262 C C . SER B 1 371 ? 13.938 -13.938 1.249 1 95.62 371 SER B C 1
ATOM 6264 O O . SER B 1 371 ? 13.805 -12.797 1.7 1 95.62 371 SER B O 1
ATOM 6266 N N . GLN B 1 372 ? 13.492 -14.234 0.059 1 97 372 GLN B N 1
ATOM 6267 C CA . GLN B 1 372 ? 12.922 -13.266 -0.863 1 97 372 GLN B CA 1
ATOM 6268 C C . GLN B 1 372 ? 11.539 -12.805 -0.395 1 97 372 GLN B C 1
ATOM 6270 O O . GLN B 1 372 ? 11.055 -11.758 -0.821 1 97 372 GLN B O 1
ATOM 6275 N N . LEU B 1 373 ? 10.961 -13.5 0.535 1 96.19 373 LEU B N 1
ATOM 6276 C CA . LEU B 1 373 ? 9.602 -13.227 0.989 1 96.19 373 LEU B CA 1
ATOM 6277 C C . LEU B 1 373 ? 9.523 -11.844 1.641 1 96.19 373 LEU B C 1
ATOM 6279 O O . LEU B 1 373 ? 8.461 -11.219 1.642 1 96.19 373 LEU B O 1
ATOM 6283 N N . GLN B 1 374 ? 10.625 -11.359 2.176 1 93.81 374 GLN B N 1
ATOM 6284 C CA . GLN B 1 374 ? 10.625 -10.055 2.834 1 93.81 374 GLN B CA 1
ATOM 6285 C C . GLN B 1 374 ? 10.328 -8.938 1.84 1 93.81 374 GLN B C 1
ATOM 6287 O O . GLN B 1 374 ? 9.961 -7.832 2.234 1 93.81 374 GLN B O 1
ATOM 6292 N N . TYR B 1 375 ? 10.438 -9.234 0.526 1 95.5 375 TYR B N 1
ATOM 6293 C CA . TYR B 1 375 ? 10.203 -8.234 -0.513 1 95.5 375 TYR B CA 1
ATOM 6294 C C . TYR B 1 375 ? 8.906 -8.516 -1.255 1 95.5 375 TYR B C 1
ATOM 6296 O O . TYR B 1 375 ? 8.664 -7.957 -2.33 1 95.5 375 TYR B O 1
ATOM 6304 N N . ALA B 1 376 ? 8.07 -9.398 -0.721 1 96.88 376 ALA B N 1
ATOM 6305 C CA . ALA B 1 376 ? 6.883 -9.867 -1.429 1 96.88 376 ALA B CA 1
ATOM 6306 C C . ALA B 1 376 ? 5.703 -8.922 -1.192 1 96.88 376 ALA B C 1
ATOM 6308 O O . ALA B 1 376 ? 5.523 -8.406 -0.086 1 96.88 376 ALA B O 1
ATOM 6309 N N . HIS B 1 377 ? 4.926 -8.711 -2.248 1 95.44 377 HIS B N 1
ATOM 6310 C CA . HIS B 1 377 ? 3.664 -7.977 -2.26 1 95.44 377 HIS B CA 1
ATOM 6311 C C . HIS B 1 377 ? 2.506 -8.875 -2.678 1 95.44 377 HIS B C 1
ATOM 6313 O O . HIS B 1 377 ? 2.717 -9.914 -3.309 1 95.44 377 HIS B O 1
ATOM 6319 N N . PRO B 1 378 ? 1.308 -8.469 -2.35 1 95.12 378 PRO B N 1
ATOM 6320 C CA . PRO B 1 378 ? 0.171 -9.32 -2.705 1 95.12 378 PRO B CA 1
ATOM 6321 C C . PRO B 1 378 ? -0.025 -9.445 -4.215 1 95.12 378 PRO B C 1
ATOM 6323 O O . PRO B 1 378 ? 0.393 -8.562 -4.969 1 95.12 378 PRO B O 1
ATOM 6326 N N . TRP B 1 379 ? -0.692 -10.516 -4.555 1 94.31 379 TRP B N 1
ATOM 6327 C CA . TRP B 1 379 ? -1.094 -10.727 -5.941 1 94.31 379 TRP B CA 1
ATOM 6328 C C . TRP B 1 379 ? -2.299 -9.867 -6.297 1 94.31 379 TRP B C 1
ATOM 6330 O O . TRP B 1 379 ? -3.154 -9.602 -5.449 1 94.31 379 TRP B O 1
ATOM 6340 N N . TYR B 1 380 ? -2.285 -9.305 -7.426 1 90.62 380 TYR B N 1
ATOM 6341 C CA . TYR B 1 380 ? -3.355 -8.383 -7.793 1 90.62 380 TYR B CA 1
ATOM 6342 C C . TYR B 1 380 ? -4.699 -9.102 -7.855 1 90.62 380 TYR B C 1
ATOM 6344 O O . TYR B 1 380 ? -4.789 -10.219 -8.375 1 90.62 380 TYR B O 1
ATOM 6352 N N . ALA B 1 381 ? -5.645 -8.688 -7.211 1 94.19 381 ALA B N 1
ATOM 6353 C CA . ALA B 1 381 ? -7.004 -9.18 -6.992 1 94.19 381 ALA B CA 1
ATOM 6354 C C . ALA B 1 381 ? -8.031 -8.086 -7.25 1 94.19 381 ALA B C 1
ATOM 6356 O O . ALA B 1 381 ? -8.047 -7.066 -6.555 1 94.19 381 ALA B O 1
ATOM 6357 N N . THR B 1 382 ? -8.875 -8.258 -8.25 1 96.81 382 THR B N 1
ATOM 6358 C CA . THR B 1 382 ? -9.828 -7.234 -8.664 1 96.81 382 THR B CA 1
ATOM 6359 C C . THR B 1 382 ? -11.203 -7.848 -8.914 1 96.81 382 THR B C 1
ATOM 6361 O O . THR B 1 382 ? -11.359 -9.07 -8.898 1 96.81 382 THR B O 1
ATOM 6364 N N . TYR B 1 383 ? -12.242 -6.941 -9.055 1 97.5 383 TYR B N 1
ATOM 6365 C CA . TYR B 1 383 ? -13.484 -7.332 -9.711 1 97.5 383 TYR B CA 1
ATOM 6366 C C . TYR B 1 383 ? -13.211 -7.895 -11.102 1 97.5 383 TYR B C 1
ATOM 6368 O O . TYR B 1 383 ? -12.469 -7.297 -11.883 1 97.5 383 TYR B O 1
ATOM 6376 N N . GLU B 1 384 ? -13.758 -9.117 -11.367 1 97.94 384 GLU B N 1
ATOM 6377 C CA . GLU B 1 384 ? -13.547 -9.773 -12.656 1 97.94 384 GLU B CA 1
ATOM 6378 C C . GLU B 1 384 ? -12.062 -9.938 -12.961 1 97.94 384 GLU B C 1
ATOM 6380 O O . GLU B 1 384 ? -11.586 -9.531 -14.023 1 97.94 384 GLU B O 1
ATOM 6385 N N . THR B 1 385 ? -11.375 -10.539 -12.055 1 97.75 385 THR B N 1
ATOM 6386 C CA . THR B 1 385 ? -9.914 -10.586 -12.047 1 97.75 385 THR B CA 1
ATOM 6387 C C . THR B 1 385 ? -9.391 -11.195 -13.352 1 97.75 385 THR B C 1
ATOM 6389 O O . THR B 1 385 ? -8.43 -10.688 -13.93 1 97.75 385 THR B O 1
ATOM 6392 N N . VAL B 1 386 ? -9.992 -12.312 -13.828 1 97.44 386 VAL B N 1
ATOM 6393 C CA . VAL B 1 386 ? -9.484 -12.992 -15.016 1 97.44 386 VAL B CA 1
ATOM 6394 C C . VAL B 1 386 ? -9.555 -12.047 -16.219 1 97.44 386 VAL B C 1
ATOM 6396 O O . VAL B 1 386 ? -8.578 -11.906 -16.953 1 97.44 386 VAL B O 1
ATOM 6399 N N . ALA B 1 387 ? -10.695 -11.406 -16.406 1 97.94 387 ALA B N 1
ATOM 6400 C CA . ALA B 1 387 ? -10.867 -10.5 -17.531 1 97.94 387 ALA B CA 1
ATOM 6401 C C . ALA B 1 387 ? -9.938 -9.297 -17.422 1 97.94 387 ALA B C 1
ATOM 6403 O O . ALA B 1 387 ? -9.328 -8.875 -18.406 1 97.94 387 ALA B O 1
ATOM 6404 N N . VAL B 1 388 ? -9.82 -8.719 -16.219 1 98.5 388 VAL B N 1
ATOM 6405 C CA . VAL B 1 388 ? -8.953 -7.574 -15.977 1 98.5 388 VAL B CA 1
ATOM 6406 C C . VAL B 1 388 ? -7.5 -7.957 -16.25 1 98.5 388 VAL B C 1
ATOM 6408 O O . VAL B 1 388 ? -6.758 -7.199 -16.875 1 98.5 388 VAL B O 1
ATOM 6411 N N . ARG B 1 389 ? -7.086 -9.078 -15.758 1 97.81 389 ARG B N 1
ATOM 6412 C CA . ARG B 1 389 ? -5.742 -9.602 -15.977 1 97.81 389 ARG B CA 1
ATOM 6413 C C . ARG B 1 389 ? -5.457 -9.789 -17.453 1 97.81 389 ARG B C 1
ATOM 6415 O O . ARG B 1 389 ? -4.398 -9.391 -17.953 1 97.81 389 ARG B O 1
ATOM 6422 N N . LYS B 1 390 ? -6.371 -10.359 -18.188 1 97.81 390 LYS B N 1
ATOM 6423 C CA . LYS B 1 390 ? -6.188 -10.664 -19.594 1 97.81 390 LYS B CA 1
ATOM 6424 C C . LYS B 1 390 ? -6.086 -9.383 -20.422 1 97.81 390 LYS B C 1
ATOM 6426 O O . LYS B 1 390 ? -5.426 -9.359 -21.469 1 97.81 390 LYS B O 1
ATOM 6431 N N . ALA B 1 391 ? -6.703 -8.281 -19.953 1 98.62 391 ALA B N 1
ATOM 6432 C CA . ALA B 1 391 ? -6.559 -6.992 -20.625 1 98.62 391 ALA B CA 1
ATOM 6433 C C . ALA B 1 391 ? -5.09 -6.617 -20.781 1 98.62 391 ALA B C 1
ATOM 6435 O O . ALA B 1 391 ? -4.68 -6.109 -21.828 1 98.62 391 ALA B O 1
ATOM 6436 N N . MET B 1 392 ? -4.281 -6.887 -19.812 1 98.69 392 MET B N 1
ATOM 6437 C CA . MET B 1 392 ? -2.854 -6.586 -19.875 1 98.69 392 MET B CA 1
ATOM 6438 C C . MET B 1 392 ? -2.086 -7.723 -20.531 1 98.69 392 MET B C 1
ATOM 6440 O O . MET B 1 392 ? -1.196 -7.48 -21.359 1 98.69 392 MET B O 1
ATOM 6444 N N . GLU B 1 393 ? -2.434 -8.945 -20.188 1 98.31 393 GLU B N 1
ATOM 6445 C CA . GLU B 1 393 ? -1.694 -10.086 -20.719 1 98.31 393 GLU B CA 1
ATOM 6446 C C . GLU B 1 393 ? -1.778 -10.125 -22.25 1 98.31 393 GLU B C 1
ATOM 6448 O O . GLU B 1 393 ? -0.814 -10.5 -22.922 1 98.31 393 GLU B O 1
ATOM 6453 N N . ASN B 1 394 ? -2.932 -9.758 -22.797 1 98.25 394 ASN B N 1
ATOM 6454 C CA . ASN B 1 394 ? -3.078 -9.719 -24.25 1 98.25 394 ASN B CA 1
ATOM 6455 C C . ASN B 1 394 ? -2.195 -8.641 -24.875 1 98.25 394 ASN B C 1
ATOM 6457 O O . ASN B 1 394 ? -1.589 -8.859 -25.922 1 98.25 394 ASN B O 1
ATOM 6461 N N . GLN B 1 395 ? -2.098 -7.48 -24.234 1 98.5 395 GLN B N 1
ATOM 6462 C CA . GLN B 1 395 ? -1.213 -6.426 -24.719 1 98.5 395 GLN B CA 1
ATOM 6463 C C . GLN B 1 395 ? 0.252 -6.832 -24.578 1 98.5 395 GLN B C 1
ATOM 6465 O O . GLN B 1 395 ? 1.071 -6.516 -25.438 1 98.5 395 GLN B O 1
ATOM 6470 N N . LEU B 1 396 ? 0.588 -7.508 -23.5 1 98.62 396 LEU B N 1
ATOM 6471 C CA . LEU B 1 396 ? 1.943 -8.016 -23.312 1 98.62 396 LEU B CA 1
ATOM 6472 C C . LEU B 1 396 ? 2.322 -8.977 -24.438 1 98.62 396 LEU B C 1
ATOM 6474 O O . LEU B 1 396 ? 3.404 -8.867 -25.016 1 98.62 396 LEU B O 1
ATOM 6478 N N . ALA B 1 397 ? 1.433 -9.891 -24.703 1 97.88 397 ALA B N 1
ATOM 6479 C CA . ALA B 1 397 ? 1.665 -10.836 -25.797 1 97.88 397 ALA B CA 1
ATOM 6480 C C . ALA B 1 397 ? 1.881 -10.094 -27.109 1 97.88 397 ALA B C 1
ATOM 6482 O O . ALA B 1 397 ? 2.781 -10.438 -27.875 1 97.88 397 ALA B O 1
ATOM 6483 N N . ALA B 1 398 ? 1.032 -9.117 -27.391 1 97.75 398 ALA B N 1
ATOM 6484 C CA . ALA B 1 398 ? 1.159 -8.336 -28.625 1 97.75 398 ALA B CA 1
ATOM 6485 C C . ALA B 1 398 ? 2.502 -7.609 -28.672 1 97.75 398 ALA B C 1
ATOM 6487 O O . ALA B 1 398 ? 3.152 -7.57 -29.719 1 97.75 398 ALA B O 1
ATOM 6488 N N . LEU B 1 399 ? 2.926 -7.066 -27.578 1 98 399 LEU B N 1
ATOM 6489 C CA . LEU B 1 399 ? 4.184 -6.328 -27.484 1 98 399 LEU B CA 1
ATOM 6490 C C . LEU B 1 399 ? 5.371 -7.238 -27.766 1 98 399 LEU B C 1
ATOM 6492 O O . LEU B 1 399 ? 6.371 -6.801 -28.344 1 98 399 LEU B O 1
ATOM 6496 N N . LEU B 1 400 ? 5.262 -8.484 -27.344 1 98 400 LEU B N 1
ATOM 6497 C CA . LEU B 1 400 ? 6.379 -9.414 -27.469 1 98 400 LEU B CA 1
ATOM 6498 C C . LEU B 1 400 ? 6.359 -10.102 -28.828 1 98 400 LEU B C 1
ATOM 6500 O O . LEU B 1 400 ? 7.355 -10.703 -29.234 1 98 400 LEU B O 1
ATOM 6504 N N . ASN B 1 401 ? 5.23 -10 -29.516 1 97.19 401 ASN B N 1
ATOM 6505 C CA . ASN B 1 401 ? 5.086 -10.648 -30.812 1 97.19 401 ASN B CA 1
ATOM 6506 C C . ASN B 1 401 ? 5.336 -9.672 -31.953 1 97.19 401 ASN B C 1
ATOM 6508 O O . ASN B 1 401 ? 5.816 -10.062 -33.031 1 97.19 401 ASN B O 1
ATOM 6512 N N . ASP B 1 402 ? 4.922 -8.414 -31.828 1 96.88 402 ASP B N 1
ATOM 6513 C CA . ASP B 1 402 ? 4.918 -7.418 -32.906 1 96.88 402 ASP B CA 1
ATOM 6514 C C . ASP B 1 402 ? 5.969 -6.34 -32.656 1 96.88 402 ASP B C 1
ATOM 6516 O O . ASP B 1 402 ? 5.789 -5.484 -31.766 1 96.88 402 ASP B O 1
ATOM 6520 N N . PRO B 1 403 ? 6.977 -6.273 -33.469 1 96.38 403 PRO B N 1
ATOM 6521 C CA . PRO B 1 403 ? 8.031 -5.277 -33.281 1 96.38 403 PRO B CA 1
ATOM 6522 C C . PRO B 1 403 ? 7.543 -3.848 -33.5 1 96.38 403 PRO B C 1
ATOM 6524 O O . PRO B 1 403 ? 8.234 -2.893 -33.125 1 96.38 403 PRO B O 1
ATOM 6527 N N . ALA B 1 404 ? 6.387 -3.674 -34 1 97 404 ALA B N 1
ATOM 6528 C CA . ALA B 1 404 ? 5.883 -2.338 -34.312 1 97 404 ALA B CA 1
ATOM 6529 C C . ALA B 1 404 ? 5.035 -1.794 -33.156 1 97 404 ALA B C 1
ATOM 6531 O O . ALA B 1 404 ? 4.742 -0.597 -33.125 1 97 404 ALA B O 1
ATOM 6532 N N . LYS B 1 405 ? 4.645 -2.676 -32.312 1 97.06 405 LYS B N 1
ATOM 6533 C CA . LYS B 1 405 ? 3.795 -2.244 -31.203 1 97.06 405 LYS B CA 1
ATOM 6534 C C . LYS B 1 405 ? 4.578 -1.397 -30.203 1 97.06 405 LYS B C 1
ATOM 6536 O O . LYS B 1 405 ? 5.734 -1.698 -29.891 1 97.06 405 LYS B O 1
ATOM 6541 N N . LYS B 1 406 ? 3.875 -0.319 -29.656 1 98.12 406 LYS B N 1
ATOM 6542 C CA . LYS B 1 406 ? 4.523 0.589 -28.719 1 98.12 406 LYS B CA 1
ATOM 6543 C C . LYS B 1 406 ? 4.016 0.363 -27.297 1 98.12 406 LYS B C 1
ATOM 6545 O O . LYS B 1 406 ? 2.824 0.113 -27.094 1 98.12 406 LYS B O 1
ATOM 6550 N N . VAL B 1 407 ? 4.945 0.487 -26.359 1 98.62 407 VAL B N 1
ATOM 6551 C CA . VAL B 1 407 ? 4.645 0.249 -24.953 1 98.62 407 VAL B CA 1
ATOM 6552 C C . VAL B 1 407 ? 3.555 1.21 -24.484 1 98.62 407 VAL B C 1
ATOM 6554 O O . VAL B 1 407 ? 2.605 0.802 -23.812 1 98.62 407 VAL B O 1
ATOM 6557 N N . ASP B 1 408 ? 3.652 2.473 -24.844 1 98.44 408 ASP B N 1
ATOM 6558 C CA . ASP B 1 408 ? 2.682 3.473 -24.406 1 98.44 408 ASP B CA 1
ATOM 6559 C C . ASP B 1 408 ? 1.271 3.105 -24.875 1 98.44 408 ASP B C 1
ATOM 6561 O O . ASP B 1 408 ? 0.314 3.217 -24.109 1 98.44 408 ASP B O 1
ATOM 6565 N N . ASP B 1 409 ? 1.16 2.697 -26.109 1 98.56 409 ASP B N 1
ATOM 6566 C CA . ASP B 1 409 ? -0.138 2.322 -26.672 1 98.56 409 ASP B CA 1
ATOM 6567 C C . ASP B 1 409 ? -0.686 1.072 -25.984 1 98.56 409 ASP B C 1
ATOM 6569 O O . ASP B 1 409 ? -1.879 0.997 -25.672 1 98.56 409 ASP B O 1
ATOM 6573 N N . ALA B 1 410 ? 0.187 0.082 -25.781 1 98.75 410 ALA B N 1
ATOM 6574 C CA . ALA B 1 410 ? -0.214 -1.168 -25.141 1 98.75 410 ALA B CA 1
ATOM 6575 C C . ALA B 1 410 ? -0.72 -0.919 -23.719 1 98.75 410 ALA B C 1
ATOM 6577 O O . ALA B 1 410 ? -1.771 -1.433 -23.328 1 98.75 410 ALA B O 1
ATOM 6578 N N . ALA B 1 411 ? 0.041 -0.119 -22.938 1 98.75 411 ALA B N 1
ATOM 6579 C CA . ALA B 1 411 ? -0.333 0.182 -21.562 1 98.75 411 ALA B CA 1
ATOM 6580 C C . ALA B 1 411 ? -1.655 0.942 -21.5 1 98.75 411 ALA B C 1
ATOM 6582 O O . ALA B 1 411 ? -2.527 0.623 -20.688 1 98.75 411 ALA B O 1
ATOM 6583 N N . ALA B 1 412 ? -1.812 1.935 -22.359 1 98.5 412 ALA B N 1
ATOM 6584 C CA . ALA B 1 412 ? -3.039 2.727 -22.406 1 98.5 412 ALA B CA 1
ATOM 6585 C C . ALA B 1 412 ? -4.242 1.858 -22.766 1 98.5 412 ALA B C 1
ATOM 6587 O O . ALA B 1 412 ? -5.316 1.995 -22.188 1 98.5 412 ALA B O 1
ATOM 6588 N N . ALA B 1 413 ? -4.066 1 -23.766 1 98.75 413 ALA B N 1
ATOM 6589 C CA . ALA B 1 413 ? -5.141 0.111 -24.203 1 98.75 413 ALA B CA 1
ATOM 6590 C C . ALA B 1 413 ? -5.535 -0.852 -23.078 1 98.75 413 ALA B C 1
ATOM 6592 O O . ALA B 1 413 ? -6.727 -1.088 -22.844 1 98.75 413 ALA B O 1
ATOM 6593 N N . ALA B 1 414 ? -4.559 -1.427 -22.406 1 98.88 414 ALA B N 1
ATOM 6594 C CA . ALA B 1 414 ? -4.82 -2.344 -21.297 1 98.88 414 ALA B CA 1
ATOM 6595 C C . ALA B 1 414 ? -5.594 -1.649 -20.188 1 98.88 414 ALA B C 1
ATOM 6597 O O . ALA B 1 414 ? -6.555 -2.207 -19.641 1 98.88 414 ALA B O 1
ATOM 6598 N N . GLN B 1 415 ? -5.148 -0.442 -19.844 1 98.75 415 GLN B N 1
ATOM 6599 C CA . GLN B 1 415 ? -5.816 0.32 -18.797 1 98.75 415 GLN B CA 1
ATOM 6600 C C . GLN B 1 415 ? -7.273 0.601 -19.156 1 98.75 415 GLN B C 1
ATOM 6602 O O . GLN B 1 415 ? -8.172 0.41 -18.344 1 98.75 415 GLN B O 1
ATOM 6607 N N . LYS B 1 416 ? -7.477 1.08 -20.375 1 98.56 416 LYS B N 1
ATOM 6608 C CA . LYS B 1 416 ? -8.82 1.41 -20.828 1 98.56 416 LYS B CA 1
ATOM 6609 C C . LYS B 1 416 ? -9.734 0.188 -20.781 1 98.56 416 LYS B C 1
ATOM 6611 O O . LYS B 1 416 ? -10.875 0.275 -20.328 1 98.56 416 LYS B O 1
ATOM 6616 N N . GLU B 1 417 ? -9.234 -0.915 -21.281 1 98.81 417 GLU B N 1
ATOM 6617 C CA . GLU B 1 417 ? -10.023 -2.143 -21.281 1 98.81 417 GLU B CA 1
ATOM 6618 C C . GLU B 1 417 ? -10.328 -2.594 -19.844 1 98.81 417 GLU B C 1
ATOM 6620 O O . GLU B 1 417 ? -11.469 -2.945 -19.531 1 98.81 417 GLU B O 1
ATOM 6625 N N . ALA B 1 418 ? -9.336 -2.584 -18.984 1 98.75 418 ALA B N 1
ATOM 6626 C CA . ALA B 1 418 ? -9.531 -2.975 -17.594 1 98.75 418 ALA B CA 1
ATOM 6627 C C . ALA B 1 418 ? -10.555 -2.08 -16.906 1 98.75 418 ALA B C 1
ATOM 6629 O O . ALA B 1 418 ? -11.43 -2.566 -16.188 1 98.75 418 ALA B O 1
ATOM 6630 N N . ASP B 1 419 ? -10.445 -0.8 -17.141 1 98.44 419 ASP B N 1
ATOM 6631 C CA . ASP B 1 419 ? -11.414 0.134 -16.578 1 98.44 419 ASP B CA 1
ATOM 6632 C C . ASP B 1 419 ? -12.828 -0.195 -17.031 1 98.44 419 ASP B C 1
ATOM 6634 O O . ASP B 1 419 ? -13.773 -0.131 -16.25 1 98.44 419 ASP B O 1
ATOM 6638 N N . GLY B 1 420 ? -12.953 -0.481 -18.328 1 98.69 420 GLY B N 1
ATOM 6639 C CA . GLY B 1 420 ? -14.258 -0.865 -18.859 1 98.69 420 GLY B CA 1
ATOM 6640 C C . GLY B 1 420 ? -14.836 -2.094 -18.188 1 98.69 420 GLY B C 1
ATOM 6641 O O . GLY B 1 420 ? -16.031 -2.135 -17.875 1 98.69 420 GLY B O 1
ATOM 6642 N N . ILE B 1 421 ? -14.023 -3.043 -17.922 1 98.69 421 ILE B N 1
ATOM 6643 C CA . ILE B 1 421 ? -14.43 -4.289 -17.281 1 98.69 421 ILE B CA 1
ATOM 6644 C C . ILE B 1 421 ? -14.875 -4.016 -15.844 1 98.69 421 ILE B C 1
ATOM 6646 O O . ILE B 1 421 ? -15.844 -4.602 -15.367 1 98.69 421 ILE B O 1
ATOM 6650 N N . MET B 1 422 ? -14.219 -3.111 -15.133 1 98.44 422 MET B N 1
ATOM 6651 C CA . MET B 1 422 ? -14.461 -2.891 -13.711 1 98.44 422 MET B CA 1
ATOM 6652 C C . MET B 1 422 ? -15.555 -1.848 -13.5 1 98.44 422 MET B C 1
ATOM 6654 O O . MET B 1 422 ? -15.992 -1.62 -12.375 1 98.44 422 MET B O 1
ATOM 6658 N N . LYS B 1 423 ? -16.031 -1.261 -14.562 1 98.25 423 LYS B N 1
ATOM 6659 C CA . LYS B 1 423 ? -16.953 -0.129 -14.5 1 98.25 423 LYS B CA 1
ATOM 6660 C C . LYS B 1 423 ? -18.203 -0.477 -13.695 1 98.25 423 LYS B C 1
ATOM 6662 O O . LYS B 1 423 ? -18.641 0.312 -12.852 1 98.25 423 LYS B O 1
ATOM 6667 N N . PRO B 1 424 ? -18.875 -1.689 -13.898 1 98.12 424 PRO B N 1
ATOM 6668 C CA . PRO B 1 424 ? -20.078 -1.988 -13.109 1 98.12 424 PRO B CA 1
ATOM 6669 C C . PRO B 1 424 ? -19.828 -1.954 -11.609 1 98.12 424 PRO B C 1
ATOM 6671 O O . PRO B 1 424 ? -20.688 -1.507 -10.844 1 98.12 424 PRO B O 1
ATOM 6674 N N . TYR B 1 425 ? -18.719 -2.436 -11.18 1 97.69 425 TYR B N 1
ATOM 6675 C CA . TYR B 1 425 ? -18.375 -2.445 -9.766 1 97.69 425 TYR B CA 1
ATOM 6676 C C . TYR B 1 425 ? -18.062 -1.036 -9.266 1 97.69 425 TYR B C 1
ATOM 6678 O O . TYR B 1 425 ? -18.531 -0.632 -8.203 1 97.69 425 TYR B O 1
ATOM 6686 N N . VAL B 1 426 ? -17.297 -0.309 -10.055 1 97.69 426 VAL B N 1
ATOM 6687 C CA . VAL B 1 426 ? -16.859 1.038 -9.703 1 97.69 426 VAL B CA 1
ATOM 6688 C C . VAL B 1 426 ? -18.062 1.971 -9.625 1 97.69 426 VAL B C 1
ATOM 6690 O O . VAL B 1 426 ? -18.141 2.822 -8.734 1 97.69 426 VAL B O 1
ATOM 6693 N N . ASP B 1 427 ? -19 1.849 -10.469 1 98.06 427 ASP B N 1
ATOM 6694 C CA . ASP B 1 427 ? -20.219 2.666 -10.484 1 98.06 427 ASP B CA 1
ATOM 6695 C C . ASP B 1 427 ? -21.062 2.42 -9.234 1 98.06 427 ASP B C 1
ATOM 6697 O O . ASP B 1 427 ? -21.75 3.322 -8.766 1 98.06 427 ASP B O 1
ATOM 6701 N N . LYS B 1 428 ? -20.953 1.247 -8.695 1 97.25 428 LYS B N 1
ATOM 6702 C CA . LYS B 1 428 ? -21.781 0.876 -7.555 1 97.25 428 LYS B CA 1
ATOM 6703 C C . LYS B 1 428 ? -21.062 1.138 -6.238 1 97.25 428 LYS B C 1
ATOM 6705 O O . LYS B 1 428 ? -21.656 1.022 -5.164 1 97.25 428 LYS B O 1
ATOM 6710 N N . THR B 1 429 ? -19.781 1.491 -6.316 1 97.06 429 THR B N 1
ATOM 6711 C CA . THR B 1 429 ? -18.984 1.674 -5.105 1 97.06 429 THR B CA 1
ATOM 6712 C C . THR B 1 429 ? -18.359 3.062 -5.074 1 97.06 429 THR B C 1
ATOM 6714 O O . THR B 1 429 ? -19.031 4.051 -4.785 1 97.06 429 THR B O 1
ATOM 6717 N N . ALA B 1 430 ? -17.172 3.244 -5.641 1 97.38 430 ALA B N 1
ATOM 6718 C CA . ALA B 1 430 ? -16.391 4.473 -5.516 1 97.38 430 ALA B CA 1
ATOM 6719 C C . ALA B 1 430 ? -17.094 5.641 -6.199 1 97.38 430 ALA B C 1
ATOM 6721 O O . ALA B 1 430 ? -16.953 6.793 -5.785 1 97.38 430 ALA B O 1
ATOM 6722 N N . LEU B 1 431 ? -17.875 5.344 -7.215 1 97.38 431 LEU B N 1
ATOM 6723 C CA . LEU B 1 431 ? -18.5 6.418 -7.973 1 97.38 431 LEU B CA 1
ATOM 6724 C C . LEU B 1 431 ? -20 6.465 -7.691 1 97.38 431 LEU B C 1
ATOM 6726 O O . LEU B 1 431 ? -20.734 7.215 -8.344 1 97.38 431 LEU B O 1
ATOM 6730 N N . ARG B 1 432 ? -20.375 5.621 -6.77 1 96.44 432 ARG B N 1
ATOM 6731 C CA . ARG B 1 432 ? -21.797 5.66 -6.418 1 96.44 432 ARG B CA 1
ATOM 6732 C C . ARG B 1 432 ? -22.188 7.027 -5.879 1 96.44 432 ARG B C 1
ATOM 6734 O O . ARG B 1 432 ? -21.469 7.617 -5.074 1 96.44 432 ARG B O 1
ATOM 6741 N N . ASP B 1 433 ? -23.328 7.449 -6.258 1 92.75 433 ASP B N 1
ATOM 6742 C CA . ASP B 1 433 ? -23.828 8.727 -5.766 1 92.75 433 ASP B CA 1
ATOM 6743 C C . ASP B 1 433 ? -24.125 8.656 -4.266 1 92.75 433 ASP B C 1
ATOM 6745 O O . ASP B 1 433 ? -24.75 7.719 -3.791 1 92.75 433 ASP B O 1
ATOM 6749 N N . VAL B 1 434 ? -23.562 9.625 -3.613 1 91.38 434 VAL B N 1
ATOM 6750 C CA . VAL B 1 434 ? -23.875 9.789 -2.199 1 91.38 434 VAL B CA 1
ATOM 6751 C C . VAL B 1 434 ? -25.234 10.469 -2.059 1 91.38 434 VAL B C 1
ATOM 6753 O O . VAL B 1 434 ? -25.484 11.508 -2.67 1 91.38 434 VAL B O 1
ATOM 6756 N N . LYS B 1 435 ? -26.203 9.875 -1.38 1 82.06 435 LYS B N 1
ATOM 6757 C CA . LYS B 1 435 ? -27.562 10.391 -1.31 1 82.06 435 LYS B CA 1
ATOM 6758 C C . LYS B 1 435 ? -27.828 11.062 0.035 1 82.06 435 LYS B C 1
ATOM 6760 O O . LYS B 1 435 ? -27.25 10.68 1.051 1 82.06 435 LYS B O 1
#

InterPro domains:
  IPR006059 Bacterial-type extracellular solute-binding protein [PF13416] (44-359)
  IPR050490 Bacterial solute-binding protein 1 [PTHR43649] (1-423)